Protein 8W5S (pdb70)

InterPro domains:
  IPR001464 Annexin [PR00196] (199-221)
  IPR001464 Annexin [PR00196] (239-255)
  IPR001464 Annexin [PR00196] (266-287)
  IPR001464 Annexin [PR00196] (349-375)
  IPR001464 Annexin [PR00196] (429-449)
  IPR001464 Annexin [PR00196] (473-486)
  IPR018252 Annexin repeat, conserved site [PS00223] (202-254)
  IPR018252 Annexin repeat, conserved site [PS00223] (274-326)
  IPR018252 Annexin repeat, conserved site [PS00223] (433-485)
  IPR018502 Annexin repeat [PF00191] (189-254)
  IPR018502 Annexin repeat [PF00191] (261-325)
  IPR018502 Annexin repeat [PF00191] (345-409)
  IPR018502 Annexin repeat [PF00191] (420-485)
  IPR018502 Annexin repeat [PS51897] (185-256)
  IPR018502 Annexin repeat [PS51897] (257-328)
  IPR018502 Annexin repeat [PS51897] (340-412)
  IPR018502 Annexin repeat [PS51897] (416-487)
  IPR018502 Annexin repeat [SM00335] (202-254)
  IPR018502 Annexin repeat [SM00335] (274-326)
  IPR018502 Annexin repeat [SM00335] (358-410)

Radius of gyration: 33.97 Å; Cα contacts (8 Å, |Δi|>4): 1114; chains: 3; bounding box: 90×87×77 Å

GO terms:
  GO:0005515 protein binding (F, IPI)
  GO:0042584 chromaffin granule membrane (C, IDA)
  GO:0005634 nucleus (C, IDA)
  GO:0005789 endoplasmic reticulum membrane (C, IDA)
  GO:0031012 extracellular matrix (C, HDA)
  GO:0030855 epithelial cell differentiation (P, IEP)
  GO:0070062 extracellular exosome (C, HDA)
  GO:0016020 membrane (C, HDA)
  GO:0003723 RNA binding (F, HDA)
  GO:0010629 negative regulation of gene expression (P, IMP)
  GO:0006914 autophagy (P, IMP)
  GO:0005178 integrin binding (F, IPI)
  GO:0048306 calcium-dependent protein binding (F, IPI)

Nearest PDB structures (foldseek):
  8w5s-assembly3_C  TM=9.958E-01  e=2.489E-38  Homo sapiens
  2zoc-assembly2_B  TM=9.878E-01  e=2.351E-26  Homo sapiens
  1i4a-assembly1_A  TM=9.762E-01  e=3.313E-26  Bos taurus
  1mcx-assembly1_A  TM=9.734E-01  e=1.010E-25  Sus scrofa
  1aii-assembly1_A  TM=9.731E-01  e=7.583E-25  Homo sapiens

Solvent-accessible surface area: 42604 Å² total; per-residue (Å²): 124,121,18,0,81,45,0,77,106,8,13,126,42,220,37,30,71,54,82,18,0,5,37,10,0,19,103,70,42,13,100,80,15,43,134,9,48,59,16,0,111,118,50,55,67,85,45,2,31,120,30,0,86,86,53,12,83,58,58,16,36,67,0,0,32,3,2,1,31,48,78,43,64,11,9,0,96,9,0,33,130,10,4,111,59,107,57,33,93,31,73,17,0,4,1,0,1,4,1,17,28,15,84,40,4,93,90,1,45,164,19,0,97,87,103,57,61,113,71,2,59,123,6,0,115,90,37,17,80,44,66,14,37,132,1,0,32,33,15,9,99,3,117,38,52,92,79,65,52,85,50,124,126,40,3,82,127,9,0,97,108,0,69,119,5,0,44,45,118,178,42,22,56,50,71,2,0,28,79,0,0,15,55,26,1,35,14,2,0,93,16,0,14,126,5,0,46,190,49,15,135,102,76,0,40,36,0,0,48,129,43,16,84,54,93,21,29,45,0,4,58,7,0,0,57,4,2,96,48,38,22,15,13,1,0,48,16,0,47,133,7,2,131,56,119,52,34,62,30,63,3,0,2,18,0,0,16,19,0,34,106,40,11,8,77,62,0,56,118,40,0,36,127,76,47,167,89,59,1,8,47,19,0,20,71,46,10,74,45,33,16,84,96,0,0,46,42,26,23,31,160,132,160,33,0,68,56,0,55,152,6,8,138,52,185,48,35,66,50,74,26,0,7,72,7,0,26,102,71,44,18,86,84,12,43,123,7,51,59,11,0,111,114,50,67,68,79,59,4,38,149,11,0,100,91,43,17,82,40,45,18,42,76,0,0,34,7,0,0,30,46,90,44,57,12,9,0,95,5,0,48,97,1,3,105,40,32,22,31,75,22,168,15,0,7,11,0,2,5,1,20,51,12,110,49,4,99,86,1,54,149,18,0,88,92,111,56,58,80,53,1,57,109,7,0,112,58,41,12,86,44,71,14,28,126,0,0,17,35,18,6,89,3,114,44,61,115,97,148,95,63,69,131,117,52,4,108,87,2,1,113,97,0,74,117,4,0,44,36,112,172,56,22,49,59,72,10,0,25,66,0,0,11,49,38,5,32,36,3,0,93,16,0,14,118,25,0,43,212,80,17,128,104,70,1,33,33,0,0,46,138,40,19,86,56,70,26,32,46,0,2,46,8,0,0,39,4,1,93,54,56,23,17,10,0,0,54,85,0,36,130,9,1,119,30,53,43,32,72,29,66,23,0,5,19,0,0,10,21,8,28,104,94,9,8,91,77,0,50,94,42,0,42,121,62,43,154,84,77,2,18,76,12,0,32,72,45,9,83,50,55,16,87,145,0,0,62,44,30,7,32,219,150,160,18,0,81,57,1,41,151,8,2,145,55,96,38,16,66,36,119,28,0,6,88,10,2,30,101,46,51,14,91,77,17,41,132,10,46,58,14,0,108,121,58,74,70,79,40,0,38,143,23,0,106,93,52,19,84,57,60,20,36,53,0,0,19,1,0,3,29,51,80,45,63,12,11,0,69,6,0,56,98,4,7,106,54,126,46,44,94,29,171,14,0,8,7,0,1,8,3,16,43,16,104,44,4,103,98,2,41,138,20,1,60,88,103,41,60,112,42,3,54,143,18,0,107,101,41,20,84,52,57,12,41,140,2,0,24,33,16,7,91,2,112,40,74,102,80,118,77,64,66,127,131,60,3,105,112,4,0,115,93,0,85,104,5,0,48,41,106,178,50,22,50,52,58,13,0,29,75,0,0,10,50,48,2,43,18,7,0,106,17,0,15,117,9,0,48,206,78,13,153,98,73,2,42,38,0,0,45,131,38,16,86,58,95,21,30,48,0,3,64,10,1,0,36,2,4,84,59,66,29,12,6,0,0,52,71,0,43,129,8,2,116,52,116,40,36,72,24,57,21,0,1,19,0,0,13,19,5,33,98,99,15,8,78,72,0,58,112,33,0,39,134,73,42,162,86,77,0,12,80,23,0,36,32,29,11,38,31,30,20,52,82,0,0,32,48,37,5,23,152

Sequence (903 aa):
IRDAEILRKAMKGFGTDEQAIVDVVANRSNDQRQKIKAAFKTSYGKDLIKDLKSELSGNMEELILALFMPPTYYDAWSLRKAMQGAGTQERVLIEILCTRTNQEIREIVRCYQSEFGRDLEKDIRSDTSGHFERLLVSMCQGNRDENQSINHQMAQEDAQRLYQAGEGRLGTDESCFNMILATRSFPQLRATMEAYSRMANRDLLSSVSREFSGYVESGLKTILQCALNRPAFFAERLYYAMKGAGTDDSTLVRIVVTRSEIDLVQIKQMFAQMYQKTLGTMIAGDTSGDYRRLLLAIVGQIRDAEILRKAMKGFGTDEQAIVDVVANRSNDQRQKIKAAFKTSYGKDLIKDLKSELSGNMEELILALFMPPTYYDAWSLRKAMQGAGTQERVLIEILCTRTNQEIREIVRCYQSEFGRDLEKDIRSDTSGHFERLLVSMCQGNRDENQSINHQMAQEDAQRLYQAGEGRLGTDESCFNMILATRSFPQLRATMEAYSRMANRDLLSSVSREFSGYVESGLKTILQCALNRPAFFAERLYYAMKGAGTDDSTLVRIVVTRSEIDLVQIKQMFAQMYQKTLGTMIAGDTSGDYRRLLLAIVGQIRDAEILRKAMKGFGTDEQAIVDVVANRSNDQRQKIKAAFKTSYGKDLIKDLKSELSGNMEELILALFMPPTYYDAWSLRKAMQGAGTQERVLIEILCTRTNQEIREIVRCYQSEFGRDLEKDIRSDTSGHFERLLVSMCQGNRDENQSINHQMAQEDAQRLYQAGEGRLGTDESCFNMILATRSFPQLRATMEAYSRMANRDLLSSVSREFSGYVESGLKTILQCALNRPAFFAERLYYAMKGAGTDDSTLVRIVVTRSEIDLVQIKQMFAQMYQKTLGTMIAGDTSGDYRRLLLAIVGQ

Organism: Homo sapiens (NCBI:txid9606)

Secondary structure (DSSP, 8-state):
-HHHHHHHHHHSSSS--HHHHHHHHTTS-HHHHHHHHHHHHHHHSS-HHHHHHHH--HHHHHHHHHHHS-HHHHHHHHHHHHHSSS---HHHHHHHHTTS-HHHHHHHHHHHHHHHS--HHHHHHHH--HHHHHHHHHHHH-------S--HHHHHHHHHHHHHHTTTSSS--HHHHHHHHHHS-HHHHHHHHHHHHHHHTS-HHHHHHHH--HHHHHHHHHHHHHHHHHHHHHHHHHHHHHSSSS--HHHHHHHHHHTTTTTHHHHHHHHHHHHTS-HHHHHHHH--HHHHHHHHHHH--/-HHHHHHHHHHSSSS--HHHHHHHHHTS-HHHHHHHHHHHHHHHSS-HHHHHHHS--HHHHHHHHHHHS-HHHHHHHHHHHHHSSSS--HHHHHHHHTT--HHHHHHHHHHHHHHH-S-HHHHHHHH--HHHHHHHHHHTT-------S--HHHHHHHHHHHHHTTTTSSS--HHHHHHHHHHS-HHHHHHHHHHHHHHHSS-HHHHHHHH--HHHHHHHHHHHHHHHHHHHHHHHHHHHTTSSSS--HHHHHHHHHHHTTTTHHHHHHHHHHHHSS-HHHHHHHH--HHHHHHHHHHH--/-HHHHHHHHHHSSSS--HHHHHHHHTTS-HHHHHHHHHHHHHHHSS-HHHHHHHT--HHHHHHHHHHTS-HHHHHHHHHHHHHSSSS--HHHHHHHHTTS-HHHHHHHHHHHHHHHSS-HHHHHHHH--HHHHHHHHHHHT-------S--HHHHHHHHHHHHHHTTTSSS--HHHHHHHHHHS-HHHHHHHHHHHHHHHSS-HHHHHHHH--HHHHHHHHHHHHHHH-HHHHHHHHHHHHHSSSS--HHHHHHHHHHTTTTTHHHHHHHHHHHHSS-HHHHHHTT--HHHHHHHHHHS--

Structure (mmCIF, N/CA/C/O backbone):
data_8W5S
#
_entry.id   8W5S
#
_cell.length_a   89.813
_cell.length_b   89.813
_cell.length_c   196.916
_cell.angle_alpha   90.00
_cell.angle_beta   90.00
_cell.angle_gamma   120.00
#
_symmetry.space_group_name_H-M   'P 65'
#
loop_
_entity.id
_entity.type
_entity.pdbx_description
1 polymer 'Annexin A7'
2 non-polymer 'CALCIUM ION'
3 water water
#
loop_
_atom_site.group_PDB
_atom_site.id
_atom_site.type_symbol
_atom_site.label_atom_id
_atom_site.label_alt_id
_atom_site.label_comp_id
_atom_site.label_asym_id
_atom_site.label_entity_id
_atom_site.label_seq_id
_atom_site.pdbx_PDB_ins_code
_atom_site.Cartn_x
_atom_site.Cartn_y
_atom_site.Cartn_z
_atom_site.occupancy
_atom_site.B_iso_or_equiv
_atom_site.auth_seq_id
_atom_site.auth_comp_id
_atom_site.auth_asym_id
_atom_site.auth_atom_id
_atom_site.pdbx_PDB_model_num
ATOM 1 N N . ILE A 1 1 ? 45.278 4.357 -24.681 1.00 39.14 188 ILE A N 1
ATOM 2 C CA . ILE A 1 1 ? 45.975 5.581 -25.057 1.00 38.96 188 ILE A CA 1
ATOM 3 C C . ILE A 1 1 ? 47.480 5.385 -24.888 1.00 39.07 188 ILE A C 1
ATOM 4 O O . ILE A 1 1 ? 48.254 5.660 -25.805 1.00 38.83 188 ILE A O 1
ATOM 9 N N . ARG A 1 2 ? 47.887 4.904 -23.710 1.00 39.35 189 ARG A N 1
ATOM 10 C CA . ARG A 1 2 ? 49.286 4.543 -23.506 1.00 39.15 189 ARG A CA 1
ATOM 11 C C . ARG A 1 2 ? 49.696 3.393 -24.417 1.00 39.21 189 ARG A C 1
ATOM 12 O O . ARG A 1 2 ? 50.780 3.418 -25.012 1.00 38.78 189 ARG A O 1
ATOM 20 N N . ASP A 1 3 ? 48.839 2.374 -24.540 1.00 39.24 190 ASP A N 1
ATOM 21 C CA . ASP A 1 3 ? 49.153 1.230 -25.392 1.00 38.72 190 ASP A CA 1
ATOM 22 C C . ASP A 1 3 ? 49.229 1.636 -26.858 1.00 38.28 190 ASP A C 1
ATOM 23 O O . ASP A 1 3 ? 50.074 1.129 -27.605 1.00 38.24 190 ASP A O 1
ATOM 28 N N . ALA A 1 4 ? 48.348 2.543 -27.291 1.00 38.27 191 ALA A N 1
ATOM 29 C CA . ALA A 1 4 ? 48.402 3.028 -28.665 1.00 37.84 191 ALA A CA 1
ATOM 30 C C . ALA A 1 4 ? 49.705 3.763 -28.946 1.00 38.27 191 ALA A C 1
ATOM 31 O O . ALA A 1 4 ? 50.186 3.761 -30.085 1.00 38.00 191 ALA A O 1
ATOM 33 N N . GLU A 1 5 ? 50.288 4.393 -27.923 1.00 38.36 192 GLU A N 1
ATOM 34 C CA . GLU A 1 5 ? 51.549 5.105 -28.106 1.00 38.31 192 GLU A CA 1
ATOM 35 C C . GLU A 1 5 ? 52.684 4.147 -28.442 1.00 38.36 192 GLU A C 1
ATOM 36 O O . GLU A 1 5 ? 53.508 4.436 -29.318 1.00 38.37 192 GLU A O 1
ATOM 42 N N . ILE A 1 6 ? 52.740 3.002 -27.757 1.00 38.37 193 ILE A N 1
ATOM 43 C CA . ILE A 1 6 ? 53.867 2.084 -27.918 1.00 38.37 193 ILE A CA 1
ATOM 44 C C . ILE A 1 6 ? 53.906 1.524 -29.333 1.00 38.26 193 ILE A C 1
ATOM 45 O O . ILE A 1 6 ? 54.956 1.521 -29.988 1.00 38.43 193 ILE A O 1
ATOM 50 N N . LEU A 1 7 ? 52.766 1.027 -29.817 1.00 38.26 194 LEU A N 1
ATOM 51 C CA . LEU A 1 7 ? 52.705 0.504 -31.177 1.00 38.17 194 LEU A CA 1
ATOM 52 C C . LEU A 1 7 ? 53.115 1.565 -32.189 1.00 38.21 194 LEU A C 1
ATOM 53 O O . LEU A 1 7 ? 53.891 1.290 -33.112 1.00 38.41 194 LEU A O 1
ATOM 58 N N . ARG A 1 8 ? 52.609 2.788 -32.022 1.00 38.24 195 ARG A N 1
ATOM 59 C CA . ARG A 1 8 ? 53.050 3.898 -32.859 1.00 38.33 195 ARG A CA 1
ATOM 60 C C . ARG A 1 8 ? 54.548 4.135 -32.705 1.00 38.76 195 ARG A C 1
ATOM 61 O O . ARG A 1 8 ? 55.263 4.339 -33.693 1.00 38.99 195 ARG A O 1
ATOM 69 N N . LYS A 1 9 ? 55.041 4.102 -31.464 1.00 38.64 196 LYS A N 1
ATOM 70 C CA . LYS A 1 9 ? 56.472 4.251 -31.226 1.00 39.02 196 LYS A CA 1
ATOM 71 C C . LYS A 1 9 ? 57.254 3.097 -31.842 1.00 39.09 196 LYS A C 1
ATOM 72 O O . LYS A 1 9 ? 58.304 3.307 -32.458 1.00 39.09 196 LYS A O 1
ATOM 78 N N . ALA A 1 10 ? 56.755 1.868 -31.687 1.00 38.91 197 ALA A N 1
ATOM 79 C CA . ALA A 1 10 ? 57.469 0.700 -32.185 1.00 39.15 197 ALA A CA 1
ATOM 80 C C . ALA A 1 10 ? 57.424 0.592 -33.704 1.00 39.33 197 ALA A C 1
ATOM 81 O O . ALA A 1 10 ? 58.246 -0.125 -34.284 1.00 39.64 197 ALA A O 1
ATOM 83 N N . MET A 1 11 ? 56.483 1.274 -34.361 1.00 38.99 198 MET A N 1
ATOM 84 C CA . MET A 1 11 ? 56.457 1.317 -35.816 1.00 39.18 198 MET A CA 1
ATOM 85 C C . MET A 1 11 ? 57.134 2.550 -36.391 1.00 39.68 198 MET A C 1
ATOM 86 O O . MET A 1 11 ? 57.483 2.550 -37.577 1.00 39.86 198 MET A O 1
ATOM 91 N N . LYS A 1 12 ? 57.327 3.593 -35.590 1.00 39.60 199 LYS A N 1
ATOM 92 C CA . LYS A 1 12 ? 57.905 4.827 -36.102 1.00 40.04 199 LYS A CA 1
ATOM 93 C C . LYS A 1 12 ? 59.367 4.628 -36.482 1.00 40.01 199 LYS A C 1
ATOM 94 O O . LYS A 1 12 ? 60.072 3.779 -35.929 1.00 39.94 199 LYS A O 1
ATOM 100 N N . GLY A 1 13 ? 59.817 5.429 -37.441 1.00 40.24 200 GLY A N 1
ATOM 101 C CA . GLY A 1 13 ? 61.183 5.355 -37.911 1.00 40.56 200 GLY A CA 1
ATOM 102 C C . GLY A 1 13 ? 61.430 4.145 -38.789 1.00 40.66 200 GLY A C 1
ATOM 103 O O . GLY A 1 13 ? 60.561 3.302 -39.026 1.00 40.68 200 GLY A O 1
ATOM 104 N N . PHE A 1 14 ? 62.661 4.078 -39.293 1.00 40.79 201 PHE A N 1
ATOM 105 C CA . PHE A 1 14 ? 63.104 2.936 -40.082 1.00 40.65 201 PHE A CA 1
ATOM 106 C C . PHE A 1 14 ? 62.924 1.644 -39.295 1.00 40.81 201 PHE A C 1
ATOM 107 O O . PHE A 1 14 ? 63.237 1.574 -38.102 1.00 40.89 201 PHE A O 1
ATOM 115 N N . GLY A 1 15 ? 62.404 0.623 -39.968 1.00 40.74 202 GLY A N 1
ATOM 116 C CA . GLY A 1 15 ? 62.229 -0.672 -39.348 1.00 40.66 202 GLY A CA 1
ATOM 117 C C . GLY A 1 15 ? 61.017 -0.739 -38.435 1.00 40.54 202 GLY A C 1
ATOM 118 O O . GLY A 1 15 ? 60.134 0.126 -38.428 1.00 40.71 202 GLY A O 1
ATOM 119 N N . THR A 1 16 ? 60.990 -1.812 -37.648 1.00 40.93 203 THR A N 1
ATOM 120 C CA . THR A 1 16 ? 59.932 -2.087 -36.688 1.00 40.96 203 THR A CA 1
ATOM 121 C C . THR A 1 16 ? 60.546 -2.707 -35.445 1.00 41.41 203 THR A C 1
ATOM 122 O O . THR A 1 16 ? 61.452 -3.536 -35.546 1.00 42.39 203 THR A O 1
ATOM 126 N N . ASP A 1 17 ? 60.054 -2.309 -34.275 1.00 40.84 204 ASP A N 1
ATOM 127 C CA . ASP A 1 17 ? 60.360 -3.035 -33.044 1.00 40.49 204 ASP A CA 1
ATOM 128 C C . ASP A 1 17 ? 59.276 -4.088 -32.873 1.00 40.65 204 ASP A C 1
ATOM 129 O O . ASP A 1 17 ? 58.205 -3.819 -32.327 1.00 39.36 204 ASP A O 1
ATOM 134 N N . GLU A 1 18 ? 59.553 -5.300 -33.355 1.00 40.77 205 GLU A N 1
ATOM 135 C CA . GLU A 1 18 ? 58.551 -6.355 -33.294 1.00 40.16 205 GLU A CA 1
ATOM 136 C C . GLU A 1 18 ? 58.365 -6.877 -31.876 1.00 39.29 205 GLU A C 1
ATOM 137 O O . GLU A 1 18 ? 57.290 -7.390 -31.545 1.00 38.71 205 GLU A O 1
ATOM 143 N N . GLN A 1 19 ? 59.390 -6.759 -31.027 1.00 39.16 206 GLN A N 1
ATOM 144 C CA . GLN A 1 19 ? 59.262 -7.240 -29.655 1.00 38.75 206 GLN A CA 1
ATOM 145 C C . GLN A 1 19 ? 58.260 -6.407 -28.868 1.00 38.58 206 GLN A C 1
ATOM 146 O O . GLN A 1 19 ? 57.435 -6.956 -28.130 1.00 38.33 206 GLN A O 1
ATOM 152 N N . ALA A 1 20 ? 58.317 -5.080 -29.011 1.00 38.83 207 ALA A N 1
ATOM 153 C CA . ALA A 1 20 ? 57.374 -4.221 -28.304 1.00 38.43 207 ALA A CA 1
ATOM 154 C C . ALA A 1 20 ? 55.942 -4.499 -28.740 1.00 38.07 207 ALA A C 1
ATOM 155 O O . ALA A 1 20 ? 55.023 -4.500 -27.912 1.00 37.91 207 ALA A O 1
ATOM 157 N N . ILE A 1 21 ? 55.736 -4.743 -30.036 1.00 37.99 208 ILE A N 1
ATOM 158 C CA . ILE A 1 21 ? 54.399 -5.042 -30.541 1.00 37.87 208 ILE A CA 1
ATOM 159 C C . ILE A 1 21 ? 53.850 -6.302 -29.881 1.00 37.48 208 ILE A C 1
ATOM 160 O O . ILE A 1 21 ? 52.668 -6.368 -29.519 1.00 37.48 208 ILE A O 1
ATOM 165 N N . VAL A 1 22 ? 54.701 -7.313 -29.699 1.00 37.75 209 VAL A N 1
ATOM 166 C CA . VAL A 1 22 ? 54.253 -8.564 -29.095 1.00 37.62 209 VAL A CA 1
ATOM 167 C C . VAL A 1 22 ? 53.935 -8.365 -27.617 1.00 37.47 209 VAL A C 1
ATOM 168 O O . VAL A 1 22 ? 52.920 -8.864 -27.115 1.00 37.01 209 VAL A O 1
ATOM 172 N N . ASP A 1 23 ? 54.787 -7.625 -26.899 1.00 37.72 210 ASP A N 1
ATOM 173 C CA . ASP A 1 23 ? 54.583 -7.425 -25.467 1.00 37.79 210 ASP A CA 1
ATOM 174 C C . ASP A 1 23 ? 53.256 -6.746 -25.152 1.00 37.40 210 ASP A C 1
ATOM 175 O O . ASP A 1 23 ? 52.758 -6.882 -24.029 1.00 37.08 210 ASP A O 1
ATOM 180 N N . VAL A 1 24 ? 52.675 -6.024 -26.108 1.00 37.10 211 VAL A N 1
ATOM 181 C CA . VAL A 1 24 ? 51.391 -5.364 -25.897 1.00 37.28 211 VAL A CA 1
ATOM 182 C C . VAL A 1 24 ? 50.264 -6.301 -26.307 1.00 36.90 211 VAL A C 1
ATOM 183 O O . VAL A 1 24 ? 49.376 -6.612 -25.503 1.00 36.80 211 VAL A O 1
ATOM 187 N N . VAL A 1 25 ? 50.297 -6.760 -27.565 1.00 36.99 212 VAL A N 1
ATOM 188 C CA . VAL A 1 25 ? 49.183 -7.523 -28.117 1.00 36.41 212 VAL A CA 1
ATOM 189 C C . VAL A 1 25 ? 48.968 -8.815 -27.336 1.00 36.14 212 VAL A C 1
ATOM 190 O O . VAL A 1 25 ? 47.828 -9.219 -27.080 1.00 36.08 212 VAL A O 1
ATOM 194 N N . ALA A 1 26 ? 50.053 -9.475 -26.930 1.00 36.51 213 ALA A N 1
ATOM 195 C CA . ALA A 1 26 ? 49.941 -10.775 -26.278 1.00 36.15 213 ALA A CA 1
ATOM 196 C C . ALA A 1 26 ? 49.523 -10.682 -24.817 1.00 36.32 213 ALA A C 1
ATOM 197 O O . ALA A 1 26 ? 49.079 -11.688 -24.253 1.00 36.09 213 ALA A O 1
ATOM 199 N N . ASN A 1 27 ? 49.662 -9.515 -24.190 1.00 36.34 214 ASN A N 1
ATOM 200 C CA . ASN A 1 27 ? 49.316 -9.336 -22.785 1.00 36.39 214 ASN A CA 1
ATOM 201 C C . ASN A 1 27 ? 48.025 -8.544 -22.609 1.00 36.33 214 ASN A C 1
ATOM 202 O O . ASN A 1 27 ? 47.749 -8.046 -21.513 1.00 36.39 214 ASN A O 1
ATOM 207 N N . ARG A 1 28 ? 47.230 -8.422 -23.670 1.00 36.36 215 ARG A N 1
ATOM 208 C CA . ARG A 1 28 ? 45.975 -7.689 -23.646 1.00 36.23 215 ARG A CA 1
ATOM 209 C C . ARG A 1 28 ? 44.867 -8.574 -24.198 1.00 35.77 215 ARG A C 1
ATOM 210 O O . ARG A 1 28 ? 45.072 -9.297 -25.179 1.00 35.73 215 ARG A O 1
ATOM 218 N N . SER A 1 29 ? 43.693 -8.513 -23.570 1.00 35.55 216 SER A N 1
ATOM 219 C CA . SER A 1 29 ? 42.545 -9.287 -24.024 1.00 35.55 216 SER A CA 1
ATOM 220 C C . SER A 1 29 ? 42.087 -8.791 -25.395 1.00 37.46 216 SER A C 1
ATOM 221 O O . SER A 1 29 ? 42.598 -7.808 -25.936 1.00 34.16 216 SER A O 1
ATOM 224 N N . ASN A 1 30 ? 41.104 -9.487 -25.968 1.00 35.42 217 ASN A N 1
ATOM 225 C CA . ASN A 1 30 ? 40.549 -9.030 -27.238 1.00 35.26 217 ASN A CA 1
ATOM 226 C C . ASN A 1 30 ? 39.723 -7.766 -27.049 1.00 35.61 217 ASN A C 1
ATOM 227 O O . ASN A 1 30 ? 39.791 -6.848 -27.874 1.00 34.89 217 ASN A O 1
ATOM 232 N N . ASP A 1 31 ? 38.933 -7.706 -25.973 1.00 35.65 218 ASP A N 1
ATOM 233 C CA . ASP A 1 31 ? 38.222 -6.475 -25.641 1.00 35.49 218 ASP A CA 1
ATOM 234 C C . ASP A 1 31 ? 39.192 -5.310 -25.499 1.00 34.40 218 ASP A C 1
ATOM 235 O O . ASP A 1 31 ? 38.931 -4.209 -25.997 1.00 34.92 218 ASP A O 1
ATOM 240 N N . GLN A 1 32 ? 40.325 -5.542 -24.833 1.00 34.86 219 GLN A N 1
ATOM 241 C CA . GLN A 1 32 ? 41.327 -4.494 -24.674 1.00 34.95 219 GLN A CA 1
ATOM 242 C C . GLN A 1 32 ? 41.986 -4.147 -26.002 1.00 34.27 219 GLN A C 1
ATOM 243 O O . GLN A 1 32 ? 42.272 -2.974 -26.271 1.00 35.24 219 GLN A O 1
ATOM 249 N N . ARG A 1 33 ? 42.236 -5.151 -26.846 1.00 34.97 220 ARG A N 1
ATOM 250 C CA . ARG A 1 33 ? 42.831 -4.889 -28.150 1.00 34.90 220 ARG A CA 1
ATOM 251 C C . ARG A 1 33 ? 41.909 -4.085 -29.058 1.00 34.52 220 ARG A C 1
ATOM 252 O O . ARG A 1 33 ? 42.395 -3.415 -29.976 1.00 35.03 220 ARG A O 1
ATOM 260 N N . GLN A 1 34 ? 40.594 -4.139 -28.828 1.00 34.41 221 GLN A N 1
ATOM 261 C CA . GLN A 1 34 ? 39.679 -3.278 -29.570 1.00 35.08 221 GLN A CA 1
ATOM 262 C C . GLN A 1 34 ? 39.739 -1.844 -29.060 1.00 33.98 221 GLN A C 1
ATOM 263 O O . GLN A 1 34 ? 39.655 -0.896 -29.850 1.00 34.80 221 GLN A O 1
ATOM 269 N N . LYS A 1 35 ? 39.875 -1.670 -27.743 1.00 34.93 222 LYS A N 1
ATOM 270 C CA . LYS A 1 35 ? 39.992 -0.335 -27.169 1.00 34.58 222 LYS A CA 1
ATOM 271 C C . LYS A 1 35 ? 41.343 0.305 -27.468 1.00 35.01 222 LYS A C 1
ATOM 272 O O . LYS A 1 35 ? 41.450 1.535 -27.443 1.00 35.06 222 LYS A O 1
ATOM 278 N N . ILE A 1 36 ? 42.372 -0.497 -27.748 1.00 35.00 223 ILE A N 1
ATOM 279 C CA . ILE A 1 36 ? 43.638 0.055 -28.219 1.00 34.84 223 ILE A CA 1
ATOM 280 C C . ILE A 1 36 ? 43.517 0.487 -29.674 1.00 34.85 223 ILE A C 1
ATOM 281 O O . ILE A 1 36 ? 44.054 1.527 -30.071 1.00 35.66 223 ILE A O 1
ATOM 286 N N . LYS A 1 37 ? 42.809 -0.304 -30.487 1.00 34.74 224 LYS A N 1
ATOM 287 C CA . LYS A 1 37 ? 42.491 0.108 -31.851 1.00 35.41 224 LYS A CA 1
ATOM 288 C C . LYS A 1 37 ? 41.775 1.453 -31.861 1.00 35.31 224 LYS A C 1
ATOM 289 O O . LYS A 1 37 ? 42.085 2.327 -32.680 1.00 35.39 224 LYS A O 1
ATOM 295 N N . ALA A 1 38 ? 40.812 1.636 -30.952 1.00 35.19 225 ALA A N 1
ATOM 296 C CA . ALA A 1 38 ? 40.049 2.879 -30.909 1.00 35.04 225 ALA A CA 1
ATOM 297 C C . ALA A 1 38 ? 40.891 4.030 -30.375 1.00 35.17 225 ALA A C 1
ATOM 298 O O . ALA A 1 38 ? 40.859 5.134 -30.928 1.00 35.42 225 ALA A O 1
ATOM 300 N N . ALA A 1 39 ? 41.645 3.797 -29.296 1.00 35.32 226 ALA A N 1
ATOM 301 C CA . ALA A 1 39 ? 42.520 4.843 -28.772 1.00 35.68 226 ALA A CA 1
ATOM 302 C C . ALA A 1 39 ? 43.556 5.269 -29.800 1.00 35.37 226 ALA A C 1
ATOM 303 O O . ALA A 1 39 ? 43.972 6.433 -29.819 1.00 35.78 226 ALA A O 1
ATOM 305 N N . PHE A 1 40 ? 43.974 4.346 -30.666 1.00 35.53 227 PHE A N 1
ATOM 306 C CA . PHE A 1 40 ? 44.963 4.665 -31.690 1.00 35.78 227 PHE A CA 1
ATOM 307 C C . PHE A 1 40 ? 44.385 5.609 -32.737 1.00 34.82 227 PHE A C 1
ATOM 308 O O . PHE A 1 40 ? 45.030 6.590 -33.127 1.00 35.65 227 PHE A O 1
ATOM 316 N N . LYS A 1 41 ? 43.168 5.324 -33.206 1.00 35.68 228 LYS A N 1
ATOM 317 C CA . LYS A 1 41 ? 42.551 6.147 -34.242 1.00 35.65 228 LYS A CA 1
ATOM 318 C C . LYS A 1 41 ? 42.299 7.564 -33.745 1.00 35.43 228 LYS A C 1
ATOM 319 O O . LYS A 1 41 ? 42.471 8.534 -34.492 1.00 34.99 228 LYS A O 1
ATOM 325 N N . THR A 1 42 ? 41.882 7.702 -32.486 1.00 35.52 229 THR A N 1
ATOM 326 C CA . THR A 1 42 ? 41.611 9.027 -31.941 1.00 35.18 229 THR A CA 1
ATOM 327 C C . THR A 1 42 ? 42.897 9.820 -31.753 1.00 35.59 229 THR A C 1
ATOM 328 O O . THR A 1 42 ? 42.935 11.026 -32.022 1.00 35.67 229 THR A O 1
ATOM 332 N N . SER A 1 43 ? 43.965 9.157 -31.306 1.00 35.56 230 SER A N 1
ATOM 333 C CA . SER A 1 43 ? 45.206 9.868 -31.019 1.00 35.50 230 SER A CA 1
ATOM 334 C C . SER A 1 43 ? 45.859 10.393 -32.292 1.00 35.79 230 SER A C 1
ATOM 335 O O . SER A 1 43 ? 46.397 11.504 -32.306 1.00 35.76 230 SER A O 1
ATOM 338 N N . TYR A 1 44 ? 45.821 9.620 -33.374 1.00 35.43 231 TYR A N 1
ATOM 339 C CA . TYR A 1 44 ? 46.631 9.942 -34.537 1.00 35.52 231 TYR A CA 1
ATOM 340 C C . TYR A 1 44 ? 45.855 10.055 -35.836 1.00 35.38 231 TYR A C 1
ATOM 341 O O . TYR A 1 44 ? 46.439 10.467 -36.845 1.00 35.38 231 TYR A O 1
ATOM 350 N N . GLY A 1 45 ? 44.568 9.721 -35.851 1.00 35.20 232 GLY A N 1
ATOM 351 C CA . GLY A 1 45 ? 43.813 9.824 -37.082 1.00 35.14 232 GLY A CA 1
ATOM 352 C C . GLY A 1 45 ? 44.220 8.844 -38.151 1.00 35.49 232 GLY A C 1
ATOM 353 O O . GLY A 1 45 ? 43.972 9.093 -39.334 1.00 35.79 232 GLY A O 1
ATOM 354 N N . LYS A 1 46 ? 44.858 7.741 -37.771 1.00 35.43 233 LYS A N 1
ATOM 355 C CA . LYS A 1 46 ? 45.185 6.669 -38.695 1.00 35.45 233 LYS A CA 1
ATOM 356 C C . LYS A 1 46 ? 44.641 5.360 -38.148 1.00 35.25 233 LYS A C 1
ATOM 357 O O . LYS A 1 46 ? 44.481 5.192 -36.935 1.00 35.50 233 LYS A O 1
ATOM 363 N N . ASP A 1 47 ? 44.358 4.435 -39.056 1.00 35.65 234 ASP A N 1
ATOM 364 C CA . ASP A 1 47 ? 43.978 3.088 -38.664 1.00 35.80 234 ASP A CA 1
ATOM 365 C C . ASP A 1 47 ? 45.215 2.313 -38.231 1.00 35.77 234 ASP A C 1
ATOM 366 O O . ASP A 1 47 ? 46.263 2.376 -38.879 1.00 35.38 234 ASP A O 1
ATOM 371 N N . LEU A 1 48 ? 45.094 1.591 -37.116 1.00 35.76 235 LEU A N 1
ATOM 372 C CA . LEU A 1 48 ? 46.225 0.819 -36.613 1.00 35.66 235 LEU A CA 1
ATOM 373 C C . LEU A 1 48 ? 46.444 -0.451 -37.429 1.00 35.83 235 LEU A C 1
ATOM 374 O O . LEU A 1 48 ? 47.590 -0.847 -37.666 1.00 35.43 235 LEU A O 1
ATOM 379 N N . ILE A 1 49 ? 45.359 -1.092 -37.869 1.00 35.78 236 ILE A N 1
ATOM 380 C CA . ILE A 1 49 ? 45.478 -2.331 -38.637 1.00 35.52 236 ILE A CA 1
ATOM 381 C C . ILE A 1 49 ? 46.228 -2.084 -39.939 1.00 35.72 236 ILE A C 1
ATOM 382 O O . ILE A 1 49 ? 47.073 -2.890 -40.348 1.00 35.75 236 ILE A O 1
ATOM 387 N N . LYS A 1 50 ? 45.937 -0.967 -40.607 1.00 35.69 237 LYS A N 1
ATOM 388 C CA . LYS A 1 50 ? 46.621 -0.664 -41.860 1.00 35.96 237 LYS A CA 1
ATOM 389 C C . LYS A 1 50 ? 48.087 -0.321 -41.623 1.00 36.05 237 LYS A C 1
ATOM 390 O O . LYS A 1 50 ? 48.961 -0.753 -42.384 1.00 36.02 237 LYS A O 1
ATOM 396 N N . ASP A 1 51 ? 48.378 0.458 -40.576 1.00 35.98 238 ASP A N 1
ATOM 397 C CA . ASP A 1 51 ? 49.766 0.737 -40.226 1.00 36.19 238 ASP A CA 1
ATOM 398 C C . ASP A 1 51 ? 50.506 -0.535 -39.839 1.00 36.23 238 ASP A C 1
ATOM 399 O O . ASP A 1 51 ? 51.712 -0.653 -40.087 1.00 36.37 238 ASP A O 1
ATOM 404 N N . LEU A 1 52 ? 49.804 -1.495 -39.229 1.00 36.25 239 LEU A N 1
ATOM 405 C CA . LEU A 1 52 ? 50.423 -2.776 -38.906 1.00 36.11 239 LEU 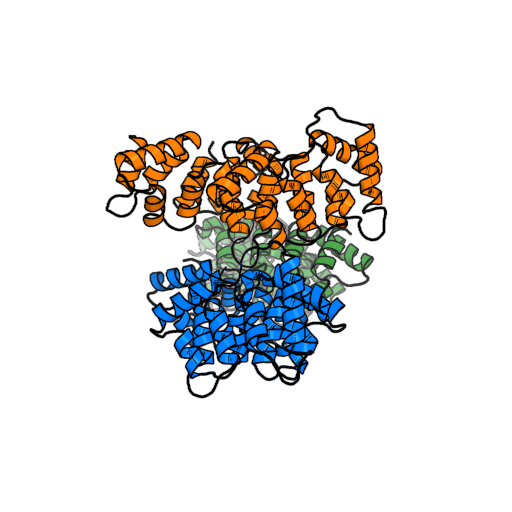A CA 1
ATOM 406 C C . LEU A 1 52 ? 50.655 -3.617 -40.153 1.00 36.24 239 LEU A C 1
ATOM 407 O O . LEU A 1 52 ? 51.643 -4.356 -40.226 1.00 36.33 239 LEU A O 1
ATOM 412 N N . LYS A 1 53 ? 49.760 -3.523 -41.140 1.00 36.04 240 LYS A N 1
ATOM 413 C CA . LYS A 1 53 ? 49.955 -4.263 -42.382 1.00 36.23 240 LYS A CA 1
ATOM 414 C C . LYS A 1 53 ? 51.135 -3.721 -43.175 1.00 36.54 240 LYS A C 1
ATOM 415 O O . LYS A 1 53 ? 51.752 -4.460 -43.951 1.00 36.83 240 LYS A O 1
ATOM 421 N N . SER A 1 54 ? 51.467 -2.443 -42.991 1.00 36.50 241 SER A N 1
ATOM 422 C CA . SER A 1 54 ? 52.566 -1.846 -43.740 1.00 36.47 241 SER A CA 1
ATOM 423 C C . SER A 1 54 ? 53.925 -2.181 -43.138 1.00 36.97 241 SER A C 1
ATOM 424 O O . SER A 1 54 ? 54.922 -2.229 -43.866 1.00 37.46 241 SER A O 1
ATOM 427 N N . GLU A 1 55 ? 53.990 -2.417 -41.827 1.00 36.88 242 GLU A N 1
ATOM 428 C CA . GLU A 1 55 ? 55.258 -2.624 -41.145 1.00 37.32 242 GLU A CA 1
ATOM 429 C C . GLU A 1 55 ? 55.446 -4.047 -40.630 1.00 37.50 242 GLU A C 1
ATOM 430 O O . GLU A 1 55 ? 56.500 -4.347 -40.057 1.00 37.94 242 GLU A O 1
ATOM 436 N N . LEU A 1 56 ? 54.463 -4.926 -40.809 1.00 37.36 243 LEU A N 1
ATOM 437 C CA . LEU A 1 56 ? 54.609 -6.353 -40.551 1.00 36.79 243 LEU A CA 1
ATOM 438 C C . LEU A 1 56 ? 54.470 -7.107 -41.871 1.00 36.51 243 LEU A C 1
ATOM 439 O O . LEU A 1 56 ? 54.188 -6.519 -42.918 1.00 36.57 243 LEU A O 1
ATOM 444 N N . SER A 1 57 ? 54.671 -8.422 -41.821 1.00 36.74 244 SER A N 1
ATOM 445 C CA . SER A 1 57 ? 54.622 -9.230 -43.034 1.00 36.42 244 SER A CA 1
ATOM 446 C C . SER A 1 57 ? 54.547 -10.704 -42.662 1.00 36.11 244 SER A C 1
ATOM 447 O O . SER A 1 57 ? 54.942 -11.109 -41.564 1.00 36.14 244 SER A O 1
ATOM 450 N N . GLY A 1 58 ? 54.021 -11.498 -43.593 1.00 35.91 245 GLY A N 1
ATOM 451 C CA . GLY A 1 58 ? 54.090 -12.947 -43.461 1.00 36.24 245 GLY A CA 1
ATOM 452 C C . GLY A 1 58 ? 53.209 -13.476 -42.343 1.00 35.94 245 GLY A C 1
ATOM 453 O O . GLY A 1 58 ? 52.129 -12.945 -42.058 1.00 35.55 245 GLY A O 1
ATOM 454 N N . ASN A 1 59 ? 53.680 -14.550 -41.703 1.00 35.79 246 ASN A N 1
ATOM 455 C CA . ASN A 1 59 ? 52.916 -15.169 -40.625 1.00 35.96 246 ASN A CA 1
ATOM 456 C C . ASN A 1 59 ? 52.804 -14.257 -39.413 1.00 35.68 246 ASN A C 1
ATOM 457 O O . ASN A 1 59 ? 51.825 -14.347 -38.662 1.00 35.59 246 ASN A O 1
ATOM 462 N N . MET A 1 60 ? 53.795 -13.392 -39.198 1.00 36.27 247 MET A N 1
ATOM 463 C CA . MET A 1 60 ? 53.687 -12.391 -38.143 1.00 36.56 247 MET A CA 1
ATOM 464 C C . MET A 1 60 ? 52.495 -11.477 -38.387 1.00 35.01 247 MET A C 1
ATOM 465 O O . MET A 1 60 ? 51.709 -11.202 -37.473 1.00 35.66 247 MET A O 1
ATOM 470 N N . GLU A 1 61 ? 52.337 -11.011 -39.628 1.00 35.95 248 GLU A N 1
ATOM 471 C CA . GLU A 1 61 ? 51.255 -10.090 -39.956 1.00 35.53 248 GLU A CA 1
ATOM 472 C C . GLU A 1 61 ? 49.893 -10.744 -39.763 1.00 35.45 248 GLU A C 1
ATOM 473 O O . GLU A 1 61 ? 49.009 -10.180 -39.110 1.00 34.54 248 GLU A O 1
ATOM 479 N N . GLU A 1 62 ? 49.705 -11.941 -40.324 1.00 35.10 249 GLU A N 1
ATOM 480 C CA . GLU A 1 62 ? 48.398 -12.584 -40.254 1.00 35.12 249 GLU A CA 1
ATOM 481 C C . GLU A 1 62 ? 48.045 -13.003 -38.831 1.00 34.55 249 GLU A C 1
ATOM 482 O O . GLU A 1 62 ? 46.865 -12.995 -38.463 1.00 34.43 249 GLU A O 1
ATOM 488 N N . LEU A 1 63 ? 49.041 -13.351 -38.014 1.00 34.82 250 LEU A N 1
ATOM 489 C CA . LEU A 1 63 ? 48.757 -13.686 -36.622 1.00 34.57 250 LEU A CA 1
ATOM 490 C C . LEU A 1 63 ? 48.342 -12.449 -35.839 1.00 34.42 250 LEU A C 1
ATOM 491 O O . LEU A 1 63 ? 47.428 -12.509 -35.008 1.00 34.38 250 LEU A O 1
ATOM 496 N N . ILE A 1 64 ? 48.996 -11.315 -36.095 1.00 34.42 251 ILE A N 1
ATOM 497 C CA . ILE A 1 64 ? 48.593 -10.073 -35.445 1.00 34.51 251 ILE A CA 1
ATOM 498 C C . ILE A 1 64 ? 47.233 -9.620 -35.963 1.00 33.78 251 ILE A C 1
ATOM 499 O O . ILE A 1 64 ? 46.381 -9.164 -35.191 1.00 34.23 251 ILE A O 1
ATOM 504 N N . LEU A 1 65 ? 47.008 -9.734 -37.276 1.00 34.35 252 LEU A N 1
ATOM 505 C CA . LEU A 1 65 ? 45.716 -9.361 -37.845 1.00 34.33 252 LEU A CA 1
ATOM 506 C C . LEU A 1 65 ? 44.592 -10.165 -37.209 1.00 34.19 252 LEU A C 1
ATOM 507 O O . LEU A 1 65 ? 43.539 -9.617 -36.866 1.00 34.20 252 LEU A O 1
ATOM 512 N N . ALA A 1 66 ? 44.807 -11.472 -37.038 1.00 33.97 253 ALA A N 1
ATOM 513 C CA . ALA A 1 66 ? 43.800 -12.314 -36.404 1.00 33.92 253 ALA A CA 1
ATOM 514 C C . ALA A 1 66 ? 43.538 -11.872 -34.970 1.00 34.08 253 ALA A C 1
ATOM 515 O O . ALA A 1 66 ? 42.400 -11.936 -34.491 1.00 34.20 253 ALA A O 1
ATOM 517 N N . LEU A 1 67 ? 44.577 -11.407 -34.271 1.00 33.96 254 LEU A N 1
ATOM 518 C CA . LEU A 1 67 ? 44.450 -11.096 -32.852 1.00 34.19 254 LEU A CA 1
ATOM 519 C C . LEU A 1 67 ? 43.662 -9.821 -32.588 1.00 33.64 254 LEU A C 1
ATOM 520 O O . LEU A 1 67 ? 43.183 -9.631 -31.466 1.00 34.28 254 LEU A O 1
ATOM 525 N N . PHE A 1 68 ? 43.528 -8.941 -33.580 1.00 34.09 255 PHE A N 1
ATOM 526 C CA . PHE A 1 68 ? 42.810 -7.688 -33.399 1.00 33.82 255 PHE A CA 1
ATOM 527 C C . PHE A 1 68 ? 41.361 -7.756 -33.857 1.00 34.49 255 PHE A C 1
ATOM 528 O O . PHE A 1 68 ? 40.594 -6.830 -33.573 1.00 33.93 255 PHE A O 1
ATOM 536 N N . MET A 1 69 ? 40.971 -8.818 -34.542 1.00 34.20 256 MET A N 1
ATOM 537 C CA . MET A 1 69 ? 39.590 -8.955 -34.969 1.00 34.13 256 MET A CA 1
ATOM 538 C C . MET A 1 69 ? 38.725 -9.408 -33.795 1.00 33.33 256 MET A C 1
ATOM 539 O O . MET A 1 69 ? 39.142 -10.266 -33.011 1.00 34.39 256 MET A O 1
ATOM 544 N N . PRO A 1 70 ? 37.536 -8.832 -33.633 1.00 34.23 257 PRO A N 1
ATOM 545 C CA . PRO A 1 70 ? 36.597 -9.340 -32.630 1.00 33.94 257 PRO A CA 1
ATOM 546 C C . PRO A 1 70 ? 36.314 -10.810 -32.878 1.00 35.94 257 PRO A C 1
ATOM 547 O O . PRO A 1 70 ? 36.251 -11.249 -34.039 1.00 33.42 257 PRO A O 1
ATOM 551 N N . PRO A 1 71 ? 36.152 -11.607 -31.816 1.00 34.61 258 PRO A N 1
ATOM 552 C CA . PRO A 1 71 ? 36.017 -13.062 -32.011 1.00 34.83 258 PRO A CA 1
ATOM 553 C C . PRO A 1 71 ? 34.878 -13.443 -32.937 1.00 34.71 258 PRO A C 1
ATOM 554 O O . PRO A 1 71 ? 35.043 -14.332 -33.783 1.00 33.79 258 PRO A O 1
ATOM 558 N N . THR A 1 72 ? 33.726 -12.783 -32.806 1.00 35.17 259 THR A N 1
ATOM 559 C CA . THR A 1 72 ? 32.602 -13.064 -33.693 1.00 35.04 259 THR A CA 1
ATOM 560 C C . THR A 1 72 ? 32.934 -12.693 -35.133 1.00 35.65 259 THR A C 1
ATOM 561 O O . THR A 1 72 ? 32.750 -13.501 -36.052 1.00 34.28 259 THR A O 1
ATOM 565 N N . TYR A 1 73 ? 33.433 -11.473 -35.345 1.00 34.64 260 TYR A N 1
ATOM 566 C CA . TYR A 1 73 ? 33.742 -11.028 -36.700 1.00 34.46 260 TYR A CA 1
ATOM 567 C C . TYR A 1 73 ? 34.827 -11.890 -37.333 1.00 33.88 260 TYR A C 1
ATOM 568 O O . TYR A 1 73 ? 34.796 -12.151 -38.542 1.00 34.58 260 TYR A O 1
ATOM 577 N N . TYR A 1 74 ? 35.796 -12.334 -36.533 1.00 34.05 261 TYR A N 1
ATOM 578 C CA . TYR A 1 74 ? 36.854 -13.199 -37.045 1.00 33.68 261 TYR A CA 1
ATOM 579 C C . TYR A 1 74 ? 36.274 -14.490 -37.618 1.00 35.67 261 TYR A C 1
ATOM 580 O O . TYR A 1 74 ? 36.585 -14.874 -38.752 1.00 34.37 261 TYR A O 1
ATOM 589 N N . ASP A 1 75 ? 35.414 -15.166 -36.851 1.00 34.34 262 ASP A N 1
ATOM 590 C CA . ASP A 1 75 ? 34.762 -16.374 -37.351 1.00 34.70 262 ASP A CA 1
ATOM 591 C C . ASP A 1 75 ? 33.998 -16.091 -38.638 1.00 35.11 262 ASP A C 1
ATOM 592 O O . ASP A 1 75 ? 34.144 -16.809 -39.634 1.00 35.30 262 ASP A O 1
ATOM 597 N N . ALA A 1 76 ? 33.176 -15.037 -38.633 1.00 34.42 263 ALA A N 1
ATOM 598 C CA . ALA A 1 76 ? 32.413 -14.677 -39.823 1.00 35.03 263 ALA A CA 1
ATOM 599 C C . ALA A 1 76 ? 33.336 -14.381 -40.997 1.00 34.91 263 ALA A C 1
ATOM 600 O O . ALA A 1 76 ? 33.092 -14.832 -42.122 1.00 35.35 263 ALA A O 1
ATOM 602 N N . TRP A 1 77 ? 34.400 -13.609 -40.755 1.00 35.17 264 TRP A N 1
ATOM 603 C CA . TRP A 1 77 ? 35.418 -13.395 -41.778 1.00 34.79 264 TRP A CA 1
ATOM 604 C C . TRP A 1 77 ? 36.015 -14.721 -42.231 1.00 35.32 264 TRP A C 1
ATOM 605 O O . TRP A 1 77 ? 36.163 -14.970 -43.433 1.00 35.26 264 TRP A O 1
ATOM 616 N N . SER A 1 78 ? 36.356 -15.591 -41.274 1.00 34.80 265 SER A N 1
ATOM 617 C CA . SER A 1 78 ? 36.921 -16.892 -41.612 1.00 35.23 265 SER A CA 1
ATOM 618 C C . SER A 1 78 ? 35.961 -17.713 -42.464 1.00 35.82 265 SER A C 1
ATOM 619 O O . SER A 1 78 ? 36.399 -18.477 -43.331 1.00 35.82 265 SER A O 1
ATOM 622 N N . LEU A 1 79 ? 34.651 -17.568 -42.239 1.00 35.24 266 LEU A N 1
ATOM 623 C CA . LEU A 1 79 ? 33.686 -18.295 -43.057 1.00 35.97 266 LEU A CA 1
ATOM 624 C C . LEU A 1 79 ? 33.597 -17.703 -44.457 1.00 36.30 266 LEU A C 1
ATOM 625 O O . LEU A 1 79 ? 33.532 -18.445 -45.444 1.00 36.30 266 LEU A O 1
ATOM 630 N N . ARG A 1 80 ? 33.601 -16.369 -44.567 1.00 36.38 267 ARG A N 1
ATOM 631 C CA . ARG A 1 80 ? 33.548 -15.732 -45.882 1.00 36.80 267 ARG A CA 1
ATOM 632 C C . ARG A 1 80 ? 34.762 -16.101 -46.724 1.00 36.81 267 ARG A C 1
ATOM 633 O O . ARG A 1 80 ? 34.631 -16.441 -47.906 1.00 37.18 267 ARG A O 1
ATOM 641 N N . LYS A 1 81 ? 35.957 -16.031 -46.133 1.00 36.52 268 LYS A N 1
ATOM 642 C CA . LYS A 1 81 ? 37.169 -16.358 -46.874 1.00 36.80 268 LYS A CA 1
ATOM 643 C C . LYS A 1 81 ? 37.249 -17.837 -47.230 1.00 36.69 268 LYS A C 1
ATOM 644 O O . LYS A 1 81 ? 37.972 -18.198 -48.164 1.00 36.82 268 LYS A O 1
ATOM 650 N N . ALA A 1 82 ? 36.524 -18.698 -46.514 1.00 36.49 269 ALA A N 1
ATOM 651 C CA . ALA A 1 82 ? 36.510 -20.118 -46.842 1.00 36.42 269 ALA A CA 1
ATOM 652 C C . ALA A 1 82 ? 35.579 -20.441 -48.003 1.00 36.67 269 ALA A C 1
ATOM 653 O O . ALA A 1 82 ? 35.690 -21.525 -48.586 1.00 36.40 269 ALA A O 1
ATOM 655 N N . MET A 1 83 ? 34.671 -19.530 -48.350 1.00 36.81 270 MET A N 1
ATOM 656 C CA . MET A 1 83 ? 33.752 -19.715 -49.463 1.00 37.21 270 MET A CA 1
ATOM 657 C C . MET A 1 83 ? 34.050 -18.794 -50.638 1.00 37.66 270 MET A C 1
ATOM 658 O O . MET A 1 83 ? 33.405 -18.920 -51.685 1.00 38.45 270 MET A O 1
ATOM 663 N N . GLN A 1 84 ? 35.013 -17.885 -50.500 1.00 37.80 271 GLN A N 1
ATOM 664 C CA . GLN A 1 84 ? 35.158 -16.772 -51.431 1.00 38.01 271 GLN A CA 1
ATOM 665 C C . GLN A 1 84 ? 35.816 -17.229 -52.727 1.00 38.18 271 GLN A C 1
ATOM 666 O O . GLN A 1 84 ? 36.969 -17.673 -52.727 1.00 38.33 271 GLN A O 1
ATOM 672 N N . GLY A 1 85 ? 35.086 -17.097 -53.828 1.00 38.24 272 GLY A N 1
ATOM 673 C CA . GLY A 1 85 ? 35.568 -17.476 -55.136 1.00 38.39 272 GLY A CA 1
ATOM 674 C C . GLY A 1 85 ? 35.182 -18.892 -55.502 1.00 38.66 272 GLY A C 1
ATOM 675 O O . GLY A 1 85 ? 34.269 -19.493 -54.935 1.00 38.75 272 GLY A O 1
ATOM 676 N N . ALA A 1 86 ? 35.893 -19.428 -56.488 1.00 38.59 273 ALA A N 1
ATOM 677 C CA . ALA A 1 86 ? 35.798 -20.852 -56.744 1.00 38.23 273 ALA A CA 1
ATOM 678 C C . ALA A 1 86 ? 36.432 -21.619 -55.587 1.00 38.13 273 ALA A C 1
ATOM 679 O O . ALA A 1 86 ? 37.165 -21.065 -54.763 1.00 38.44 273 ALA A O 1
ATOM 681 N N . GLY A 1 87 ? 36.130 -22.909 -55.518 1.00 37.39 274 GLY A N 1
ATOM 682 C CA . GLY A 1 87 ? 36.691 -23.732 -54.469 1.00 37.00 274 GLY A CA 1
ATOM 683 C C . GLY A 1 87 ? 36.106 -23.459 -53.098 1.00 36.99 274 GLY A C 1
ATOM 684 O O . GLY A 1 87 ? 35.453 -22.434 -52.869 1.00 37.00 274 GLY A O 1
ATOM 685 N N . THR A 1 88 ? 36.340 -24.391 -52.178 1.00 36.66 275 THR A N 1
ATOM 686 C CA . THR A 1 88 ? 35.849 -24.307 -50.812 1.00 36.43 275 THR A CA 1
ATOM 687 C C . THR A 1 88 ? 36.823 -25.057 -49.923 1.00 36.31 275 THR A C 1
ATOM 688 O O . THR A 1 88 ? 37.316 -26.118 -50.309 1.00 36.86 275 THR A O 1
ATOM 692 N N . GLN A 1 89 ? 37.108 -24.512 -48.746 1.00 36.28 276 GLN A N 1
ATOM 693 C CA . GLN A 1 89 ? 37.854 -25.260 -47.740 1.00 36.43 276 GLN A CA 1
ATOM 694 C C . GLN A 1 89 ? 36.863 -25.675 -46.663 1.00 36.21 276 GLN A C 1
ATOM 695 O O . GLN A 1 89 ? 36.689 -25.011 -45.641 1.00 36.95 276 GLN A O 1
ATOM 701 N N . GLU A 1 90 ? 36.210 -26.809 -46.918 1.00 36.72 277 GLU A N 1
ATOM 702 C CA . GLU A 1 90 ? 35.168 -27.318 -46.039 1.00 36.28 277 GLU A CA 1
ATOM 703 C C . GLU A 1 90 ? 35.711 -27.643 -44.654 1.00 37.38 277 GLU A C 1
ATOM 704 O O . GLU A 1 90 ? 34.949 -27.666 -43.679 1.00 37.93 277 GLU A O 1
ATOM 710 N N . ARG A 1 91 ? 37.017 -27.905 -44.552 1.00 36.93 278 ARG A N 1
ATOM 711 C CA . ARG A 1 91 ? 37.645 -28.096 -43.249 1.00 37.42 278 ARG A CA 1
ATOM 712 C C . ARG A 1 91 ? 37.427 -26.886 -42.356 1.00 38.54 278 ARG A C 1
ATOM 713 O O . ARG A 1 91 ? 37.203 -27.027 -41.148 1.00 38.73 278 ARG A O 1
ATOM 721 N N . VAL A 1 92 ? 37.483 -25.690 -42.938 1.00 38.36 279 VAL A N 1
ATOM 722 C CA . VAL A 1 92 ? 37.266 -24.479 -42.164 1.00 38.95 279 VAL A CA 1
ATOM 723 C C . VAL A 1 92 ? 35.806 -24.336 -41.782 1.00 40.27 279 VAL A C 1
ATOM 724 O O . VAL A 1 92 ? 35.500 -23.865 -40.686 1.00 39.13 279 VAL A O 1
ATOM 728 N N . LEU A 1 93 ? 34.889 -24.739 -42.661 1.00 39.12 280 LEU A N 1
ATOM 729 C CA . LEU A 1 93 ? 33.475 -24.654 -42.325 1.00 39.52 280 LEU A CA 1
ATOM 730 C C . LEU A 1 93 ? 33.097 -25.660 -41.243 1.00 39.42 280 LEU A C 1
ATOM 731 O O . LEU A 1 93 ? 32.213 -25.390 -40.420 1.00 39.72 280 LEU A O 1
ATOM 736 N N . ILE A 1 94 ? 33.806 -26.796 -41.184 1.00 39.55 281 ILE A N 1
ATOM 737 C CA . ILE A 1 94 ? 33.567 -27.766 -40.117 1.00 39.66 281 ILE A CA 1
ATOM 738 C C . ILE A 1 94 ? 34.119 -27.251 -38.787 1.00 39.66 281 ILE A C 1
ATOM 739 O O . ILE A 1 94 ? 33.447 -27.311 -37.751 1.00 39.19 281 ILE A O 1
ATOM 744 N N . GLU A 1 95 ? 35.331 -26.684 -38.811 1.00 39.87 282 GLU A N 1
ATOM 745 C CA . GLU A 1 95 ? 36.035 -26.320 -37.577 1.00 39.97 282 GLU A CA 1
ATOM 746 C C . GLU A 1 95 ? 35.289 -25.275 -36.750 1.00 40.14 282 GLU A C 1
ATOM 747 O O . GLU A 1 95 ? 35.374 -25.288 -35.518 1.00 38.90 282 GLU A O 1
ATOM 753 N N . ILE A 1 96 ? 34.594 -24.348 -37.416 1.00 38.27 283 ILE A N 1
ATOM 754 C CA . ILE A 1 96 ? 33.804 -23.257 -36.841 1.00 39.85 283 ILE A CA 1
ATOM 755 C C . ILE A 1 96 ? 32.360 -23.728 -36.670 1.00 38.07 283 ILE A C 1
ATOM 756 O O . ILE A 1 96 ? 31.848 -23.812 -35.548 1.00 38.44 283 ILE A O 1
ATOM 761 N N . LEU A 1 97 ? 31.692 -24.060 -37.783 1.00 39.02 284 LEU A N 1
ATOM 762 C CA . LEU A 1 97 ? 30.251 -24.298 -37.728 1.00 38.61 284 LEU A CA 1
ATOM 763 C C . LEU A 1 97 ? 29.875 -25.522 -36.902 1.00 38.17 284 LEU A C 1
ATOM 764 O O . LEU A 1 97 ? 28.738 -25.595 -36.431 1.00 37.40 284 LEU A O 1
ATOM 769 N N . CYS A 1 98 ? 30.785 -26.476 -36.703 1.00 37.96 285 CYS A N 1
ATOM 770 C CA . CYS A 1 98 ? 30.475 -27.663 -35.916 1.00 37.06 285 CYS A CA 1
ATOM 771 C C . CYS A 1 98 ? 30.954 -27.579 -34.472 1.00 36.87 285 CYS A C 1
ATOM 772 O O . CYS A 1 98 ? 30.564 -28.428 -33.662 1.00 36.41 285 CYS A O 1
ATOM 775 N N . THR A 1 99 ? 31.780 -26.587 -34.126 1.00 37.18 286 THR A N 1
ATOM 776 C CA . THR A 1 99 ? 32.327 -26.486 -32.781 1.00 36.57 286 THR A CA 1
ATOM 777 C C . THR A 1 99 ? 31.845 -25.272 -32.003 1.00 36.04 286 THR A C 1
ATOM 778 O O . THR A 1 99 ? 31.946 -25.274 -30.773 1.00 36.19 286 THR A O 1
ATOM 782 N N . ARG A 1 100 ? 31.335 -24.240 -32.672 1.00 36.58 287 ARG A N 1
ATOM 783 C CA . ARG A 1 100 ? 30.811 -23.084 -31.958 1.00 36.53 287 ARG A CA 1
ATOM 784 C C . ARG A 1 100 ? 29.481 -23.426 -31.297 1.00 36.50 287 ARG A C 1
ATOM 785 O O . ARG A 1 100 ? 28.750 -24.311 -31.747 1.00 37.17 287 ARG A O 1
ATOM 793 N N . THR A 1 101 ? 29.171 -22.710 -30.220 1.00 36.08 288 THR A N 1
ATOM 794 C CA . THR A 1 101 ? 27.939 -22.946 -29.484 1.00 36.65 288 THR A CA 1
ATOM 795 C C . THR A 1 101 ? 26.766 -22.240 -30.161 1.00 36.33 288 THR A C 1
ATOM 796 O O . THR A 1 101 ? 26.906 -21.604 -31.208 1.00 35.52 288 THR A O 1
ATOM 800 N N . ASN A 1 102 ? 25.585 -22.351 -29.546 1.00 36.04 289 ASN A N 1
ATOM 801 C CA . ASN A 1 102 ? 24.408 -21.668 -30.071 1.00 35.95 289 ASN A CA 1
ATOM 802 C C . ASN A 1 102 ? 24.570 -20.156 -29.994 1.00 35.70 289 ASN A C 1
ATOM 803 O O . ASN A 1 102 ? 24.252 -19.441 -30.951 1.00 35.37 289 ASN A O 1
ATOM 808 N N . GLN A 1 103 ? 25.063 -19.655 -28.860 1.00 35.57 290 GLN A N 1
ATOM 809 C CA . GLN A 1 103 ? 25.284 -18.222 -28.709 1.00 35.71 290 GLN A CA 1
ATOM 810 C C . GLN A 1 103 ? 26.263 -17.711 -29.759 1.00 35.72 290 GLN A C 1
ATOM 811 O O . GLN A 1 103 ? 25.997 -16.716 -30.442 1.00 35.92 290 GLN A O 1
ATOM 817 N N . GLU A 1 104 ? 27.396 -18.401 -29.913 1.00 35.55 291 GLU A N 1
ATOM 818 C CA . GLU A 1 104 ? 28.406 -17.975 -30.876 1.00 35.63 291 GLU A CA 1
ATOM 819 C C . GLU A 1 104 ? 27.865 -18.011 -32.300 1.00 35.08 291 GLU A C 1
ATOM 820 O O . GLU A 1 104 ? 28.152 -17.117 -33.103 1.00 35.36 291 GLU A O 1
ATOM 826 N N . ILE A 1 105 ? 27.077 -19.036 -32.628 1.00 35.45 292 ILE A N 1
ATOM 827 C CA . ILE A 1 105 ? 26.587 -19.190 -33.994 1.00 35.22 292 ILE A CA 1
ATOM 828 C C . ILE A 1 105 ? 25.639 -18.052 -34.360 1.00 35.07 292 ILE A C 1
ATOM 829 O O . ILE A 1 105 ? 25.678 -17.531 -35.482 1.00 35.40 292 ILE A O 1
ATOM 834 N N . ARG A 1 106 ? 24.787 -17.636 -33.420 1.00 35.50 293 ARG A N 1
ATOM 835 C CA . ARG A 1 106 ? 23.808 -16.595 -33.720 1.00 35.70 293 ARG A CA 1
ATOM 836 C C . ARG A 1 106 ? 24.463 -15.230 -33.915 1.00 36.21 293 ARG A C 1
ATOM 837 O O . ARG A 1 106 ? 23.977 -14.421 -34.715 1.00 36.43 293 ARG A O 1
ATOM 845 N N . GLU A 1 107 ? 25.560 -14.955 -33.203 1.00 36.06 294 GLU A N 1
ATOM 846 C CA . GLU A 1 107 ? 26.286 -13.708 -33.430 1.00 36.39 294 GLU A CA 1
ATOM 847 C C . GLU A 1 107 ? 26.927 -13.691 -34.811 1.00 36.30 294 GLU A C 1
ATOM 848 O O . GLU A 1 107 ? 26.976 -12.643 -35.467 1.00 37.24 294 GLU A O 1
ATOM 854 N N . ILE A 1 108 ? 27.430 -14.842 -35.264 1.00 36.47 295 ILE A N 1
ATOM 855 C CA . ILE A 1 108 ? 28.048 -14.916 -36.585 1.00 36.33 295 ILE A CA 1
ATOM 856 C C . ILE A 1 108 ? 27.020 -14.629 -37.670 1.00 37.11 295 ILE A C 1
ATOM 857 O O . ILE A 1 108 ? 27.280 -13.864 -38.605 1.00 37.54 295 ILE A O 1
ATOM 862 N N . VAL A 1 109 ? 25.834 -15.234 -37.562 1.00 37.34 296 VAL A N 1
ATOM 863 C CA . VAL A 1 109 ? 24.782 -15.004 -38.551 1.00 37.76 296 VAL A CA 1
ATOM 864 C C . VAL A 1 109 ? 24.381 -13.533 -38.565 1.00 38.30 296 VAL A C 1
ATOM 865 O O . VAL A 1 109 ? 24.088 -12.962 -39.623 1.00 38.91 296 VAL A O 1
ATOM 869 N N . ARG A 1 110 ? 24.368 -12.894 -37.392 1.00 37.95 297 ARG A N 1
ATOM 870 C CA . ARG A 1 110 ? 24.100 -11.461 -37.333 1.00 38.39 297 ARG A CA 1
ATOM 871 C C . ARG A 1 110 ? 25.246 -10.662 -37.941 1.00 38.35 297 ARG A C 1
ATOM 872 O O . ARG A 1 110 ? 25.027 -9.803 -38.802 1.00 38.64 297 ARG A O 1
ATOM 880 N N . CYS A 1 111 ? 26.478 -10.938 -37.506 1.00 37.82 298 CYS A N 1
ATOM 881 C CA . CYS A 1 111 ? 27.626 -10.180 -37.994 1.00 37.88 298 CYS A CA 1
ATOM 882 C C . CYS A 1 111 ? 27.855 -10.408 -39.483 1.00 38.40 298 CYS A C 1
ATOM 883 O O . CYS A 1 111 ? 28.219 -9.477 -40.211 1.00 38.36 298 CYS A O 1
ATOM 886 N N . TYR A 1 112 ? 27.647 -11.640 -39.953 1.00 38.09 299 TYR A N 1
ATOM 887 C CA . TYR A 1 112 ? 27.839 -11.940 -41.369 1.00 38.46 299 TYR A CA 1
ATOM 888 C C . TYR A 1 112 ? 26.902 -11.114 -42.242 1.00 38.89 299 TYR A C 1
ATOM 889 O O . TYR A 1 112 ? 27.263 -10.725 -43.359 1.00 38.86 299 TYR A O 1
ATOM 898 N N . GLN A 1 113 ? 25.692 -10.838 -41.750 1.00 39.27 300 GLN A N 1
ATOM 899 C CA . GLN A 1 113 ? 24.766 -9.994 -42.496 1.00 39.42 300 GLN A CA 1
ATOM 900 C C . GLN A 1 113 ? 25.175 -8.528 -42.420 1.00 39.19 300 GLN A C 1
ATOM 901 O O . GLN A 1 113 ? 25.321 -7.858 -43.448 1.00 39.22 300 GLN A O 1
ATOM 907 N N . SER A 1 114 ? 25.376 -8.016 -41.206 1.00 38.65 301 SER A N 1
ATOM 908 C CA . SER A 1 114 ? 25.615 -6.592 -41.004 1.00 38.75 301 SER A CA 1
ATOM 909 C C . SER A 1 114 ? 26.989 -6.133 -41.470 1.00 38.64 301 SER A C 1
ATOM 910 O O . SER A 1 114 ? 27.284 -4.939 -41.359 1.00 38.87 301 SER A O 1
ATOM 913 N N . GLU A 1 115 ? 27.833 -7.023 -41.988 1.00 38.63 302 GLU A N 1
ATOM 914 C CA . GLU A 1 115 ? 29.185 -6.650 -42.380 1.00 38.24 302 GLU A CA 1
ATOM 915 C C . GLU A 1 115 ? 29.510 -6.927 -43.837 1.00 38.20 302 GLU A C 1
ATOM 916 O O . GLU A 1 115 ? 30.286 -6.176 -44.430 1.00 38.53 302 GLU A O 1
ATOM 922 N N . PHE A 1 116 ? 28.953 -7.981 -44.426 1.00 38.04 303 PHE A N 1
ATOM 923 C CA . PHE A 1 116 ? 29.138 -8.262 -45.842 1.00 38.27 303 PHE A CA 1
ATOM 924 C C . PHE A 1 116 ? 27.855 -8.122 -46.644 1.00 38.46 303 PHE A C 1
ATOM 925 O O . PHE A 1 116 ? 27.902 -8.208 -47.876 1.00 38.43 303 PHE A O 1
ATOM 933 N N . GLY A 1 117 ? 26.720 -7.903 -45.985 1.00 38.80 304 GLY A N 1
ATOM 934 C CA . GLY A 1 117 ? 25.455 -7.810 -46.688 1.00 39.25 304 GLY A CA 1
ATOM 935 C C . GLY A 1 117 ? 25.036 -9.097 -47.355 1.00 39.34 304 GLY A C 1
ATOM 936 O O . GLY A 1 117 ? 24.272 -9.066 -48.326 1.00 39.60 304 GLY A O 1
ATOM 937 N N . ARG A 1 118 ? 25.520 -10.235 -46.863 1.00 39.29 305 ARG A N 1
ATOM 938 C CA . ARG A 1 118 ? 25.210 -11.531 -47.441 1.00 39.38 305 ARG A CA 1
ATOM 939 C C . ARG A 1 118 ? 24.550 -12.427 -46.402 1.00 39.76 305 ARG A C 1
ATOM 940 O O . ARG A 1 118 ? 24.709 -12.243 -45.191 1.00 39.89 305 ARG A O 1
ATOM 948 N N . ASP A 1 119 ? 23.797 -13.402 -46.899 1.00 39.85 306 ASP A N 1
ATOM 949 C CA . ASP A 1 119 ? 23.134 -14.391 -46.063 1.00 39.92 306 ASP A CA 1
ATOM 950 C C . ASP A 1 119 ? 24.083 -15.568 -45.862 1.00 39.48 306 ASP A C 1
ATOM 951 O O . ASP A 1 119 ? 24.489 -16.214 -46.836 1.00 39.42 306 ASP A O 1
ATOM 956 N N . LEU A 1 120 ? 24.445 -15.836 -44.604 1.00 39.30 307 LEU A N 1
ATOM 957 C CA . LEU A 1 120 ? 25.404 -16.900 -44.323 1.00 39.15 307 LEU A CA 1
ATOM 958 C C . LEU A 1 120 ? 24.918 -18.238 -44.860 1.00 39.08 307 LEU A C 1
ATOM 959 O O . LEU A 1 120 ? 25.636 -18.922 -45.597 1.00 38.83 307 LEU A O 1
ATOM 964 N N . GLU A 1 121 ? 23.695 -18.626 -44.497 1.00 39.16 308 GLU A N 1
ATOM 965 C CA . GLU A 1 121 ? 23.149 -19.900 -44.950 1.00 38.91 308 GLU A CA 1
ATOM 966 C C . GLU A 1 121 ? 23.102 -19.976 -46.471 1.00 38.75 308 GLU A C 1
ATOM 967 O O . GLU A 1 121 ? 23.513 -20.979 -47.067 1.00 38.64 308 GLU A O 1
ATOM 973 N N . LYS A 1 122 ? 22.587 -18.925 -47.114 1.00 39.18 309 LYS A N 1
ATOM 974 C CA . LYS A 1 122 ? 22.549 -18.876 -48.573 1.00 39.43 309 LYS A CA 1
ATOM 975 C C . LYS A 1 122 ? 23.928 -19.129 -49.169 1.00 38.94 309 LYS A C 1
ATOM 976 O O . LYS A 1 122 ? 24.070 -19.873 -50.147 1.00 38.75 309 LYS A O 1
ATOM 982 N N . ASP A 1 123 ? 24.960 -18.516 -48.582 1.00 39.13 310 ASP A N 1
ATOM 983 C CA . ASP A 1 123 ? 26.327 -18.752 -49.033 1.00 38.64 310 ASP A CA 1
ATOM 984 C C . ASP A 1 123 ? 26.736 -20.206 -48.842 1.00 38.20 310 ASP A C 1
ATOM 985 O O . ASP A 1 123 ? 27.497 -20.748 -49.651 1.00 37.84 310 ASP A O 1
ATOM 990 N N . ILE A 1 124 ? 26.241 -20.854 -47.786 1.00 38.01 311 ILE A N 1
ATOM 991 C CA . ILE A 1 124 ? 26.612 -22.240 -47.526 1.00 37.86 311 ILE A CA 1
ATOM 992 C C . ILE A 1 124 ? 25.985 -23.165 -48.562 1.00 37.70 311 ILE A C 1
ATOM 993 O O . ILE A 1 124 ? 26.625 -24.109 -49.038 1.00 37.25 311 ILE A O 1
ATOM 998 N N . ARG A 1 125 ? 24.727 -22.907 -48.935 1.00 37.55 312 ARG A N 1
ATOM 999 C CA . ARG A 1 125 ? 24.050 -23.779 -49.889 1.00 37.81 312 ARG A CA 1
ATOM 1000 C C . ARG A 1 125 ? 24.663 -23.671 -51.279 1.00 37.43 312 ARG A C 1
ATOM 1001 O O . ARG A 1 125 ? 24.579 -24.621 -52.066 1.00 37.87 312 ARG A O 1
ATOM 1009 N N . SER A 1 126 ? 25.286 -22.535 -51.602 1.00 37.55 313 SER A N 1
ATOM 1010 C CA . SER A 1 126 ? 25.832 -22.347 -52.940 1.00 37.34 313 SER A CA 1
ATOM 1011 C C . SER A 1 126 ? 27.214 -22.976 -53.075 1.00 37.63 313 SER A C 1
ATOM 1012 O O . SER A 1 126 ? 27.543 -23.536 -54.127 1.00 37.80 313 SER A O 1
ATOM 1015 N N . ASP A 1 127 ? 28.033 -22.896 -52.028 1.00 37.36 314 ASP A N 1
ATOM 1016 C CA . ASP A 1 127 ? 29.381 -23.441 -52.062 1.00 37.18 314 ASP A CA 1
ATOM 1017 C C . ASP A 1 127 ? 29.434 -24.921 -51.719 1.00 37.42 314 ASP A C 1
ATOM 1018 O O . ASP A 1 127 ? 30.476 -25.552 -51.935 1.00 37.75 314 ASP A O 1
ATOM 1023 N N . THR A 1 128 ? 28.355 -25.486 -51.186 1.00 37.28 315 THR A N 1
ATOM 1024 C CA . THR A 1 128 ? 28.301 -26.893 -50.834 1.00 37.19 315 THR A CA 1
ATOM 1025 C C . THR A 1 128 ? 27.060 -27.518 -51.460 1.00 37.24 315 THR A C 1
ATOM 1026 O O . THR A 1 128 ? 26.303 -26.870 -52.193 1.00 37.43 315 THR A O 1
ATOM 1030 N N . SER A 1 129 ? 26.864 -28.794 -51.169 1.00 37.02 316 SER A N 1
ATOM 1031 C CA . SER A 1 129 ? 25.737 -29.583 -51.658 1.00 36.86 316 SER A CA 1
ATOM 1032 C C . SER A 1 129 ? 25.733 -30.887 -50.869 1.00 36.96 316 SER A C 1
ATOM 1033 O O . SER A 1 129 ? 26.508 -31.054 -49.919 1.00 36.70 316 SER A O 1
ATOM 1036 N N . GLY A 1 130 ? 24.856 -31.808 -51.256 1.00 36.88 317 GLY A N 1
ATOM 1037 C CA . GLY A 1 130 ? 24.807 -33.091 -50.592 1.00 36.88 317 GLY A CA 1
ATOM 1038 C C . GLY A 1 130 ? 24.421 -32.973 -49.124 1.00 36.36 317 GLY A C 1
ATOM 1039 O O . GLY A 1 130 ? 23.900 -31.957 -48.656 1.00 36.57 317 GLY A O 1
ATOM 1040 N N . HIS A 1 131 ? 24.697 -34.051 -48.389 1.00 36.30 318 HIS A N 1
ATOM 1041 C CA . HIS A 1 131 ? 24.392 -34.085 -46.965 1.00 36.40 318 HIS A CA 1
ATOM 1042 C C . HIS A 1 131 ? 25.289 -33.168 -46.150 1.00 35.94 318 HIS A C 1
ATOM 1043 O O . HIS A 1 131 ? 24.985 -32.915 -44.979 1.00 35.93 318 HIS A O 1
ATOM 1050 N N . PHE A 1 132 ? 26.381 -32.674 -46.734 1.00 36.15 319 PHE A N 1
ATOM 1051 C CA . PHE A 1 132 ? 27.231 -31.719 -46.033 1.00 35.89 319 PHE A CA 1
ATOM 1052 C C . PHE A 1 132 ? 26.555 -30.356 -45.950 1.00 36.13 319 PHE A C 1
ATOM 1053 O O . PHE A 1 132 ? 26.535 -29.724 -44.886 1.00 35.40 319 PHE A O 1
ATOM 1061 N N . GLU A 1 133 ? 26.006 -29.888 -47.075 1.00 35.88 320 GLU A N 1
ATOM 1062 C CA . GLU A 1 133 ? 25.175 -28.688 -47.069 1.00 36.14 320 GLU A CA 1
ATOM 1063 C C . GLU A 1 133 ? 24.117 -28.765 -45.978 1.00 36.05 320 GLU A C 1
ATOM 1064 O O . GLU A 1 133 ? 23.965 -27.839 -45.174 1.00 35.90 320 GLU A O 1
ATOM 1070 N N . ARG A 1 134 ? 23.387 -29.883 -45.928 1.00 36.04 321 ARG A N 1
ATOM 1071 C CA . ARG A 1 134 ? 22.368 -30.069 -44.900 1.00 36.03 321 ARG A CA 1
ATOM 1072 C C . ARG A 1 134 ? 22.964 -29.975 -43.500 1.00 36.35 321 ARG A C 1
ATOM 1073 O O . ARG A 1 134 ? 22.395 -29.322 -42.619 1.00 35.70 321 ARG A O 1
ATOM 1081 N N . LEU A 1 135 ? 24.115 -30.614 -43.276 1.00 35.55 322 LEU A N 1
ATOM 1082 C CA . LEU A 1 135 ? 24.729 -30.574 -41.952 1.00 35.58 322 LEU A CA 1
ATOM 1083 C C . LEU A 1 135 ? 25.137 -29.154 -41.579 1.00 35.62 322 LEU A C 1
ATOM 1084 O O . LEU A 1 135 ? 24.855 -28.686 -40.470 1.00 35.09 322 LEU A O 1
ATOM 1089 N N . LEU A 1 136 ? 25.806 -28.450 -42.497 1.00 35.36 323 LEU A N 1
ATOM 1090 C CA . LEU A 1 136 ? 26.221 -27.080 -42.212 1.00 35.18 323 LEU A CA 1
ATOM 1091 C C . LEU A 1 136 ? 25.016 -26.169 -42.012 1.00 35.52 323 LEU A C 1
ATOM 1092 O O . LEU A 1 136 ? 25.067 -25.231 -41.210 1.00 35.01 323 LEU A O 1
ATOM 1097 N N . VAL A 1 137 ? 23.924 -26.428 -42.733 1.00 35.30 324 VAL A N 1
ATOM 1098 C CA . VAL A 1 137 ? 22.720 -25.615 -42.579 1.00 35.51 324 VAL A CA 1
ATOM 1099 C C . VAL A 1 137 ? 22.139 -25.782 -41.181 1.00 35.37 324 VAL A C 1
ATOM 1100 O O . VAL A 1 137 ? 21.805 -24.800 -40.509 1.00 35.11 324 VAL A O 1
ATOM 1104 N N . SER A 1 138 ? 22.006 -27.032 -40.728 1.00 35.38 325 SER A N 1
ATOM 1105 C CA . SER A 1 138 ? 21.577 -27.286 -39.356 1.00 35.77 325 SER A CA 1
ATOM 1106 C C . SER A 1 138 ? 22.472 -26.563 -38.361 1.00 35.17 325 SER A C 1
ATOM 1107 O O . SER A 1 138 ? 21.988 -25.925 -37.418 1.00 35.44 325 SER A O 1
ATOM 1110 N N . MET A 1 139 ? 23.787 -26.657 -38.564 1.00 35.37 326 MET A N 1
ATOM 1111 C CA . MET A 1 139 ? 24.743 -25.936 -37.731 1.00 35.49 326 MET A CA 1
ATOM 1112 C C . MET A 1 139 ? 24.445 -24.442 -37.703 1.00 35.14 326 MET A C 1
ATOM 1113 O O . MET A 1 139 ? 24.507 -23.806 -36.642 1.00 35.42 326 MET A O 1
ATOM 1118 N N . CYS A 1 140 ? 24.109 -23.868 -38.862 1.00 34.86 327 CYS A N 1
ATOM 1119 C CA . CYS A 1 140 ? 23.853 -22.434 -38.954 1.00 35.35 327 CYS A CA 1
ATOM 1120 C C . CYS A 1 140 ? 22.632 -21.995 -38.160 1.00 35.22 327 CYS A C 1
ATOM 1121 O O . CYS A 1 140 ? 22.531 -20.815 -37.807 1.00 35.65 327 CYS A O 1
ATOM 1124 N N . GLN A 1 141 ? 21.705 -22.909 -37.867 1.00 35.51 328 GLN A N 1
ATOM 1125 C CA . GLN A 1 141 ? 20.530 -22.534 -37.088 1.00 35.40 328 GLN A CA 1
ATOM 1126 C C . GLN A 1 141 ? 20.900 -22.116 -35.673 1.00 35.26 328 GLN A C 1
ATOM 1127 O O . GLN A 1 141 ? 20.185 -21.318 -35.061 1.00 35.31 328 GLN A O 1
ATOM 1133 N N . GLY A 1 142 ? 22.011 -22.625 -35.150 1.00 35.17 329 GLY A N 1
ATOM 1134 C CA . GLY A 1 142 ? 22.375 -22.354 -33.769 1.00 35.28 329 GLY A CA 1
ATOM 1135 C C . GLY A 1 142 ? 21.280 -22.741 -32.801 1.00 35.17 329 GLY A C 1
ATOM 1136 O O . GLY A 1 142 ? 20.975 -21.987 -31.867 1.00 35.23 329 GLY A O 1
ATOM 1137 N N . ASN A 1 143 ? 20.671 -23.911 -33.009 1.00 35.95 330 ASN A N 1
ATOM 1138 C CA . ASN A 1 143 ? 19.447 -24.292 -32.317 1.00 35.54 330 ASN A CA 1
ATOM 1139 C C . ASN A 1 143 ? 19.595 -25.614 -31.573 1.00 35.56 330 ASN A C 1
ATOM 1140 O O . ASN A 1 143 ? 18.600 -26.304 -31.337 1.00 35.58 330 ASN A O 1
ATOM 1145 N N . ARG A 1 144 ? 20.816 -25.978 -31.192 1.00 35.54 331 ARG A N 1
ATOM 1146 C CA . ARG A 1 144 ? 21.031 -27.224 -30.470 1.00 35.79 331 ARG A CA 1
ATOM 1147 C C . ARG A 1 144 ? 20.346 -27.179 -29.112 1.00 35.80 331 ARG A C 1
ATOM 1148 O O . ARG A 1 144 ? 20.310 -26.137 -28.453 1.00 36.10 331 ARG A O 1
ATOM 1156 N N . ASP A 1 145 ? 19.789 -28.320 -28.706 1.00 36.14 332 ASP A N 1
ATOM 1157 C CA . ASP A 1 145 ? 19.199 -28.447 -27.381 1.00 36.34 332 ASP A CA 1
ATOM 1158 C C . ASP A 1 145 ? 20.190 -27.992 -26.318 1.00 36.58 332 ASP A C 1
ATOM 1159 O O . ASP A 1 145 ? 21.392 -28.257 -26.411 1.00 36.56 332 ASP A O 1
ATOM 1164 N N . GLU A 1 146 ? 19.680 -27.287 -25.310 1.00 36.95 333 GLU A N 1
ATOM 1165 C CA . GLU A 1 146 ? 20.524 -26.691 -24.287 1.00 36.83 333 GLU A CA 1
ATOM 1166 C C . GLU A 1 146 ? 20.334 -27.287 -22.901 1.00 37.08 333 GLU A C 1
ATOM 1167 O O . GLU A 1 146 ? 21.156 -27.016 -22.018 1.00 37.30 333 GLU A O 1
ATOM 1173 N N . ASN A 1 147 ? 19.284 -28.071 -22.679 1.00 37.11 334 ASN A N 1
ATOM 1174 C CA . ASN A 1 147 ? 19.176 -28.837 -21.446 1.00 37.28 334 ASN A CA 1
ATOM 1175 C C . ASN A 1 147 ? 20.388 -29.747 -21.306 1.00 37.38 334 ASN A C 1
ATOM 1176 O O . ASN A 1 147 ? 20.642 -30.595 -22.166 1.00 37.41 334 ASN A O 1
ATOM 1181 N N . GLN A 1 148 ? 21.151 -29.557 -20.233 1.00 37.24 335 GLN A N 1
ATOM 1182 C CA . GLN A 1 148 ? 22.359 -30.339 -20.007 1.00 37.58 335 GLN A CA 1
ATOM 1183 C C . GLN A 1 148 ? 22.093 -31.617 -19.225 1.00 37.78 335 GLN A C 1
ATOM 1184 O O . GLN A 1 148 ? 23.019 -32.410 -19.025 1.00 37.71 335 GLN A O 1
ATOM 1190 N N . SER A 1 149 ? 20.860 -31.833 -18.777 1.00 38.20 336 SER A N 1
ATOM 1191 C CA . SER A 1 149 ? 20.520 -33.077 -18.109 1.00 38.28 336 SER A CA 1
ATOM 1192 C C . SER A 1 149 ? 20.391 -34.203 -19.127 1.00 38.31 336 SER A C 1
ATOM 1193 O O . SER A 1 149 ? 20.070 -33.981 -20.297 1.00 38.38 336 SER A O 1
ATOM 1196 N N . ILE A 1 150 ? 20.649 -35.420 -18.669 1.00 38.58 337 ILE A N 1
ATOM 1197 C CA . ILE A 1 150 ? 20.572 -36.601 -19.518 1.00 38.43 337 ILE A CA 1
ATOM 1198 C C . ILE A 1 150 ? 19.147 -37.132 -19.500 1.00 38.73 337 ILE A C 1
ATOM 1199 O O . ILE A 1 150 ? 18.562 -37.332 -18.429 1.00 38.78 337 ILE A O 1
ATOM 1204 N N . ASN A 1 151 ? 18.586 -37.354 -20.685 1.00 38.52 338 ASN A N 1
ATOM 1205 C CA . ASN A 1 151 ? 17.341 -38.095 -20.838 1.00 38.80 338 ASN A CA 1
ATOM 1206 C C . ASN A 1 151 ? 17.717 -39.507 -21.270 1.00 38.85 338 ASN A C 1
ATOM 1207 O O . ASN A 1 151 ? 18.205 -39.713 -22.387 1.00 38.58 338 ASN A O 1
ATOM 1212 N N . HIS A 1 152 ? 17.496 -40.479 -20.383 1.00 39.17 339 HIS A N 1
ATOM 1213 C CA . HIS A 1 152 ? 17.983 -41.833 -20.624 1.00 39.11 339 HIS A CA 1
ATOM 1214 C C . HIS A 1 152 ? 17.151 -42.556 -21.677 1.00 39.28 339 HIS A C 1
ATOM 1215 O O . HIS A 1 152 ? 17.706 -43.188 -22.584 1.00 39.37 339 HIS A O 1
ATOM 1222 N N . GLN A 1 153 ? 15.821 -42.479 -21.576 1.00 39.39 340 GLN A N 1
ATOM 1223 C CA . GLN A 1 153 ? 14.976 -43.130 -22.573 1.00 39.28 340 GLN A CA 1
ATOM 1224 C C . GLN A 1 153 ? 15.228 -42.554 -23.963 1.00 38.81 340 GLN A C 1
ATOM 1225 O O . GLN A 1 153 ? 15.152 -43.275 -24.964 1.00 38.78 340 GLN A O 1
ATOM 1231 N N . MET A 1 154 ? 15.544 -41.258 -24.046 1.00 38.90 341 MET A N 1
ATOM 1232 C CA . MET A 1 154 ? 15.880 -40.667 -25.336 1.00 38.68 341 MET A CA 1
ATOM 1233 C C . MET A 1 154 ? 17.207 -41.200 -25.855 1.00 38.44 341 MET A C 1
ATOM 1234 O O . MET A 1 154 ? 17.329 -41.521 -27.043 1.00 38.17 341 MET A O 1
ATOM 1239 N N . ALA A 1 155 ? 18.214 -41.293 -24.983 1.00 38.51 342 ALA A N 1
ATOM 1240 C CA . ALA A 1 155 ? 19.511 -41.824 -25.392 1.00 38.45 342 ALA A CA 1
ATOM 1241 C C . ALA A 1 155 ? 19.373 -43.237 -25.943 1.00 38.49 342 ALA A C 1
ATOM 1242 O O . ALA A 1 155 ? 19.915 -43.555 -27.008 1.00 38.24 342 ALA A O 1
ATOM 1244 N N . GLN A 1 156 ? 18.644 -44.097 -25.227 1.00 38.48 343 GLN A N 1
ATOM 1245 C CA . GLN A 1 156 ? 18.359 -45.445 -25.709 1.00 38.26 343 GLN A CA 1
ATOM 1246 C C . GLN A 1 156 ? 17.728 -45.414 -27.096 1.00 37.89 343 GLN A C 1
ATOM 1247 O O . GLN A 1 156 ? 18.299 -45.925 -28.066 1.00 37.79 343 GLN A O 1
ATOM 1253 N N . GLU A 1 157 ? 16.541 -44.809 -27.199 1.00 37.85 344 GLU A N 1
ATOM 1254 C CA . GLU A 1 157 ? 15.807 -44.776 -28.462 1.00 38.00 344 GLU A CA 1
ATOM 1255 C C . GLU A 1 157 ? 16.645 -44.183 -29.587 1.00 37.83 344 GLU A C 1
ATOM 1256 O O . GLU A 1 157 ? 16.688 -44.726 -30.697 1.00 37.63 344 GLU A O 1
ATOM 1262 N N . ASP A 1 158 ? 17.315 -43.061 -29.316 1.00 37.91 345 ASP A N 1
ATOM 1263 C CA . ASP A 1 158 ? 18.129 -42.411 -30.339 1.00 37.91 345 ASP A CA 1
ATOM 1264 C C . ASP A 1 158 ? 19.204 -43.351 -30.867 1.00 37.62 345 ASP A C 1
ATOM 1265 O O . ASP A 1 158 ? 19.389 -43.481 -32.083 1.00 37.63 345 ASP A O 1
ATOM 1270 N N . ALA A 1 159 ? 19.926 -44.016 -29.962 1.00 37.62 346 ALA A N 1
ATOM 1271 C CA . ALA A 1 159 ? 20.990 -44.925 -30.378 1.00 37.73 346 ALA A CA 1
ATOM 1272 C C . ALA A 1 159 ? 20.441 -46.060 -31.232 1.00 37.77 346 ALA A C 1
ATOM 1273 O O . ALA A 1 159 ? 21.010 -46.395 -32.278 1.00 37.64 346 ALA A O 1
ATOM 1275 N N . GLN A 1 160 ? 19.333 -46.668 -30.797 1.00 37.87 347 GLN A N 1
ATOM 1276 C CA . GLN A 1 160 ? 18.674 -47.690 -31.604 1.00 37.61 347 GLN A CA 1
ATOM 1277 C C . GLN A 1 160 ? 18.362 -47.171 -33.000 1.00 37.55 347 GLN A C 1
ATOM 1278 O O . GLN A 1 160 ? 18.566 -47.876 -33.996 1.00 37.64 347 GLN A O 1
ATOM 1284 N N . ARG A 1 161 ? 17.869 -45.934 -33.092 1.00 37.44 348 ARG A N 1
ATOM 1285 C CA . ARG A 1 161 ? 17.579 -45.348 -34.396 1.00 37.50 348 ARG A CA 1
ATOM 1286 C C . ARG A 1 161 ? 18.856 -45.142 -35.201 1.00 37.44 348 ARG A C 1
ATOM 1287 O O . ARG A 1 161 ? 18.904 -45.451 -36.397 1.00 37.46 348 ARG A O 1
ATOM 1295 N N . LEU A 1 162 ? 19.903 -44.614 -34.561 1.00 37.54 349 LEU A N 1
ATOM 1296 C CA . LEU A 1 162 ? 21.191 -44.484 -35.235 1.00 37.44 349 LEU A CA 1
ATOM 1297 C C . LEU A 1 162 ? 21.730 -45.848 -35.643 1.00 37.53 349 LEU A C 1
ATOM 1298 O O . LEU A 1 162 ? 22.356 -45.987 -36.701 1.00 37.88 349 LEU A O 1
ATOM 1303 N N . TYR A 1 163 ? 21.492 -46.868 -34.816 1.00 37.65 350 TYR A N 1
ATOM 1304 C CA . TYR A 1 163 ? 21.868 -48.230 -35.176 1.00 37.84 350 TYR A CA 1
ATOM 1305 C C . TYR A 1 163 ? 21.129 -48.685 -36.430 1.00 38.20 350 TYR A C 1
ATOM 1306 O O . TYR A 1 163 ? 21.735 -49.223 -37.363 1.00 37.85 350 TYR A O 1
ATOM 1315 N N . GLN A 1 164 ? 19.812 -48.462 -36.472 1.00 37.66 351 GLN A N 1
ATOM 1316 C CA . GLN A 1 164 ? 19.010 -48.937 -37.594 1.00 37.95 351 GLN A CA 1
ATOM 1317 C C . GLN A 1 164 ? 19.258 -48.120 -38.856 1.00 37.88 351 GLN A C 1
ATOM 1318 O O . GLN A 1 164 ? 19.099 -48.637 -39.968 1.00 38.00 351 GLN A O 1
ATOM 1324 N N . ALA A 1 165 ? 19.653 -46.854 -38.709 1.00 37.77 352 ALA A N 1
ATOM 1325 C CA . ALA A 1 165 ? 19.802 -45.976 -39.863 1.00 37.82 352 ALA A CA 1
ATOM 1326 C C . ALA A 1 165 ? 21.128 -46.161 -40.589 1.00 38.08 352 ALA A C 1
ATOM 1327 O O . ALA A 1 165 ? 21.232 -45.788 -41.761 1.00 37.77 352 ALA A O 1
ATOM 1329 N N . GLY A 1 166 ? 22.137 -46.721 -39.930 1.00 37.80 353 GLY A N 1
ATOM 1330 C CA . GLY A 1 166 ? 23.415 -46.942 -40.574 1.00 38.34 353 GLY A CA 1
ATOM 1331 C C . GLY A 1 166 ? 23.788 -48.406 -40.667 1.00 38.84 353 GLY A C 1
ATOM 1332 O O . GLY A 1 166 ? 23.646 -49.024 -41.728 1.00 38.60 353 GLY A O 1
ATOM 1333 N N . GLU A 1 167 ? 24.269 -48.968 -39.556 1.00 38.75 354 GLU A N 1
ATOM 1334 C CA . GLU A 1 167 ? 24.697 -50.364 -39.548 1.00 38.84 354 GLU A CA 1
ATOM 1335 C C . GLU A 1 167 ? 23.554 -51.300 -39.918 1.00 38.81 354 GLU A C 1
ATOM 1336 O O . GLU A 1 167 ? 23.693 -52.148 -40.806 1.00 38.90 354 GLU A O 1
ATOM 1342 N N . GLY A 1 168 ? 22.409 -51.148 -39.261 1.00 38.63 355 GLY A N 1
ATOM 1343 C CA . GLY A 1 168 ? 21.305 -52.073 -39.429 1.00 38.70 355 GLY A CA 1
ATOM 1344 C C . GLY A 1 168 ? 20.674 -52.122 -40.808 1.00 38.94 355 GLY A C 1
ATOM 1345 O O . GLY A 1 168 ? 19.602 -52.715 -40.972 1.00 39.49 355 GLY A O 1
ATOM 1346 N N . ARG A 1 169 ? 21.320 -51.527 -41.809 1.00 38.68 356 ARG A N 1
ATOM 1347 C CA . ARG A 1 169 ? 20.754 -51.502 -43.149 1.00 38.84 356 ARG A CA 1
ATOM 1348 C C . ARG A 1 169 ? 21.860 -51.247 -44.162 1.00 39.10 356 ARG A C 1
ATOM 1349 O O . ARG A 1 169 ? 22.920 -50.706 -43.835 1.00 39.01 356 ARG A O 1
ATOM 1357 N N . LEU A 1 170 ? 21.592 -51.647 -45.403 1.00 39.11 357 LEU A N 1
ATOM 1358 C CA . LEU A 1 170 ? 22.473 -51.319 -46.513 1.00 39.32 357 LEU A CA 1
ATOM 1359 C C . LEU A 1 170 ? 22.234 -49.880 -46.944 1.00 39.14 357 LEU A C 1
ATOM 1360 O O . LEU A 1 170 ? 21.092 -49.414 -46.993 1.00 39.29 357 LEU A O 1
ATOM 1365 N N . GLY A 1 171 ? 23.314 -49.174 -47.252 1.00 39.12 358 GLY A N 1
ATOM 1366 C CA . GLY A 1 171 ? 23.143 -47.744 -47.381 1.00 39.28 358 GLY A CA 1
ATOM 1367 C C . GLY A 1 171 ? 23.008 -47.124 -45.999 1.00 38.82 358 GLY A C 1
ATOM 1368 O O . GLY A 1 171 ? 23.254 -47.758 -44.968 1.00 38.71 358 GLY A O 1
ATOM 1369 N N . THR A 1 172 ? 22.605 -45.856 -45.986 1.00 38.56 359 THR A N 1
ATOM 1370 C CA . THR A 1 172 ? 22.468 -45.118 -44.740 1.00 38.32 359 THR A CA 1
ATOM 1371 C C . THR A 1 172 ? 21.285 -44.166 -44.835 1.00 38.53 359 THR A C 1
ATOM 1372 O O . THR A 1 172 ? 20.959 -43.659 -45.912 1.00 38.39 359 THR A O 1
ATOM 1376 N N . ASP A 1 173 ? 20.635 -43.944 -43.693 1.00 38.40 360 ASP A N 1
ATOM 1377 C CA . ASP A 1 173 ? 19.571 -42.951 -43.555 1.00 38.63 360 ASP A CA 1
ATOM 1378 C C . ASP A 1 173 ? 20.222 -41.716 -42.942 1.00 38.42 360 ASP A C 1
ATOM 1379 O O . ASP A 1 173 ? 20.257 -41.545 -41.723 1.00 37.80 360 ASP A O 1
ATOM 1384 N N . GLU A 1 174 ? 20.738 -40.842 -43.811 1.00 38.38 361 GLU A N 1
ATOM 1385 C CA . GLU A 1 174 ? 21.636 -39.779 -43.369 1.00 37.63 361 GLU A CA 1
ATOM 1386 C C . GLU A 1 174 ? 20.932 -38.791 -42.445 1.00 37.77 361 GLU A C 1
ATOM 1387 O O . GLU A 1 174 ? 21.468 -38.423 -41.392 1.00 37.32 361 GLU A O 1
ATOM 1393 N N . SER A 1 175 ? 19.729 -38.348 -42.824 1.00 37.80 362 SER A N 1
ATOM 1394 C CA . SER A 1 175 ? 19.034 -37.319 -42.055 1.00 37.32 362 SER A CA 1
ATOM 1395 C C . SER A 1 175 ? 18.789 -37.737 -40.612 1.00 37.49 362 SER A C 1
ATOM 1396 O O . SER A 1 175 ? 18.603 -36.870 -39.751 1.00 37.02 362 SER A O 1
ATOM 1399 N N . CYS A 1 176 ? 18.785 -39.041 -40.328 1.00 37.48 363 CYS A N 1
ATOM 1400 C CA . CYS A 1 176 ? 18.710 -39.493 -38.944 1.00 37.61 363 CYS A CA 1
ATOM 1401 C C . CYS A 1 176 ? 19.971 -39.118 -38.177 1.00 37.13 363 CYS A C 1
ATOM 1402 O O . CYS A 1 176 ? 19.894 -38.667 -37.027 1.00 36.71 363 CYS A O 1
ATOM 1405 N N . PHE A 1 177 ? 21.141 -39.299 -38.794 1.00 36.96 364 PHE A N 1
ATOM 1406 C CA . PHE A 1 177 ? 22.378 -38.840 -38.173 1.00 36.83 364 PHE A CA 1
ATOM 1407 C C . PHE A 1 177 ? 22.423 -37.321 -38.125 1.00 36.66 364 PHE A C 1
ATOM 1408 O O . PHE A 1 177 ? 22.935 -36.738 -37.165 1.00 36.19 364 PHE A O 1
ATOM 1416 N N . ASN A 1 178 ? 21.891 -36.661 -39.155 1.00 36.42 365 ASN A N 1
ATOM 1417 C CA . ASN A 1 178 ? 21.773 -35.209 -39.120 1.00 36.18 365 ASN A CA 1
ATOM 1418 C C . ASN A 1 178 ? 20.908 -34.760 -37.952 1.00 36.52 365 ASN A C 1
ATOM 1419 O O . ASN A 1 178 ? 21.273 -33.837 -37.220 1.00 36.07 365 ASN A O 1
ATOM 1424 N N . MET A 1 179 ? 19.764 -35.414 -37.754 1.00 36.63 366 MET A N 1
ATOM 1425 C CA . MET A 1 179 ? 18.824 -35.012 -36.714 1.00 36.32 366 MET A CA 1
ATOM 1426 C C . MET A 1 179 ? 19.464 -35.071 -35.334 1.00 36.20 366 MET A C 1
ATOM 1427 O O . MET A 1 179 ? 19.637 -34.039 -34.678 1.00 36.50 366 MET A O 1
ATOM 1432 N N . ILE A 1 180 ? 19.831 -36.274 -34.890 1.00 36.22 367 ILE A N 1
ATOM 1433 C CA . ILE A 1 180 ? 20.292 -36.458 -33.516 1.00 36.19 367 ILE A CA 1
ATOM 1434 C C . ILE A 1 180 ? 21.583 -35.686 -33.272 1.00 36.31 367 ILE A C 1
ATOM 1435 O O . ILE A 1 180 ? 21.723 -34.985 -32.263 1.00 36.26 367 ILE A O 1
ATOM 1440 N N . LEU A 1 181 ? 22.536 -35.784 -34.201 1.00 35.91 368 LEU A N 1
ATOM 1441 C CA . LEU A 1 181 ? 23.823 -35.128 -34.000 1.00 36.14 368 LEU A CA 1
ATOM 1442 C C . LEU A 1 181 ? 23.727 -33.606 -34.064 1.00 36.20 368 LEU A C 1
ATOM 1443 O O . LEU A 1 181 ? 24.632 -32.926 -33.568 1.00 35.91 368 LEU A O 1
ATOM 1448 N N . ALA A 1 182 ? 22.668 -33.052 -34.658 1.00 36.04 369 ALA A N 1
ATOM 1449 C CA . ALA A 1 182 ? 22.519 -31.603 -34.723 1.00 36.21 369 ALA A CA 1
ATOM 1450 C C . ALA A 1 182 ? 21.536 -31.044 -33.704 1.00 35.96 369 ALA A C 1
ATOM 1451 O O . ALA A 1 182 ? 21.619 -29.854 -33.379 1.00 36.36 369 ALA A O 1
ATOM 1453 N N . THR A 1 183 ? 20.615 -31.859 -33.196 1.00 35.98 370 THR A N 1
ATOM 1454 C CA . THR A 1 183 ? 19.617 -31.395 -32.241 1.00 35.83 370 THR A CA 1
ATOM 1455 C C . THR A 1 183 ? 19.996 -31.686 -30.794 1.00 36.03 370 THR A C 1
ATOM 1456 O O . THR A 1 183 ? 19.743 -30.855 -29.916 1.00 35.81 370 THR A O 1
ATOM 1460 N N . ARG A 1 184 ? 20.618 -32.832 -30.525 1.00 36.03 371 ARG A N 1
ATOM 1461 C CA . ARG A 1 184 ? 20.847 -33.255 -29.149 1.00 36.41 371 ARG A CA 1
ATOM 1462 C C . ARG A 1 184 ? 21.946 -32.435 -28.484 1.00 36.35 371 ARG A C 1
ATOM 1463 O O . ARG A 1 184 ? 22.935 -32.052 -29.118 1.00 35.97 371 ARG A O 1
ATOM 1471 N N . SER A 1 185 ? 21.761 -32.172 -27.193 1.00 36.48 372 SER A N 1
ATOM 1472 C CA . SER A 1 185 ? 22.763 -31.484 -26.396 1.00 36.59 372 SER A CA 1
ATOM 1473 C C . SER A 1 185 ? 24.000 -32.362 -26.224 1.00 36.22 372 SER A C 1
ATOM 1474 O O . SER A 1 185 ? 23.966 -33.582 -26.412 1.00 36.78 372 SER A O 1
ATOM 1477 N N . PHE A 1 186 ? 25.107 -31.721 -25.858 1.00 36.32 373 PHE A N 1
ATOM 1478 C CA . PHE A 1 186 ? 26.376 -32.438 -25.781 1.00 36.20 373 PHE A CA 1
ATOM 1479 C C . PHE A 1 186 ? 26.395 -33.531 -24.717 1.00 35.88 373 PHE A C 1
ATOM 1480 O O . PHE A 1 186 ? 26.897 -34.629 -25.018 1.00 36.28 373 PHE A O 1
ATOM 1488 N N . PRO A 1 187 ? 25.897 -33.326 -23.492 1.00 36.37 374 PRO A N 1
ATOM 1489 C CA . PRO A 1 187 ? 25.787 -34.471 -22.571 1.00 36.37 374 PRO A CA 1
ATOM 1490 C C . PRO A 1 187 ? 24.815 -35.529 -23.059 1.00 36.67 374 PRO A C 1
ATOM 1491 O O . PRO A 1 187 ? 25.010 -36.719 -22.780 1.00 36.60 374 PRO A O 1
ATOM 1495 N N . GLN A 1 188 ? 23.769 -35.126 -23.781 1.00 36.73 375 GLN A N 1
ATOM 1496 C CA . GLN A 1 188 ? 22.835 -36.094 -24.346 1.00 36.82 375 GLN A CA 1
ATOM 1497 C C . GLN A 1 188 ? 23.508 -36.940 -25.418 1.00 37.30 375 GLN A C 1
ATOM 1498 O O . GLN A 1 188 ? 23.340 -38.165 -25.453 1.00 37.38 375 GLN A O 1
ATOM 1504 N N . LEU A 1 189 ? 24.276 -36.303 -26.304 1.00 36.22 376 LEU A N 1
ATOM 1505 C CA . LEU A 1 189 ? 25.020 -37.051 -27.310 1.00 36.91 376 LEU A CA 1
ATOM 1506 C C . LEU A 1 189 ? 25.996 -38.022 -26.659 1.00 37.04 376 LEU A C 1
ATOM 1507 O O . LEU A 1 189 ? 26.237 -39.115 -27.184 1.00 37.46 376 LEU A O 1
ATOM 1512 N N . ARG A 1 190 ? 26.559 -37.642 -25.510 1.00 36.71 377 ARG A N 1
ATOM 1513 C CA . ARG A 1 190 ? 27.477 -38.532 -24.806 1.00 36.93 377 ARG A CA 1
ATOM 1514 C C . ARG A 1 190 ? 26.750 -39.751 -24.254 1.00 37.47 377 ARG A C 1
ATOM 1515 O O . ARG A 1 190 ? 27.300 -40.859 -24.252 1.00 37.83 377 ARG A O 1
ATOM 1523 N N . ALA A 1 191 ? 25.515 -39.569 -23.780 1.00 37.49 378 ALA A N 1
ATOM 1524 C CA . ALA A 1 191 ? 24.712 -40.714 -23.363 1.00 37.60 378 ALA A CA 1
ATOM 1525 C C . ALA A 1 191 ? 24.310 -41.564 -24.561 1.00 37.88 378 ALA A C 1
ATOM 1526 O O . ALA A 1 191 ? 24.300 -42.798 -24.479 1.00 38.18 378 ALA A O 1
ATOM 1528 N N . THR A 1 192 ? 23.972 -40.916 -25.681 1.00 37.98 379 THR A N 1
ATOM 1529 C CA . THR A 1 192 ? 23.615 -41.644 -26.894 1.00 37.96 379 THR A CA 1
ATOM 1530 C C . THR A 1 192 ? 24.739 -42.577 -27.326 1.00 38.15 379 THR A C 1
ATOM 1531 O O . THR A 1 192 ? 24.502 -43.741 -27.669 1.00 38.63 379 THR A O 1
ATOM 1535 N N . MET A 1 193 ? 25.978 -42.082 -27.305 1.00 38.42 380 MET A N 1
ATOM 1536 C CA . MET A 1 193 ? 27.111 -42.900 -27.721 1.00 38.38 380 MET A CA 1
ATOM 1537 C C . MET A 1 193 ? 27.404 -44.015 -26.727 1.00 38.96 380 MET A C 1
ATOM 1538 O O . MET A 1 193 ? 27.917 -45.070 -27.117 1.00 39.25 380 MET A O 1
ATOM 1543 N N . GLU A 1 194 ? 27.079 -43.811 -25.451 1.00 38.65 381 GLU A N 1
ATOM 1544 C CA . GLU A 1 194 ? 27.274 -44.874 -24.471 1.00 39.11 381 GLU A CA 1
ATOM 1545 C C . GLU A 1 194 ? 26.221 -45.964 -24.628 1.00 39.32 381 GLU A C 1
ATOM 1546 O O . GLU A 1 194 ? 26.523 -47.155 -24.487 1.00 39.85 381 GLU A O 1
ATOM 1552 N N . ALA A 1 195 ? 24.978 -45.578 -24.927 1.00 39.06 382 ALA A N 1
ATOM 1553 C CA . ALA A 1 195 ? 23.962 -46.571 -25.251 1.00 38.85 382 ALA A CA 1
ATOM 1554 C C . ALA A 1 195 ? 24.268 -47.268 -26.569 1.00 38.94 382 ALA A C 1
ATOM 1555 O O . ALA A 1 195 ? 23.981 -48.461 -26.720 1.00 39.05 382 ALA A O 1
ATOM 1557 N N . TYR A 1 196 ? 24.868 -46.551 -27.523 1.00 39.08 383 TYR A N 1
ATOM 1558 C CA . TYR A 1 196 ? 25.158 -47.138 -28.826 1.00 39.20 383 TYR A CA 1
ATOM 1559 C C . TYR A 1 196 ? 26.294 -48.151 -28.756 1.00 39.22 383 TYR A C 1
ATOM 1560 O O . TYR A 1 196 ? 26.344 -49.078 -29.572 1.00 39.42 383 TYR A O 1
ATOM 1569 N N . SER A 1 197 ? 27.212 -47.998 -27.798 1.00 39.50 384 SER A N 1
ATOM 1570 C CA . SER A 1 197 ? 28.350 -48.909 -27.720 1.00 39.69 384 SER A CA 1
ATOM 1571 C C . SER A 1 197 ? 27.921 -50.304 -27.280 1.00 39.79 384 SER A C 1
ATOM 1572 O O . SER A 1 197 ? 28.414 -51.306 -27.809 1.00 39.51 384 SER A O 1
ATOM 1575 N N . ARG A 1 198 ? 27.000 -50.390 -26.317 1.00 39.84 385 ARG A N 1
ATOM 1576 C CA . ARG A 1 198 ? 26.577 -51.697 -25.824 1.00 39.87 385 ARG A CA 1
ATOM 1577 C C . ARG A 1 198 ? 25.675 -52.412 -26.824 1.00 39.51 385 ARG A C 1
ATOM 1578 O O . ARG A 1 198 ? 25.827 -53.619 -27.047 1.00 39.37 385 ARG A O 1
ATOM 1586 N N . MET A 1 199 ? 24.737 -51.691 -27.445 1.00 39.17 386 MET A N 1
ATOM 1587 C CA . MET A 1 199 ? 23.796 -52.354 -28.343 1.00 39.10 386 MET A CA 1
ATOM 1588 C C . MET A 1 199 ? 24.450 -52.715 -29.674 1.00 39.09 386 MET A C 1
ATOM 1589 O O . MET A 1 199 ? 24.211 -53.802 -30.211 1.00 39.37 386 MET A O 1
ATOM 1594 N N . ALA A 1 200 ? 25.292 -51.834 -30.219 1.00 39.02 387 ALA A N 1
ATOM 1595 C CA . ALA A 1 200 ? 25.917 -52.117 -31.505 1.00 39.04 387 ALA A CA 1
ATOM 1596 C C . ALA A 1 200 ? 27.176 -52.961 -31.374 1.00 39.04 387 ALA A C 1
ATOM 1597 O O . ALA A 1 200 ? 27.570 -53.610 -32.350 1.00 39.18 387 ALA A O 1
ATOM 1599 N N . ASN A 1 201 ? 27.802 -52.977 -30.193 1.00 39.18 388 ASN A N 1
ATOM 1600 C CA . ASN A 1 201 ? 29.093 -53.634 -29.981 1.00 39.49 388 ASN A CA 1
ATOM 1601 C C . ASN A 1 201 ? 30.155 -53.049 -30.911 1.00 39.70 388 ASN A C 1
ATOM 1602 O O . ASN A 1 201 ? 30.939 -53.767 -31.533 1.00 39.28 388 ASN A O 1
ATOM 1607 N N . ARG A 1 202 ? 30.169 -51.716 -30.984 1.00 39.33 389 ARG A N 1
ATOM 1608 C CA . ARG A 1 202 ? 31.010 -50.933 -31.882 1.00 39.28 389 ARG A CA 1
ATOM 1609 C C . ARG A 1 202 ? 30.641 -49.468 -31.690 1.00 39.59 389 ARG A C 1
ATOM 1610 O O . ARG A 1 202 ? 29.463 -49.113 -31.808 1.00 39.48 389 ARG A O 1
ATOM 1618 N N . ASP A 1 203 ? 31.611 -48.611 -31.383 1.00 39.54 390 ASP A N 1
ATOM 1619 C CA . ASP A 1 203 ? 31.241 -47.268 -30.959 1.00 39.48 390 ASP A CA 1
ATOM 1620 C C . ASP A 1 203 ? 30.732 -46.433 -32.134 1.00 38.92 390 ASP A C 1
ATOM 1621 O O . ASP A 1 203 ? 30.937 -46.760 -33.307 1.00 38.57 390 ASP A O 1
ATOM 1626 N N . LEU A 1 204 ? 30.050 -45.336 -31.793 1.00 38.57 391 LEU A N 1
ATOM 1627 C CA . LEU A 1 204 ? 29.346 -44.548 -32.800 1.00 38.15 391 LEU A CA 1
ATOM 1628 C C . LEU A 1 204 ? 30.302 -43.915 -33.801 1.00 37.90 391 LEU A C 1
ATOM 1629 O O . LEU A 1 204 ? 29.939 -43.728 -34.967 1.00 37.36 391 LEU A O 1
ATOM 1634 N N . LEU A 1 205 ? 31.523 -43.585 -33.373 1.00 37.59 392 LEU A N 1
ATOM 1635 C CA . LEU A 1 205 ? 32.460 -42.912 -34.267 1.00 37.31 392 LEU A CA 1
ATOM 1636 C C . LEU A 1 205 ? 32.908 -43.832 -35.398 1.00 37.51 392 LEU A C 1
ATOM 1637 O O . LEU A 1 205 ? 33.041 -43.392 -36.547 1.00 37.23 392 LEU A O 1
ATOM 1642 N N . SER A 1 206 ? 33.146 -45.111 -35.097 1.00 37.88 393 SER A N 1
ATOM 1643 C CA . SER A 1 206 ? 33.550 -46.048 -36.140 1.00 37.78 393 SER A CA 1
ATOM 1644 C C . SER A 1 206 ? 32.436 -46.253 -37.157 1.00 37.34 393 SER A C 1
ATOM 1645 O O . SER A 1 206 ? 32.693 -46.315 -38.364 1.00 37.54 393 SER A O 1
ATOM 1648 N N . SER A 1 207 ? 31.189 -46.352 -36.688 1.00 37.81 394 SER A N 1
ATOM 1649 C CA . SER A 1 207 ? 30.065 -46.539 -37.601 1.00 37.48 394 SER A CA 1
ATOM 1650 C C . SER A 1 207 ? 29.911 -45.349 -38.537 1.00 37.34 394 SER A C 1
ATOM 1651 O O . SER A 1 207 ? 29.556 -45.514 -39.710 1.00 37.21 394 SER A O 1
ATOM 1654 N N . VAL A 1 208 ? 30.167 -44.140 -38.034 1.00 37.10 395 VAL A N 1
ATOM 1655 C CA . VAL A 1 208 ? 30.156 -42.961 -38.894 1.00 36.85 395 VAL A CA 1
ATOM 1656 C C . VAL A 1 208 ? 31.199 -43.099 -39.995 1.00 36.45 395 VAL A C 1
ATOM 1657 O O . VAL A 1 208 ? 30.938 -42.785 -41.163 1.00 36.80 395 VAL A O 1
ATOM 1661 N N . SER A 1 209 ? 32.392 -43.583 -39.643 1.00 36.36 396 SER A N 1
ATOM 1662 C CA . SER A 1 209 ? 33.426 -43.802 -40.647 1.00 37.23 396 SER A CA 1
ATOM 1663 C C . SER A 1 209 ? 32.999 -44.835 -41.680 1.00 37.42 396 SER A C 1
ATOM 1664 O O . SER A 1 209 ? 33.419 -44.764 -42.841 1.00 37.66 396 SER A O 1
ATOM 1667 N N . ARG A 1 210 ? 32.163 -45.791 -41.281 1.00 37.37 397 ARG A N 1
ATOM 1668 C CA . ARG A 1 210 ? 31.773 -46.890 -42.155 1.00 37.16 397 ARG A CA 1
ATOM 1669 C C . ARG A 1 210 ? 30.608 -46.537 -43.071 1.00 37.22 397 ARG A C 1
ATOM 1670 O O . ARG A 1 210 ? 30.641 -46.866 -44.260 1.00 37.23 397 ARG A O 1
ATOM 1678 N N . GLU A 1 211 ? 29.577 -45.876 -42.545 1.00 37.49 398 GLU A N 1
ATOM 1679 C CA . GLU A 1 211 ? 28.408 -45.533 -43.343 1.00 37.44 398 GLU A CA 1
ATOM 1680 C C . GLU A 1 211 ? 28.495 -44.150 -43.978 1.00 37.45 398 GLU A C 1
ATOM 1681 O O . GLU A 1 211 ? 27.661 -43.827 -44.831 1.00 37.32 398 GLU A O 1
ATOM 1687 N N . PHE A 1 212 ? 29.475 -43.336 -43.596 1.00 36.77 399 PHE A N 1
ATOM 1688 C CA . PHE A 1 212 ? 29.680 -42.024 -44.191 1.00 36.75 399 PHE A CA 1
ATOM 1689 C C . PHE A 1 212 ? 31.105 -41.898 -44.712 1.00 36.24 399 PHE A C 1
ATOM 1690 O O . PHE A 1 212 ? 31.992 -42.696 -44.391 1.00 37.39 399 PHE A O 1
ATOM 1698 N N . SER A 1 213 ? 31.310 -40.864 -45.522 1.00 36.12 400 SER A N 1
ATOM 1699 C CA . SER A 1 213 ? 32.614 -40.534 -46.076 1.00 35.98 400 SER A CA 1
ATOM 1700 C C . SER A 1 213 ? 32.680 -39.022 -46.238 1.00 35.81 400 SER A C 1
ATOM 1701 O O . SER A 1 213 ? 31.794 -38.294 -45.782 1.00 35.63 400 SER A O 1
ATOM 1704 N N . GLY A 1 214 ? 33.736 -38.553 -46.895 1.00 35.37 401 GLY A N 1
ATOM 1705 C CA . GLY A 1 214 ? 33.901 -37.160 -47.268 1.00 35.46 401 GLY A CA 1
ATOM 1706 C C . GLY A 1 214 ? 33.745 -36.209 -46.100 1.00 35.19 401 GLY A C 1
ATOM 1707 O O . GLY A 1 214 ? 34.045 -36.527 -44.944 1.00 35.22 401 GLY A O 1
ATOM 1708 N N . TYR A 1 215 ? 33.253 -35.011 -46.411 1.00 35.14 402 TYR A N 1
ATOM 1709 C CA . TYR A 1 215 ? 33.155 -33.952 -45.414 1.00 35.25 402 TYR A CA 1
ATOM 1710 C C . TYR A 1 215 ? 31.979 -34.136 -44.467 1.00 34.94 402 TYR A C 1
ATOM 1711 O O . TYR A 1 215 ? 31.987 -33.559 -43.375 1.00 35.00 402 TYR A O 1
ATOM 1720 N N . VAL A 1 216 ? 30.979 -34.929 -44.851 1.00 35.28 403 VAL A N 1
ATOM 1721 C CA . VAL A 1 216 ? 29.919 -35.286 -43.912 1.00 35.06 403 VAL A CA 1
ATOM 1722 C C . VAL A 1 216 ? 30.496 -36.102 -42.764 1.00 34.99 403 VAL A C 1
ATOM 1723 O O . VAL A 1 216 ? 30.261 -35.806 -41.585 1.00 34.75 403 VAL A O 1
ATOM 1727 N N . GLU A 1 217 ? 31.259 -37.146 -43.096 1.00 35.12 404 GLU A N 1
ATOM 1728 C CA . GLU A 1 217 ? 31.907 -37.961 -42.074 1.00 35.40 404 GLU A CA 1
ATOM 1729 C C . GLU A 1 217 ? 32.787 -37.106 -41.175 1.00 35.11 404 GLU A C 1
ATOM 1730 O O . GLU A 1 217 ? 32.714 -37.197 -39.944 1.00 35.09 404 GLU A O 1
ATOM 1736 N N . SER A 1 218 ? 33.628 -36.264 -41.781 1.00 35.08 405 SER A N 1
ATOM 1737 C CA . SER A 1 218 ? 34.450 -35.342 -41.006 1.00 35.19 405 SER A CA 1
ATOM 1738 C C . SER A 1 218 ? 33.588 -34.457 -40.116 1.00 35.07 405 SER A C 1
ATOM 1739 O O . SER A 1 218 ? 33.868 -34.292 -38.924 1.00 35.02 405 SER A O 1
ATOM 1742 N N . GLY A 1 219 ? 32.524 -33.888 -40.681 1.00 35.01 406 GLY A N 1
ATOM 1743 C CA . GLY A 1 219 ? 31.664 -33.015 -39.902 1.00 34.96 406 GLY A CA 1
ATOM 1744 C C . GLY A 1 219 ? 30.954 -33.741 -38.776 1.00 35.12 406 GLY A C 1
ATOM 1745 O O . GLY A 1 219 ? 30.846 -33.224 -37.662 1.00 34.79 406 GLY A O 1
ATOM 1746 N N . LEU A 1 220 ? 30.462 -34.952 -39.047 1.00 34.79 407 LEU A N 1
ATOM 1747 C CA . LEU A 1 220 ? 29.741 -35.697 -38.020 1.00 34.92 407 LEU A CA 1
ATOM 1748 C C . LEU A 1 220 ? 30.671 -36.148 -36.903 1.00 34.65 407 LEU A C 1
ATOM 1749 O O . LEU A 1 220 ? 30.316 -36.061 -35.722 1.00 34.95 407 LEU A O 1
ATOM 1754 N N . LYS A 1 221 ? 31.862 -36.633 -37.254 1.00 35.14 408 LYS A N 1
ATOM 1755 C CA . LYS A 1 221 ? 32.827 -37.004 -36.226 1.00 35.07 408 LYS A CA 1
ATOM 1756 C C . LYS A 1 221 ? 33.247 -35.796 -35.400 1.00 35.61 408 LYS A C 1
ATOM 1757 O O . LYS A 1 221 ? 33.516 -35.927 -34.200 1.00 35.17 408 LYS A O 1
ATOM 1763 N N . THR A 1 222 ? 33.285 -34.614 -36.020 1.00 34.93 409 THR A N 1
ATOM 1764 C CA . THR A 1 222 ? 33.650 -33.398 -35.299 1.00 35.20 409 THR A CA 1
ATOM 1765 C C . THR A 1 222 ? 32.664 -33.109 -34.176 1.00 35.74 409 THR A C 1
ATOM 1766 O O . THR A 1 222 ? 33.064 -32.818 -33.043 1.00 34.93 409 THR A O 1
ATOM 1770 N N . ILE A 1 223 ? 31.367 -33.184 -34.473 1.00 34.20 410 ILE A N 1
ATOM 1771 C CA . ILE A 1 223 ? 30.350 -32.943 -33.451 1.00 34.90 410 ILE A CA 1
ATOM 1772 C C . ILE A 1 223 ? 30.487 -33.956 -32.323 1.00 35.10 410 ILE A C 1
ATOM 1773 O O . ILE A 1 223 ? 30.517 -33.596 -31.139 1.00 34.82 410 ILE A O 1
ATOM 1778 N N . LEU A 1 224 ? 30.582 -35.239 -32.678 1.00 35.15 411 LEU A N 1
ATOM 1779 C CA . LEU A 1 224 ? 30.731 -36.287 -31.674 1.00 35.21 411 LEU A CA 1
ATOM 1780 C C . LEU A 1 224 ? 32.005 -36.093 -30.861 1.00 34.89 411 LEU A C 1
ATOM 1781 O O . LEU A 1 224 ? 31.980 -36.140 -29.626 1.00 35.09 411 LEU A O 1
ATOM 1786 N N . GLN A 1 225 ? 33.133 -35.875 -31.544 1.00 35.16 412 GLN A N 1
ATOM 1787 C CA . GLN A 1 225 ? 34.395 -35.670 -30.841 1.00 35.20 412 GLN A CA 1
ATOM 1788 C C . GLN A 1 225 ? 34.327 -34.462 -29.917 1.00 34.84 412 GLN A C 1
ATOM 1789 O O . GLN A 1 225 ? 34.969 -34.452 -28.859 1.00 35.41 412 GLN A O 1
ATOM 1795 N N . CYS A 1 226 ? 33.547 -33.443 -30.291 1.00 35.58 413 CYS A N 1
ATOM 1796 C CA . CYS A 1 226 ? 33.384 -32.281 -29.424 1.00 35.09 413 CYS A CA 1
ATOM 1797 C C . CYS A 1 226 ? 32.484 -32.601 -28.235 1.00 35.81 413 CYS A C 1
ATOM 1798 O O . CYS A 1 226 ? 32.714 -32.104 -27.126 1.00 35.32 413 CYS A O 1
ATOM 1801 N N . ALA A 1 227 ? 31.453 -33.428 -28.445 1.00 35.01 414 ALA A N 1
ATOM 1802 C CA . ALA A 1 227 ? 30.588 -33.823 -27.336 1.00 35.61 414 ALA A CA 1
ATOM 1803 C C . ALA A 1 227 ? 31.380 -34.557 -26.261 1.00 35.49 414 ALA A C 1
ATOM 1804 O O . ALA A 1 227 ? 31.129 -34.377 -25.064 1.00 35.73 414 ALA A O 1
ATOM 1806 N N . LEU A 1 228 ? 32.347 -35.382 -26.669 1.00 35.46 415 LEU A N 1
ATOM 1807 C CA . LEU A 1 228 ? 33.207 -36.063 -25.706 1.00 35.35 415 LEU A CA 1
ATOM 1808 C C . LEU A 1 228 ? 34.184 -35.089 -25.057 1.00 35.58 415 LEU A C 1
ATOM 1809 O O . LEU A 1 228 ? 34.194 -34.920 -23.833 1.00 35.85 415 LEU A O 1
ATOM 1814 N N . ASN A 1 229 ? 35.018 -34.436 -25.869 1.00 35.59 416 ASN A N 1
ATOM 1815 C CA . ASN A 1 229 ? 36.085 -33.586 -25.337 1.00 36.00 416 ASN A CA 1
ATOM 1816 C C . ASN A 1 229 ? 36.442 -32.561 -26.421 1.00 36.20 416 ASN A C 1
ATOM 1817 O O . ASN A 1 229 ? 37.311 -32.809 -27.255 1.00 35.74 416 ASN A O 1
ATOM 1822 N N . ARG A 1 230 ? 35.760 -31.415 -26.385 1.00 35.65 417 ARG A N 1
ATOM 1823 C CA . ARG A 1 230 ? 36.017 -30.373 -27.375 1.00 35.72 417 ARG A CA 1
ATOM 1824 C C . ARG A 1 230 ? 37.454 -29.858 -27.357 1.00 36.33 417 ARG A C 1
ATOM 1825 O O . ARG A 1 230 ? 38.016 -29.660 -28.448 1.00 35.81 417 ARG A O 1
ATOM 1833 N N . PRO A 1 231 ? 38.096 -29.605 -26.207 1.00 35.97 418 PRO A N 1
ATOM 1834 C CA . PRO A 1 231 ? 39.520 -29.225 -26.248 1.00 35.61 418 PRO A CA 1
ATOM 1835 C C . PRO A 1 231 ? 40.409 -30.262 -26.912 1.00 36.41 418 PRO A C 1
ATOM 1836 O O . PRO A 1 231 ? 41.377 -29.890 -27.586 1.00 35.85 418 PRO A O 1
ATOM 1840 N N . ALA A 1 232 ? 40.112 -31.554 -26.744 1.00 35.82 419 ALA A N 1
ATOM 1841 C CA . ALA A 1 232 ? 40.943 -32.587 -27.352 1.00 36.24 419 ALA A CA 1
ATOM 1842 C C . ALA A 1 232 ? 40.815 -32.596 -28.870 1.00 35.77 419 ALA A C 1
ATOM 1843 O O . ALA A 1 232 ? 41.788 -32.911 -29.568 1.00 35.79 419 ALA A O 1
ATOM 1845 N N . PHE A 1 233 ? 39.633 -32.264 -29.399 1.00 35.77 420 PHE A N 1
ATOM 1846 C CA . PHE A 1 233 ? 39.479 -32.181 -30.848 1.00 35.69 420 PHE A CA 1
ATOM 1847 C C . PHE A 1 233 ? 40.389 -31.109 -31.435 1.00 35.06 420 PHE A C 1
ATOM 1848 O O . PHE A 1 233 ? 41.036 -31.328 -32.466 1.00 35.95 420 PHE A O 1
ATOM 1856 N N . PHE A 1 234 ? 40.448 -29.940 -30.791 1.00 36.23 421 PHE A N 1
ATOM 1857 C CA . PHE A 1 234 ? 41.324 -28.872 -31.266 1.00 35.42 421 PHE A CA 1
ATOM 1858 C C . PHE A 1 234 ? 42.787 -29.273 -31.142 1.00 36.26 421 PHE A C 1
ATOM 1859 O O . PHE A 1 234 ? 43.589 -29.016 -32.048 1.00 36.02 421 PHE A O 1
ATOM 1867 N N . ALA A 1 235 ? 43.154 -29.892 -30.016 1.00 35.94 422 ALA A N 1
ATOM 1868 C CA . ALA A 1 235 ? 44.507 -30.410 -29.836 1.00 36.49 422 ALA A CA 1
ATOM 1869 C C . ALA A 1 235 ? 44.935 -31.259 -31.026 1.00 36.33 422 ALA A C 1
ATOM 1870 O O . ALA A 1 235 ? 46.011 -31.053 -31.598 1.00 36.86 422 ALA A O 1
ATOM 1872 N N . GLU A 1 236 ? 44.086 -32.210 -31.419 1.00 36.89 423 GLU A N 1
ATOM 1873 C CA . GLU A 1 236 ? 44.374 -33.043 -32.581 1.00 37.10 423 GLU A CA 1
ATOM 1874 C C . GLU A 1 236 ? 44.535 -32.202 -33.841 1.00 37.02 423 GLU A C 1
ATOM 1875 O O . GLU A 1 236 ? 45.408 -32.478 -34.673 1.00 37.20 423 GLU A O 1
ATOM 1881 N N . ARG A 1 237 ? 43.695 -31.172 -33.995 1.00 36.86 424 ARG A N 1
ATOM 1882 C CA . ARG A 1 237 ? 43.779 -30.295 -35.159 1.00 36.53 424 ARG A CA 1
ATOM 1883 C C . ARG A 1 237 ? 45.083 -29.509 -35.159 1.00 36.87 424 ARG A C 1
ATOM 1884 O O . ARG A 1 237 ? 45.670 -29.268 -36.222 1.00 36.09 424 ARG A O 1
ATOM 1892 N N . LEU A 1 238 ? 45.538 -29.082 -33.979 1.00 36.11 425 LEU A N 1
ATOM 1893 C CA . LEU A 1 238 ? 46.803 -28.367 -33.884 1.00 36.27 425 LEU A CA 1
ATOM 1894 C C . LEU A 1 238 ? 47.976 -29.309 -34.113 1.00 36.67 425 LEU A C 1
ATOM 1895 O O . LEU A 1 238 ? 48.975 -28.927 -34.733 1.00 36.27 425 LEU A O 1
ATOM 1900 N N . TYR A 1 239 ? 47.873 -30.544 -33.614 1.00 36.70 426 TYR A N 1
ATOM 1901 C CA . TYR A 1 239 ? 48.914 -31.539 -33.848 1.00 36.94 426 TYR A CA 1
ATOM 1902 C C . TYR A 1 239 ? 49.081 -31.809 -35.338 1.00 36.92 426 TYR A C 1
ATOM 1903 O O . TYR A 1 239 ? 50.205 -31.843 -35.854 1.00 36.89 426 TYR A O 1
ATOM 1912 N N . TYR A 1 240 ? 47.962 -32.004 -36.045 1.00 37.29 427 TYR A N 1
ATOM 1913 C CA . TYR A 1 240 ? 48.012 -32.200 -37.490 1.00 37.17 427 TYR A CA 1
ATOM 1914 C C . TYR A 1 240 ? 48.644 -31.012 -38.199 1.00 36.45 427 TYR A C 1
ATOM 1915 O O . TYR A 1 240 ? 49.289 -31.182 -39.240 1.00 36.58 427 TYR A O 1
ATOM 1924 N N . ALA A 1 241 ? 48.463 -29.808 -37.657 1.00 36.40 428 ALA A N 1
ATOM 1925 C CA . ALA A 1 241 ? 48.885 -28.604 -38.363 1.00 36.32 428 ALA A CA 1
ATOM 1926 C C . ALA A 1 241 ? 50.402 -28.513 -38.459 1.00 36.32 428 ALA A C 1
ATOM 1927 O O . ALA A 1 241 ? 50.937 -28.057 -39.477 1.00 36.42 428 ALA A O 1
ATOM 1929 N N . MET A 1 242 ? 51.113 -28.949 -37.421 1.00 36.41 429 MET A N 1
ATOM 1930 C CA . MET A 1 242 ? 52.564 -28.841 -37.388 1.00 37.16 429 MET A CA 1
ATOM 1931 C C . MET A 1 242 ? 53.282 -30.158 -37.646 1.00 37.42 429 MET A C 1
ATOM 1932 O O . MET A 1 242 ? 54.517 -30.173 -37.669 1.00 37.96 429 MET A O 1
ATOM 1937 N N . LYS A 1 243 ? 52.559 -31.258 -37.840 1.00 37.34 430 LYS A N 1
ATOM 1938 C CA . LYS A 1 243 ? 53.212 -32.530 -38.111 1.00 37.52 430 LYS A CA 1
ATOM 1939 C C . LYS A 1 243 ? 53.498 -32.667 -39.598 1.00 37.51 430 LYS A C 1
ATOM 1940 O O . LYS A 1 243 ? 52.673 -32.307 -40.441 1.00 37.52 430 LYS A O 1
ATOM 1946 N N . GLY A 1 244 ? 54.673 -33.203 -39.910 1.00 37.57 431 GLY A N 1
ATOM 1947 C CA . GLY A 1 244 ? 55.212 -33.158 -41.254 1.00 37.44 431 GLY A CA 1
ATOM 1948 C C . GLY A 1 244 ? 56.187 -32.008 -41.408 1.00 37.56 431 GLY A C 1
ATOM 1949 O O . GLY A 1 244 ? 56.460 -31.245 -40.475 1.00 38.10 431 GLY A O 1
ATOM 1950 N N . ALA A 1 245 ? 56.725 -31.890 -42.618 1.00 37.81 432 ALA A N 1
ATOM 1951 C CA . ALA A 1 245 ? 57.642 -30.804 -42.935 1.00 37.76 432 ALA A CA 1
ATOM 1952 C C . ALA A 1 245 ? 56.845 -29.526 -43.169 1.00 37.60 432 ALA A C 1
ATOM 1953 O O . ALA A 1 245 ? 55.972 -29.483 -44.041 1.00 37.25 432 ALA A O 1
ATOM 1955 N N . GLY A 1 246 ? 57.142 -28.490 -42.398 1.00 37.71 433 GLY A N 1
ATOM 1956 C CA . GLY A 1 246 ? 56.422 -27.240 -42.517 1.00 37.44 433 GLY A CA 1
ATOM 1957 C C . GLY A 1 246 ? 55.277 -27.142 -41.533 1.00 37.58 433 GLY A C 1
ATOM 1958 O O . GLY A 1 246 ? 55.086 -27.987 -40.652 1.00 38.08 433 GLY A O 1
ATOM 1959 N N . THR A 1 247 ? 54.495 -26.076 -41.696 1.00 37.57 434 THR A N 1
ATOM 1960 C CA . THR A 1 247 ? 53.371 -25.805 -40.813 1.00 37.21 434 THR A CA 1
ATOM 1961 C C . THR A 1 247 ? 52.167 -25.364 -41.629 1.00 37.12 434 THR A C 1
ATOM 1962 O O . THR A 1 247 ? 52.305 -24.629 -42.610 1.00 36.59 434 THR A O 1
ATOM 1966 N N . ASP A 1 248 ? 50.989 -25.833 -41.225 1.00 36.58 435 ASP A N 1
ATOM 1967 C CA . ASP A 1 248 ? 49.725 -25.260 -41.679 1.00 36.50 435 ASP A CA 1
ATOM 1968 C C . ASP A 1 248 ? 49.486 -24.024 -40.820 1.00 35.80 435 ASP A C 1
ATOM 1969 O O . ASP A 1 248 ? 48.840 -24.079 -39.773 1.00 35.53 435 ASP A O 1
ATOM 1974 N N . ASP A 1 249 ? 50.033 -22.891 -41.267 1.00 36.05 436 ASP A N 1
ATOM 1975 C CA . ASP A 1 249 ? 50.041 -21.696 -40.429 1.00 36.03 436 ASP A CA 1
ATOM 1976 C C . ASP A 1 249 ? 48.659 -21.070 -40.312 1.00 35.37 436 ASP A C 1
ATOM 1977 O O . ASP A 1 249 ? 48.354 -20.442 -39.292 1.00 35.35 436 ASP A O 1
ATOM 1982 N N . SER A 1 250 ? 47.820 -21.219 -41.339 1.00 35.66 437 SER A N 1
ATOM 1983 C CA . SER A 1 250 ? 46.452 -20.716 -41.256 1.00 35.86 437 SER A CA 1
ATOM 1984 C C . SER A 1 250 ? 45.713 -21.339 -40.083 1.00 35.01 437 SER A C 1
ATOM 1985 O O . SER A 1 250 ? 45.103 -20.635 -39.270 1.00 34.70 437 SER A O 1
ATOM 1988 N N . THR A 1 251 ? 45.766 -22.666 -39.982 1.00 35.04 438 THR A N 1
ATOM 1989 C CA . THR A 1 251 ? 45.048 -23.370 -38.926 1.00 34.60 438 THR A CA 1
ATOM 1990 C C . THR A 1 251 ? 45.658 -23.093 -37.559 1.00 34.73 438 THR A C 1
ATOM 1991 O O . THR A 1 251 ? 44.949 -22.722 -36.616 1.00 34.05 438 THR A O 1
ATOM 1995 N N . LEU A 1 252 ? 46.977 -23.273 -37.437 1.00 34.81 439 LEU A N 1
ATOM 1996 C CA . LEU A 1 252 ? 47.653 -23.063 -36.160 1.00 34.51 439 LEU A CA 1
ATOM 1997 C C . LEU A 1 252 ? 47.367 -21.675 -35.599 1.00 35.01 439 LEU A C 1
ATOM 1998 O O . LEU A 1 252 ? 47.130 -21.519 -34.397 1.00 33.79 439 LEU A O 1
ATOM 2003 N N . VAL A 1 253 ? 47.371 -20.656 -36.458 1.00 34.25 440 VAL A N 1
ATOM 2004 C CA . VAL A 1 253 ? 47.016 -19.310 -36.015 1.00 34.33 440 VAL A CA 1
ATOM 2005 C C . VAL A 1 253 ? 45.544 -19.249 -35.626 1.00 34.16 440 VAL A C 1
ATOM 2006 O O . VAL A 1 253 ? 45.190 -18.734 -34.559 1.00 33.70 440 VAL A O 1
ATOM 2010 N N . ARG A 1 254 ? 44.670 -19.796 -36.473 1.00 33.71 441 ARG A N 1
ATOM 2011 C CA . ARG A 1 254 ? 43.235 -19.663 -36.245 1.00 33.31 441 ARG A CA 1
ATOM 2012 C C . ARG A 1 254 ? 42.806 -20.343 -34.949 1.00 35.33 441 ARG A C 1
ATOM 2013 O O . ARG A 1 254 ? 41.995 -19.798 -34.193 1.00 33.57 441 ARG A O 1
ATOM 2021 N N . ILE A 1 255 ? 43.346 -21.531 -34.667 1.00 34.25 442 ILE A N 1
ATOM 2022 C CA . ILE A 1 255 ? 42.934 -22.253 -33.467 1.00 34.09 442 ILE A CA 1
ATOM 2023 C C . ILE A 1 255 ? 43.489 -21.581 -32.218 1.00 34.60 442 ILE A C 1
ATOM 2024 O O . ILE A 1 255 ? 42.785 -21.439 -31.210 1.00 33.91 442 ILE A O 1
ATOM 2029 N N . VAL A 1 256 ? 44.756 -21.160 -32.258 1.00 34.07 443 VAL A N 1
ATOM 2030 C CA . VAL A 1 256 ? 45.347 -20.497 -31.098 1.00 34.26 443 VAL A CA 1
ATOM 2031 C C . VAL A 1 256 ? 44.603 -19.203 -30.786 1.00 34.14 443 VAL A C 1
ATOM 2032 O O . VAL A 1 256 ? 44.315 -18.905 -29.621 1.00 34.05 443 VAL A O 1
ATOM 2036 N N . VAL A 1 257 ? 44.253 -18.430 -31.819 1.00 34.08 444 VAL A N 1
ATOM 2037 C CA . VAL A 1 257 ? 43.603 -17.140 -31.597 1.00 33.72 444 VAL A CA 1
ATOM 2038 C C . VAL A 1 257 ? 42.165 -17.337 -31.127 1.00 33.56 444 VAL A C 1
ATOM 2039 O O . VAL A 1 257 ? 41.737 -16.756 -30.123 1.00 34.60 444 VAL A O 1
ATOM 2043 N N . THR A 1 258 ? 41.393 -18.162 -31.845 1.00 33.34 445 THR A N 1
ATOM 2044 C CA . THR A 1 258 ? 39.960 -18.259 -31.573 1.00 33.92 445 THR A CA 1
ATOM 2045 C C . THR A 1 258 ? 39.680 -18.865 -30.203 1.00 34.35 445 THR A C 1
ATOM 2046 O O . THR A 1 258 ? 38.729 -18.460 -29.526 1.00 34.83 445 THR A O 1
ATOM 2050 N N . ARG A 1 259 ? 40.485 -19.834 -29.776 1.00 34.07 446 ARG A N 1
ATOM 2051 C CA . ARG A 1 259 ? 40.283 -20.473 -28.481 1.00 35.00 446 ARG A CA 1
ATOM 2052 C C . ARG A 1 259 ? 41.154 -19.880 -27.380 1.00 34.99 446 ARG A C 1
ATOM 2053 O O . ARG A 1 259 ? 41.144 -20.401 -26.260 1.00 35.15 446 ARG A O 1
ATOM 2061 N N . SER A 1 260 ? 41.896 -18.805 -27.671 1.00 34.95 447 SER A N 1
ATOM 2062 C CA . SER A 1 260 ? 42.855 -18.264 -26.708 1.00 35.36 447 SER A CA 1
ATOM 2063 C C . SER A 1 260 ? 42.178 -17.849 -25.409 1.00 35.38 447 SER A C 1
ATOM 2064 O O . SER A 1 260 ? 42.717 -18.077 -24.319 1.00 35.51 447 SER A O 1
ATOM 2067 N N . GLU A 1 261 ? 41.004 -17.231 -25.501 1.00 36.52 448 GLU A N 1
ATOM 2068 C CA . GLU A 1 261 ? 40.273 -16.773 -24.330 1.00 36.93 448 GLU A CA 1
ATOM 2069 C C . GLU A 1 261 ? 39.122 -17.697 -23.957 1.00 36.92 448 GLU A C 1
ATOM 2070 O O . GLU A 1 261 ? 38.341 -17.366 -23.059 1.00 37.51 448 GLU A O 1
ATOM 2076 N N . ILE A 1 262 ? 38.999 -18.848 -24.619 1.00 36.97 449 ILE A N 1
ATOM 2077 C CA . ILE A 1 262 ? 37.910 -19.775 -24.336 1.00 36.32 449 ILE A CA 1
ATOM 2078 C C . ILE A 1 262 ? 38.431 -20.963 -23.539 1.00 36.05 449 ILE A C 1
ATOM 2079 O O . ILE A 1 262 ? 38.263 -21.021 -22.315 1.00 36.99 449 ILE A O 1
ATOM 2084 N N . ASP A 1 263 ? 39.067 -21.916 -24.225 1.00 35.81 450 ASP A N 1
ATOM 2085 C CA . ASP A 1 263 ? 39.459 -23.170 -23.592 1.00 35.47 450 ASP A CA 1
ATOM 2086 C C . ASP A 1 263 ? 40.883 -23.580 -23.959 1.00 35.75 450 ASP A C 1
ATOM 2087 O O . ASP A 1 263 ? 41.191 -24.777 -24.012 1.00 35.70 450 ASP A O 1
ATOM 2092 N N . LEU A 1 264 ? 41.762 -22.605 -24.206 1.00 35.74 451 LEU A N 1
ATOM 2093 C CA . LEU A 1 264 ? 43.122 -22.919 -24.641 1.00 35.38 451 LEU A CA 1
ATOM 2094 C C . LEU A 1 264 ? 43.864 -23.764 -23.614 1.00 35.99 451 LEU A C 1
ATOM 2095 O O . LEU A 1 264 ? 44.620 -24.675 -23.978 1.00 35.91 451 LEU A O 1
ATOM 2100 N N . VAL A 1 265 ? 43.674 -23.468 -22.325 1.00 35.99 452 VAL A N 1
ATOM 2101 C CA . VAL A 1 265 ? 44.368 -24.212 -21.275 1.00 35.78 452 VAL A CA 1
ATOM 2102 C C . VAL A 1 265 ? 44.032 -25.695 -21.365 1.00 36.05 452 VAL A C 1
ATOM 2103 O O . VAL A 1 265 ? 44.921 -26.554 -21.396 1.00 36.86 452 VAL A O 1
ATOM 2107 N N . GLN A 1 266 ? 42.737 -26.013 -21.422 1.00 36.60 453 GLN A N 1
ATOM 2108 C CA . GLN A 1 266 ? 42.314 -27.402 -21.544 1.00 36.44 453 GLN A CA 1
ATOM 2109 C C . GLN A 1 266 ? 42.840 -28.029 -22.830 1.00 36.64 453 GLN A C 1
ATOM 2110 O O . GLN A 1 266 ? 43.114 -29.235 -22.867 1.00 36.98 453 GLN A O 1
ATOM 2116 N N . ILE A 1 267 ? 42.997 -27.229 -23.888 1.00 36.98 454 ILE A N 1
ATOM 2117 C CA . ILE A 1 267 ? 43.598 -27.732 -25.121 1.00 36.68 454 ILE A CA 1
ATOM 2118 C C . ILE A 1 267 ? 45.046 -28.137 -24.877 1.00 36.69 454 ILE A C 1
ATOM 2119 O O . ILE A 1 267 ? 45.509 -29.171 -25.375 1.00 37.49 454 ILE A O 1
ATOM 2124 N N . LYS A 1 268 ? 45.783 -27.336 -24.101 1.00 36.94 455 LYS A N 1
ATOM 2125 C CA . LYS A 1 268 ? 47.177 -27.656 -23.809 1.00 37.49 455 LYS A CA 1
ATOM 2126 C C . LYS A 1 268 ? 47.288 -28.931 -22.984 1.00 37.74 455 LYS A C 1
ATOM 2127 O O . LYS A 1 268 ? 48.097 -29.814 -23.291 1.00 38.11 455 LYS A O 1
ATOM 2133 N N . GLN A 1 269 ? 46.488 -29.036 -21.922 1.00 37.47 456 GLN A N 1
ATOM 2134 C CA . GLN A 1 269 ? 46.535 -30.220 -21.072 1.00 37.63 456 GLN A CA 1
ATOM 2135 C C . GLN A 1 269 ? 46.135 -31.467 -21.850 1.00 38.09 456 GLN A C 1
ATOM 2136 O O . GLN A 1 269 ? 46.760 -32.524 -21.711 1.00 38.50 456 GLN A O 1
ATOM 2142 N N . MET A 1 270 ? 45.096 -31.361 -22.680 1.00 37.81 457 MET A N 1
ATOM 2143 C CA . MET A 1 270 ? 44.763 -32.458 -23.581 1.00 37.95 457 MET A CA 1
ATOM 2144 C C . MET A 1 270 ? 45.942 -32.785 -24.486 1.00 38.08 457 MET A C 1
ATOM 2145 O O . MET A 1 270 ? 46.452 -33.909 -24.479 1.00 38.60 457 MET A O 1
ATOM 2150 N N . PHE A 1 271 ? 46.411 -31.790 -25.247 1.00 37.88 458 PHE A N 1
ATOM 2151 C CA . PHE A 1 271 ? 47.517 -32.003 -26.178 1.00 38.05 458 PHE A CA 1
ATOM 2152 C C . PHE A 1 271 ? 48.701 -32.678 -25.501 1.00 38.61 458 PHE A C 1
ATOM 2153 O O . PHE A 1 271 ? 49.324 -33.578 -26.077 1.00 38.51 458 PHE A O 1
ATOM 2161 N N . ALA A 1 272 ? 49.028 -32.256 -24.278 1.00 38.65 459 ALA A N 1
ATOM 2162 C CA . ALA A 1 272 ? 50.133 -32.874 -23.552 1.00 38.93 459 ALA A CA 1
ATOM 2163 C C . ALA A 1 272 ? 49.898 -34.368 -23.365 1.00 38.90 459 ALA A C 1
ATOM 2164 O O . ALA A 1 272 ? 50.803 -35.183 -23.577 1.00 39.41 459 ALA A O 1
ATOM 2166 N N . GLN A 1 273 ? 48.677 -34.747 -22.982 1.00 38.96 460 GLN A N 1
ATOM 2167 C CA . GLN A 1 273 ? 48.382 -36.152 -22.717 1.00 38.95 460 GLN A CA 1
ATOM 2168 C C . GLN A 1 273 ? 48.369 -36.973 -24.002 1.00 39.04 460 GLN A C 1
ATOM 2169 O O . GLN A 1 273 ? 48.989 -38.040 -24.073 1.00 38.99 460 GLN A O 1
ATOM 2175 N N . MET A 1 274 ? 47.663 -36.494 -25.029 1.00 38.79 461 MET A N 1
ATOM 2176 C CA . MET A 1 274 ? 47.543 -37.253 -26.270 1.00 38.52 461 MET A CA 1
ATOM 2177 C C . MET A 1 274 ? 48.873 -37.419 -26.993 1.00 38.58 461 MET A C 1
ATOM 2178 O O . MET A 1 274 ? 48.989 -38.301 -27.850 1.00 38.38 461 MET A O 1
ATOM 2183 N N . TYR A 1 275 ? 49.879 -36.603 -26.674 1.00 38.76 462 TYR A N 1
ATOM 2184 C CA . TYR A 1 275 ? 51.103 -36.595 -27.460 1.00 38.85 462 TYR A CA 1
ATOM 2185 C C . TYR A 1 275 ? 52.387 -36.603 -26.642 1.00 39.63 462 TYR A C 1
ATOM 2186 O O . TYR A 1 275 ? 53.466 -36.539 -27.239 1.00 40.12 462 TYR A O 1
ATOM 2195 N N . GLN A 1 276 ? 52.312 -36.684 -25.310 1.00 40.04 463 GLN A N 1
ATOM 2196 C CA . GLN A 1 276 ? 53.497 -36.764 -24.448 1.00 40.36 463 GLN A CA 1
ATOM 2197 C C . GLN A 1 276 ? 54.475 -35.632 -24.741 1.00 40.73 463 GLN A C 1
ATOM 2198 O O . GLN A 1 276 ? 55.693 -35.795 -24.649 1.00 41.07 463 GLN A O 1
ATOM 2204 N N . LYS A 1 277 ? 53.935 -34.469 -25.091 1.00 40.54 464 LYS A N 1
ATOM 2205 C CA . LYS A 1 277 ? 54.729 -33.348 -25.573 1.00 40.61 464 LYS A CA 1
ATOM 2206 C C . LYS A 1 277 ? 53.856 -32.106 -25.516 1.00 40.12 464 LYS A C 1
ATOM 2207 O O . LYS A 1 277 ? 52.732 -32.118 -26.030 1.00 40.02 464 LYS A O 1
ATOM 2213 N N . THR A 1 278 ? 54.355 -31.052 -24.878 1.00 40.26 465 THR A N 1
ATOM 2214 C CA . THR A 1 278 ? 53.552 -29.853 -24.704 1.00 39.55 465 THR A CA 1
ATOM 2215 C C . THR A 1 278 ? 53.260 -29.199 -26.049 1.00 39.30 465 THR A C 1
ATOM 2216 O O . THR A 1 278 ? 54.032 -29.314 -27.006 1.00 38.48 465 THR A O 1
ATOM 2220 N N . LEU A 1 279 ? 52.113 -28.517 -26.114 1.00 38.90 466 LEU A N 1
ATOM 2221 C CA . LEU A 1 279 ? 51.788 -27.729 -27.298 1.00 38.21 466 LEU A CA 1
ATOM 2222 C C . LEU A 1 279 ? 52.834 -26.651 -27.550 1.00 38.12 466 LEU A C 1
ATOM 2223 O O . LEU A 1 279 ? 53.072 -26.270 -28.702 1.00 37.46 466 LEU A O 1
ATOM 2228 N N . GLY A 1 280 ? 53.475 -26.158 -26.490 1.00 38.33 467 GLY A N 1
ATOM 2229 C CA . GLY A 1 280 ? 54.542 -25.190 -26.671 1.00 38.45 467 GLY A CA 1
ATOM 2230 C C . GLY A 1 280 ? 55.763 -25.784 -27.348 1.00 38.38 467 GLY A C 1
ATOM 2231 O O . GLY A 1 280 ? 56.376 -25.147 -28.208 1.00 37.84 467 GLY A O 1
ATOM 2232 N N . THR A 1 281 ? 56.132 -27.012 -26.971 1.00 38.76 468 THR A N 1
ATOM 2233 C CA . THR A 1 281 ? 57.288 -27.662 -27.582 1.00 38.60 468 THR A CA 1
ATOM 2234 C C . THR A 1 281 ? 57.072 -27.872 -29.075 1.00 37.94 468 THR A C 1
ATOM 2235 O O . THR A 1 281 ? 57.961 -27.595 -29.889 1.00 37.63 468 THR A O 1
ATOM 2239 N N . MET A 1 282 ? 55.891 -28.370 -29.453 1.00 37.95 469 MET A N 1
ATOM 2240 C CA . MET A 1 282 ? 55.573 -28.566 -30.864 1.00 37.55 469 MET A CA 1
ATOM 2241 C C . MET A 1 282 ? 55.698 -27.262 -31.643 1.00 37.31 469 MET A C 1
ATOM 2242 O O . MET A 1 282 ? 56.267 -27.232 -32.741 1.00 37.15 469 MET A O 1
ATOM 2247 N N . ILE A 1 283 ? 55.171 -26.171 -31.083 1.00 37.18 470 ILE A N 1
ATOM 2248 C CA . ILE A 1 283 ? 55.217 -24.883 -31.769 1.00 37.09 470 ILE A CA 1
ATOM 2249 C C . ILE A 1 283 ? 56.653 -24.388 -31.880 1.00 36.92 470 ILE A C 1
ATOM 2250 O O . ILE A 1 283 ? 57.108 -23.991 -32.960 1.00 36.84 470 ILE A O 1
ATOM 2255 N N . ALA A 1 284 ? 57.391 -24.412 -30.765 1.00 36.96 471 ALA A N 1
ATOM 2256 C CA . ALA A 1 284 ? 58.752 -23.883 -30.752 1.00 37.08 471 ALA A CA 1
ATOM 2257 C C . ALA A 1 284 ? 59.645 -24.590 -31.768 1.00 37.06 471 ALA A C 1
ATOM 2258 O O . ALA A 1 284 ? 60.597 -23.986 -32.283 1.00 37.09 471 ALA A O 1
ATOM 2260 N N . GLY A 1 285 ? 59.355 -25.858 -32.078 1.00 37.10 472 GLY A N 1
ATOM 2261 C CA . GLY A 1 285 ? 60.099 -26.539 -33.121 1.00 37.10 472 GLY A CA 1
ATOM 2262 C C . GLY A 1 285 ? 59.640 -26.196 -34.523 1.00 37.20 472 GLY A C 1
ATOM 2263 O O . GLY A 1 285 ? 60.429 -26.272 -35.467 1.00 37.51 472 GLY A O 1
ATOM 2264 N N . ASP A 1 286 ? 58.380 -25.791 -34.676 1.00 37.27 473 ASP A N 1
ATOM 2265 C CA . ASP A 1 286 ? 57.786 -25.601 -35.992 1.00 37.19 473 ASP A CA 1
ATOM 2266 C C . ASP A 1 286 ? 57.758 -24.148 -36.450 1.00 37.05 473 ASP A C 1
ATOM 2267 O O . ASP A 1 286 ? 57.504 -23.899 -37.634 1.00 37.06 473 ASP A O 1
ATOM 2272 N N . THR A 1 287 ? 57.998 -23.191 -35.556 1.00 37.06 474 THR A N 1
ATOM 2273 C CA . THR A 1 287 ? 57.922 -21.773 -35.882 1.00 37.05 474 THR A CA 1
ATOM 2274 C C . THR A 1 287 ? 59.216 -21.081 -35.472 1.00 36.94 474 THR A C 1
ATOM 2275 O O . THR A 1 287 ? 60.039 -21.633 -34.738 1.00 36.93 474 THR A O 1
ATOM 2279 N N . SER A 1 288 ? 59.391 -19.854 -35.960 1.00 37.07 475 SER A N 1
ATOM 2280 C CA . SER A 1 288 ? 60.580 -19.064 -35.663 1.00 37.17 475 SER A CA 1
ATOM 2281 C C . SER A 1 288 ? 60.224 -17.583 -35.746 1.00 37.23 475 SER A C 1
ATOM 2282 O O . SER A 1 288 ? 59.078 -17.212 -36.014 1.00 37.21 475 SER A O 1
ATOM 2285 N N . GLY A 1 289 ? 61.228 -16.736 -35.507 1.00 37.26 476 GLY A N 1
ATOM 2286 C CA . GLY A 1 289 ? 61.067 -15.294 -35.589 1.00 37.59 476 GLY A CA 1
ATOM 2287 C C . GLY A 1 289 ? 60.253 -14.721 -34.436 1.00 37.77 476 GLY A C 1
ATOM 2288 O O . GLY A 1 289 ? 60.139 -15.306 -33.355 1.00 37.47 476 GLY A O 1
ATOM 2289 N N . ASP A 1 290 ? 59.693 -13.531 -34.681 1.00 37.74 477 ASP A N 1
ATOM 2290 C CA . ASP A 1 290 ? 58.742 -12.962 -33.732 1.00 37.62 477 ASP A CA 1
ATOM 2291 C C . ASP A 1 290 ? 57.416 -13.709 -33.774 1.00 37.07 477 ASP A C 1
ATOM 2292 O O . ASP A 1 290 ? 56.710 -13.782 -32.762 1.00 37.09 477 ASP A O 1
ATOM 2297 N N . TYR A 1 291 ? 57.064 -14.254 -34.943 1.00 37.39 478 TYR A N 1
ATOM 2298 C CA . TYR A 1 291 ? 55.862 -15.070 -35.088 1.00 36.75 478 TYR A CA 1
ATOM 2299 C C . TYR A 1 291 ? 55.815 -16.177 -34.040 1.00 36.92 478 TYR A C 1
ATOM 2300 O O . TYR A 1 291 ? 54.758 -16.453 -33.462 1.00 36.59 478 TYR A O 1
ATOM 2309 N N . ARG A 1 292 ? 56.962 -16.806 -33.766 1.00 36.81 479 ARG A N 1
ATOM 2310 C CA . ARG A 1 292 ? 57.028 -17.788 -32.688 1.00 36.67 479 ARG A CA 1
ATOM 2311 C C . ARG A 1 292 ? 56.870 -17.125 -31.326 1.00 37.01 479 ARG A C 1
ATOM 2312 O O . ARG A 1 292 ? 56.153 -17.638 -30.459 1.00 36.75 479 ARG A O 1
ATOM 2320 N N . ARG A 1 293 ? 57.536 -15.983 -31.119 1.00 36.93 480 ARG A N 1
ATOM 2321 C CA . ARG A 1 293 ? 57.459 -15.298 -29.832 1.00 37.07 480 ARG A CA 1
ATOM 2322 C C . ARG A 1 293 ? 56.033 -14.882 -29.499 1.00 37.17 480 ARG A C 1
ATOM 2323 O O . ARG A 1 293 ? 55.648 -14.881 -28.324 1.00 37.45 480 ARG A O 1
ATOM 2331 N N . LEU A 1 294 ? 55.237 -14.529 -30.511 1.00 37.11 481 LEU A N 1
ATOM 2332 C CA . LEU A 1 294 ? 53.842 -14.181 -30.264 1.00 36.92 481 LEU A CA 1
ATOM 2333 C C . LEU A 1 294 ? 53.012 -15.418 -29.944 1.00 36.98 481 LEU A C 1
ATOM 2334 O O . LEU A 1 294 ? 52.155 -15.384 -29.053 1.00 36.80 481 LEU A O 1
ATOM 2339 N N . LEU A 1 295 ? 53.252 -16.519 -30.662 1.00 36.88 482 LEU A N 1
ATOM 2340 C CA . LEU A 1 295 ? 52.479 -17.738 -30.436 1.00 36.66 482 LEU A CA 1
ATOM 2341 C C . LEU A 1 295 ? 52.759 -18.326 -29.059 1.00 37.06 482 LEU A C 1
ATOM 2342 O O . LEU A 1 295 ? 51.845 -18.821 -28.391 1.00 37.23 482 LEU A O 1
ATOM 2347 N N . LEU A 1 296 ? 54.018 -18.290 -28.622 1.00 37.27 483 LEU A N 1
ATOM 2348 C CA . LEU A 1 296 ? 54.346 -18.799 -27.295 1.00 37.50 483 LEU A CA 1
ATOM 2349 C C . LEU A 1 296 ? 53.798 -17.888 -26.207 1.00 38.04 483 LEU A C 1
ATOM 2350 O O . LEU A 1 296 ? 53.342 -18.365 -25.161 1.00 38.55 483 LEU A O 1
ATOM 2355 N N . ALA A 1 297 ? 53.828 -16.574 -26.439 1.00 37.70 484 ALA A N 1
ATOM 2356 C CA . ALA A 1 297 ? 53.285 -15.637 -25.461 1.00 37.92 484 ALA A CA 1
ATOM 2357 C C . ALA A 1 297 ? 51.788 -15.842 -25.270 1.00 37.99 484 ALA A C 1
ATOM 2358 O O . ALA A 1 297 ? 51.285 -15.787 -24.143 1.00 38.61 484 ALA A O 1
ATOM 2360 N N . ILE A 1 298 ? 51.062 -16.091 -26.360 1.00 37.91 485 ILE A N 1
ATOM 2361 C CA . ILE A 1 298 ? 49.615 -16.268 -26.269 1.00 38.00 485 ILE A CA 1
ATOM 2362 C C . ILE A 1 298 ? 49.274 -17.526 -25.482 1.00 38.49 485 ILE A C 1
ATOM 2363 O O . ILE A 1 298 ? 48.466 -17.488 -24.545 1.00 38.98 485 ILE A O 1
ATOM 2368 N N . VAL A 1 299 ? 49.915 -18.648 -25.827 1.00 38.30 486 VAL A N 1
ATOM 2369 C CA . VAL A 1 299 ? 49.792 -19.866 -24.975 1.00 38.85 486 VAL A CA 1
ATOM 2370 C C . VAL A 1 299 ? 50.383 -19.393 -23.655 1.00 39.72 486 VAL A C 1
ATOM 2371 O O . VAL A 1 299 ? 49.624 -19.367 -22.679 1.00 39.83 486 VAL A O 1
ATOM 2375 N N . GLY A 1 300 ? 51.690 -19.080 -23.621 1.00 40.13 487 GLY A N 1
ATOM 2376 C CA . GLY A 1 300 ? 52.277 -18.318 -22.501 1.00 41.31 487 GLY A CA 1
ATOM 2377 C C . GLY A 1 300 ? 52.431 -18.850 -21.097 1.00 43.34 487 GLY A C 1
ATOM 2378 O O . GLY A 1 300 ? 52.868 -20.005 -20.938 1.00 43.12 487 GLY A O 1
ATOM 2379 N N . GLN A 1 301 ? 52.081 -18.017 -20.115 1.00 44.77 488 GLN A N 1
ATOM 2380 C CA . GLN A 1 301 ? 52.355 -18.258 -18.707 1.00 45.77 488 GLN A CA 1
ATOM 2381 C C . GLN A 1 301 ? 51.131 -18.561 -17.851 1.00 45.87 488 GLN A C 1
ATOM 2382 O O . GLN A 1 301 ? 51.209 -18.496 -16.620 1.00 46.29 488 GLN A O 1
ATOM 2388 N N . ILE B 1 1 ? 14.705 10.638 -4.125 1.00 39.31 188 ILE B N 1
ATOM 2389 C CA . ILE B 1 1 ? 13.900 11.588 -4.879 1.00 39.55 188 ILE B CA 1
ATOM 2390 C C . ILE B 1 1 ? 14.801 12.718 -5.369 1.00 39.94 188 ILE B C 1
ATOM 2391 O O . ILE B 1 1 ? 15.025 12.853 -6.572 1.00 39.99 188 ILE B O 1
ATOM 2396 N N . ARG B 1 2 ? 15.336 13.523 -4.447 1.00 39.89 189 ARG B N 1
ATOM 2397 C CA . ARG B 1 2 ? 16.321 14.516 -4.855 1.00 39.98 189 ARG B CA 1
ATOM 2398 C C . ARG B 1 2 ? 17.635 13.850 -5.225 1.00 40.47 189 ARG B C 1
ATOM 2399 O O . ARG B 1 2 ? 18.326 14.313 -6.138 1.00 40.58 189 ARG B O 1
ATOM 2407 N N . ASP B 1 3 ? 17.986 12.760 -4.536 1.00 40.48 190 ASP B N 1
ATOM 2408 C CA . ASP B 1 3 ? 19.070 11.901 -4.997 1.00 40.68 190 ASP B CA 1
ATOM 2409 C C . ASP B 1 3 ? 18.862 11.515 -6.455 1.00 40.80 190 ASP B C 1
ATOM 2410 O O . ASP B 1 3 ? 19.761 11.673 -7.287 1.00 40.94 190 ASP B O 1
ATOM 2415 N N . ALA B 1 4 ? 17.663 11.025 -6.784 1.00 40.40 191 ALA B N 1
ATOM 2416 C CA . ALA B 1 4 ? 17.359 10.660 -8.163 1.00 40.39 191 ALA B CA 1
ATOM 2417 C C . ALA B 1 4 ? 17.404 11.869 -9.089 1.00 40.84 191 ALA B C 1
ATOM 2418 O O . ALA B 1 4 ? 17.798 11.741 -10.254 1.00 41.06 191 ALA B O 1
ATOM 2420 N N . GLU B 1 5 ? 17.006 13.046 -8.596 1.00 40.82 192 GLU B N 1
ATOM 2421 C CA . GLU B 1 5 ? 17.082 14.246 -9.422 1.00 41.01 192 GLU B CA 1
ATOM 2422 C C . GLU B 1 5 ? 18.526 14.638 -9.711 1.00 41.21 192 GLU B C 1
ATOM 2423 O O . GLU B 1 5 ? 18.804 15.227 -10.761 1.00 41.45 192 GLU B O 1
ATOM 2429 N N . ILE B 1 6 ? 19.454 14.323 -8.800 1.00 41.39 193 ILE B N 1
ATOM 2430 C CA . ILE B 1 6 ? 20.866 14.611 -9.045 1.00 41.34 193 ILE B CA 1
ATOM 2431 C C . ILE B 1 6 ? 21.359 13.843 -10.265 1.00 41.65 193 ILE B C 1
ATOM 2432 O O . ILE B 1 6 ? 21.947 14.420 -11.188 1.00 42.05 193 ILE B O 1
ATOM 2437 N N . LEU B 1 7 ? 21.130 12.525 -10.286 1.00 41.51 194 LEU B N 1
ATOM 2438 C CA . LEU B 1 7 ? 21.560 11.705 -11.417 1.00 41.43 194 LEU B CA 1
ATOM 2439 C C . LEU B 1 7 ? 21.000 12.236 -12.731 1.00 41.73 194 LEU B C 1
ATOM 2440 O O . LEU B 1 7 ? 21.721 12.343 -13.729 1.00 42.18 194 LEU B O 1
ATOM 2445 N N . ARG B 1 8 ? 19.708 12.579 -12.743 1.00 41.54 195 ARG B N 1
ATOM 2446 C CA . ARG B 1 8 ? 19.064 13.040 -13.970 1.00 41.62 195 ARG B CA 1
ATOM 2447 C C . ARG B 1 8 ? 19.789 14.246 -14.555 1.00 42.28 195 ARG B C 1
ATOM 2448 O O . ARG B 1 8 ? 20.051 14.300 -15.762 1.00 42.86 195 ARG B O 1
ATOM 2456 N N . LYS B 1 9 ? 20.124 15.223 -13.710 1.00 42.14 196 LYS B N 1
ATOM 2457 C CA . LYS B 1 9 ? 20.823 16.415 -14.183 1.00 42.27 196 LYS B CA 1
ATOM 2458 C C . LYS B 1 9 ? 22.178 16.058 -14.783 1.00 42.70 196 LYS B C 1
ATOM 2459 O O . LYS B 1 9 ? 22.540 16.540 -15.864 1.00 43.10 196 LYS B O 1
ATOM 2465 N N . ALA B 1 10 ? 22.939 15.204 -14.095 1.00 42.69 197 ALA B N 1
ATOM 2466 C CA . ALA B 1 10 ? 24.278 14.843 -14.544 1.00 42.85 197 ALA B CA 1
ATOM 2467 C C . ALA B 1 10 ? 24.278 13.990 -15.806 1.00 43.12 197 ALA B C 1
ATOM 2468 O O . ALA B 1 10 ? 25.356 13.723 -16.349 1.00 43.12 197 ALA B O 1
ATOM 2470 N N . MET B 1 11 ? 23.113 13.560 -16.282 1.00 43.06 198 MET B N 1
ATOM 2471 C CA . MET B 1 11 ? 23.017 12.742 -17.485 1.00 43.23 198 MET B CA 1
ATOM 2472 C C . MET B 1 11 ? 22.257 13.413 -18.614 1.00 43.81 198 MET B C 1
ATOM 2473 O O . MET B 1 11 ? 22.688 13.340 -19.766 1.00 44.04 198 MET B O 1
ATOM 2478 N N . LYS B 1 12 ? 21.139 14.068 -18.315 1.00 43.76 199 LYS B N 1
ATOM 2479 C CA . LYS B 1 12 ? 20.299 14.658 -19.351 1.00 44.17 199 LYS B CA 1
ATOM 2480 C C . LYS B 1 12 ? 21.025 15.833 -19.992 1.00 44.54 199 LYS B C 1
ATOM 2481 O O . LYS B 1 12 ? 21.217 16.875 -19.356 1.00 44.57 199 LYS B O 1
ATOM 2487 N N . GLY B 1 13 ? 21.444 15.666 -21.243 1.00 45.09 200 GLY B N 1
ATOM 2488 C CA . GLY B 1 13 ? 22.060 16.753 -21.970 1.00 45.98 200 GLY B CA 1
ATOM 2489 C C . GLY B 1 13 ? 23.564 16.659 -22.150 1.00 46.85 200 GLY B C 1
ATOM 2490 O O . GLY B 1 13 ? 24.110 15.575 -22.386 1.00 46.69 200 GLY B O 1
ATOM 2491 N N . PHE B 1 14 ? 24.199 17.820 -22.118 1.00 47.98 201 PHE B N 1
ATOM 2492 C CA . PHE B 1 14 ? 25.655 17.958 -22.363 1.00 48.32 201 PHE B CA 1
ATOM 2493 C C . PHE B 1 14 ? 26.476 16.872 -21.688 1.00 47.93 201 PHE B C 1
ATOM 2494 O O . PHE B 1 14 ? 26.953 17.059 -20.557 1.00 48.21 201 PHE B O 1
ATOM 2502 N N . GLY B 1 15 ? 26.641 15.780 -22.344 1.00 46.76 202 GLY B N 1
ATOM 2503 C CA . GLY B 1 15 ? 27.568 14.771 -21.863 1.00 45.53 202 GLY B CA 1
ATOM 2504 C C . GLY B 1 15 ? 27.182 14.288 -20.481 1.00 45.05 202 GLY B C 1
ATOM 2505 O O . GLY B 1 15 ? 26.006 14.047 -20.187 1.00 44.82 202 GLY B O 1
ATOM 2506 N N . THR B 1 16 ? 28.180 14.164 -19.608 1.00 44.26 203 THR B N 1
ATOM 2507 C CA . THR B 1 16 ? 27.976 13.597 -18.285 1.00 43.60 203 THR B CA 1
ATOM 2508 C C . THR B 1 16 ? 28.758 14.389 -17.248 1.00 43.25 203 THR B C 1
ATOM 2509 O O . THR B 1 16 ? 29.898 14.793 -17.490 1.00 43.48 203 THR B O 1
ATOM 2513 N N . ASP B 1 17 ? 28.119 14.621 -16.100 1.00 43.01 204 ASP B N 1
ATOM 2514 C CA . ASP B 1 17 ? 28.772 15.176 -14.914 1.00 42.77 204 ASP B CA 1
ATOM 2515 C C . ASP B 1 17 ? 29.052 13.997 -13.984 1.00 42.65 204 ASP B C 1
ATOM 2516 O O . ASP B 1 17 ? 28.335 13.745 -13.013 1.00 42.69 204 ASP B O 1
ATOM 2521 N N . GLU B 1 18 ? 30.128 13.267 -14.293 1.00 42.53 205 GLU B N 1
ATOM 2522 C CA . GLU B 1 18 ? 30.482 12.059 -13.553 1.00 42.29 205 GLU B CA 1
ATOM 2523 C C . GLU B 1 18 ? 30.817 12.359 -12.098 1.00 42.12 205 GLU B C 1
ATOM 2524 O O . GLU B 1 18 ? 31.056 11.437 -11.313 1.00 42.07 205 GLU B O 1
ATOM 2530 N N . GLN B 1 19 ? 30.850 13.639 -11.727 1.00 42.22 206 GLN B N 1
ATOM 2531 C CA . GLN B 1 19 ? 31.222 14.012 -10.370 1.00 42.31 206 GLN B CA 1
ATOM 2532 C C . GLN B 1 19 ? 30.025 14.062 -9.428 1.00 42.15 206 GLN B C 1
ATOM 2533 O O . GLN B 1 19 ? 30.110 13.569 -8.299 1.00 41.95 206 GLN B O 1
ATOM 2539 N N . ALA B 1 20 ? 28.908 14.653 -9.862 1.00 42.36 207 ALA B N 1
ATOM 2540 C CA . ALA B 1 20 ? 27.691 14.575 -9.060 1.00 42.25 207 ALA B CA 1
ATOM 2541 C C . ALA B 1 20 ? 27.264 13.129 -8.860 1.00 42.06 207 ALA B C 1
ATOM 2542 O O . ALA B 1 20 ? 26.688 12.787 -7.821 1.00 42.20 207 ALA B O 1
ATOM 2544 N N . ILE B 1 21 ? 27.555 12.269 -9.838 1.00 42.08 208 ILE B N 1
ATOM 2545 C CA . ILE B 1 21 ? 27.226 10.854 -9.719 1.00 41.84 208 ILE B CA 1
ATOM 2546 C C . ILE B 1 21 ? 28.060 10.201 -8.624 1.00 41.69 208 ILE B C 1
ATOM 2547 O O . ILE B 1 21 ? 27.544 9.424 -7.812 1.00 41.22 208 ILE B O 1
ATOM 2552 N N . VAL B 1 22 ? 29.358 10.509 -8.581 1.00 41.80 209 VAL B N 1
ATOM 2553 C CA . VAL B 1 22 ? 30.235 9.913 -7.575 1.00 41.53 209 VAL B CA 1
ATOM 2554 C C . VAL B 1 22 ? 29.825 10.356 -6.176 1.00 41.41 209 VAL B C 1
ATOM 2555 O O . VAL B 1 22 ? 29.819 9.555 -5.233 1.00 41.18 209 VAL B O 1
ATOM 2559 N N . ASP B 1 23 ? 29.464 11.632 -6.019 1.00 41.56 210 ASP B N 1
ATOM 2560 C CA . ASP B 1 23 ? 29.041 12.127 -4.712 1.00 41.65 210 ASP B CA 1
ATOM 2561 C C . ASP B 1 23 ? 27.825 11.367 -4.197 1.00 41.42 210 ASP B C 1
ATOM 2562 O O . ASP B 1 23 ? 27.714 11.102 -2.995 1.00 41.19 210 ASP B O 1
ATOM 2567 N N . VAL B 1 24 ? 26.905 11.006 -5.088 1.00 41.30 211 VAL B N 1
ATOM 2568 C CA . VAL B 1 24 ? 25.698 10.298 -4.674 1.00 41.00 211 VAL B CA 1
ATOM 2569 C C . VAL B 1 24 ? 25.998 8.826 -4.414 1.00 40.66 211 VAL B C 1
ATOM 2570 O O . VAL B 1 24 ? 25.766 8.317 -3.312 1.00 40.60 211 VAL B O 1
ATOM 2574 N N . VAL B 1 25 ? 26.526 8.129 -5.425 1.00 40.56 212 VAL B N 1
ATOM 2575 C CA . VAL B 1 25 ? 26.705 6.678 -5.342 1.00 40.14 212 VAL B CA 1
ATOM 2576 C C . VAL B 1 25 ? 27.545 6.296 -4.129 1.00 39.93 212 VAL B C 1
ATOM 2577 O O . VAL B 1 25 ? 27.249 5.312 -3.433 1.00 39.29 212 VAL B O 1
ATOM 2581 N N . ALA B 1 26 ? 28.593 7.074 -3.847 1.00 39.76 213 ALA B N 1
ATOM 2582 C CA . ALA B 1 26 ? 29.538 6.736 -2.793 1.00 39.75 213 ALA B CA 1
ATOM 2583 C C . ALA B 1 26 ? 29.101 7.185 -1.404 1.00 39.99 213 ALA B C 1
ATOM 2584 O O . ALA B 1 26 ? 29.667 6.707 -0.414 1.00 39.90 213 ALA B O 1
ATOM 2586 N N . ASN B 1 27 ? 28.131 8.092 -1.298 1.00 40.00 214 ASN B N 1
ATOM 2587 C CA . ASN B 1 27 ? 27.671 8.581 -0.004 1.00 40.10 214 ASN B CA 1
ATOM 2588 C C . ASN B 1 27 ? 26.320 8.004 0.399 1.00 40.19 214 ASN B C 1
ATOM 2589 O O . ASN B 1 27 ? 25.702 8.501 1.348 1.00 40.41 214 ASN B O 1
ATOM 2594 N N . ARG B 1 28 ? 25.849 6.972 -0.294 1.00 39.98 215 ARG B N 1
ATOM 2595 C CA . ARG B 1 28 ? 24.628 6.272 0.068 1.00 39.86 215 ARG B CA 1
ATOM 2596 C C . ARG B 1 28 ? 24.931 4.790 0.244 1.00 39.59 215 ARG B C 1
ATOM 2597 O O . ARG B 1 28 ? 25.855 4.254 -0.375 1.00 39.50 215 ARG B O 1
ATOM 2605 N N . SER B 1 29 ? 24.155 4.132 1.101 1.00 39.35 216 SER B N 1
ATOM 2606 C CA . SER B 1 29 ? 24.340 2.708 1.328 1.00 38.74 216 SER B CA 1
ATOM 2607 C C . SER B 1 29 ? 23.757 1.906 0.168 1.00 38.26 216 SER B C 1
ATOM 2608 O O . SER B 1 29 ? 23.111 2.445 -0.735 1.00 38.02 216 SER B O 1
ATOM 2611 N N . ASN B 1 30 ? 23.997 0.592 0.199 1.00 38.21 217 ASN B N 1
ATOM 2612 C CA . ASN B 1 30 ? 23.489 -0.266 -0.867 1.00 37.60 217 ASN B CA 1
ATOM 2613 C C . ASN B 1 30 ? 21.971 -0.372 -0.811 1.00 37.53 217 ASN B C 1
ATOM 2614 O O . ASN B 1 30 ? 21.305 -0.351 -1.852 1.00 37.19 217 ASN B O 1
ATOM 2619 N N . ASP B 1 31 ? 21.408 -0.498 0.394 1.00 37.86 218 ASP B N 1
ATOM 2620 C CA . ASP B 1 31 ? 19.957 -0.447 0.542 1.00 38.10 218 ASP B CA 1
ATOM 2621 C C . ASP B 1 31 ? 19.401 0.864 0.005 1.00 38.28 218 ASP B C 1
ATOM 2622 O O . ASP B 1 31 ? 18.319 0.892 -0.594 1.00 37.88 218 ASP B O 1
ATOM 2627 N N . GLN B 1 32 ? 20.137 1.959 0.195 1.00 38.13 219 GLN B N 1
ATOM 2628 C CA . GLN B 1 32 ? 19.691 3.263 -0.271 1.00 38.16 219 GLN B CA 1
ATOM 2629 C C . GLN B 1 32 ? 19.904 3.458 -1.766 1.00 37.64 219 GLN B C 1
ATOM 2630 O O . GLN B 1 32 ? 19.213 4.284 -2.372 1.00 37.37 219 GLN B O 1
ATOM 2636 N N . ARG B 1 33 ? 20.839 2.726 -2.378 1.00 37.76 220 ARG B N 1
ATOM 2637 C CA . ARG B 1 33 ? 20.971 2.788 -3.830 1.00 37.59 220 ARG B CA 1
ATOM 2638 C C . ARG B 1 33 ? 19.768 2.164 -4.523 1.00 37.47 220 ARG B C 1
ATOM 2639 O O . ARG B 1 33 ? 19.397 2.594 -5.621 1.00 36.97 220 ARG B O 1
ATOM 2647 N N . GLN B 1 34 ? 19.145 1.157 -3.900 1.00 37.36 221 GLN B N 1
ATOM 2648 C CA . GLN B 1 34 ? 17.941 0.570 -4.479 1.00 37.11 221 GLN B CA 1
ATOM 2649 C C . GLN B 1 34 ? 16.780 1.556 -4.445 1.00 37.44 221 GLN B C 1
ATOM 2650 O O . GLN B 1 34 ? 16.018 1.660 -5.413 1.00 37.21 221 GLN B O 1
ATOM 2656 N N . LYS B 1 35 ? 16.632 2.294 -3.341 1.00 37.08 222 LYS B N 1
ATOM 2657 C CA . LYS B 1 35 ? 15.588 3.309 -3.263 1.00 37.41 222 LYS B CA 1
ATOM 2658 C C . LYS B 1 35 ? 15.846 4.475 -4.209 1.00 37.46 222 LYS B C 1
ATOM 2659 O O . LYS B 1 35 ? 14.918 5.241 -4.492 1.00 37.60 222 LYS B O 1
ATOM 2665 N N . ILE B 1 36 ? 17.079 4.629 -4.701 1.00 37.43 223 ILE B N 1
ATOM 2666 C CA . ILE B 1 36 ? 17.349 5.634 -5.722 1.00 37.32 223 ILE B CA 1
ATOM 2667 C C . ILE B 1 36 ? 16.990 5.096 -7.101 1.00 37.31 223 ILE B C 1
ATOM 2668 O O . ILE B 1 36 ? 16.475 5.831 -7.952 1.00 37.77 223 ILE B O 1
ATOM 2673 N N . LYS B 1 37 ? 17.246 3.808 -7.340 1.00 37.46 224 LYS B N 1
ATOM 2674 C CA . LYS B 1 37 ? 16.731 3.164 -8.543 1.00 37.45 224 LYS B CA 1
ATOM 2675 C C . LYS B 1 37 ? 15.212 3.246 -8.596 1.00 37.38 224 LYS B C 1
ATOM 2676 O O . LYS B 1 37 ? 14.631 3.496 -9.659 1.00 37.23 224 LYS B O 1
ATOM 2682 N N . ALA B 1 38 ? 14.552 3.036 -7.454 1.00 37.50 225 ALA B N 1
ATOM 2683 C CA . ALA B 1 38 ? 13.099 3.150 -7.396 1.00 37.74 225 ALA B CA 1
ATOM 2684 C C . ALA B 1 38 ? 12.649 4.560 -7.757 1.00 38.31 225 ALA B C 1
ATOM 2685 O O . ALA B 1 38 ? 11.781 4.747 -8.618 1.00 38.21 225 ALA B O 1
ATOM 2687 N N . ALA B 1 39 ? 13.239 5.571 -7.110 1.00 38.02 226 ALA B N 1
ATOM 2688 C CA . ALA B 1 39 ? 12.835 6.950 -7.360 1.00 38.20 226 ALA B CA 1
ATOM 2689 C C . ALA B 1 39 ? 13.115 7.359 -8.800 1.00 38.43 226 ALA B C 1
ATOM 2690 O O . ALA B 1 39 ? 12.291 8.034 -9.429 1.00 38.49 226 ALA B O 1
ATOM 2692 N N . PHE B 1 40 ? 14.270 6.960 -9.341 1.00 38.02 227 PHE B N 1
ATOM 2693 C CA . PHE B 1 40 ? 14.611 7.347 -10.706 1.00 38.42 227 PHE B CA 1
ATOM 2694 C C . PHE B 1 40 ? 13.616 6.776 -11.706 1.00 38.40 227 PHE B C 1
ATOM 2695 O O . PHE B 1 40 ? 13.250 7.443 -12.681 1.00 38.52 227 PHE B O 1
ATOM 2703 N N . LYS B 1 41 ? 13.170 5.541 -11.487 1.00 38.53 228 LYS B N 1
ATOM 2704 C CA . LYS B 1 41 ? 12.155 4.978 -12.366 1.00 39.01 228 LYS B CA 1
ATOM 2705 C C . LYS B 1 41 ? 10.806 5.649 -12.147 1.00 39.03 228 LYS B C 1
ATOM 2706 O O . LYS B 1 41 ? 10.076 5.917 -13.108 1.00 38.69 228 LYS B O 1
ATOM 2712 N N . THR B 1 42 ? 10.465 5.941 -10.890 1.00 38.72 229 THR B N 1
ATOM 2713 C CA . THR B 1 42 ? 9.211 6.626 -10.598 1.00 38.93 229 THR B CA 1
ATOM 2714 C C . THR B 1 42 ? 9.181 8.014 -11.223 1.00 38.89 229 THR B C 1
ATOM 2715 O O . THR B 1 42 ? 8.185 8.410 -11.841 1.00 38.65 229 THR B O 1
ATOM 2719 N N . SER B 1 43 ? 10.272 8.765 -11.076 1.00 38.81 230 SER B N 1
ATOM 2720 C CA . SER B 1 43 ? 10.284 10.159 -11.503 1.00 38.86 230 SER B CA 1
ATOM 2721 C C . SER B 1 43 ? 10.366 10.309 -13.016 1.00 38.74 230 SER B C 1
ATOM 2722 O O . SER B 1 43 ? 9.886 11.305 -13.558 1.00 38.66 230 SER B O 1
ATOM 2725 N N . TYR B 1 44 ? 10.962 9.352 -13.719 1.00 38.40 231 TYR B N 1
ATOM 2726 C CA . TYR B 1 44 ? 11.253 9.548 -15.131 1.00 38.51 231 TYR B CA 1
ATOM 2727 C C . TYR B 1 44 ? 10.807 8.410 -16.034 1.00 38.57 231 TYR B C 1
ATOM 2728 O O . TYR B 1 44 ? 10.887 8.557 -17.259 1.00 38.54 231 TYR B O 1
ATOM 2737 N N . GLY B 1 45 ? 10.339 7.293 -15.483 1.00 38.66 232 GLY B N 1
ATOM 2738 C CA . GLY B 1 45 ? 9.787 6.227 -16.293 1.00 38.78 232 GLY B CA 1
ATOM 2739 C C . GLY B 1 45 ? 10.815 5.493 -17.126 1.00 38.92 232 GLY B C 1
ATOM 2740 O O . GLY B 1 45 ? 10.466 4.616 -17.922 1.00 39.12 232 GLY B O 1
ATOM 2741 N N . LYS B 1 46 ? 12.086 5.835 -16.956 1.00 39.10 233 LYS B N 1
ATOM 2742 C CA . LYS B 1 46 ? 13.151 5.175 -17.688 1.00 39.21 233 LYS B CA 1
ATOM 2743 C C . LYS B 1 46 ? 14.055 4.446 -16.704 1.00 39.16 233 LYS B C 1
ATOM 2744 O O . LYS B 1 46 ? 14.121 4.782 -15.518 1.00 39.04 233 LYS B O 1
ATOM 2750 N N . ASP B 1 47 ? 14.737 3.423 -17.210 1.00 39.30 234 ASP B N 1
ATOM 2751 C CA . ASP B 1 47 ? 15.559 2.549 -16.382 1.00 38.89 234 ASP B CA 1
ATOM 2752 C C . ASP B 1 47 ? 16.865 3.250 -16.027 1.00 38.51 234 ASP B C 1
ATOM 2753 O O . ASP B 1 47 ? 17.618 3.653 -16.919 1.00 38.57 234 ASP B O 1
ATOM 2758 N N . LEU B 1 48 ? 17.134 3.387 -14.724 1.00 38.33 235 LEU B N 1
ATOM 2759 C CA . LEU B 1 48 ? 18.353 4.064 -14.289 1.00 38.38 235 LEU B CA 1
ATOM 2760 C C . LEU B 1 48 ? 19.598 3.349 -14.794 1.00 38.59 235 LEU B C 1
ATOM 2761 O O . LEU B 1 48 ? 20.560 3.993 -15.231 1.00 38.71 235 LEU B O 1
ATOM 2766 N N . ILE B 1 49 ? 19.601 2.017 -14.733 1.00 38.38 236 ILE B N 1
ATOM 2767 C CA . ILE B 1 49 ? 20.779 1.261 -15.137 1.00 38.27 236 ILE B CA 1
ATOM 2768 C C . ILE B 1 49 ? 21.060 1.467 -16.620 1.00 38.76 236 ILE B C 1
ATOM 2769 O O . ILE B 1 49 ? 22.217 1.617 -17.031 1.00 38.90 236 ILE B O 1
ATOM 2774 N N . LYS B 1 50 ? 20.009 1.507 -17.442 1.00 38.58 237 LYS B N 1
ATOM 2775 C CA . LYS B 1 50 ? 20.187 1.780 -18.866 1.00 38.90 237 LYS B CA 1
ATOM 2776 C C . LYS B 1 50 ? 20.784 3.164 -19.089 1.00 39.28 237 LYS B C 1
ATOM 2777 O O . LYS B 1 50 ? 21.716 3.333 -19.883 1.00 39.53 237 LYS B O 1
ATOM 2783 N N . ASP B 1 51 ? 20.255 4.168 -18.392 1.00 38.96 238 ASP B N 1
ATOM 2784 C CA . ASP B 1 51 ? 20.797 5.518 -18.499 1.00 39.41 238 ASP B CA 1
ATOM 2785 C C . ASP B 1 51 ? 22.276 5.550 -18.166 1.00 39.61 238 ASP B C 1
ATOM 2786 O O . ASP B 1 51 ? 23.089 6.088 -18.928 1.00 39.89 238 ASP B O 1
ATOM 2791 N N . LEU B 1 52 ? 22.641 4.988 -17.017 1.00 39.44 239 LEU B N 1
ATOM 2792 C CA . LEU B 1 52 ? 24.039 4.977 -16.622 1.00 39.53 239 LEU B CA 1
ATOM 2793 C C . LEU B 1 52 ? 24.889 4.215 -17.629 1.00 39.83 239 LEU B C 1
ATOM 2794 O O . LEU B 1 52 ? 26.037 4.590 -17.877 1.00 40.02 239 LEU B O 1
ATOM 2799 N N . LYS B 1 53 ? 24.336 3.172 -18.251 1.00 39.78 240 LYS B N 1
ATOM 2800 C CA . LYS B 1 53 ? 25.104 2.433 -19.249 1.00 39.95 240 LYS B CA 1
ATOM 2801 C C . LYS B 1 53 ? 25.303 3.238 -20.523 1.00 40.11 240 LYS B C 1
ATOM 2802 O O . LYS B 1 53 ? 26.348 3.114 -21.172 1.00 40.21 240 LYS B O 1
ATOM 2808 N N . SER B 1 54 ? 24.324 4.063 -20.898 1.00 40.25 241 SER B N 1
ATOM 2809 C CA . SER B 1 54 ? 24.462 4.867 -22.106 1.00 40.51 241 SER B CA 1
ATOM 2810 C C . SER B 1 54 ? 25.391 6.053 -21.882 1.00 40.84 241 SER B C 1
ATOM 2811 O O . SER B 1 54 ? 26.131 6.445 -22.792 1.00 40.99 241 SER B O 1
ATOM 2814 N N . GLU B 1 55 ? 25.372 6.632 -20.681 1.00 40.62 242 GLU B N 1
ATOM 2815 C CA . GLU B 1 55 ? 26.147 7.826 -20.376 1.00 41.10 242 GLU B CA 1
ATOM 2816 C C . GLU B 1 55 ? 27.452 7.513 -19.645 1.00 41.02 242 GLU B C 1
ATOM 2817 O O . GLU B 1 55 ? 28.079 8.429 -19.102 1.00 41.26 242 GLU B O 1
ATOM 2823 N N . LEU B 1 56 ? 27.879 6.247 -19.629 1.00 40.39 243 LEU B N 1
ATOM 2824 C CA . LEU B 1 56 ? 29.134 5.858 -18.997 1.00 39.96 243 LEU B CA 1
ATOM 2825 C C . LEU B 1 56 ? 29.881 4.878 -19.895 1.00 39.58 243 LEU B C 1
ATOM 2826 O O . LEU B 1 56 ? 29.366 4.397 -20.914 1.00 39.70 243 LEU B O 1
ATOM 2831 N N . SER B 1 57 ? 31.113 4.580 -19.486 1.00 39.23 244 SER B N 1
ATOM 2832 C CA . SER B 1 57 ? 31.976 3.639 -20.186 1.00 39.23 244 SER B CA 1
ATOM 2833 C C . SER B 1 57 ? 33.049 3.162 -19.216 1.00 39.37 244 SER B C 1
ATOM 2834 O O . SER B 1 57 ? 33.163 3.656 -18.091 1.00 39.59 244 SER B O 1
ATOM 2837 N N . GLY B 1 58 ? 33.828 2.179 -19.668 1.00 39.37 245 GLY B N 1
ATOM 2838 C CA . GLY B 1 58 ? 34.997 1.639 -18.998 1.00 39.73 245 GLY B CA 1
ATOM 2839 C C . GLY B 1 58 ? 34.739 1.115 -17.590 1.00 39.71 245 GLY B C 1
ATOM 2840 O O . GLY B 1 58 ? 33.611 0.813 -17.191 1.00 39.57 245 GLY B O 1
ATOM 2841 N N . ASN B 1 59 ? 35.836 1.008 -16.829 1.00 39.58 246 ASN B N 1
ATOM 2842 C CA . ASN B 1 59 ? 35.751 0.581 -15.434 1.00 39.62 246 ASN B CA 1
ATOM 2843 C C . ASN B 1 59 ? 34.889 1.516 -14.597 1.00 39.37 246 ASN B C 1
ATOM 2844 O O . ASN B 1 59 ? 34.455 1.134 -13.504 1.00 39.07 246 ASN B O 1
ATOM 2849 N N . MET B 1 60 ? 34.656 2.741 -15.071 1.00 39.75 247 MET B N 1
ATOM 2850 C CA . MET B 1 60 ? 33.688 3.614 -14.419 1.00 39.57 247 MET B CA 1
ATOM 2851 C C . MET B 1 60 ? 32.288 3.025 -14.513 1.00 38.81 247 MET B C 1
ATOM 2852 O O . MET B 1 60 ? 31.559 2.958 -13.518 1.00 38.68 247 MET B O 1
ATOM 2857 N N . GLU B 1 61 ? 31.902 2.584 -15.712 1.00 38.89 248 GLU B N 1
ATOM 2858 C CA . GLU B 1 61 ? 30.637 1.879 -15.884 1.00 38.79 248 GLU B CA 1
ATOM 2859 C C . GLU B 1 61 ? 30.616 0.591 -15.069 1.00 38.44 248 GLU B C 1
ATOM 2860 O O . GLU B 1 61 ? 29.648 0.315 -14.350 1.00 38.04 248 GLU B O 1
ATOM 2866 N N . GLU B 1 62 ? 31.684 -0.207 -15.173 1.00 38.41 249 GLU B N 1
ATOM 2867 C CA . GLU B 1 62 ? 31.801 -1.435 -14.391 1.00 38.41 249 GLU B CA 1
ATOM 2868 C C . GLU B 1 62 ? 31.543 -1.181 -12.912 1.00 38.07 249 GLU B C 1
ATOM 2869 O O . GLU B 1 62 ? 30.746 -1.881 -12.276 1.00 37.94 249 GLU B O 1
ATOM 2875 N N . LEU B 1 63 ? 32.208 -0.170 -12.352 1.00 38.14 250 LEU B N 1
ATOM 2876 C CA . LEU B 1 63 ? 32.147 0.050 -10.912 1.00 37.93 250 LEU B CA 1
ATOM 2877 C C . LEU B 1 63 ? 30.789 0.595 -10.484 1.00 37.81 250 LEU B C 1
ATOM 2878 O O . LEU B 1 63 ? 30.239 0.169 -9.461 1.00 37.60 250 LEU B O 1
ATOM 2883 N N . ILE B 1 64 ? 30.229 1.537 -11.247 1.00 37.81 251 ILE B N 1
ATOM 2884 C CA . ILE B 1 64 ? 28.952 2.123 -10.856 1.00 37.66 251 ILE B CA 1
ATOM 2885 C C . ILE B 1 64 ? 27.823 1.117 -11.039 1.00 37.21 251 ILE B C 1
ATOM 2886 O O . ILE B 1 64 ? 26.916 1.023 -10.202 1.00 37.38 251 ILE B O 1
ATOM 2891 N N . LEU B 1 65 ? 27.860 0.343 -12.126 1.00 37.48 252 LEU B N 1
ATOM 2892 C CA . LEU B 1 65 ? 26.906 -0.748 -12.288 1.00 37.42 252 LEU B CA 1
ATOM 2893 C C . LEU B 1 65 ? 27.006 -1.721 -11.121 1.00 37.33 252 LEU B C 1
ATOM 2894 O O . LEU B 1 65 ? 26.004 -2.045 -10.473 1.00 37.60 252 LEU B O 1
ATOM 2899 N N . ALA B 1 66 ? 28.226 -2.181 -10.833 1.00 37.29 253 ALA B N 1
ATOM 2900 C CA . ALA B 1 66 ? 28.434 -3.142 -9.756 1.00 36.63 253 ALA B CA 1
ATOM 2901 C C . ALA B 1 66 ? 27.968 -2.598 -8.413 1.00 36.97 253 ALA B C 1
ATOM 2902 O O . ALA B 1 66 ? 27.514 -3.365 -7.558 1.00 37.10 253 ALA B O 1
ATOM 2904 N N . LEU B 1 67 ? 28.063 -1.285 -8.205 1.00 36.94 254 LEU B N 1
ATOM 2905 C CA . LEU B 1 67 ? 27.628 -0.699 -6.944 1.00 37.33 254 LEU B CA 1
ATOM 2906 C C . LEU B 1 67 ? 26.113 -0.630 -6.813 1.00 36.86 254 LEU B C 1
ATOM 2907 O O . LEU B 1 67 ? 25.612 -0.534 -5.689 1.00 37.28 254 LEU B O 1
ATOM 2912 N N . PHE B 1 68 ? 25.374 -0.688 -7.922 1.00 37.73 255 PHE B N 1
ATOM 2913 C CA . PHE B 1 68 ? 23.927 -0.519 -7.887 1.00 37.26 255 PHE B CA 1
ATOM 2914 C C . PHE B 1 68 ? 23.158 -1.831 -7.787 1.00 37.43 255 PHE B C 1
ATOM 2915 O O . PHE B 1 68 ? 21.946 -1.802 -7.545 1.00 37.55 255 PHE B O 1
ATOM 2923 N N . MET B 1 69 ? 23.812 -2.963 -7.970 1.00 37.36 256 MET B N 1
ATOM 2924 C CA . MET B 1 69 ? 23.114 -4.226 -7.843 1.00 37.25 256 MET B CA 1
ATOM 2925 C C . MET B 1 69 ? 23.049 -4.637 -6.375 1.00 36.79 256 MET B C 1
ATOM 2926 O O . MET B 1 69 ? 23.966 -4.348 -5.603 1.00 37.49 256 MET B O 1
ATOM 2931 N N . PRO B 1 70 ? 21.954 -5.265 -5.955 1.00 37.31 257 PRO B N 1
ATOM 2932 C CA . PRO B 1 70 ? 21.883 -5.758 -4.584 1.00 36.44 257 PRO B CA 1
ATOM 2933 C C . PRO B 1 70 ? 22.978 -6.769 -4.333 1.00 37.28 257 PRO B C 1
ATOM 2934 O O . PRO B 1 70 ? 23.466 -7.431 -5.269 1.00 36.67 257 PRO B O 1
ATOM 2938 N N . PRO B 1 71 ? 23.421 -6.913 -3.079 1.00 36.70 258 PRO B N 1
ATOM 2939 C CA . PRO B 1 71 ? 24.534 -7.838 -2.799 1.00 36.95 258 PRO B CA 1
ATOM 2940 C C . PRO B 1 71 ? 24.286 -9.250 -3.298 1.00 36.80 258 PRO B C 1
ATOM 2941 O O . PRO B 1 71 ? 25.168 -9.844 -3.932 1.00 36.77 258 PRO B O 1
ATOM 2945 N N . THR B 1 72 ? 23.098 -9.800 -3.044 1.00 37.19 259 THR B N 1
ATOM 2946 C CA . THR B 1 72 ? 22.822 -11.173 -3.455 1.00 36.95 259 THR B CA 1
ATOM 2947 C C . THR B 1 72 ? 22.763 -11.295 -4.973 1.00 36.66 259 THR B C 1
ATOM 2948 O O . THR B 1 72 ? 23.386 -12.191 -5.557 1.00 36.00 259 THR B O 1
ATOM 2952 N N . TYR B 1 73 ? 22.023 -10.398 -5.633 1.00 36.56 260 TYR B N 1
ATOM 2953 C CA . TYR B 1 73 ? 21.941 -10.456 -7.089 1.00 36.25 260 TYR B CA 1
ATOM 2954 C C . TYR B 1 73 ? 23.307 -10.269 -7.734 1.00 36.67 260 TYR B C 1
ATOM 2955 O O . TYR B 1 73 ? 23.552 -10.801 -8.823 1.00 35.81 260 TYR B O 1
ATOM 2964 N N . TYR B 1 74 ? 24.209 -9.530 -7.082 1.00 36.02 261 TYR B N 1
ATOM 2965 C CA . TYR B 1 74 ? 25.537 -9.325 -7.652 1.00 36.52 261 TYR B CA 1
ATOM 2966 C C . TYR B 1 74 ? 26.287 -10.644 -7.783 1.00 36.73 261 TYR B C 1
ATOM 2967 O O . TYR B 1 74 ? 26.805 -10.972 -8.857 1.00 37.00 261 TYR B O 1
ATOM 2976 N N . ASP B 1 75 ? 26.353 -11.417 -6.697 1.00 36.47 262 ASP B N 1
ATOM 2977 C CA . ASP B 1 75 ? 27.070 -12.688 -6.738 1.00 36.87 262 ASP B CA 1
ATOM 2978 C C . ASP B 1 75 ? 26.490 -13.613 -7.804 1.00 36.74 262 ASP B C 1
ATOM 2979 O O . ASP B 1 75 ? 27.231 -14.203 -8.597 1.00 36.33 262 ASP B O 1
ATOM 2984 N N . ALA B 1 76 ? 25.159 -13.732 -7.851 1.00 36.22 263 ALA B N 1
ATOM 2985 C CA . ALA B 1 76 ? 24.526 -14.619 -8.823 1.00 36.18 263 ALA B CA 1
ATOM 2986 C C . ALA B 1 76 ? 24.722 -14.115 -10.247 1.00 36.34 263 ALA B C 1
ATOM 2987 O O . ALA B 1 76 ? 24.887 -14.913 -11.177 1.00 36.53 263 ALA B O 1
ATOM 2989 N N . TRP B 1 77 ? 24.690 -12.794 -10.440 1.00 36.29 264 TRP B N 1
ATOM 2990 C CA . TRP B 1 77 ? 25.045 -12.212 -11.731 1.00 36.21 264 TRP B CA 1
ATOM 2991 C C . TRP B 1 77 ? 26.498 -12.509 -12.074 1.00 35.52 264 TRP B C 1
ATOM 2992 O O . TRP B 1 77 ? 26.805 -12.967 -13.182 1.00 36.78 264 TRP B O 1
ATOM 3003 N N . SER B 1 78 ? 27.405 -12.265 -11.124 1.00 36.90 265 SER B N 1
ATOM 3004 C CA . SER B 1 78 ? 28.814 -12.579 -11.333 1.00 36.59 265 SER B CA 1
ATOM 3005 C C . SER B 1 78 ? 29.024 -14.067 -11.581 1.00 36.25 265 SER B C 1
ATOM 3006 O O . SER B 1 78 ? 29.930 -14.449 -12.330 1.00 36.60 265 SER B O 1
ATOM 3009 N N . LEU B 1 79 ? 28.203 -14.920 -10.966 1.00 36.49 266 LEU B N 1
ATOM 3010 C CA . LEU B 1 79 ? 28.334 -16.355 -11.193 1.00 36.58 266 LEU B CA 1
ATOM 3011 C C . LEU B 1 79 ? 27.844 -16.744 -12.581 1.00 36.84 266 LEU B C 1
ATOM 3012 O O . LEU B 1 79 ? 28.456 -17.592 -13.240 1.00 37.16 266 LEU B O 1
ATOM 3017 N N . ARG B 1 80 ? 26.751 -16.134 -13.048 1.00 36.67 267 ARG B N 1
ATOM 3018 C CA . ARG B 1 80 ? 26.264 -16.452 -14.386 1.00 37.11 267 ARG B CA 1
ATOM 3019 C C . ARG B 1 80 ? 27.260 -16.005 -15.447 1.00 37.24 267 ARG B C 1
ATOM 3020 O O . ARG B 1 80 ? 27.502 -16.722 -16.424 1.00 37.36 267 ARG B O 1
ATOM 3028 N N . LYS B 1 81 ? 27.857 -14.824 -15.263 1.00 37.03 268 LYS B N 1
ATOM 3029 C CA . LYS B 1 81 ? 28.872 -14.345 -16.197 1.00 37.34 268 LYS B CA 1
ATOM 3030 C C . LYS B 1 81 ? 30.083 -15.270 -16.219 1.00 37.28 268 LYS B C 1
ATOM 3031 O O . LYS B 1 81 ? 30.675 -15.505 -17.280 1.00 37.60 268 LYS B O 1
ATOM 3037 N N . ALA B 1 82 ? 30.455 -15.816 -15.058 1.00 37.19 269 ALA B N 1
ATOM 3038 C CA . ALA B 1 82 ? 31.674 -16.612 -14.956 1.00 37.34 269 ALA B CA 1
ATOM 3039 C C . ALA B 1 82 ? 31.598 -17.892 -15.777 1.00 37.45 269 ALA B C 1
ATOM 3040 O O . ALA B 1 82 ? 32.629 -18.386 -16.244 1.00 37.78 269 ALA B O 1
ATOM 3042 N N . MET B 1 83 ? 30.399 -18.438 -15.972 1.00 37.43 270 MET B N 1
ATOM 3043 C CA . MET B 1 83 ? 30.211 -19.642 -16.772 1.00 37.68 270 MET B CA 1
ATOM 3044 C C . MET B 1 83 ? 29.616 -19.363 -18.142 1.00 37.77 270 MET B C 1
ATOM 3045 O O . MET B 1 83 ? 29.519 -20.286 -18.956 1.00 38.13 270 MET B O 1
ATOM 3050 N N . GLN B 1 84 ? 29.233 -18.118 -18.413 1.00 37.94 271 GLN B N 1
ATOM 3051 C CA . GLN B 1 84 ? 28.567 -17.763 -19.659 1.00 38.16 271 GLN B CA 1
ATOM 3052 C C . GLN B 1 84 ? 29.439 -18.097 -20.863 1.00 38.55 271 GLN B C 1
ATOM 3053 O O . GLN B 1 84 ? 30.650 -17.860 -20.860 1.00 38.95 271 GLN B O 1
ATOM 3059 N N . GLY B 1 85 ? 28.811 -18.654 -21.897 1.00 38.34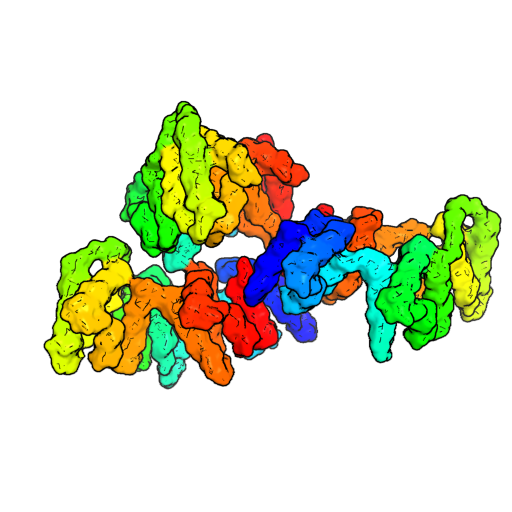 272 GLY B N 1
ATOM 3060 C CA . GLY B 1 85 ? 29.527 -19.059 -23.093 1.00 37.85 272 GLY B CA 1
ATOM 3061 C C . GLY B 1 85 ? 30.480 -20.207 -22.837 1.00 38.31 272 GLY B C 1
ATOM 3062 O O . GLY B 1 85 ? 30.662 -20.622 -21.688 1.00 38.98 272 GLY B O 1
ATOM 3063 N N . ALA B 1 86 ? 31.083 -20.738 -23.896 1.00 37.85 273 ALA B N 1
ATOM 3064 C CA . ALA B 1 86 ? 32.107 -21.754 -23.718 1.00 38.53 273 ALA B CA 1
ATOM 3065 C C . ALA B 1 86 ? 33.250 -21.192 -22.881 1.00 39.55 273 ALA B C 1
ATOM 3066 O O . ALA B 1 86 ? 33.493 -19.983 -22.854 1.00 39.48 273 ALA B O 1
ATOM 3068 N N . GLY B 1 87 ? 33.941 -22.077 -22.172 1.00 40.02 274 GLY B N 1
ATOM 3069 C CA . GLY B 1 87 ? 34.969 -21.648 -21.248 1.00 40.04 274 GLY B CA 1
ATOM 3070 C C . GLY B 1 87 ? 34.381 -21.128 -19.949 1.00 40.04 274 GLY B C 1
ATOM 3071 O O . GLY B 1 87 ? 33.167 -21.062 -19.751 1.00 39.82 274 GLY B O 1
ATOM 3072 N N . THR B 1 88 ? 35.276 -20.746 -19.038 1.00 39.97 275 THR B N 1
ATOM 3073 C CA . THR B 1 88 ? 34.861 -20.383 -17.690 1.00 39.42 275 THR B CA 1
ATOM 3074 C C . THR B 1 88 ? 35.838 -19.387 -17.083 1.00 38.81 275 THR B C 1
ATOM 3075 O O . THR B 1 88 ? 37.037 -19.407 -17.378 1.00 38.98 275 THR B O 1
ATOM 3079 N N . GLN B 1 89 ? 35.304 -18.509 -16.230 1.00 38.15 276 GLN B N 1
ATOM 3080 C CA . GLN B 1 89 ? 36.119 -17.692 -15.330 1.00 37.70 276 GLN B CA 1
ATOM 3081 C C . GLN B 1 89 ? 36.199 -18.432 -13.997 1.00 36.85 276 GLN B C 1
ATOM 3082 O O . GLN B 1 89 ? 35.460 -18.161 -13.046 1.00 36.81 276 GLN B O 1
ATOM 3088 N N . GLU B 1 90 ? 37.119 -19.398 -13.936 1.00 37.31 277 GLU B N 1
ATOM 3089 C CA . GLU B 1 90 ? 37.202 -20.272 -12.769 1.00 36.75 277 GLU B CA 1
ATOM 3090 C C . GLU B 1 90 ? 37.520 -19.497 -11.497 1.00 36.20 277 GLU B C 1
ATOM 3091 O O . GLU B 1 90 ? 37.052 -19.867 -10.415 1.00 36.08 277 GLU B O 1
ATOM 3097 N N . ARG B 1 91 ? 38.299 -18.416 -11.602 1.00 36.56 278 ARG B N 1
ATOM 3098 C CA . ARG B 1 91 ? 38.691 -17.671 -10.410 1.00 36.49 278 ARG B CA 1
ATOM 3099 C C . ARG B 1 91 ? 37.523 -16.889 -9.821 1.00 36.08 278 ARG B C 1
ATOM 3100 O O . ARG B 1 91 ? 37.497 -16.641 -8.610 1.00 35.73 278 ARG B O 1
ATOM 3108 N N . VAL B 1 92 ? 36.557 -16.491 -10.652 1.00 36.10 279 VAL B N 1
ATOM 3109 C CA . VAL B 1 92 ? 35.357 -15.845 -10.130 1.00 35.87 279 VAL B CA 1
ATOM 3110 C C . VAL B 1 92 ? 34.540 -16.829 -9.306 1.00 35.50 279 VAL B C 1
ATOM 3111 O O . VAL B 1 92 ? 34.030 -16.486 -8.232 1.00 35.29 279 VAL B O 1
ATOM 3115 N N . LEU B 1 93 ? 34.404 -18.066 -9.792 1.00 35.58 280 LEU B N 1
ATOM 3116 C CA . LEU B 1 93 ? 33.677 -19.085 -9.042 1.00 35.36 280 LEU B CA 1
ATOM 3117 C C . LEU B 1 93 ? 34.328 -19.344 -7.689 1.00 35.13 280 LEU B C 1
ATOM 3118 O O . LEU B 1 93 ? 33.634 -19.527 -6.684 1.00 34.46 280 LEU B O 1
ATOM 3123 N N . ILE B 1 94 ? 35.658 -19.366 -7.644 1.00 35.29 281 ILE B N 1
ATOM 3124 C CA . ILE B 1 94 ? 36.358 -19.639 -6.394 1.00 35.27 281 ILE B CA 1
ATOM 3125 C C . ILE B 1 94 ? 36.183 -18.482 -5.419 1.00 34.79 281 ILE B C 1
ATOM 3126 O O . ILE B 1 94 ? 35.929 -18.690 -4.227 1.00 34.58 281 ILE B O 1
ATOM 3131 N N . GLU B 1 95 ? 36.320 -17.246 -5.908 1.00 34.71 282 GLU B N 1
ATOM 3132 C CA . GLU B 1 95 ? 36.189 -16.082 -5.035 1.00 35.14 282 GLU B CA 1
ATOM 3133 C C . GLU B 1 95 ? 34.836 -16.062 -4.339 1.00 34.66 282 GLU B C 1
ATOM 3134 O O . GLU B 1 95 ? 34.755 -15.894 -3.119 1.00 34.45 282 GLU B O 1
ATOM 3140 N N . ILE B 1 96 ? 33.760 -16.237 -5.098 1.00 34.69 283 ILE B N 1
ATOM 3141 C CA . ILE B 1 96 ? 32.422 -16.207 -4.524 1.00 35.13 283 ILE B CA 1
ATOM 3142 C C . ILE B 1 96 ? 32.168 -17.483 -3.735 1.00 34.91 283 ILE B C 1
ATOM 3143 O O . ILE B 1 96 ? 32.041 -17.452 -2.505 1.00 34.24 283 ILE B O 1
ATOM 3148 N N . LEU B 1 97 ? 32.119 -18.619 -4.433 1.00 34.34 284 LEU B N 1
ATOM 3149 C CA . LEU B 1 97 ? 31.565 -19.835 -3.846 1.00 34.68 284 LEU B CA 1
ATOM 3150 C C . LEU B 1 97 ? 32.392 -20.381 -2.688 1.00 34.81 284 LEU B C 1
ATOM 3151 O O . LEU B 1 97 ? 31.858 -21.146 -1.876 1.00 34.64 284 LEU B O 1
ATOM 3156 N N . CYS B 1 98 ? 33.667 -20.012 -2.582 1.00 34.19 285 CYS B N 1
ATOM 3157 C CA . CYS B 1 98 ? 34.514 -20.522 -1.510 1.00 34.74 285 CYS B CA 1
ATOM 3158 C C . CYS B 1 98 ? 34.681 -19.543 -0.356 1.00 34.59 285 CYS B C 1
ATOM 3159 O O . CYS B 1 98 ? 35.346 -19.878 0.628 1.00 34.49 285 CYS B O 1
ATOM 3162 N N . THR B 1 99 ? 34.100 -18.348 -0.447 1.00 34.89 286 THR B N 1
ATOM 3163 C CA . THR B 1 99 ? 34.182 -17.369 0.630 1.00 34.87 286 THR B CA 1
ATOM 3164 C C . THR B 1 99 ? 32.847 -17.058 1.282 1.00 34.58 286 THR B C 1
ATOM 3165 O O . THR B 1 99 ? 32.829 -16.649 2.445 1.00 35.14 286 THR B O 1
ATOM 3169 N N . ARG B 1 100 ? 31.738 -17.234 0.569 1.00 35.09 287 ARG B N 1
ATOM 3170 C CA . ARG B 1 100 ? 30.430 -16.900 1.119 1.00 35.08 287 ARG B CA 1
ATOM 3171 C C . ARG B 1 100 ? 30.031 -17.882 2.214 1.00 34.95 287 ARG B C 1
ATOM 3172 O O . ARG B 1 100 ? 30.384 -19.064 2.179 1.00 35.53 287 ARG B O 1
ATOM 3180 N N . THR B 1 101 ? 29.278 -17.379 3.189 1.00 35.65 288 THR B N 1
ATOM 3181 C CA . THR B 1 101 ? 28.762 -18.204 4.271 1.00 36.20 288 THR B CA 1
ATOM 3182 C C . THR B 1 101 ? 27.556 -19.004 3.773 1.00 35.95 288 THR B C 1
ATOM 3183 O O . THR B 1 101 ? 27.210 -18.982 2.589 1.00 35.90 288 THR B O 1
ATOM 3187 N N . ASN B 1 102 ? 26.894 -19.721 4.686 1.00 36.67 289 ASN B N 1
ATOM 3188 C CA . ASN B 1 102 ? 25.746 -20.534 4.295 1.00 36.65 289 ASN B CA 1
ATOM 3189 C C . ASN B 1 102 ? 24.567 -19.662 3.879 1.00 37.03 289 ASN B C 1
ATOM 3190 O O . ASN B 1 102 ? 23.944 -19.904 2.839 1.00 36.54 289 ASN B O 1
ATOM 3195 N N . GLN B 1 103 ? 24.244 -18.644 4.684 1.00 37.26 290 GLN B N 1
ATOM 3196 C CA . GLN B 1 103 ? 23.137 -17.753 4.347 1.00 37.66 290 GLN B CA 1
ATOM 3197 C C . GLN B 1 103 ? 23.348 -17.106 2.985 1.00 37.61 290 GLN B C 1
ATOM 3198 O O . GLN B 1 103 ? 22.409 -16.995 2.189 1.00 37.75 290 GLN B O 1
ATOM 3204 N N . GLU B 1 104 ? 24.579 -16.674 2.701 1.00 36.74 291 GLU B N 1
ATOM 3205 C CA . GLU B 1 104 ? 24.865 -16.062 1.409 1.00 36.59 291 GLU B CA 1
ATOM 3206 C C . GLU B 1 104 ? 24.658 -17.052 0.272 1.00 36.65 291 GLU B C 1
ATOM 3207 O O . GLU B 1 104 ? 24.059 -16.710 -0.754 1.00 36.91 291 GLU B O 1
ATOM 3213 N N . ILE B 1 105 ? 25.130 -18.289 0.440 1.00 36.68 292 ILE B N 1
ATOM 3214 C CA . ILE B 1 105 ? 25.026 -19.276 -0.632 1.00 36.10 292 ILE B CA 1
ATOM 3215 C C . ILE B 1 105 ? 23.566 -19.632 -0.894 1.00 36.48 292 ILE B C 1
ATOM 3216 O O . ILE B 1 105 ? 23.129 -19.711 -2.048 1.00 36.23 292 ILE B O 1
ATOM 3221 N N . ARG B 1 106 ? 22.789 -19.852 0.170 1.00 36.87 293 ARG B N 1
ATOM 3222 C CA . ARG B 1 106 ? 21.384 -20.210 -0.007 1.00 37.60 293 ARG B CA 1
ATOM 3223 C C . ARG B 1 106 ? 20.628 -19.110 -0.747 1.00 37.41 293 ARG B C 1
ATOM 3224 O O . ARG B 1 106 ? 19.798 -19.394 -1.619 1.00 37.65 293 ARG B O 1
ATOM 3232 N N . GLU B 1 107 ? 20.907 -17.843 -0.417 1.00 37.76 294 GLU B N 1
ATOM 3233 C CA . GLU B 1 107 ? 20.253 -16.731 -1.104 1.00 37.95 294 GLU B CA 1
ATOM 3234 C C . GLU B 1 107 ? 20.688 -16.642 -2.560 1.00 37.02 294 GLU B C 1
ATOM 3235 O O . GLU B 1 107 ? 19.878 -16.316 -3.435 1.00 36.82 294 GLU B O 1
ATOM 3241 N N . ILE B 1 108 ? 21.963 -16.914 -2.835 1.00 36.86 295 ILE B N 1
ATOM 3242 C CA . ILE B 1 108 ? 22.453 -16.874 -4.211 1.00 36.62 295 ILE B CA 1
ATOM 3243 C C . ILE B 1 108 ? 21.752 -17.926 -5.059 1.00 35.90 295 ILE B C 1
ATOM 3244 O O . ILE B 1 108 ? 21.381 -17.671 -6.210 1.00 36.00 295 ILE B O 1
ATOM 3249 N N . VAL B 1 109 ? 21.553 -19.121 -4.504 1.00 36.21 296 VAL B N 1
ATOM 3250 C CA . VAL B 1 109 ? 20.859 -20.181 -5.232 1.00 36.19 296 VAL B CA 1
ATOM 3251 C C . VAL B 1 109 ? 19.440 -19.751 -5.574 1.00 36.23 296 VAL B C 1
ATOM 3252 O O . VAL B 1 109 ? 18.990 -19.890 -6.717 1.00 36.28 296 VAL B O 1
ATOM 3256 N N . ARG B 1 110 ? 18.720 -19.215 -4.588 1.00 36.35 297 ARG B N 1
ATOM 3257 C CA . ARG B 1 110 ? 17.346 -18.778 -4.819 1.00 36.64 297 ARG B CA 1
ATOM 3258 C C . ARG B 1 110 ? 17.291 -17.650 -5.842 1.00 36.66 297 ARG B C 1
ATOM 3259 O O . ARG B 1 110 ? 16.455 -17.662 -6.755 1.00 36.97 297 ARG B O 1
ATOM 3267 N N . CYS B 1 111 ? 18.180 -16.665 -5.705 1.00 36.35 298 CYS B N 1
ATOM 3268 C CA . CYS B 1 111 ? 18.209 -15.549 -6.645 1.00 36.21 298 CYS B CA 1
ATOM 3269 C C . CYS B 1 111 ? 18.554 -16.025 -8.050 1.00 36.49 298 CYS B C 1
ATOM 3270 O O . CYS B 1 111 ? 17.884 -15.662 -9.023 1.00 36.80 298 CYS B O 1
ATOM 3273 N N . TYR B 1 112 ? 19.610 -16.834 -8.171 1.00 36.31 299 TYR B N 1
ATOM 3274 C CA . TYR B 1 112 ? 19.958 -17.455 -9.446 1.00 36.86 299 TYR B CA 1
ATOM 3275 C C . TYR B 1 112 ? 18.751 -18.137 -10.080 1.00 37.39 299 TYR B C 1
ATOM 3276 O O . TYR B 1 112 ? 18.569 -18.094 -11.302 1.00 37.78 299 TYR B O 1
ATOM 3285 N N . GLN B 1 113 ? 17.907 -18.764 -9.259 1.00 37.46 300 GLN B N 1
ATOM 3286 C CA . GLN B 1 113 ? 16.740 -19.472 -9.773 1.00 38.40 300 GLN B CA 1
ATOM 3287 C C . GLN B 1 113 ? 15.639 -18.502 -10.185 1.00 38.56 300 GLN B C 1
ATOM 3288 O O . GLN B 1 113 ? 15.093 -18.600 -11.291 1.00 38.83 300 GLN B O 1
ATOM 3294 N N . SER B 1 114 ? 15.301 -17.555 -9.307 1.00 37.75 301 SER B N 1
ATOM 3295 C CA . SER B 1 114 ? 14.153 -16.688 -9.555 1.00 37.63 301 SER B CA 1
ATOM 3296 C C . SER B 1 114 ? 14.435 -15.653 -10.638 1.00 37.91 301 SER B C 1
ATOM 3297 O O . SER B 1 114 ? 13.522 -15.277 -11.382 1.00 38.29 301 SER B O 1
ATOM 3300 N N . GLU B 1 115 ? 15.677 -15.183 -10.749 1.00 37.89 302 GLU B N 1
ATOM 3301 C CA . GLU B 1 115 ? 15.979 -14.092 -11.669 1.00 37.89 302 GLU B CA 1
ATOM 3302 C C . GLU B 1 115 ? 16.452 -14.575 -13.034 1.00 38.29 302 GLU B C 1
ATOM 3303 O O . GLU B 1 115 ? 16.048 -14.016 -14.061 1.00 38.52 302 GLU B O 1
ATOM 3309 N N . PHE B 1 116 ? 17.308 -15.595 -13.074 1.00 38.18 303 PHE B N 1
ATOM 3310 C CA . PHE B 1 116 ? 17.850 -16.083 -14.333 1.00 38.28 303 PHE B CA 1
ATOM 3311 C C . PHE B 1 116 ? 17.124 -17.309 -14.869 1.00 39.19 303 PHE B C 1
ATOM 3312 O O . PHE B 1 116 ? 17.381 -17.708 -16.010 1.00 39.45 303 PHE B O 1
ATOM 3320 N N . GLY B 1 117 ? 16.231 -17.912 -14.087 1.00 39.46 304 GLY B N 1
ATOM 3321 C CA . GLY B 1 117 ? 15.562 -19.116 -14.530 1.00 40.37 304 GLY B CA 1
ATOM 3322 C C . GLY B 1 117 ? 16.452 -20.328 -14.673 1.00 41.50 304 GLY B C 1
ATOM 3323 O O . GLY B 1 117 ? 16.024 -21.321 -15.269 1.00 42.97 304 GLY B O 1
ATOM 3324 N N . ARG B 1 118 ? 17.669 -20.290 -14.138 1.00 40.82 305 ARG B N 1
ATOM 3325 C CA . ARG B 1 118 ? 18.606 -21.400 -14.239 1.00 40.47 305 ARG B CA 1
ATOM 3326 C C . ARG B 1 118 ? 18.851 -22.017 -12.868 1.00 40.01 305 ARG B C 1
ATOM 3327 O O . ARG B 1 118 ? 18.430 -21.495 -11.832 1.00 39.73 305 ARG B O 1
ATOM 3335 N N . ASP B 1 119 ? 19.553 -23.152 -12.884 1.00 39.58 306 ASP B N 1
ATOM 3336 C CA . ASP B 1 119 ? 19.930 -23.893 -11.684 1.00 38.71 306 ASP B CA 1
ATOM 3337 C C . ASP B 1 119 ? 21.438 -23.749 -11.509 1.00 37.93 306 ASP B C 1
ATOM 3338 O O . ASP B 1 119 ? 22.211 -24.248 -12.335 1.00 37.52 306 ASP B O 1
ATOM 3343 N N . LEU B 1 120 ? 21.853 -23.068 -10.436 1.00 37.61 307 LEU B N 1
ATOM 3344 C CA . LEU B 1 120 ? 23.267 -22.736 -10.262 1.00 37.06 307 LEU B CA 1
ATOM 3345 C C . LEU B 1 120 ? 24.132 -23.987 -10.208 1.00 36.65 307 LEU B C 1
ATOM 3346 O O . LEU B 1 120 ? 25.123 -24.103 -10.940 1.00 36.54 307 LEU B O 1
ATOM 3351 N N . GLU B 1 121 ? 23.775 -24.929 -9.335 1.00 36.64 308 GLU B N 1
ATOM 3352 C CA . GLU B 1 121 ? 24.553 -26.153 -9.185 1.00 36.52 308 GLU B CA 1
ATOM 3353 C C . GLU B 1 121 ? 24.680 -26.902 -10.506 1.00 36.64 308 GLU B C 1
ATOM 3354 O O . GLU B 1 121 ? 25.749 -27.434 -10.829 1.00 36.49 308 GLU B O 1
ATOM 3360 N N . LYS B 1 122 ? 23.600 -26.944 -11.289 1.00 36.69 309 LYS B N 1
ATOM 3361 C CA . LYS B 1 122 ? 23.642 -27.625 -12.579 1.00 37.14 309 LYS B CA 1
ATOM 3362 C C . LYS B 1 122 ? 24.605 -26.931 -13.536 1.00 36.84 309 LYS B C 1
ATOM 3363 O O . LYS B 1 122 ? 25.420 -27.586 -14.197 1.00 36.81 309 LYS B O 1
ATOM 3369 N N . ASP B 1 123 ? 24.526 -25.601 -13.620 1.00 36.96 310 ASP B N 1
ATOM 3370 C CA . ASP B 1 123 ? 25.385 -24.857 -14.536 1.00 36.93 310 ASP B CA 1
ATOM 3371 C C . ASP B 1 123 ? 26.860 -25.061 -14.220 1.00 36.68 310 ASP B C 1
ATOM 3372 O O . ASP B 1 123 ? 27.690 -25.091 -15.134 1.00 36.74 310 ASP B O 1
ATOM 3377 N N . ILE B 1 124 ? 27.204 -25.200 -12.940 1.00 36.62 311 ILE B N 1
ATOM 3378 C CA . ILE B 1 124 ? 28.594 -25.439 -12.564 1.00 36.69 311 ILE B CA 1
ATOM 3379 C C . ILE B 1 124 ? 29.050 -26.803 -13.062 1.00 36.25 311 ILE B C 1
ATOM 3380 O O . ILE B 1 124 ? 30.148 -26.945 -13.614 1.00 36.33 311 ILE B O 1
ATOM 3385 N N . ARG B 1 125 ? 28.205 -27.822 -12.882 1.00 36.22 312 ARG B N 1
ATOM 3386 C CA . ARG B 1 125 ? 28.553 -29.178 -13.293 1.00 36.64 312 ARG B CA 1
ATOM 3387 C C . ARG B 1 125 ? 28.914 -29.238 -14.770 1.00 36.82 312 ARG B C 1
ATOM 3388 O O . ARG B 1 125 ? 29.853 -29.940 -15.160 1.00 37.21 312 ARG B O 1
ATOM 3396 N N . SER B 1 126 ? 28.184 -28.506 -15.609 1.00 36.85 313 SER B N 1
ATOM 3397 C CA . SER B 1 126 ? 28.447 -28.517 -17.040 1.00 37.02 313 SER B CA 1
ATOM 3398 C C . SER B 1 126 ? 29.553 -27.556 -17.451 1.00 36.85 313 SER B C 1
ATOM 3399 O O . SER B 1 126 ? 30.035 -27.644 -18.585 1.00 37.01 313 SER B O 1
ATOM 3402 N N . ASP B 1 127 ? 29.971 -26.648 -16.567 1.00 36.71 314 ASP B N 1
ATOM 3403 C CA . ASP B 1 127 ? 31.053 -25.722 -16.877 1.00 37.09 314 ASP B CA 1
ATOM 3404 C C . ASP B 1 127 ? 32.387 -26.115 -16.258 1.00 36.68 314 ASP B C 1
ATOM 3405 O O . ASP B 1 127 ? 33.433 -25.703 -16.770 1.00 37.26 314 ASP B O 1
ATOM 3410 N N . THR B 1 128 ? 32.376 -26.891 -15.179 1.00 36.68 315 THR B N 1
ATOM 3411 C CA . THR B 1 128 ? 33.586 -27.372 -14.527 1.00 36.46 315 THR B CA 1
ATOM 3412 C C . THR B 1 128 ? 33.581 -28.896 -14.501 1.00 36.40 315 THR B C 1
ATOM 3413 O O . THR B 1 128 ? 32.594 -29.542 -14.856 1.00 36.90 315 THR B O 1
ATOM 3417 N N . SER B 1 129 ? 34.705 -29.471 -14.074 1.00 36.45 316 SER B N 1
ATOM 3418 C CA . SER B 1 129 ? 34.883 -30.916 -14.122 1.00 36.52 316 SER B CA 1
ATOM 3419 C C . SER B 1 129 ? 35.906 -31.355 -13.088 1.00 36.02 316 SER B C 1
ATOM 3420 O O . SER B 1 129 ? 36.691 -30.552 -12.576 1.00 35.97 316 SER B O 1
ATOM 3423 N N . GLY B 1 130 ? 35.882 -32.653 -12.785 1.00 36.22 317 GLY B N 1
ATOM 3424 C CA . GLY B 1 130 ? 36.927 -33.262 -11.980 1.00 36.29 317 GLY B CA 1
ATOM 3425 C C . GLY B 1 130 ? 36.693 -33.120 -10.485 1.00 36.50 317 GLY B C 1
ATOM 3426 O O . GLY B 1 130 ? 35.562 -33.122 -9.999 1.00 36.36 317 GLY B O 1
ATOM 3427 N N . HIS B 1 131 ? 37.798 -33.016 -9.746 1.00 36.65 318 HIS B N 1
ATOM 3428 C CA . HIS B 1 131 ? 37.729 -32.729 -8.321 1.00 36.95 318 HIS B CA 1
ATOM 3429 C C . HIS B 1 131 ? 37.452 -31.259 -8.042 1.00 36.65 318 HIS B C 1
ATOM 3430 O O . HIS B 1 131 ? 37.076 -30.913 -6.916 1.00 36.86 318 HIS B O 1
ATOM 3437 N N . PHE B 1 132 ? 37.645 -30.385 -9.034 1.00 35.84 319 PHE B N 1
ATOM 3438 C CA . PHE B 1 132 ? 37.217 -28.999 -8.892 1.00 36.09 319 PHE B CA 1
ATOM 3439 C C . PHE B 1 132 ? 35.700 -28.894 -8.926 1.00 35.50 319 PHE B C 1
ATOM 3440 O O . PHE B 1 132 ? 35.108 -28.133 -8.154 1.00 35.89 319 PHE B O 1
ATOM 3448 N N . GLU B 1 133 ? 35.057 -29.653 -9.818 1.00 35.83 320 GLU B N 1
ATOM 3449 C CA . GLU B 1 133 ? 33.600 -29.702 -9.835 1.00 36.03 320 GLU B CA 1
ATOM 3450 C C . GLU B 1 133 ? 33.058 -30.256 -8.524 1.00 35.60 320 GLU B C 1
ATOM 3451 O O . GLU B 1 133 ? 32.050 -29.762 -8.005 1.00 35.53 320 GLU B O 1
ATOM 3457 N N . ARG B 1 134 ? 33.720 -31.282 -7.976 1.00 35.95 321 ARG B N 1
ATOM 3458 C CA . ARG B 1 134 ? 33.360 -31.804 -6.660 1.00 35.77 321 ARG B CA 1
ATOM 3459 C C . ARG B 1 134 ? 33.261 -30.680 -5.638 1.00 35.35 321 ARG B C 1
ATOM 3460 O O . ARG B 1 134 ? 32.288 -30.590 -4.881 1.00 35.25 321 ARG B O 1
ATOM 3468 N N . LEU B 1 135 ? 34.267 -29.805 -5.615 1.00 36.13 322 LEU B N 1
ATOM 3469 C CA . LEU B 1 135 ? 34.366 -28.804 -4.560 1.00 35.56 322 LEU B CA 1
ATOM 3470 C C . LEU B 1 135 ? 33.303 -27.724 -4.713 1.00 35.50 322 LEU B C 1
ATOM 3471 O O . LEU B 1 135 ? 32.603 -27.389 -3.749 1.00 34.35 322 LEU B O 1
ATOM 3476 N N . LEU B 1 136 ? 33.174 -27.162 -5.917 1.00 34.68 323 LEU B N 1
ATOM 3477 C CA . LEU B 1 136 ? 32.182 -26.114 -6.140 1.00 35.17 323 LEU B CA 1
ATOM 3478 C C . LEU B 1 136 ? 30.770 -26.628 -5.893 1.00 35.09 323 LEU B C 1
ATOM 3479 O O . LEU B 1 136 ? 29.934 -25.914 -5.326 1.00 34.94 323 LEU B O 1
ATOM 3484 N N . VAL B 1 137 ? 30.487 -27.863 -6.316 1.00 34.90 324 VAL B N 1
ATOM 3485 C CA . VAL B 1 137 ? 29.201 -28.487 -6.012 1.00 34.93 324 VAL B CA 1
ATOM 3486 C C . VAL B 1 137 ? 28.992 -28.551 -4.504 1.00 35.01 324 VAL B C 1
ATOM 3487 O O . VAL B 1 137 ? 27.913 -28.227 -3.992 1.00 35.04 324 VAL B O 1
ATOM 3491 N N . SER B 1 138 ? 30.028 -28.966 -3.767 1.00 35.47 325 SER B N 1
ATOM 3492 C CA . SER B 1 138 ? 29.934 -29.023 -2.312 1.00 34.92 325 SER B CA 1
ATOM 3493 C C . SER B 1 138 ? 29.705 -27.640 -1.718 1.00 35.03 325 SER B C 1
ATOM 3494 O O . SER B 1 138 ? 28.914 -27.483 -0.781 1.00 34.56 325 SER B O 1
ATOM 3497 N N . MET B 1 139 ? 30.396 -26.626 -2.246 1.00 34.97 326 MET B N 1
ATOM 3498 C CA . MET B 1 139 ? 30.189 -25.259 -1.776 1.00 34.94 326 MET B CA 1
ATOM 3499 C C . MET B 1 139 ? 28.756 -24.804 -2.017 1.00 35.04 326 MET B C 1
ATOM 3500 O O . MET B 1 139 ? 28.172 -24.096 -1.188 1.00 35.21 326 MET B O 1
ATOM 3505 N N . CYS B 1 140 ? 28.175 -25.211 -3.145 1.00 35.11 327 CYS B N 1
ATOM 3506 C CA . CYS B 1 140 ? 26.870 -24.732 -3.582 1.00 35.44 327 CYS B CA 1
ATOM 3507 C C . CYS B 1 140 ? 25.736 -25.087 -2.631 1.00 35.29 327 CYS B C 1
ATOM 3508 O O . CYS B 1 140 ? 24.659 -24.493 -2.738 1.00 35.58 327 CYS B O 1
ATOM 3511 N N . GLN B 1 141 ? 25.939 -26.027 -1.713 1.00 35.37 328 GLN B N 1
ATOM 3512 C CA . GL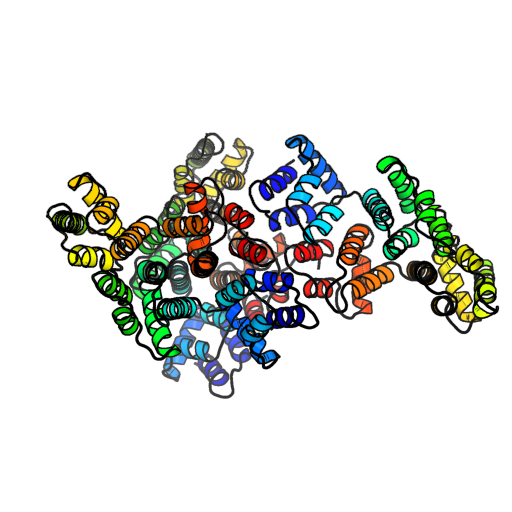N B 1 141 ? 24.846 -26.503 -0.879 1.00 35.34 328 GLN B CA 1
ATOM 3513 C C . GLN B 1 141 ? 24.557 -25.602 0.311 1.00 35.62 328 GLN B C 1
ATOM 3514 O O . GLN B 1 141 ? 23.504 -25.763 0.939 1.00 36.40 328 GLN B O 1
ATOM 3520 N N . GLY B 1 142 ? 25.445 -24.666 0.629 1.00 35.40 329 GLY B N 1
ATOM 3521 C CA . GLY B 1 142 ? 25.267 -23.862 1.833 1.00 35.80 329 GLY B CA 1
ATOM 3522 C C . GLY B 1 142 ? 25.051 -24.705 3.067 1.00 36.08 329 GLY B C 1
ATOM 3523 O O . GLY B 1 142 ? 24.239 -24.356 3.933 1.00 36.94 329 GLY B O 1
ATOM 3524 N N . ASN B 1 143 ? 25.759 -25.829 3.162 1.00 35.47 330 ASN B N 1
ATOM 3525 C CA . ASN B 1 143 ? 25.508 -26.829 4.191 1.00 35.74 330 ASN B CA 1
ATOM 3526 C C . ASN B 1 143 ? 26.733 -27.091 5.059 1.00 35.61 330 ASN B C 1
ATOM 3527 O O . ASN B 1 143 ? 26.811 -28.140 5.708 1.00 35.58 330 ASN B O 1
ATOM 3532 N N . ARG B 1 144 ? 27.698 -26.174 5.077 1.00 35.52 331 ARG B N 1
ATOM 3533 C CA . ARG B 1 144 ? 28.798 -26.293 6.021 1.00 35.56 331 ARG B CA 1
ATOM 3534 C C . ARG B 1 144 ? 28.245 -26.393 7.434 1.00 36.46 331 ARG B C 1
ATOM 3535 O O . ARG B 1 144 ? 27.366 -25.616 7.822 1.00 36.65 331 ARG B O 1
ATOM 3543 N N . ASP B 1 145 ? 28.731 -27.376 8.191 1.00 36.52 332 ASP B N 1
ATOM 3544 C CA . ASP B 1 145 ? 28.303 -27.515 9.575 1.00 36.99 332 ASP B CA 1
ATOM 3545 C C . ASP B 1 145 ? 28.539 -26.213 10.323 1.00 37.36 332 ASP B C 1
ATOM 3546 O O . ASP B 1 145 ? 29.525 -25.509 10.093 1.00 37.29 332 ASP B O 1
ATOM 3551 N N . GLU B 1 146 ? 27.614 -25.892 11.215 1.00 37.74 333 GLU B N 1
ATOM 3552 C CA . GLU B 1 146 ? 27.583 -24.592 11.856 1.00 38.22 333 GLU B CA 1
ATOM 3553 C C . GLU B 1 146 ? 27.852 -24.666 13.349 1.00 38.99 333 GLU B C 1
ATOM 3554 O O . GLU B 1 146 ? 27.781 -23.635 14.029 1.00 39.48 333 GLU B O 1
ATOM 3560 N N . ASN B 1 147 ? 28.154 -25.853 13.875 1.00 38.87 334 ASN B N 1
ATOM 3561 C CA . ASN B 1 147 ? 28.525 -25.982 15.276 1.00 38.95 334 ASN B CA 1
ATOM 3562 C C . ASN B 1 147 ? 29.700 -25.075 15.601 1.00 39.10 334 ASN B C 1
ATOM 3563 O O . ASN B 1 147 ? 30.710 -25.063 14.893 1.00 38.79 334 ASN B O 1
ATOM 3568 N N . GLN B 1 148 ? 29.551 -24.296 16.667 1.00 39.63 335 GLN B N 1
ATOM 3569 C CA . GLN B 1 148 ? 30.616 -23.405 17.101 1.00 39.93 335 GLN B CA 1
ATOM 3570 C C . GLN B 1 148 ? 31.514 -24.056 18.142 1.00 39.43 335 GLN B C 1
ATOM 3571 O O . GLN B 1 148 ? 32.697 -23.708 18.237 1.00 38.99 335 GLN B O 1
ATOM 3577 N N . SER B 1 149 ? 30.974 -24.997 18.913 1.00 39.23 336 SER B N 1
ATOM 3578 C CA . SER B 1 149 ? 31.785 -25.745 19.862 1.00 38.98 336 SER B CA 1
ATOM 3579 C C . SER B 1 149 ? 32.863 -26.530 19.131 1.00 38.45 336 SER B C 1
ATOM 3580 O O . SER B 1 149 ? 32.620 -27.108 18.069 1.00 38.35 336 SER B O 1
ATOM 3583 N N . ILE B 1 150 ? 34.061 -26.544 19.702 1.00 38.41 337 ILE B N 1
ATOM 3584 C CA . ILE B 1 150 ? 35.164 -27.301 19.127 1.00 38.15 337 ILE B CA 1
ATOM 3585 C C . ILE B 1 150 ? 35.072 -28.743 19.601 1.00 37.91 337 ILE B C 1
ATOM 3586 O O . ILE B 1 150 ? 34.984 -29.009 20.806 1.00 38.00 337 ILE B O 1
ATOM 3591 N N . ASN B 1 151 ? 35.075 -29.677 18.655 1.00 37.80 338 ASN B N 1
ATOM 3592 C CA . ASN B 1 151 ? 35.213 -31.095 18.974 1.00 37.65 338 ASN B CA 1
ATOM 3593 C C . ASN B 1 151 ? 36.700 -31.421 18.882 1.00 37.96 338 ASN B C 1
ATOM 3594 O O . ASN B 1 151 ? 37.261 -31.514 17.786 1.00 37.08 338 ASN B O 1
ATOM 3599 N N . HIS B 1 152 ? 37.345 -31.576 20.040 1.00 37.31 339 HIS B N 1
ATOM 3600 C CA . HIS B 1 152 ? 38.775 -31.874 20.058 1.00 37.63 339 HIS B CA 1
ATOM 3601 C C . HIS B 1 152 ? 39.062 -33.217 19.404 1.00 37.32 339 HIS B C 1
ATOM 3602 O O . HIS B 1 152 ? 39.941 -33.325 18.542 1.00 37.04 339 HIS B O 1
ATOM 3609 N N . GLN B 1 153 ? 38.330 -34.254 19.818 1.00 37.30 340 GLN B N 1
ATOM 3610 C CA . GLN B 1 153 ? 38.418 -35.571 19.195 1.00 37.26 340 GLN B CA 1
ATOM 3611 C C . GLN B 1 153 ? 38.376 -35.477 17.675 1.00 37.32 340 GLN B C 1
ATOM 3612 O O . GLN B 1 153 ? 39.158 -36.125 16.972 1.00 37.18 340 GLN B O 1
ATOM 3618 N N . MET B 1 154 ? 37.471 -34.650 17.155 1.00 37.28 341 MET B N 1
ATOM 3619 C CA . MET B 1 154 ? 37.266 -34.577 15.715 1.00 36.79 341 MET B CA 1
ATOM 3620 C C . MET B 1 154 ? 38.385 -33.811 15.020 1.00 36.53 341 MET B C 1
ATOM 3621 O O . MET B 1 154 ? 38.689 -34.090 13.856 1.00 36.61 341 MET B O 1
ATOM 3626 N N . ALA B 1 155 ? 39.019 -32.862 15.712 1.00 36.86 342 ALA B N 1
ATOM 3627 C CA . ALA B 1 155 ? 40.097 -32.099 15.092 1.00 36.82 342 ALA B CA 1
ATOM 3628 C C . ALA B 1 155 ? 41.373 -32.927 14.993 1.00 36.67 342 ALA B C 1
ATOM 3629 O O . ALA B 1 155 ? 42.029 -32.951 13.945 1.00 36.46 342 ALA B O 1
ATOM 3631 N N . GLN B 1 156 ? 41.736 -33.612 16.080 1.00 36.88 343 GLN B N 1
ATOM 3632 C CA . GLN B 1 156 ? 42.907 -34.482 16.063 1.00 36.74 343 GLN B CA 1
ATOM 3633 C C . GLN B 1 156 ? 42.751 -35.594 15.034 1.00 36.84 343 GLN B C 1
ATOM 3634 O O . GLN B 1 156 ? 43.712 -35.958 14.345 1.00 36.99 343 GLN B O 1
ATOM 3640 N N . GLU B 1 157 ? 41.538 -36.130 14.906 1.00 37.00 344 GLU B N 1
ATOM 3641 C CA . GLU B 1 157 ? 41.275 -37.206 13.958 1.00 36.69 344 GLU B CA 1
ATOM 3642 C C . GLU B 1 157 ? 41.246 -36.698 12.521 1.00 36.66 344 GLU B C 1
ATOM 3643 O O . GLU B 1 157 ? 41.782 -37.351 11.619 1.00 36.89 344 GLU B O 1
ATOM 3649 N N . ASP B 1 158 ? 40.631 -35.535 12.290 1.00 36.69 345 ASP B N 1
ATOM 3650 C CA . ASP B 1 158 ? 40.554 -34.991 10.937 1.00 36.50 345 ASP B CA 1
ATOM 3651 C C . ASP B 1 158 ? 41.935 -34.635 10.405 1.00 37.27 345 ASP B C 1
ATOM 3652 O O . ASP B 1 158 ? 42.243 -34.889 9.234 1.00 36.87 345 ASP B O 1
ATOM 3657 N N . ALA B 1 159 ? 42.775 -34.034 11.249 1.00 36.65 346 ALA B N 1
ATOM 3658 C CA . ALA B 1 159 ? 44.140 -33.718 10.842 1.00 37.03 346 ALA B CA 1
ATOM 3659 C C . ALA B 1 159 ? 44.905 -34.983 10.478 1.00 37.10 346 ALA B C 1
ATOM 3660 O O . ALA B 1 159 ? 45.612 -35.029 9.463 1.00 36.90 346 ALA B O 1
ATOM 3662 N N . GLN B 1 160 ? 44.768 -36.027 11.298 1.00 36.92 347 GLN B N 1
ATOM 3663 C CA . GLN B 1 160 ? 45.414 -37.302 11.001 1.00 37.26 347 GLN B CA 1
ATOM 3664 C C . GLN B 1 160 ? 44.913 -37.880 9.683 1.00 37.09 347 GLN B C 1
ATOM 3665 O O . GLN B 1 160 ? 45.705 -38.391 8.882 1.00 37.02 347 GLN B O 1
ATOM 3671 N N . ARG B 1 161 ? 43.601 -37.807 9.442 1.00 36.95 348 ARG B N 1
ATOM 3672 C CA . ARG B 1 161 ? 43.061 -38.190 8.140 1.00 37.01 348 ARG B CA 1
ATOM 3673 C C . ARG B 1 161 ? 43.708 -37.382 7.023 1.00 36.88 348 ARG B C 1
ATOM 3674 O O . ARG B 1 161 ? 44.156 -37.939 6.014 1.00 36.92 348 ARG B O 1
ATOM 3682 N N . LEU B 1 162 ? 43.777 -36.059 7.198 1.00 37.05 349 LEU B N 1
ATOM 3683 C CA . LEU B 1 162 ? 44.339 -35.198 6.163 1.00 37.23 349 LEU B CA 1
ATOM 3684 C C . LEU B 1 162 ? 45.808 -35.508 5.907 1.00 37.30 349 LEU B C 1
ATOM 3685 O O . LEU B 1 162 ? 46.286 -35.352 4.777 1.00 37.19 349 LEU B O 1
ATOM 3690 N N . TYR B 1 163 ? 46.540 -35.942 6.935 1.00 37.40 350 TYR B N 1
ATOM 3691 C CA . TYR B 1 163 ? 47.922 -36.360 6.726 1.00 37.53 350 TYR B CA 1
ATOM 3692 C C . TYR B 1 163 ? 47.986 -37.616 5.868 1.00 37.49 350 TYR B C 1
ATOM 3693 O O . TYR B 1 163 ? 48.664 -37.643 4.835 1.00 37.23 350 TYR B O 1
ATOM 3702 N N . GLN B 1 164 ? 47.283 -38.671 6.282 1.00 37.21 351 GLN B N 1
ATOM 3703 C CA . GLN B 1 164 ? 47.274 -39.913 5.517 1.00 37.57 351 GLN B CA 1
ATOM 3704 C C . GLN B 1 164 ? 46.627 -39.755 4.148 1.00 37.75 351 GLN B C 1
ATOM 3705 O O . GLN B 1 164 ? 46.735 -40.669 3.325 1.00 37.97 351 GLN B O 1
ATOM 3711 N N . ALA B 1 165 ? 45.957 -38.634 3.888 1.00 37.31 352 ALA B N 1
ATOM 3712 C CA . ALA B 1 165 ? 45.327 -38.384 2.599 1.00 37.66 352 ALA B CA 1
ATOM 3713 C C . ALA B 1 165 ? 46.241 -37.673 1.613 1.00 37.76 352 ALA B C 1
ATOM 3714 O O . ALA B 1 165 ? 45.872 -37.530 0.443 1.00 38.14 352 ALA B O 1
ATOM 3716 N N . GLY B 1 166 ? 47.414 -37.224 2.049 1.00 37.85 353 GLY B N 1
ATOM 3717 C CA . GLY B 1 166 ? 48.320 -36.530 1.160 1.00 38.32 353 GLY B CA 1
ATOM 3718 C C . GLY B 1 166 ? 49.781 -36.710 1.515 1.00 38.90 353 GLY B C 1
ATOM 3719 O O . GLY B 1 166 ? 50.500 -37.455 0.842 1.00 38.83 353 GLY B O 1
ATOM 3720 N N . GLU B 1 167 ? 50.230 -36.024 2.570 1.00 38.29 354 GLU B N 1
ATOM 3721 C CA . GLU B 1 167 ? 51.643 -36.057 2.933 1.00 38.16 354 GLU B CA 1
ATOM 3722 C C . GLU B 1 167 ? 52.095 -37.465 3.292 1.00 37.84 354 GLU B C 1
ATOM 3723 O O . GLU B 1 167 ? 53.213 -37.872 2.952 1.00 37.81 354 GLU B O 1
ATOM 3729 N N . GLY B 1 168 ? 51.245 -38.222 3.975 1.00 37.20 355 GLY B N 1
ATOM 3730 C CA . GLY B 1 168 ? 51.630 -39.537 4.441 1.00 37.16 355 GLY B CA 1
ATOM 3731 C C . GLY B 1 168 ? 51.270 -40.667 3.500 1.00 37.45 355 GLY B C 1
ATOM 3732 O O . GLY B 1 168 ? 51.186 -41.822 3.924 1.00 37.66 355 GLY B O 1
ATOM 3733 N N . ARG B 1 169 ? 51.071 -40.363 2.220 1.00 38.34 356 ARG B N 1
ATOM 3734 C CA . ARG B 1 169 ? 50.628 -41.382 1.280 1.00 38.74 356 ARG B CA 1
ATOM 3735 C C . ARG B 1 169 ? 51.118 -41.056 -0.122 1.00 39.79 356 ARG B C 1
ATOM 3736 O O . ARG B 1 169 ? 51.466 -39.915 -0.435 1.00 39.96 356 ARG B O 1
ATOM 3744 N N . LEU B 1 170 ? 51.139 -42.087 -0.963 1.00 40.28 357 LEU B N 1
ATOM 3745 C CA . LEU B 1 170 ? 51.392 -41.897 -2.383 1.00 41.04 357 LEU B CA 1
ATOM 3746 C C . LEU B 1 170 ? 50.190 -41.228 -3.036 1.00 41.13 357 LEU B C 1
ATOM 3747 O O . LEU B 1 170 ? 49.041 -41.455 -2.649 1.00 41.41 357 LEU B O 1
ATOM 3752 N N . GLY B 1 171 ? 50.463 -40.401 -4.041 1.00 41.33 358 GLY B N 1
ATOM 3753 C CA . GLY B 1 171 ? 49.386 -39.658 -4.672 1.00 41.04 358 GLY B CA 1
ATOM 3754 C C . GLY B 1 171 ? 48.706 -38.741 -3.677 1.00 40.03 358 GLY B C 1
ATOM 3755 O O . GLY B 1 171 ? 49.338 -38.180 -2.775 1.00 40.50 358 GLY B O 1
ATOM 3756 N N . THR B 1 172 ? 47.393 -38.589 -3.833 1.00 40.22 359 THR B N 1
ATOM 3757 C CA . THR B 1 172 ? 46.606 -37.751 -2.936 1.00 39.83 359 THR B CA 1
ATOM 3758 C C . THR B 1 172 ? 45.164 -38.232 -2.950 1.00 39.07 359 THR B C 1
ATOM 3759 O O . THR B 1 172 ? 44.592 -38.446 -4.023 1.00 39.29 359 THR B O 1
ATOM 3763 N N . ASP B 1 173 ? 44.585 -38.407 -1.762 1.00 38.95 360 ASP B N 1
ATOM 3764 C CA . ASP B 1 173 ? 43.161 -38.707 -1.639 1.00 38.73 360 ASP B CA 1
ATOM 3765 C C . ASP B 1 173 ? 42.415 -37.375 -1.660 1.00 38.02 360 ASP B C 1
ATOM 3766 O O . ASP B 1 173 ? 42.076 -36.791 -0.624 1.00 38.21 360 ASP B O 1
ATOM 3771 N N . GLU B 1 174 ? 42.166 -36.885 -2.879 1.00 38.50 361 GLU B N 1
ATOM 3772 C CA . GLU B 1 174 ? 41.510 -35.593 -3.057 1.00 38.30 361 GLU B CA 1
ATOM 3773 C C . GLU B 1 174 ? 40.162 -35.539 -2.352 1.00 37.92 361 GLU B C 1
ATOM 3774 O O . GLU B 1 174 ? 39.754 -34.474 -1.874 1.00 37.71 361 GLU B O 1
ATOM 3780 N N . SER B 1 175 ? 39.465 -36.674 -2.264 1.00 38.06 362 SER B N 1
ATOM 3781 C CA . SER B 1 175 ? 38.127 -36.697 -1.684 1.00 38.06 362 SER B CA 1
ATOM 3782 C C . SER B 1 175 ? 38.131 -36.464 -0.179 1.00 37.83 362 SER B C 1
ATOM 3783 O O . SER B 1 175 ? 37.097 -36.073 0.374 1.00 37.40 362 SER B O 1
ATOM 3786 N N . CYS B 1 176 ? 39.258 -36.698 0.498 1.00 37.91 363 CYS B N 1
ATOM 3787 C CA . CYS B 1 176 ? 39.304 -36.465 1.938 1.00 37.41 363 CYS B CA 1
ATOM 3788 C C . CYS B 1 176 ? 39.511 -34.991 2.267 1.00 37.31 363 CYS B C 1
ATOM 3789 O O . CYS B 1 176 ? 38.970 -34.503 3.264 1.00 37.22 363 CYS B O 1
ATOM 3792 N N . PHE B 1 177 ? 40.279 -34.271 1.445 1.00 37.14 364 PHE B N 1
ATOM 3793 C CA . PHE B 1 177 ? 40.384 -32.825 1.614 1.00 36.85 364 PHE B CA 1
ATOM 3794 C C . PHE B 1 177 ? 39.062 -32.143 1.295 1.00 36.46 364 PHE B C 1
ATOM 3795 O O . PHE B 1 177 ? 38.666 -31.192 1.978 1.00 36.40 364 PHE B O 1
ATOM 3803 N N . ASN B 1 178 ? 38.367 -32.617 0.258 1.00 36.54 365 ASN B N 1
ATOM 3804 C CA . ASN B 1 178 ? 37.078 -32.041 -0.103 1.00 36.74 365 ASN B CA 1
ATOM 3805 C C . ASN B 1 178 ? 36.092 -32.137 1.052 1.00 35.41 365 ASN B C 1
ATOM 3806 O O . ASN B 1 178 ? 35.425 -31.156 1.396 1.00 36.56 365 ASN B O 1
ATOM 3811 N N . MET B 1 179 ? 35.998 -33.315 1.672 1.00 36.82 366 MET B N 1
ATOM 3812 C CA . MET B 1 179 ? 35.013 -33.523 2.728 1.00 36.36 366 MET B CA 1
ATOM 3813 C C . MET B 1 179 ? 35.289 -32.631 3.929 1.00 35.53 366 MET B C 1
ATOM 3814 O O . MET B 1 179 ? 34.406 -31.903 4.393 1.00 36.22 366 MET B O 1
ATOM 3819 N N . ILE B 1 180 ? 36.517 -32.670 4.441 1.00 36.41 367 ILE B N 1
ATOM 3820 C CA . ILE B 1 180 ? 36.830 -31.959 5.677 1.00 36.11 367 ILE B CA 1
ATOM 3821 C C . ILE B 1 180 ? 36.692 -30.453 5.483 1.00 35.97 367 ILE B C 1
ATOM 3822 O O . ILE B 1 180 ? 36.031 -29.767 6.272 1.00 35.72 367 ILE B O 1
ATOM 3827 N N . LEU B 1 181 ? 37.301 -29.916 4.425 1.00 35.65 368 LEU B N 1
ATOM 3828 C CA . LEU B 1 181 ? 37.294 -28.473 4.236 1.00 35.71 368 LEU B CA 1
ATOM 3829 C C . LEU B 1 181 ? 35.909 -27.946 3.879 1.00 35.46 368 LEU B C 1
ATOM 3830 O O . LEU B 1 181 ? 35.681 -26.734 3.960 1.00 35.25 368 LEU B O 1
ATOM 3835 N N . ALA B 1 182 ? 34.976 -28.823 3.505 1.00 35.83 369 ALA B N 1
ATOM 3836 C CA . ALA B 1 182 ? 33.638 -28.390 3.123 1.00 35.59 369 ALA B CA 1
ATOM 3837 C C . ALA B 1 182 ? 32.632 -28.494 4.263 1.00 35.66 369 ALA B C 1
ATOM 3838 O O . ALA B 1 182 ? 31.840 -27.567 4.466 1.00 35.56 369 ALA B O 1
ATOM 3840 N N . THR B 1 183 ? 32.634 -29.599 5.012 1.00 35.43 370 THR B N 1
ATOM 3841 C CA . THR B 1 183 ? 31.605 -29.794 6.026 1.00 36.17 370 THR B CA 1
ATOM 3842 C C . THR B 1 183 ? 31.967 -29.226 7.390 1.00 36.10 370 THR B C 1
ATOM 3843 O O . THR B 1 183 ? 31.063 -28.885 8.152 1.00 36.64 370 THR B O 1
ATOM 3847 N N . ARG B 1 184 ? 33.246 -29.108 7.723 1.00 36.15 371 ARG B N 1
ATOM 3848 C CA . ARG B 1 184 ? 33.617 -28.669 9.061 1.00 36.65 371 ARG B CA 1
ATOM 3849 C C . ARG B 1 184 ? 33.437 -27.162 9.211 1.00 36.55 371 ARG B C 1
ATOM 3850 O O . ARG B 1 184 ? 33.648 -26.388 8.271 1.00 35.92 371 ARG B O 1
ATOM 3858 N N . SER B 1 185 ? 33.039 -26.751 10.413 1.00 36.84 372 SER B N 1
ATOM 3859 C CA . SER B 1 185 ? 32.830 -25.341 10.694 1.00 36.57 372 SER B CA 1
ATOM 3860 C C . SER B 1 185 ? 34.156 -24.587 10.652 1.00 36.27 372 SER B C 1
ATOM 3861 O O . SER B 1 185 ? 35.239 -25.167 10.777 1.00 36.70 372 SER B O 1
ATOM 3864 N N . PHE B 1 186 ? 34.060 -23.272 10.469 1.00 36.47 373 PHE B N 1
ATOM 3865 C CA . PHE B 1 186 ? 35.262 -22.445 10.469 1.00 36.70 373 PHE B CA 1
ATOM 3866 C C . PHE B 1 186 ? 35.979 -22.437 11.815 1.00 37.17 373 PHE B C 1
ATOM 3867 O O . PHE B 1 186 ? 37.221 -22.482 11.814 1.00 36.55 373 PHE B O 1
ATOM 3875 N N . PRO B 1 187 ? 35.301 -22.369 12.970 1.00 36.79 374 PRO B N 1
ATOM 3876 C CA . PRO B 1 187 ? 36.032 -22.604 14.227 1.00 36.92 374 PRO B CA 1
ATOM 3877 C C . PRO B 1 187 ? 36.689 -23.970 14.266 1.00 36.87 374 PRO B C 1
ATOM 3878 O O . PRO B 1 187 ? 37.832 -24.101 14.723 1.00 36.97 374 PRO B O 1
ATOM 3882 N N . GLN B 1 188 ? 35.990 -24.997 13.779 1.00 36.82 375 GLN B N 1
ATOM 3883 C CA . GLN B 1 188 ? 36.509 -26.356 13.854 1.00 36.67 375 GLN B CA 1
ATOM 3884 C C . GLN B 1 188 ? 37.718 -26.541 12.944 1.00 36.43 375 GLN B C 1
ATOM 3885 O O . GLN B 1 188 ? 38.648 -27.281 13.286 1.00 36.48 375 GLN B O 1
ATOM 3891 N N . LEU B 1 189 ? 37.722 -25.889 11.777 1.00 36.72 376 LEU B N 1
ATOM 3892 C CA . LEU B 1 189 ? 38.874 -25.989 10.886 1.00 36.35 376 LEU B CA 1
ATOM 3893 C C . LEU B 1 189 ? 40.112 -25.361 11.511 1.00 36.94 376 LEU B C 1
ATOM 3894 O O . LEU B 1 189 ? 41.229 -25.858 11.322 1.00 36.42 376 LEU B O 1
ATOM 3899 N N . ARG B 1 190 ? 39.938 -24.259 12.248 1.00 36.56 377 ARG B N 1
ATOM 3900 C CA . ARG B 1 190 ? 41.071 -23.662 12.948 1.00 36.79 377 ARG B CA 1
ATOM 3901 C C . ARG B 1 190 ? 41.611 -24.609 14.012 1.00 36.77 377 ARG B C 1
ATOM 3902 O O . ARG B 1 190 ? 42.822 -24.655 14.251 1.00 37.09 377 ARG B O 1
ATOM 3910 N N . ALA B 1 191 ? 40.728 -25.374 14.659 1.00 36.78 378 ALA B N 1
ATOM 3911 C CA . ALA B 1 191 ? 41.183 -26.398 15.592 1.00 36.64 378 ALA B CA 1
ATOM 3912 C C . ALA B 1 191 ? 41.911 -27.518 14.862 1.00 36.71 378 ALA B C 1
ATOM 3913 O O . ALA B 1 191 ? 42.936 -28.014 15.340 1.00 36.28 378 ALA B O 1
ATOM 3915 N N . THR B 1 192 ? 41.396 -27.924 13.700 1.00 36.56 379 THR B N 1
ATOM 3916 C CA . THR B 1 192 ? 42.066 -28.955 12.914 1.00 36.59 379 THR B CA 1
ATOM 3917 C C . THR B 1 192 ? 43.425 -28.477 12.420 1.00 36.63 379 THR B C 1
ATOM 3918 O O . THR B 1 192 ? 44.395 -29.243 12.417 1.00 36.94 379 THR B O 1
ATOM 3922 N N . MET B 1 193 ? 43.514 -27.214 12.002 1.00 36.88 380 MET B N 1
ATOM 3923 C CA . MET B 1 193 ? 44.785 -26.678 11.525 1.00 36.72 380 MET B CA 1
ATOM 3924 C C . MET B 1 193 ? 45.813 -26.602 12.647 1.00 37.02 380 MET B C 1
ATOM 3925 O O . MET B 1 193 ? 46.990 -26.918 12.438 1.00 37.19 380 MET B O 1
ATOM 3930 N N . GLU B 1 194 ? 45.388 -26.189 13.844 1.00 36.74 381 GLU B N 1
ATOM 3931 C CA . GLU B 1 194 ? 46.292 -26.174 14.990 1.00 36.85 381 GLU B CA 1
ATOM 3932 C C . GLU B 1 194 ? 46.829 -27.570 15.279 1.00 37.14 381 GLU B C 1
ATOM 3933 O O . GLU B 1 194 ? 48.042 -27.767 15.413 1.00 37.33 381 GLU B O 1
ATOM 3939 N N . ALA B 1 195 ? 45.934 -28.557 15.370 1.00 36.91 382 ALA B N 1
ATOM 3940 C CA . ALA B 1 195 ? 46.353 -29.928 15.634 1.00 37.18 382 ALA B CA 1
ATOM 3941 C C . ALA B 1 195 ? 47.124 -30.536 14.471 1.00 37.19 382 ALA B C 1
ATOM 3942 O O . ALA B 1 195 ? 47.853 -31.514 14.671 1.00 37.77 382 ALA B O 1
ATOM 3944 N N . TYR B 1 196 ? 46.987 -29.980 13.266 1.00 37.41 383 TYR B N 1
ATOM 3945 C CA . TYR B 1 196 ? 47.686 -30.531 12.109 1.00 37.47 383 TYR B CA 1
ATOM 3946 C C . TYR B 1 196 ? 49.143 -30.090 12.074 1.00 37.92 383 TYR B C 1
ATOM 3947 O O . TYR B 1 196 ? 50.018 -30.863 11.671 1.00 37.77 383 TYR B O 1
ATOM 3956 N N . SER B 1 197 ? 49.426 -28.852 12.488 1.00 37.75 384 SER B N 1
ATOM 3957 C CA . SER B 1 197 ? 50.809 -28.388 12.511 1.00 37.91 384 SER B CA 1
ATOM 3958 C C . SER B 1 197 ? 51.578 -28.981 13.682 1.00 37.90 384 SER B C 1
ATOM 3959 O O . SER B 1 197 ? 52.786 -29.223 13.570 1.00 38.28 384 SER B O 1
ATOM 3962 N N . ARG B 1 198 ? 50.898 -29.226 14.804 1.00 37.88 385 ARG B N 1
ATOM 3963 C CA . ARG B 1 198 ? 51.554 -29.816 15.965 1.00 37.80 385 ARG B CA 1
ATOM 3964 C C . ARG B 1 198 ? 52.099 -31.207 15.682 1.00 38.11 385 ARG B C 1
ATOM 3965 O O . ARG B 1 198 ? 52.990 -31.671 16.401 1.00 38.32 385 ARG B O 1
ATOM 3973 N N . MET B 1 199 ? 51.588 -31.877 14.654 1.00 38.17 386 MET B N 1
ATOM 3974 C CA . MET B 1 199 ? 51.986 -33.235 14.313 1.00 38.18 386 MET B CA 1
ATOM 3975 C C . MET B 1 199 ? 52.788 -33.303 13.022 1.00 38.43 386 MET B C 1
ATOM 3976 O O . MET B 1 199 ? 53.887 -33.867 13.010 1.00 38.95 386 MET B O 1
ATOM 3981 N N . ALA B 1 200 ? 52.276 -32.717 11.937 1.00 38.14 387 ALA B N 1
ATOM 3982 C CA . ALA B 1 200 ? 52.998 -32.697 10.673 1.00 38.30 387 ALA B CA 1
ATOM 3983 C C . ALA B 1 200 ? 54.248 -31.835 10.723 1.00 38.69 387 ALA B C 1
ATOM 3984 O O . ALA B 1 200 ? 55.092 -31.952 9.825 1.00 38.72 387 ALA B O 1
ATOM 3986 N N . ASN B 1 201 ? 54.386 -30.988 11.746 1.00 38.68 388 ASN B N 1
ATOM 3987 C CA . ASN B 1 201 ? 55.397 -29.933 11.761 1.00 38.51 388 ASN B CA 1
ATOM 3988 C C . ASN B 1 201 ? 55.317 -29.122 10.471 1.00 38.68 388 ASN B C 1
ATOM 3989 O O . ASN B 1 201 ? 56.325 -28.670 9.919 1.00 38.83 388 ASN B O 1
ATOM 3994 N N . ARG B 1 202 ? 54.083 -28.940 10.001 1.00 38.59 389 ARG B N 1
ATOM 3995 C CA . ARG B 1 202 ? 53.752 -28.306 8.736 1.00 38.60 389 ARG B CA 1
ATOM 3996 C C . ARG B 1 202 ? 52.346 -27.745 8.875 1.00 38.17 389 ARG B C 1
ATOM 3997 O O . ARG B 1 202 ? 51.471 -28.405 9.442 1.00 37.90 389 ARG B O 1
ATOM 4005 N N . ASP B 1 203 ? 52.124 -26.539 8.367 1.00 38.16 390 ASP B N 1
ATOM 4006 C CA . ASP B 1 203 ? 50.763 -26.027 8.354 1.00 37.80 390 ASP B CA 1
ATOM 4007 C C . ASP B 1 203 ? 50.023 -26.571 7.139 1.00 37.42 390 ASP B C 1
ATOM 4008 O O . ASP B 1 203 ? 50.625 -26.881 6.107 1.00 37.27 390 ASP B O 1
ATOM 4013 N N . LEU B 1 204 ? 48.702 -26.701 7.284 1.00 37.04 391 LEU B N 1
ATOM 4014 C CA . LEU B 1 204 ? 47.894 -27.375 6.272 1.00 36.73 391 LEU B CA 1
ATOM 4015 C C . LEU B 1 204 ? 48.007 -26.693 4.915 1.00 36.61 391 LEU B C 1
ATOM 4016 O O . LEU B 1 204 ? 47.955 -27.357 3.872 1.00 36.35 391 LEU B O 1
ATOM 4021 N N . LEU B 1 205 ? 48.164 -25.367 4.907 1.00 36.57 392 LEU B N 1
ATOM 4022 C CA . LEU B 1 205 ? 48.215 -24.635 3.646 1.00 36.45 392 LEU B CA 1
ATOM 4023 C C . LEU B 1 205 ? 49.404 -25.056 2.794 1.00 36.24 392 LEU B C 1
ATOM 4024 O O . LEU B 1 205 ? 49.316 -25.047 1.561 1.00 36.05 392 LEU B O 1
ATOM 4029 N N . SER B 1 206 ? 50.519 -25.425 3.425 1.00 36.56 393 SER B N 1
ATOM 4030 C CA . SER B 1 206 ? 51.654 -25.945 2.670 1.00 36.56 393 SER B CA 1
ATOM 4031 C C . SER B 1 206 ? 51.321 -27.292 2.044 1.00 36.26 393 SER B C 1
ATOM 4032 O O . SER B 1 206 ? 51.502 -27.488 0.836 1.00 36.05 393 SER B O 1
ATOM 4035 N N . SER B 1 207 ? 50.823 -28.228 2.856 1.00 36.34 394 SER B N 1
ATOM 4036 C CA . SER B 1 207 ? 50.492 -29.560 2.360 1.00 36.37 394 SER B CA 1
ATOM 4037 C C . SER B 1 207 ? 49.525 -29.495 1.186 1.00 36.40 394 SER B C 1
ATOM 4038 O O . SER B 1 207 ? 49.636 -30.277 0.235 1.00 36.29 394 SER B O 1
ATOM 4041 N N . VAL B 1 208 ? 48.574 -28.559 1.226 1.00 36.21 395 VAL B N 1
ATOM 4042 C CA . VAL B 1 208 ? 47.638 -28.409 0.116 1.00 36.26 395 VAL B CA 1
ATOM 4043 C C . VAL B 1 208 ? 48.370 -27.924 -1.129 1.00 35.21 395 VAL B C 1
ATOM 4044 O O . VAL B 1 208 ? 48.161 -28.441 -2.233 1.00 36.35 395 VAL B O 1
ATOM 4048 N N . SER B 1 209 ? 49.241 -26.927 -0.968 1.00 36.01 396 SER B N 1
ATOM 4049 C CA . SER B 1 209 ? 50.079 -26.497 -2.083 1.00 36.36 396 SER B CA 1
ATOM 4050 C C . SER B 1 209 ? 50.959 -27.637 -2.576 1.00 36.09 396 SER B C 1
ATOM 4051 O O . SER B 1 209 ? 51.177 -27.789 -3.784 1.00 36.12 396 SER B O 1
ATOM 4054 N N . ARG B 1 210 ? 51.455 -28.459 -1.653 1.00 35.95 397 ARG B N 1
ATOM 4055 C CA . ARG B 1 210 ? 52.347 -29.551 -2.019 1.00 36.22 397 ARG B CA 1
ATOM 4056 C C . ARG B 1 210 ? 51.605 -30.738 -2.622 1.00 36.56 397 ARG B C 1
ATOM 4057 O O . ARG B 1 210 ? 52.154 -31.425 -3.492 1.00 36.63 397 ARG B O 1
ATOM 4065 N N . GLU B 1 211 ? 50.367 -30.990 -2.192 1.00 36.40 398 GLU B N 1
ATOM 4066 C CA . GLU B 1 211 ? 49.625 -32.165 -2.630 1.00 36.66 398 GLU B CA 1
ATOM 4067 C C . GLU B 1 211 ? 48.632 -31.883 -3.750 1.00 36.64 398 GLU B C 1
ATOM 4068 O O . GLU B 1 211 ? 48.148 -32.833 -4.374 1.00 36.77 398 GLU B O 1
ATOM 4074 N N . PHE B 1 212 ? 48.311 -30.621 -4.021 1.00 36.10 399 PHE B N 1
ATOM 4075 C CA . PHE B 1 212 ? 47.369 -30.278 -5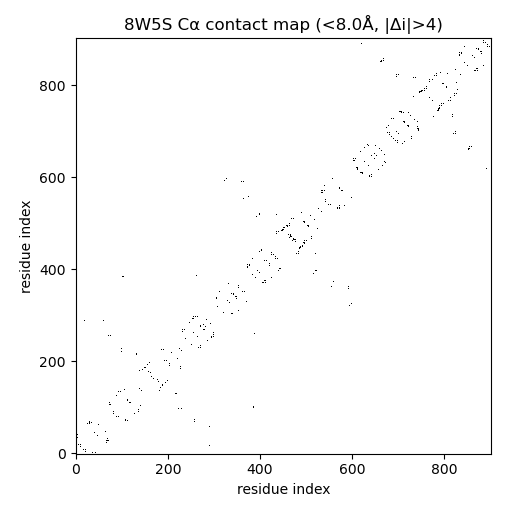.075 1.00 35.99 399 PHE B CA 1
ATOM 4076 C C . PHE B 1 212 ? 48.011 -29.311 -6.057 1.00 35.62 399 PHE B C 1
ATOM 4077 O O . PHE B 1 212 ? 49.019 -28.666 -5.762 1.00 36.47 399 PHE B O 1
ATOM 4085 N N . SER B 1 213 ? 47.407 -29.226 -7.241 1.00 35.78 400 SER B N 1
ATOM 4086 C CA . SER B 1 213 ? 47.723 -28.181 -8.205 1.00 35.82 400 SER B CA 1
ATOM 4087 C C . SER B 1 213 ? 46.426 -27.618 -8.775 1.00 35.67 400 SER B C 1
ATOM 4088 O O . SER B 1 213 ? 45.341 -27.911 -8.260 1.00 35.63 400 SER B O 1
ATOM 4091 N N . GLY B 1 214 ? 46.525 -26.800 -9.821 1.00 35.52 401 GLY B N 1
ATOM 4092 C CA . GLY B 1 214 ? 45.348 -26.345 -10.540 1.00 35.25 401 GLY B CA 1
ATOM 4093 C C . GLY B 1 214 ? 44.399 -25.517 -9.691 1.00 35.50 401 GLY B C 1
ATOM 4094 O O . GLY B 1 214 ? 44.780 -24.891 -8.694 1.00 35.58 401 GLY B O 1
ATOM 4095 N N . TYR B 1 215 ? 43.126 -25.517 -10.102 1.00 35.41 402 TYR B N 1
ATOM 4096 C CA . TYR B 1 215 ? 42.108 -24.715 -9.428 1.00 35.39 402 TYR B CA 1
ATOM 4097 C C . TYR B 1 215 ? 41.648 -25.342 -8.118 1.00 35.28 402 TYR B C 1
ATOM 4098 O O . TYR B 1 215 ? 41.208 -24.619 -7.217 1.00 35.23 402 TYR B O 1
ATOM 4107 N N . VAL B 1 216 ? 41.725 -26.671 -8.001 1.00 35.30 403 VAL B N 1
ATOM 4108 C CA . VAL B 1 216 ? 41.402 -27.329 -6.737 1.00 35.26 403 VAL B CA 1
ATOM 4109 C C . VAL B 1 216 ? 42.269 -26.775 -5.618 1.00 35.04 403 VAL B C 1
ATOM 4110 O O . VAL B 1 216 ? 41.800 -26.560 -4.493 1.00 34.78 403 VAL B O 1
ATOM 4114 N N . GLU B 1 217 ? 43.548 -26.531 -5.910 1.00 35.32 404 GLU B N 1
ATOM 4115 C CA . GLU B 1 217 ? 44.431 -25.899 -4.937 1.00 35.31 404 GLU B CA 1
ATOM 4116 C C . GLU B 1 217 ? 43.930 -24.507 -4.572 1.00 35.35 404 GLU B C 1
ATOM 4117 O O . GLU B 1 217 ? 43.831 -24.160 -3.390 1.00 34.91 404 GLU B O 1
ATOM 4123 N N . SER B 1 218 ? 43.593 -23.698 -5.580 1.00 34.85 405 SER B N 1
ATOM 4124 C CA . SER B 1 218 ? 43.114 -22.345 -5.314 1.00 35.12 405 SER B CA 1
ATOM 4125 C C . SER B 1 218 ? 41.830 -22.361 -4.495 1.00 34.93 405 SER B C 1
ATOM 4126 O O . SER B 1 218 ? 41.647 -21.534 -3.597 1.00 34.97 405 SER B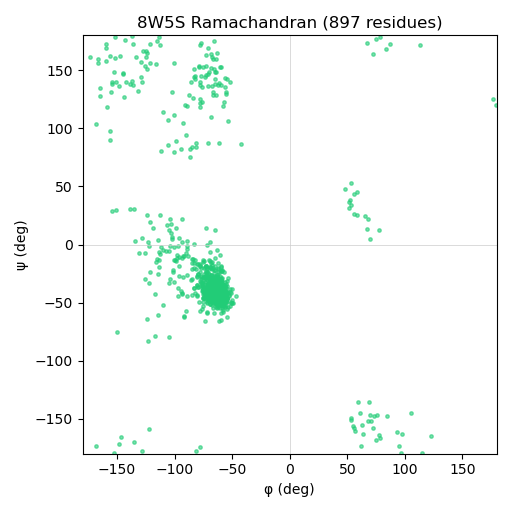 O 1
ATOM 4129 N N . GLY B 1 219 ? 40.932 -23.300 -4.788 1.00 34.88 406 GLY B N 1
ATOM 4130 C CA . GLY B 1 219 ? 39.685 -23.374 -4.043 1.00 34.71 406 GLY B CA 1
ATOM 4131 C C . GLY B 1 219 ? 39.891 -23.870 -2.624 1.00 34.43 406 GLY B C 1
ATOM 4132 O O . GLY B 1 219 ? 39.348 -23.306 -1.669 1.00 34.46 406 GLY B O 1
ATOM 4133 N N . LEU B 1 220 ? 40.682 -24.935 -2.468 1.00 34.84 407 LEU B N 1
ATOM 4134 C CA . LEU B 1 220 ? 40.948 -25.472 -1.137 1.00 34.77 407 LEU B CA 1
ATOM 4135 C C . LEU B 1 220 ? 41.687 -24.460 -0.272 1.00 35.21 407 LEU B C 1
ATOM 4136 O O . LEU B 1 220 ? 41.389 -24.316 0.919 1.00 35.03 407 LEU B O 1
ATOM 4141 N N . LYS B 1 221 ? 42.654 -23.745 -0.853 1.00 34.95 408 LYS B N 1
ATOM 4142 C CA . LYS B 1 221 ? 43.428 -22.791 -0.067 1.00 35.33 408 LYS B CA 1
ATOM 4143 C C . LYS B 1 221 ? 42.617 -21.539 0.251 1.00 35.50 408 LYS B C 1
ATOM 4144 O O . LYS B 1 221 ? 42.896 -20.864 1.247 1.00 35.49 408 LYS B O 1
ATOM 4150 N N . THR B 1 222 ? 41.612 -21.217 -0.570 1.00 35.05 409 THR B N 1
ATOM 4151 C CA . THR B 1 222 ? 40.755 -20.075 -0.265 1.00 35.36 409 THR B CA 1
ATOM 4152 C C . THR B 1 222 ? 39.936 -20.327 0.996 1.00 35.58 409 THR B C 1
ATOM 4153 O O . THR B 1 222 ? 39.821 -19.443 1.856 1.00 35.10 409 THR B O 1
ATOM 4157 N N . ILE B 1 223 ? 39.371 -21.531 1.129 1.00 34.89 410 ILE B N 1
ATOM 4158 C CA . ILE B 1 223 ? 38.573 -21.858 2.307 1.00 35.20 410 ILE B CA 1
ATOM 4159 C C . ILE B 1 223 ? 39.411 -21.739 3.572 1.00 35.34 410 ILE B C 1
ATOM 4160 O O . ILE B 1 223 ? 39.026 -21.061 4.531 1.00 35.51 410 ILE B O 1
ATOM 4165 N N . LEU B 1 224 ? 40.571 -22.399 3.591 1.00 35.44 411 LEU B N 1
ATOM 4166 C CA . LEU B 1 224 ? 41.426 -22.365 4.774 1.00 35.66 411 LEU B CA 1
ATOM 4167 C C . LEU B 1 224 ? 41.869 -20.941 5.093 1.00 35.67 411 LEU B C 1
ATOM 4168 O O . LEU B 1 224 ? 41.842 -20.517 6.255 1.00 35.90 411 LEU B O 1
ATOM 4173 N N . GLN B 1 225 ? 42.280 -20.180 4.068 1.00 35.69 412 GLN B N 1
ATOM 4174 C CA . GLN B 1 225 ? 42.649 -18.783 4.284 1.00 36.02 412 GLN B CA 1
ATOM 4175 C C . GLN B 1 225 ? 41.488 -17.995 4.874 1.00 36.32 412 GLN B C 1
ATOM 4176 O O . GLN B 1 225 ? 41.691 -17.112 5.714 1.00 36.55 412 GLN B O 1
ATOM 4182 N N . CYS B 1 226 ? 40.262 -18.294 4.438 1.00 36.01 413 CYS B N 1
ATOM 4183 C CA . CYS B 1 226 ? 39.097 -17.631 5.009 1.00 36.18 413 CYS B CA 1
ATOM 4184 C C . CYS B 1 226 ? 38.823 -18.107 6.429 1.00 36.18 413 CYS B C 1
ATOM 4185 O O . CYS B 1 226 ? 38.256 -17.357 7.233 1.00 36.08 413 CYS B O 1
ATOM 4188 N N . ALA B 1 227 ? 39.210 -19.342 6.756 1.00 36.33 414 ALA B N 1
ATOM 4189 C CA . ALA B 1 227 ? 39.052 -19.819 8.126 1.00 35.99 414 ALA B CA 1
ATOM 4190 C C . ALA B 1 227 ? 40.079 -19.179 9.051 1.00 36.40 414 ALA B C 1
ATOM 4191 O O . ALA B 1 227 ? 39.776 -18.880 10.212 1.00 36.74 414 ALA B O 1
ATOM 4193 N N . LEU B 1 228 ? 41.297 -18.959 8.554 1.00 36.26 415 LEU B N 1
ATOM 4194 C CA . LEU B 1 228 ? 42.332 -18.314 9.356 1.00 36.36 415 LEU B CA 1
ATOM 4195 C C . LEU B 1 228 ? 42.037 -16.833 9.541 1.00 36.53 415 LEU B C 1
ATOM 4196 O O . LEU B 1 228 ? 41.925 -16.340 10.670 1.00 36.53 415 LEU B O 1
ATOM 4201 N N . ASN B 1 229 ? 41.911 -16.104 8.433 1.00 36.54 416 ASN B N 1
ATOM 4202 C CA . ASN B 1 229 ? 41.636 -14.671 8.487 1.00 36.73 416 ASN B CA 1
ATOM 4203 C C . ASN B 1 229 ? 40.982 -14.300 7.158 1.00 36.98 416 ASN B C 1
ATOM 4204 O O . ASN B 1 229 ? 41.676 -14.099 6.158 1.00 36.96 416 ASN B O 1
ATOM 4209 N N . ARG B 1 230 ? 39.652 -14.225 7.161 1.00 36.40 417 ARG B N 1
ATOM 4210 C CA . ARG B 1 230 ? 38.929 -13.937 5.925 1.00 36.44 417 ARG B CA 1
ATOM 4211 C C . ARG B 1 230 ? 39.247 -12.554 5.367 1.00 36.83 417 ARG B C 1
ATOM 4212 O O . ARG B 1 230 ? 39.523 -12.454 4.160 1.00 37.07 417 ARG B O 1
ATOM 4220 N N . PRO B 1 231 ? 39.230 -11.464 6.148 1.00 36.96 418 PRO B N 1
ATOM 4221 C CA . PRO B 1 231 ? 39.612 -10.160 5.574 1.00 37.14 418 PRO B CA 1
ATOM 4222 C C . PRO B 1 231 ? 41.043 -10.105 5.072 1.00 37.56 418 PRO B C 1
ATOM 4223 O O . PRO B 1 231 ? 41.361 -9.231 4.257 1.00 37.86 418 PRO B O 1
ATOM 4227 N N . ALA B 1 232 ? 41.920 -10.999 5.532 1.00 37.42 419 ALA B N 1
ATOM 4228 C CA . ALA B 1 232 ? 43.278 -11.029 5.004 1.00 37.75 419 ALA B CA 1
ATOM 4229 C C . ALA B 1 232 ? 43.337 -11.686 3.632 1.00 37.80 419 ALA B C 1
ATOM 4230 O O . ALA B 1 232 ? 44.230 -11.370 2.838 1.00 38.39 419 ALA B O 1
ATOM 4232 N N . PHE B 1 233 ? 42.400 -12.591 3.333 1.00 37.55 420 PHE B N 1
ATOM 4233 C CA . PHE B 1 233 ? 42.381 -13.224 2.018 1.00 37.54 420 PHE B CA 1
ATOM 4234 C C . PHE B 1 233 ? 42.008 -12.220 0.934 1.00 37.65 420 PHE B C 1
ATOM 4235 O O . PHE B 1 233 ? 42.661 -12.151 -0.114 1.00 38.16 420 PHE B O 1
ATOM 4243 N N . PHE B 1 234 ? 40.942 -11.446 1.160 1.00 37.86 421 PHE B N 1
ATOM 4244 C CA . PHE B 1 234 ? 40.591 -10.389 0.219 1.00 38.04 421 PHE B CA 1
ATOM 4245 C C . PHE B 1 234 ? 41.682 -9.331 0.152 1.00 38.53 421 PHE B C 1
ATOM 4246 O O . PHE B 1 234 ? 41.912 -8.742 -0.911 1.00 38.66 421 PHE B O 1
ATOM 4254 N N . ALA B 1 235 ? 42.366 -9.079 1.272 1.00 38.38 422 ALA B N 1
ATOM 4255 C CA . ALA B 1 235 ? 43.486 -8.146 1.260 1.00 38.87 422 ALA B CA 1
ATOM 4256 C C . ALA B 1 235 ? 44.625 -8.664 0.390 1.00 39.56 422 ALA B C 1
ATOM 4257 O O . ALA B 1 235 ? 45.286 -7.886 -0.306 1.00 39.98 422 ALA B O 1
ATOM 4259 N N . GLU B 1 236 ? 44.869 -9.978 0.414 1.00 39.32 423 GLU B N 1
ATOM 4260 C CA . GLU B 1 236 ? 45.914 -10.541 -0.437 1.00 39.59 423 GLU B CA 1
ATOM 4261 C C . GLU B 1 236 ? 45.496 -10.541 -1.902 1.00 39.91 423 GLU B C 1
ATOM 4262 O O . GLU B 1 236 ? 46.302 -10.215 -2.782 1.00 40.08 423 GLU B O 1
ATOM 4268 N N . ARG B 1 237 ? 44.244 -10.909 -2.185 1.00 39.52 424 ARG B N 1
ATOM 4269 C CA . ARG B 1 237 ? 43.782 -10.933 -3.569 1.00 39.60 424 ARG B CA 1
ATOM 4270 C C . ARG B 1 237 ? 43.697 -9.530 -4.156 1.00 39.90 424 ARG B C 1
ATOM 4271 O O . ARG B 1 237 ? 43.914 -9.350 -5.360 1.00 40.15 424 ARG B O 1
ATOM 4279 N N . LEU B 1 238 ? 43.381 -8.530 -3.329 1.00 39.80 425 LEU B N 1
ATOM 4280 C CA . LEU B 1 238 ? 43.360 -7.149 -3.802 1.00 39.91 425 LEU B CA 1
ATOM 4281 C C . LEU B 1 238 ? 44.748 -6.704 -4.241 1.00 40.48 425 LEU B C 1
ATOM 4282 O O . LEU B 1 238 ? 44.916 -6.088 -5.301 1.00 40.69 425 LEU B O 1
ATOM 4287 N N . TYR B 1 239 ? 45.760 -7.011 -3.426 1.00 40.59 426 TYR B N 1
ATOM 4288 C CA . TYR B 1 239 ? 47.129 -6.612 -3.732 1.00 40.91 426 TYR B CA 1
ATOM 4289 C C . TYR B 1 239 ? 47.641 -7.321 -4.981 1.00 41.40 426 TYR B C 1
ATOM 4290 O O . TYR B 1 239 ? 48.267 -6.693 -5.843 1.00 41.63 426 TYR B O 1
ATOM 4299 N N . TYR B 1 240 ? 47.361 -8.622 -5.114 1.00 41.05 427 TYR B N 1
ATOM 4300 C CA . TYR B 1 240 ? 47.781 -9.354 -6.305 1.00 41.18 427 TYR B CA 1
ATOM 4301 C C . TYR B 1 240 ? 47.014 -8.925 -7.548 1.00 41.15 427 TYR B C 1
ATOM 4302 O O . TYR B 1 240 ? 47.477 -9.178 -8.666 1.00 41.29 427 TYR B O 1
ATOM 4311 N N . ALA B 1 241 ? 45.859 -8.284 -7.381 1.00 41.10 428 ALA B N 1
ATOM 4312 C CA . ALA B 1 241 ? 45.141 -7.694 -8.501 1.00 41.34 428 ALA B CA 1
ATOM 4313 C C . ALA B 1 241 ? 45.666 -6.312 -8.867 1.00 41.48 428 ALA B C 1
ATOM 4314 O O . ALA B 1 241 ? 45.133 -5.690 -9.792 1.00 41.46 428 ALA B O 1
ATOM 4316 N N . MET B 1 242 ? 46.688 -5.820 -8.170 1.00 41.82 429 MET B N 1
ATOM 4317 C CA . MET B 1 242 ? 47.291 -4.532 -8.477 1.00 42.12 429 MET B CA 1
ATOM 4318 C C . MET B 1 242 ? 48.795 -4.594 -8.701 1.00 42.86 429 MET B C 1
ATOM 4319 O O . MET B 1 242 ? 49.318 -3.780 -9.468 1.00 43.14 429 MET B O 1
ATOM 4324 N N . LYS B 1 243 ? 49.502 -5.531 -8.071 1.00 42.83 430 LYS B N 1
ATOM 4325 C CA . LYS B 1 243 ? 50.936 -5.661 -8.296 1.00 43.12 430 LYS B CA 1
ATOM 4326 C C . LYS B 1 243 ? 51.215 -6.102 -9.728 1.00 43.47 430 LYS B C 1
ATOM 4327 O O . LYS B 1 243 ? 50.607 -7.054 -10.229 1.00 43.23 430 LYS B O 1
ATOM 4333 N N . GLY B 1 244 ? 52.134 -5.405 -10.387 1.00 43.80 431 GLY B N 1
ATOM 4334 C CA . GLY B 1 244 ? 52.469 -5.672 -11.772 1.00 43.98 431 GLY B CA 1
ATOM 4335 C C . GLY B 1 244 ? 52.091 -4.512 -12.677 1.00 44.41 431 GLY B C 1
ATOM 4336 O O . GLY B 1 244 ? 51.567 -3.481 -12.247 1.00 44.31 431 GLY B O 1
ATOM 4337 N N . ALA B 1 245 ? 52.368 -4.717 -13.966 1.00 44.71 432 ALA B N 1
ATOM 4338 C CA . ALA B 1 245 ? 52.172 -3.697 -14.991 1.00 44.85 432 ALA B CA 1
ATOM 4339 C C . ALA B 1 245 ? 50.705 -3.680 -15.403 1.00 45.32 432 ALA B C 1
ATOM 4340 O O . ALA B 1 245 ? 50.289 -4.283 -16.399 1.00 45.73 432 ALA B O 1
ATOM 4342 N N . GLY B 1 246 ? 49.911 -2.954 -14.623 1.00 45.01 433 GLY B N 1
ATOM 4343 C CA . GLY B 1 246 ? 48.500 -2.769 -14.895 1.00 44.38 433 GLY B CA 1
ATOM 4344 C C . GLY B 1 246 ? 47.648 -3.237 -13.737 1.00 43.38 433 GLY B C 1
ATOM 4345 O O . GLY B 1 246 ? 48.123 -3.454 -12.618 1.00 43.53 433 GLY B O 1
ATOM 4346 N N . THR B 1 247 ? 46.363 -3.401 -14.023 1.00 42.53 434 THR B N 1
ATOM 4347 C CA . THR B 1 247 ? 45.396 -3.714 -12.985 1.00 41.77 434 THR B CA 1
ATOM 4348 C C . THR B 1 247 ? 44.330 -4.666 -13.501 1.00 40.90 434 THR B C 1
ATOM 4349 O O . THR B 1 247 ? 43.697 -4.402 -14.527 1.00 40.69 434 THR B O 1
ATOM 4353 N N . ASP B 1 248 ? 44.138 -5.766 -12.777 1.00 40.75 435 ASP B N 1
ATOM 4354 C CA . ASP B 1 248 ? 42.940 -6.583 -12.899 1.00 40.17 435 ASP B CA 1
ATOM 4355 C C . ASP B 1 248 ? 41.770 -5.811 -12.295 1.00 39.82 435 ASP B C 1
ATOM 4356 O O . ASP B 1 248 ? 41.466 -5.962 -11.107 1.00 39.72 435 ASP B O 1
ATOM 4361 N N . ASP B 1 249 ? 41.117 -4.968 -13.098 1.00 39.78 436 ASP B N 1
ATOM 4362 C CA . ASP B 1 249 ? 40.046 -4.124 -12.578 1.00 39.41 436 ASP B CA 1
ATOM 4363 C C . ASP B 1 249 ? 38.786 -4.912 -12.253 1.00 39.31 436 ASP B C 1
ATOM 4364 O O . ASP B 1 249 ? 37.953 -4.427 -11.481 1.00 38.95 436 ASP B O 1
ATOM 4369 N N . SER B 1 250 ? 38.626 -6.107 -12.821 1.00 39.24 437 SER B N 1
ATOM 4370 C CA . SER B 1 250 ? 37.460 -6.927 -12.507 1.00 39.19 437 SER B CA 1
ATOM 4371 C C . SER B 1 250 ? 37.499 -7.412 -11.062 1.00 38.68 437 SER B C 1
ATOM 4372 O O . SER B 1 250 ? 36.489 -7.357 -10.350 1.00 38.38 437 SER B O 1
ATOM 4375 N N . THR B 1 251 ? 38.659 -7.894 -10.612 1.00 38.87 438 THR B N 1
ATOM 4376 C CA . THR B 1 251 ? 38.777 -8.377 -9.239 1.00 38.58 438 THR B CA 1
ATOM 4377 C C . THR B 1 251 ? 38.730 -7.224 -8.244 1.00 38.65 438 THR B C 1
ATOM 4378 O O . THR B 1 251 ? 37.995 -7.280 -7.251 1.00 38.19 438 THR B O 1
ATOM 4382 N N . LEU B 1 252 ? 39.512 -6.170 -8.496 1.00 38.43 439 LEU B N 1
ATOM 4383 C CA . LEU B 1 252 ? 39.549 -5.023 -7.592 1.00 38.45 439 LEU B CA 1
ATOM 4384 C C . LEU B 1 252 ? 38.161 -4.433 -7.381 1.00 38.27 439 LEU B C 1
ATOM 4385 O O . LEU B 1 252 ? 37.780 -4.114 -6.250 1.00 37.63 439 LEU B O 1
ATOM 4390 N N . VAL B 1 253 ? 37.389 -4.286 -8.456 1.00 38.06 440 VAL B N 1
ATOM 4391 C CA . VAL B 1 253 ? 36.058 -3.697 -8.340 1.00 37.95 440 VAL B CA 1
ATOM 4392 C C . VAL B 1 253 ? 35.129 -4.627 -7.568 1.00 37.79 440 VAL B C 1
ATOM 4393 O O . VAL B 1 253 ? 34.458 -4.207 -6.618 1.00 37.52 440 VAL B O 1
ATOM 4397 N N . ARG B 1 254 ? 35.087 -5.908 -7.950 1.00 37.89 441 ARG B N 1
ATOM 4398 C CA . ARG B 1 254 ? 34.133 -6.821 -7.329 1.00 37.54 441 ARG B CA 1
ATOM 4399 C C . ARG B 1 254 ? 34.460 -7.049 -5.858 1.00 37.37 441 ARG B C 1
ATOM 4400 O O . ARG B 1 254 ? 33.559 -7.050 -5.014 1.00 37.12 441 ARG B O 1
ATOM 4408 N N . ILE B 1 255 ? 35.740 -7.233 -5.529 1.00 37.96 442 ILE B N 1
ATOM 4409 C CA . ILE B 1 255 ? 36.121 -7.439 -4.132 1.00 37.33 442 ILE B CA 1
ATOM 4410 C C . ILE B 1 255 ? 35.746 -6.221 -3.295 1.00 37.77 442 ILE B C 1
ATOM 4411 O O . ILE B 1 255 ? 35.169 -6.347 -2.208 1.00 37.10 442 ILE B O 1
ATOM 4416 N N . VAL B 1 256 ? 36.063 -5.025 -3.792 1.00 37.39 443 VAL B N 1
ATOM 4417 C CA . VAL B 1 256 ? 35.737 -3.803 -3.060 1.00 37.44 443 VAL B CA 1
ATOM 4418 C C . VAL B 1 256 ? 34.229 -3.673 -2.889 1.00 37.35 443 VAL B C 1
ATOM 4419 O O . VAL B 1 256 ? 33.732 -3.462 -1.779 1.00 36.96 443 VAL B O 1
ATOM 4423 N N . VAL B 1 257 ? 33.479 -3.819 -3.983 1.00 36.96 444 VAL B N 1
ATOM 4424 C CA . VAL B 1 257 ? 32.030 -3.630 -3.931 1.00 37.19 444 VAL B CA 1
ATOM 4425 C C . VAL B 1 257 ? 31.380 -4.677 -3.033 1.00 36.49 444 VAL B C 1
ATOM 4426 O O . VAL B 1 257 ? 30.593 -4.348 -2.138 1.00 36.66 444 VAL B O 1
ATOM 4430 N N . THR B 1 258 ? 31.700 -5.954 -3.262 1.00 37.43 445 THR B N 1
ATOM 4431 C CA . THR B 1 258 ? 31.037 -7.030 -2.529 1.00 36.26 445 THR B CA 1
ATOM 4432 C C . THR B 1 258 ? 31.317 -6.950 -1.033 1.00 36.43 445 THR B C 1
ATOM 4433 O O . THR B 1 258 ? 30.419 -7.188 -0.214 1.00 35.67 445 THR B O 1
ATOM 4437 N N . ARG B 1 259 ? 32.548 -6.619 -0.656 1.00 36.69 446 ARG B N 1
ATOM 4438 C CA . ARG B 1 259 ? 32.936 -6.558 0.747 1.00 36.55 446 ARG B CA 1
ATOM 4439 C C . ARG B 1 259 ? 32.809 -5.165 1.347 1.00 36.91 446 ARG B C 1
ATOM 4440 O O . ARG B 1 259 ? 33.142 -4.987 2.524 1.00 36.32 446 ARG B O 1
ATOM 4448 N N . SER B 1 260 ? 32.334 -4.186 0.573 1.00 36.35 447 SER B N 1
ATOM 4449 C CA . SER B 1 260 ? 32.340 -2.795 1.019 1.00 36.85 447 SER B CA 1
ATOM 4450 C C . SER B 1 260 ? 31.605 -2.621 2.342 1.00 36.45 447 SER B C 1
ATOM 4451 O O . SER B 1 260 ? 32.103 -1.959 3.260 1.00 36.59 447 SER B O 1
ATOM 4454 N N . GLU B 1 261 ? 30.418 -3.215 2.462 1.00 36.13 448 GLU B N 1
ATOM 4455 C CA . GLU B 1 261 ? 29.600 -3.084 3.659 1.00 36.51 448 GLU B CA 1
ATOM 4456 C C . GLU B 1 261 ? 29.630 -4.335 4.530 1.00 36.14 448 GLU B C 1
ATOM 4457 O O . GLU B 1 261 ? 28.716 -4.544 5.334 1.00 36.29 448 GLU B O 1
ATOM 4463 N N . ILE B 1 262 ? 30.663 -5.166 4.395 1.00 36.28 449 ILE B N 1
ATOM 4464 C CA . ILE B 1 262 ? 30.771 -6.380 5.197 1.00 36.49 449 ILE B CA 1
ATOM 4465 C C . ILE B 1 262 ? 31.975 -6.289 6.126 1.00 36.61 449 ILE B C 1
ATOM 4466 O O . ILE B 1 262 ? 31.830 -6.347 7.352 1.00 36.86 449 ILE B O 1
ATOM 4471 N N . ASP B 1 263 ? 33.178 -6.156 5.548 1.00 36.93 450 ASP B N 1
ATOM 4472 C CA . ASP B 1 263 ? 34.393 -6.124 6.358 1.00 37.54 450 ASP B CA 1
ATOM 4473 C C . ASP B 1 263 ? 35.530 -5.378 5.666 1.00 37.77 450 ASP B C 1
ATOM 4474 O O . ASP B 1 263 ? 36.703 -5.688 5.902 1.00 38.21 450 ASP B O 1
ATOM 4479 N N . LEU B 1 264 ? 35.207 -4.401 4.814 1.00 37.93 451 LEU B N 1
ATOM 4480 C CA . LEU B 1 264 ? 36.252 -3.672 4.101 1.00 38.14 451 LEU B CA 1
ATOM 4481 C C . LEU B 1 264 ? 37.159 -2.910 5.059 1.00 38.64 451 LEU B C 1
ATOM 4482 O O . LEU B 1 264 ? 38.326 -2.657 4.738 1.00 39.05 451 LEU B O 1
ATOM 4487 N N . VAL B 1 265 ? 36.648 -2.539 6.236 1.00 38.73 452 VAL B N 1
ATOM 4488 C CA . VAL B 1 265 ? 37.497 -1.906 7.241 1.00 38.90 452 VAL B CA 1
ATOM 4489 C C . VAL B 1 265 ? 38.593 -2.870 7.681 1.00 39.02 452 VAL B C 1
ATOM 4490 O O . VAL B 1 265 ? 39.778 -2.518 7.702 1.00 39.49 452 VAL B O 1
ATOM 4494 N N . GLN B 1 266 ? 38.216 -4.109 8.015 1.00 38.93 453 GLN B N 1
ATOM 4495 C CA . GLN B 1 266 ? 39.212 -5.110 8.384 1.00 38.79 453 GLN B CA 1
ATOM 4496 C C . GLN B 1 266 ? 40.138 -5.417 7.216 1.00 38.88 453 GLN B C 1
ATOM 4497 O O . GLN B 1 266 ? 41.340 -5.634 7.408 1.00 39.16 453 GLN B O 1
ATOM 4503 N N . ILE B 1 267 ? 39.591 -5.447 5.999 1.00 38.59 454 ILE B N 1
ATOM 4504 C CA . ILE B 1 267 ? 40.420 -5.624 4.811 1.00 38.72 454 ILE B CA 1
ATOM 4505 C C . ILE B 1 267 ? 41.460 -4.516 4.727 1.00 39.16 454 ILE B C 1
ATOM 4506 O O . ILE B 1 267 ? 42.624 -4.758 4.387 1.00 39.31 454 ILE B O 1
ATOM 4511 N N . LYS B 1 268 ? 41.064 -3.289 5.064 1.00 39.40 455 LYS B N 1
ATOM 4512 C CA . LYS B 1 268 ? 42.017 -2.187 5.060 1.00 39.63 455 LYS B CA 1
ATOM 4513 C C . LYS B 1 268 ? 43.067 -2.366 6.149 1.00 39.88 455 LYS B C 1
ATOM 4514 O O . LYS B 1 268 ? 44.260 -2.133 5.917 1.00 40.00 455 LYS B O 1
ATOM 4520 N N . GLN B 1 269 ? 42.644 -2.785 7.345 1.00 39.63 456 GLN B N 1
ATOM 4521 C CA . GLN B 1 269 ? 43.590 -3.040 8.427 1.00 39.59 456 GLN B CA 1
ATOM 4522 C C . GLN B 1 269 ? 44.614 -4.091 8.021 1.00 39.74 456 GLN B C 1
ATOM 4523 O O . GLN B 1 269 ? 45.827 -3.865 8.109 1.00 40.22 456 GLN B O 1
ATOM 4529 N N . MET B 1 270 ? 44.135 -5.256 7.580 1.00 39.58 457 MET B N 1
ATOM 4530 C CA . MET B 1 270 ? 45.036 -6.318 7.143 1.00 39.56 457 MET B CA 1
ATOM 4531 C C . MET B 1 270 ? 45.942 -5.837 6.017 1.00 39.89 457 MET B C 1
ATOM 4532 O O . MET B 1 270 ? 47.154 -6.081 6.032 1.00 40.20 457 MET B O 1
ATOM 4537 N N . PHE B 1 271 ? 45.367 -5.142 5.031 1.00 39.96 458 PHE B N 1
ATOM 4538 C CA . PHE B 1 271 ? 46.164 -4.618 3.926 1.00 40.21 458 PHE B CA 1
ATOM 4539 C C . PHE B 1 271 ? 47.263 -3.692 4.431 1.00 40.61 458 PHE B C 1
ATOM 4540 O O . PHE B 1 271 ? 48.400 -3.744 3.947 1.00 40.92 458 PHE B O 1
ATOM 4548 N N . ALA B 1 272 ? 46.942 -2.839 5.404 1.00 40.34 459 ALA B N 1
ATOM 4549 C CA . ALA B 1 272 ? 47.953 -1.970 5.994 1.00 40.55 459 ALA B CA 1
ATOM 4550 C C . ALA B 1 272 ? 49.040 -2.791 6.679 1.00 40.63 459 ALA B C 1
ATOM 4551 O O . ALA B 1 272 ? 50.231 -2.635 6.389 1.00 40.73 459 ALA B O 1
ATOM 4553 N N . GLN B 1 273 ? 48.638 -3.684 7.590 1.00 40.59 460 GLN B N 1
ATOM 4554 C CA . GLN B 1 273 ? 49.606 -4.493 8.325 1.00 40.37 460 GLN B CA 1
ATOM 4555 C C . GLN B 1 273 ? 50.453 -5.343 7.386 1.00 40.97 460 GLN B C 1
ATOM 4556 O O . GLN B 1 273 ? 51.659 -5.506 7.602 1.00 41.55 460 GLN B O 1
ATOM 4562 N N . MET B 1 274 ? 49.841 -5.893 6.335 1.00 40.82 461 MET B N 1
ATOM 4563 C CA . MET B 1 274 ? 50.545 -6.847 5.485 1.00 41.05 461 MET B CA 1
ATOM 4564 C C . MET B 1 274 ? 51.551 -6.181 4.556 1.00 41.12 461 MET B C 1
ATOM 4565 O O . MET B 1 274 ? 52.594 -6.774 4.260 1.00 41.35 461 MET B O 1
ATOM 4570 N N . TYR B 1 275 ? 51.274 -4.962 4.093 1.00 41.10 462 TYR B N 1
ATOM 4571 C CA . TYR B 1 275 ? 52.004 -4.405 2.963 1.00 41.27 462 TYR B CA 1
ATOM 4572 C C . TYR B 1 275 ? 52.699 -3.079 3.241 1.00 41.35 462 TYR B C 1
ATOM 4573 O O . TYR B 1 275 ? 53.319 -2.529 2.322 1.00 41.36 462 TYR B O 1
ATOM 4582 N N . GLN B 1 276 ? 52.636 -2.561 4.470 1.00 41.27 463 GLN B N 1
ATOM 4583 C CA . GLN B 1 276 ? 53.268 -1.289 4.832 1.00 41.10 463 GLN B CA 1
ATOM 4584 C C . GLN B 1 276 ? 52.936 -0.209 3.805 1.00 41.67 463 GLN B C 1
ATOM 4585 O O . GLN B 1 276 ? 53.805 0.522 3.320 1.00 42.08 463 GLN B O 1
ATOM 4591 N N . LYS B 1 277 ? 51.646 -0.122 3.477 1.00 41.55 464 LYS B N 1
ATOM 4592 C CA . LYS B 1 277 ? 51.138 0.700 2.387 1.00 41.53 464 LYS B CA 1
ATOM 4593 C C . LYS B 1 277 ? 49.628 0.527 2.319 1.00 41.41 464 LYS B C 1
ATOM 4594 O O . LYS B 1 277 ? 49.138 -0.591 2.128 1.00 41.33 464 LYS B O 1
ATOM 4600 N N . THR B 1 278 ? 48.884 1.618 2.486 1.00 41.38 465 THR B N 1
ATOM 4601 C CA . THR B 1 278 ? 47.435 1.525 2.586 1.00 41.11 465 THR B CA 1
ATOM 4602 C C . THR B 1 278 ? 46.828 1.002 1.287 1.00 40.98 465 THR B C 1
ATOM 4603 O O . THR B 1 278 ? 47.438 1.052 0.215 1.00 41.15 465 THR B O 1
ATOM 4607 N N . LEU B 1 279 ? 45.601 0.485 1.399 1.00 40.91 466 LEU B N 1
ATOM 4608 C CA . LEU B 1 279 ? 44.879 0.027 0.218 1.00 40.66 466 LEU B CA 1
ATOM 4609 C C . LEU B 1 279 ? 44.550 1.181 -0.718 1.00 41.11 466 LEU B C 1
ATOM 4610 O O . LEU B 1 279 ? 44.500 0.994 -1.939 1.00 41.23 466 LEU B O 1
ATOM 4615 N N . GLY B 1 280 ? 44.330 2.377 -0.172 1.00 41.22 467 GLY B N 1
ATOM 4616 C CA . GLY B 1 280 ? 44.091 3.529 -1.024 1.00 41.27 467 GLY B CA 1
ATOM 4617 C C . GLY B 1 280 ? 45.314 3.909 -1.834 1.00 41.56 467 GLY B C 1
ATOM 4618 O O . GLY B 1 280 ? 45.219 4.181 -3.035 1.00 42.00 467 GLY B O 1
ATOM 4619 N N . THR B 1 281 ? 46.484 3.927 -1.188 1.00 41.28 468 THR B N 1
ATOM 4620 C CA . THR B 1 281 ? 47.711 4.308 -1.882 1.00 41.22 468 THR B CA 1
ATOM 4621 C C . THR B 1 281 ? 48.004 3.369 -3.046 1.00 41.38 468 THR B C 1
ATOM 4622 O O . THR B 1 281 ? 48.354 3.819 -4.143 1.00 41.47 468 THR B O 1
ATOM 4626 N N . MET B 1 282 ? 47.862 2.059 -2.827 1.00 41.35 469 MET B N 1
ATOM 4627 C CA . MET B 1 282 ? 48.008 1.108 -3.926 1.00 41.44 469 MET B CA 1
ATOM 4628 C C . MET B 1 282 ? 46.989 1.378 -5.028 1.00 42.20 469 MET B C 1
ATOM 4629 O O . MET B 1 282 ? 47.311 1.286 -6.220 1.00 42.56 469 MET B O 1
ATOM 4634 N N . ILE B 1 283 ? 45.753 1.713 -4.649 1.00 42.03 470 ILE B N 1
ATOM 4635 C CA . ILE B 1 283 ? 44.732 2.035 -5.641 1.00 42.32 470 ILE B CA 1
ATOM 4636 C C . ILE B 1 283 ? 45.063 3.351 -6.331 1.00 42.97 470 ILE B C 1
ATOM 4637 O O . ILE B 1 283 ? 45.018 3.453 -7.563 1.00 43.24 470 ILE B O 1
ATOM 4642 N N . ALA B 1 284 ? 45.410 4.377 -5.540 1.00 42.73 471 ALA B N 1
ATOM 4643 C CA . ALA B 1 284 ? 45.763 5.682 -6.094 1.00 43.00 471 ALA B CA 1
ATOM 4644 C C . ALA B 1 284 ? 46.881 5.576 -7.124 1.00 43.56 471 ALA B C 1
ATOM 4645 O O . ALA B 1 284 ? 46.902 6.339 -8.100 1.00 43.94 471 ALA B O 1
ATOM 4647 N N . GLY B 1 285 ? 47.781 4.609 -6.957 1.00 43.38 472 GLY B N 1
ATOM 4648 C CA . GLY B 1 285 ? 48.870 4.438 -7.896 1.00 43.16 472 GLY B CA 1
ATOM 4649 C C . GLY B 1 285 ? 48.528 3.644 -9.140 1.00 44.25 472 GLY B C 1
ATOM 4650 O O . GLY B 1 285 ? 49.236 3.762 -10.143 1.00 44.47 472 GLY B O 1
ATOM 4651 N N . ASP B 1 286 ? 47.458 2.844 -9.107 1.00 44.38 473 ASP B N 1
ATOM 4652 C CA . ASP B 1 286 ? 47.162 1.919 -10.195 1.00 44.34 473 ASP B CA 1
ATOM 4653 C C . ASP B 1 286 ? 45.901 2.248 -10.983 1.00 44.30 473 ASP B C 1
ATOM 4654 O O . ASP B 1 286 ? 45.660 1.609 -12.012 1.00 43.97 473 ASP B O 1
ATOM 4659 N N . THR B 1 287 ? 45.094 3.208 -10.538 1.00 44.11 474 THR B N 1
ATOM 4660 C CA . THR B 1 287 ? 43.854 3.560 -11.211 1.00 43.80 474 THR B CA 1
ATOM 4661 C C . THR B 1 287 ? 43.886 5.045 -11.553 1.00 43.46 474 THR B C 1
ATOM 4662 O O . THR B 1 287 ? 44.718 5.801 -11.042 1.00 43.84 474 THR B O 1
ATOM 4666 N N . SER B 1 288 ? 42.984 5.468 -12.440 1.00 42.58 475 SER B N 1
ATOM 4667 C CA . SER B 1 288 ? 42.969 6.858 -12.874 1.00 42.09 475 SER B CA 1
ATOM 4668 C C . SER B 1 288 ? 41.543 7.306 -13.174 1.00 41.24 475 SER B C 1
ATOM 4669 O O . SER B 1 288 ? 40.626 6.494 -13.334 1.00 41.02 475 SER B O 1
ATOM 4672 N N . GLY B 1 289 ? 41.369 8.624 -13.223 1.00 40.48 476 GLY B N 1
ATOM 4673 C CA . GLY B 1 289 ? 40.107 9.223 -13.612 1.00 40.38 476 GLY B CA 1
ATOM 4674 C C . GLY B 1 289 ? 39.051 9.199 -12.521 1.00 40.27 476 GLY B C 1
ATOM 4675 O O . GLY B 1 289 ? 39.330 8.998 -11.336 1.00 40.49 476 GLY B O 1
ATOM 4676 N N . ASP B 1 290 ? 37.801 9.429 -12.944 1.00 40.07 477 ASP B N 1
ATOM 4677 C CA . ASP B 1 290 ? 36.676 9.321 -12.017 1.00 40.20 477 ASP B CA 1
ATOM 4678 C C . ASP B 1 290 ? 36.600 7.922 -11.422 1.00 40.29 477 ASP B C 1
ATOM 4679 O O . ASP B 1 290 ? 36.222 7.750 -10.257 1.00 40.33 477 ASP B O 1
ATOM 4684 N N . TYR B 1 291 ? 36.951 6.907 -12.216 1.00 40.31 478 TYR B N 1
ATOM 4685 C CA . TYR B 1 291 ? 36.989 5.533 -11.726 1.00 39.90 478 TYR B CA 1
ATOM 4686 C C . TYR B 1 291 ? 37.877 5.411 -10.486 1.00 39.96 478 TYR B C 1
ATOM 4687 O O . TYR B 1 291 ? 37.484 4.788 -9.493 1.00 39.73 478 TYR B O 1
ATOM 4696 N N . ARG B 1 292 ? 39.080 6.004 -10.522 1.00 40.65 479 ARG B N 1
ATOM 4697 C CA . ARG B 1 292 ? 39.882 6.120 -9.303 1.00 40.69 479 ARG B CA 1
ATOM 4698 C C . ARG B 1 292 ? 39.152 6.920 -8.232 1.00 40.68 479 ARG B C 1
ATOM 4699 O O . ARG B 1 292 ? 39.098 6.513 -7.065 1.00 40.55 479 ARG B O 1
ATOM 4707 N N . ARG B 1 293 ? 38.567 8.056 -8.617 1.00 40.40 480 ARG B N 1
ATOM 4708 C CA . ARG B 1 293 ? 37.924 8.921 -7.637 1.00 40.43 480 ARG B CA 1
ATOM 4709 C C . ARG B 1 293 ? 36.830 8.178 -6.887 1.00 40.45 480 ARG B C 1
ATOM 4710 O O . ARG B 1 293 ? 36.632 8.394 -5.686 1.00 40.61 480 ARG B O 1
ATOM 4718 N N . LEU B 1 294 ? 36.132 7.272 -7.568 1.00 40.18 481 LEU B N 1
ATOM 4719 C CA . LEU B 1 294 ? 35.075 6.519 -6.910 1.00 40.15 481 LEU B CA 1
ATOM 4720 C C . LEU B 1 294 ? 35.642 5.444 -5.991 1.00 39.94 481 LEU B C 1
ATOM 4721 O O . LEU B 1 294 ? 35.153 5.268 -4.872 1.00 39.97 481 LEU B O 1
ATOM 4726 N N . LEU B 1 295 ? 36.676 4.725 -6.440 1.00 39.98 482 LEU B N 1
ATOM 4727 C CA . LEU B 1 295 ? 37.259 3.672 -5.613 1.00 39.85 482 LEU B CA 1
ATOM 4728 C C . LEU B 1 295 ? 37.772 4.225 -4.291 1.00 40.00 482 LEU B C 1
ATOM 4729 O O . LEU B 1 295 ? 37.542 3.633 -3.231 1.00 40.15 482 LEU B O 1
ATOM 4734 N N . LEU B 1 296 ? 38.465 5.364 -4.333 1.00 40.25 483 LEU B N 1
ATOM 4735 C CA . LEU B 1 296 ? 38.923 5.989 -3.098 1.00 40.31 483 LEU B CA 1
ATOM 4736 C C . LEU B 1 296 ? 37.757 6.445 -2.234 1.00 40.38 483 LEU B C 1
ATOM 4737 O O . LEU B 1 296 ? 37.855 6.428 -1.002 1.00 40.79 483 LEU B O 1
ATOM 4742 N N . ALA B 1 297 ? 36.649 6.849 -2.858 1.00 40.21 484 ALA B N 1
ATOM 4743 C CA . ALA B 1 297 ? 35.486 7.277 -2.091 1.00 39.99 484 ALA B CA 1
ATOM 4744 C C . ALA B 1 297 ? 34.907 6.121 -1.283 1.00 40.19 484 ALA B C 1
ATOM 4745 O O . ALA B 1 297 ? 34.596 6.274 -0.096 1.00 40.18 484 ALA B O 1
ATOM 4747 N N . ILE B 1 298 ? 34.759 4.950 -1.909 1.00 40.11 485 ILE B N 1
ATOM 4748 C CA . ILE B 1 298 ? 34.270 3.778 -1.185 1.00 40.38 485 ILE B CA 1
ATOM 4749 C C . ILE B 1 298 ? 35.280 3.348 -0.128 1.00 40.47 485 ILE B C 1
ATOM 4750 O O . ILE B 1 298 ? 34.967 3.282 1.066 1.00 40.67 485 ILE B O 1
ATOM 4755 N N . VAL B 1 299 ? 36.510 3.037 -0.558 1.00 40.35 486 VAL B N 1
ATOM 4756 C CA . VAL B 1 299 ? 37.532 2.532 0.359 1.00 40.89 486 VAL B CA 1
ATOM 4757 C C . VAL B 1 299 ? 37.709 3.473 1.545 1.00 41.50 486 VAL B C 1
ATOM 4758 O O . VAL B 1 299 ? 38.067 3.038 2.644 1.00 42.15 486 VAL B O 1
ATOM 4762 N N . GLY B 1 300 ? 37.455 4.765 1.345 1.00 41.53 487 GLY B N 1
ATOM 4763 C CA . GLY B 1 300 ? 37.115 5.677 2.422 1.00 42.31 487 GLY B CA 1
ATOM 4764 C C . GLY B 1 300 ? 38.126 5.908 3.528 1.00 43.36 487 GLY B C 1
ATOM 4765 O O . GLY B 1 300 ? 39.228 5.348 3.522 1.00 43.68 487 GLY B O 1
ATOM 4766 N N . GLN B 1 301 ? 37.710 6.637 4.557 1.00 43.50 488 GLN B N 1
ATOM 4767 C CA . GLN B 1 301 ? 38.655 6.973 5.659 1.00 43.83 488 GLN B CA 1
ATOM 4768 C C . GLN B 1 301 ? 38.240 6.251 6.951 1.00 43.94 488 GLN B C 1
ATOM 4769 O O . GLN B 1 301 ? 37.803 5.119 6.871 1.00 43.96 488 GLN B O 1
ATOM 4776 N N . ILE C 1 1 ? 68.164 -23.596 -0.485 1.00 42.17 188 ILE C N 1
ATOM 4777 C CA . ILE C 1 1 ? 67.641 -24.937 -0.718 1.00 41.77 188 ILE C CA 1
ATOM 4778 C C . ILE C 1 1 ? 66.215 -24.837 -1.239 1.00 41.50 188 ILE C C 1
ATOM 4779 O O . ILE C 1 1 ? 65.884 -25.399 -2.282 1.00 41.23 188 ILE C O 1
ATOM 4784 N N . ARG C 1 2 ? 65.369 -24.113 -0.502 1.00 41.80 189 ARG C N 1
ATOM 4785 C CA . ARG C 1 2 ? 64.005 -23.890 -0.965 1.00 42.03 189 ARG C CA 1
ATOM 4786 C C . ARG C 1 2 ? 63.991 -23.045 -2.232 1.00 42.05 189 ARG C C 1
ATOM 4787 O O . ARG C 1 2 ? 63.247 -23.338 -3.175 1.00 42.16 189 ARG C O 1
ATOM 4795 N N . ASP C 1 3 ? 64.824 -22.000 -2.281 1.00 42.08 190 ASP C N 1
ATOM 4796 C CA . ASP C 1 3 ? 64.858 -21.127 -3.451 1.00 41.81 190 ASP C CA 1
ATOM 4797 C C . ASP C 1 3 ? 65.368 -21.865 -4.682 1.00 41.55 190 ASP C C 1
ATOM 4798 O O . ASP C 1 3 ? 64.846 -21.674 -5.786 1.00 41.61 190 ASP C O 1
ATOM 4803 N N . ALA C 1 4 ? 66.393 -22.704 -4.510 1.00 41.28 191 ALA C N 1
ATOM 4804 C CA . ALA C 1 4 ? 66.920 -23.480 -5.627 1.00 40.88 191 ALA C CA 1
ATOM 4805 C C . ALA C 1 4 ? 65.843 -24.333 -6.278 1.00 41.05 191 ALA C C 1
ATOM 4806 O O . ALA C 1 4 ? 65.856 -24.529 -7.499 1.00 40.84 191 ALA C O 1
ATOM 4808 N N . GLU C 1 5 ? 64.900 -24.839 -5.483 1.00 41.09 192 GLU C N 1
ATOM 4809 C CA . GLU C 1 5 ? 63.845 -25.695 -6.007 1.00 41.62 192 GLU C CA 1
ATOM 4810 C C . GLU C 1 5 ? 62.725 -24.890 -6.653 1.00 42.04 192 GLU C C 1
ATOM 4811 O O . GLU C 1 5 ? 62.131 -25.343 -7.639 1.00 42.29 192 GLU C O 1
ATOM 4817 N N . ILE C 1 6 ? 62.426 -23.705 -6.115 1.00 41.86 193 ILE C N 1
ATOM 4818 C CA . ILE C 1 6 ? 61.497 -22.798 -6.785 1.00 41.94 193 ILE C CA 1
ATOM 4819 C C . ILE C 1 6 ? 62.019 -22.447 -8.172 1.00 41.96 193 ILE C C 1
ATOM 4820 O O . ILE C 1 6 ? 61.283 -22.490 -9.165 1.00 41.94 193 ILE C O 1
ATOM 4825 N N . LEU C 1 7 ? 63.305 -22.102 -8.255 1.00 41.84 194 LEU C N 1
ATOM 4826 C CA . LEU C 1 7 ? 63.917 -21.788 -9.542 1.00 41.97 194 LEU C CA 1
ATOM 4827 C C . LEU C 1 7 ? 63.892 -22.995 -10.470 1.00 42.23 194 LEU C C 1
ATOM 4828 O O . LEU C 1 7 ? 63.570 -22.873 -11.659 1.00 42.71 194 LEU C O 1
ATOM 4833 N N . ARG C 1 8 ? 64.237 -24.172 -9.942 1.00 41.74 195 ARG C N 1
ATOM 4834 C CA . ARG C 1 8 ? 64.184 -25.400 -10.727 1.00 42.16 195 ARG C CA 1
ATOM 4835 C C . ARG C 1 8 ? 62.791 -25.617 -11.306 1.00 42.55 195 ARG C C 1
ATOM 4836 O O . ARG C 1 8 ? 62.625 -25.790 -12.519 1.00 42.59 195 ARG C O 1
ATOM 4844 N N . LYS C 1 9 ? 61.773 -25.595 -10.440 1.00 42.63 196 LYS C N 1
ATOM 4845 C CA . LYS C 1 9 ? 60.395 -25.760 -10.892 1.00 42.61 196 LYS C CA 1
ATOM 4846 C C . LYS C 1 9 ? 60.003 -24.687 -11.898 1.00 42.75 196 LYS C C 1
ATOM 4847 O O . LYS C 1 9 ? 59.181 -24.939 -12.786 1.00 42.61 196 LYS C O 1
ATOM 4853 N N . ALA C 1 10 ? 60.577 -23.489 -11.778 1.00 42.47 197 ALA C N 1
ATOM 4854 C CA . ALA C 1 10 ? 60.261 -22.426 -12.722 1.00 43.06 197 ALA C CA 1
ATOM 4855 C C . ALA C 1 10 ? 60.841 -22.712 -14.101 1.00 43.31 197 ALA C C 1
ATOM 4856 O O . ALA C 1 10 ? 60.311 -22.224 -15.106 1.00 43.69 197 ALA C O 1
ATOM 4858 N N . MET C 1 11 ? 61.915 -23.501 -14.172 1.00 43.12 198 MET C N 1
ATOM 4859 C CA . MET C 1 11 ? 62.586 -23.783 -15.434 1.00 43.21 198 MET C CA 1
ATOM 4860 C C . MET C 1 11 ? 62.287 -25.169 -15.985 1.00 43.14 198 MET C C 1
ATOM 4861 O O . MET C 1 11 ? 62.304 -25.352 -17.207 1.00 43.25 198 MET C O 1
ATOM 4866 N N . LYS C 1 12 ? 62.020 -26.147 -15.122 1.00 42.99 199 LYS C N 1
ATOM 4867 C CA . LYS C 1 12 ? 61.805 -27.512 -15.582 1.00 43.07 199 LYS C CA 1
ATOM 4868 C C . LYS C 1 12 ? 60.554 -27.591 -16.446 1.00 42.92 199 LYS C C 1
ATOM 4869 O O . LYS C 1 12 ? 59.522 -26.993 -16.131 1.00 43.03 199 LYS C O 1
ATOM 4875 N N . GLY C 1 13 ? 60.650 -28.346 -17.535 1.00 42.79 200 GLY C N 1
ATOM 4876 C CA . GLY C 1 13 ? 59.638 -28.322 -18.566 1.00 43.04 200 GLY C CA 1
ATOM 4877 C C . GLY C 1 13 ? 59.865 -27.174 -19.531 1.00 42.83 200 GLY C C 1
ATOM 4878 O O . GLY C 1 13 ? 60.674 -26.272 -19.305 1.00 43.47 200 GLY C O 1
ATOM 4879 N N . PHE C 1 14 ? 59.131 -27.211 -20.638 1.00 42.42 201 PHE C N 1
ATOM 4880 C CA . PHE C 1 14 ? 59.318 -26.206 -21.673 1.00 42.03 201 PHE C CA 1
ATOM 4881 C C . PHE C 1 14 ? 58.789 -24.855 -21.205 1.00 42.58 201 PHE C C 1
ATOM 4882 O O . PHE C 1 14 ? 57.708 -24.762 -20.613 1.00 42.66 201 PHE C O 1
ATOM 4890 N N . GLY C 1 15 ? 59.555 -23.803 -21.473 1.00 42.73 202 GLY C N 1
ATOM 4891 C CA . GLY C 1 15 ? 59.193 -22.470 -21.045 1.00 42.86 202 GLY C CA 1
ATOM 4892 C C . GLY C 1 15 ? 59.686 -22.164 -19.643 1.00 43.73 202 GLY C C 1
ATOM 4893 O O . GLY C 1 15 ? 60.190 -23.023 -18.916 1.00 43.69 202 GLY C O 1
ATOM 4894 N N . THR C 1 16 ? 59.517 -20.903 -19.252 1.00 44.03 203 THR C N 1
ATOM 4895 C CA . THR C 1 16 ? 60.075 -20.411 -18.002 1.00 44.35 203 THR C CA 1
ATOM 4896 C C . THR C 1 16 ? 59.049 -19.562 -17.264 1.00 45.08 203 THR C C 1
ATOM 4897 O O . THR C 1 16 ? 58.351 -18.741 -17.870 1.00 45.29 203 THR C O 1
ATOM 4901 N N . ASP C 1 17 ? 58.964 -19.770 -15.950 1.00 45.20 204 ASP C N 1
ATOM 4902 C CA . ASP C 1 17 ? 58.091 -18.984 -15.077 1.00 45.40 204 ASP C CA 1
ATOM 4903 C C . ASP C 1 17 ? 58.836 -17.728 -14.622 1.00 45.55 204 ASP C C 1
ATOM 4904 O O . ASP C 1 17 ? 59.303 -17.615 -13.489 1.00 45.52 204 ASP C O 1
ATOM 4909 N N . GLU C 1 18 ? 58.939 -16.773 -15.552 1.00 45.49 205 GLU C N 1
ATOM 4910 C CA . GLU C 1 18 ? 59.690 -15.546 -15.295 1.00 45.47 205 GLU C CA 1
ATOM 4911 C C . GLU C 1 18 ? 59.196 -14.837 -14.041 1.00 45.68 205 GLU C C 1
ATOM 4912 O O . GLU C 1 18 ? 59.997 -14.315 -13.256 1.00 45.44 205 GLU C O 1
ATOM 4918 N N . GLN C 1 19 ? 57.876 -14.804 -13.843 1.00 46.09 206 GLN C N 1
ATOM 4919 C CA . GLN C 1 19 ? 57.311 -14.207 -12.636 1.00 46.16 206 GLN C CA 1
ATOM 4920 C C . GLN C 1 19 ? 57.876 -14.856 -11.380 1.00 45.84 206 GLN C C 1
ATOM 4921 O O . GLN C 1 19 ? 58.091 -14.183 -10.364 1.00 45.57 206 GLN C O 1
ATOM 4927 N N . ALA C 1 20 ? 58.127 -16.165 -11.432 1.00 45.82 207 ALA C N 1
ATOM 4928 C CA . ALA C 1 20 ? 58.600 -16.874 -10.249 1.00 45.53 207 ALA C CA 1
ATOM 4929 C C . ALA C 1 20 ? 60.063 -16.561 -9.959 1.00 45.31 207 ALA C C 1
ATOM 4930 O O . ALA C 1 20 ? 60.439 -16.364 -8.799 1.00 45.12 207 ALA C O 1
ATOM 4932 N N . ILE C 1 21 ? 60.901 -16.511 -10.997 1.00 45.14 208 ILE C N 1
ATOM 4933 C CA . ILE C 1 21 ? 62.323 -16.252 -10.793 1.00 44.93 208 ILE C CA 1
ATOM 4934 C C . ILE C 1 21 ? 62.548 -14.812 -10.352 1.00 44.59 208 ILE C C 1
ATOM 4935 O O . ILE C 1 21 ? 63.421 -14.532 -9.521 1.00 44.28 208 ILE C O 1
ATOM 4940 N N . VAL C 1 22 ? 61.769 -13.877 -10.901 1.00 44.91 209 VAL C N 1
ATOM 4941 C CA . VAL C 1 22 ? 61.875 -12.480 -10.490 1.00 44.70 209 VAL C CA 1
ATOM 4942 C C . VAL C 1 22 ? 61.606 -12.340 -8.999 1.00 44.65 209 VAL C C 1
ATOM 4943 O O . VAL C 1 22 ? 62.294 -11.590 -8.293 1.00 44.47 209 VAL C O 1
ATOM 4947 N N . ASP C 1 23 ? 60.620 -13.077 -8.491 1.00 44.89 210 ASP C N 1
ATOM 4948 C CA . ASP C 1 23 ? 60.197 -12.931 -7.105 1.00 44.99 210 ASP C CA 1
ATOM 4949 C C . ASP C 1 23 ? 61.170 -13.541 -6.102 1.00 44.90 210 ASP C C 1
ATOM 4950 O O . ASP C 1 23 ? 61.052 -13.257 -4.905 1.00 44.95 210 ASP C O 1
ATOM 4955 N N . VAL C 1 24 ? 62.117 -14.361 -6.548 1.00 44.60 211 VAL C N 1
ATOM 4956 C CA . VAL C 1 24 ? 63.215 -14.769 -5.675 1.00 44.06 211 VAL C CA 1
ATOM 4957 C C . VAL C 1 24 ? 64.419 -13.855 -5.852 1.00 43.79 211 VAL C C 1
ATOM 4958 O O . VAL C 1 24 ? 65.046 -13.448 -4.872 1.00 43.34 211 VAL C O 1
ATOM 4962 N N . VAL C 1 25 ? 64.742 -13.517 -7.100 1.00 43.90 212 VAL C N 1
ATOM 4963 C CA . VAL C 1 25 ? 65.951 -12.749 -7.386 1.00 43.34 212 VAL C CA 1
ATOM 4964 C C . VAL C 1 25 ? 65.873 -11.362 -6.758 1.00 43.23 212 VAL C C 1
ATOM 4965 O O . VAL C 1 25 ? 66.869 -10.844 -6.233 1.00 42.83 212 VAL C O 1
ATOM 4969 N N . ALA C 1 26 ? 64.690 -10.747 -6.783 1.00 43.27 213 ALA C N 1
ATOM 4970 C CA . ALA C 1 26 ? 64.516 -9.387 -6.291 1.00 43.16 213 ALA C CA 1
ATOM 4971 C C . ALA C 1 26 ? 64.166 -9.317 -4.810 1.00 43.17 213 ALA C C 1
ATOM 4972 O O . ALA C 1 26 ? 63.930 -8.217 -4.298 1.00 43.45 213 ALA C O 1
ATOM 4974 N N . ASN C 1 27 ? 64.117 -10.451 -4.111 1.00 43.12 214 ASN C N 1
ATOM 4975 C CA . ASN C 1 27 ? 63.878 -10.463 -2.672 1.00 43.07 214 ASN C CA 1
ATOM 4976 C C . ASN C 1 27 ? 65.047 -11.079 -1.909 1.00 43.00 214 ASN C C 1
ATOM 4977 O O . ASN C 1 27 ? 64.912 -11.403 -0.724 1.00 43.39 214 ASN C O 1
ATOM 4982 N N . ARG C 1 28 ? 66.194 -11.249 -2.567 1.00 42.58 215 ARG C N 1
ATOM 4983 C CA . ARG C 1 28 ? 67.406 -11.758 -1.938 1.00 42.08 215 ARG C CA 1
ATOM 4984 C C . ARG C 1 28 ? 68.567 -10.854 -2.319 1.00 41.69 215 ARG C C 1
ATOM 4985 O O . ARG C 1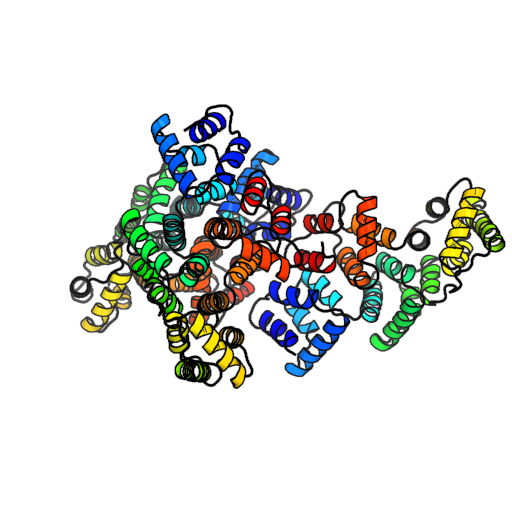 28 ? 68.740 -10.526 -3.497 1.00 42.11 215 ARG C O 1
ATOM 4993 N N . SER C 1 29 ? 69.361 -10.461 -1.326 1.00 41.19 216 SER C N 1
ATOM 4994 C CA . SER C 1 29 ? 70.558 -9.683 -1.598 1.00 40.89 216 SER C CA 1
ATOM 4995 C C . SER C 1 29 ? 71.535 -10.490 -2.449 1.00 40.68 216 SER C C 1
ATOM 4996 O O . SER C 1 29 ? 71.411 -11.708 -2.602 1.00 40.60 216 SER C O 1
ATOM 4999 N N . ASN C 1 30 ? 72.518 -9.785 -3.017 1.00 40.53 217 ASN C N 1
ATOM 5000 C CA . ASN C 1 30 ? 73.541 -10.448 -3.820 1.00 40.36 217 ASN C CA 1
ATOM 5001 C C . ASN C 1 30 ? 74.216 -11.567 -3.040 1.00 39.89 217 ASN C C 1
ATOM 5002 O O . ASN C 1 30 ? 74.557 -12.611 -3.606 1.00 39.62 217 ASN C O 1
ATOM 5007 N N . ASP C 1 31 ? 74.407 -11.368 -1.734 1.00 39.98 218 ASP C N 1
ATOM 5008 C CA . ASP C 1 31 ? 75.034 -12.390 -0.904 1.00 40.11 218 ASP C CA 1
ATOM 5009 C C . ASP C 1 31 ? 74.174 -13.646 -0.825 1.00 39.94 218 ASP C C 1
ATOM 5010 O O . ASP C 1 31 ? 74.688 -14.767 -0.912 1.00 39.71 218 ASP C O 1
ATOM 5015 N N . GLN C 1 32 ? 72.859 -13.479 -0.662 1.00 40.09 219 GLN C N 1
ATOM 5016 C CA . GLN C 1 32 ? 71.971 -14.635 -0.603 1.00 39.97 219 GLN C CA 1
ATOM 5017 C C . GLN C 1 32 ? 71.848 -15.304 -1.966 1.00 39.63 219 GLN C C 1
ATOM 5018 O O . GLN C 1 32 ? 71.717 -16.531 -2.052 1.00 39.41 219 GLN C O 1
ATOM 5024 N N . ARG C 1 33 ? 71.899 -14.512 -3.042 1.00 39.58 220 ARG C N 1
ATOM 5025 C CA . ARG C 1 33 ? 71.910 -15.073 -4.387 1.00 39.49 220 ARG C CA 1
ATOM 5026 C C . ARG C 1 33 ? 73.098 -15.998 -4.613 1.00 39.38 220 ARG C C 1
ATOM 5027 O O . ARG C 1 33 ? 73.065 -16.821 -5.533 1.00 39.01 220 ARG C O 1
ATOM 5035 N N . GLN C 1 34 ? 74.143 -15.881 -3.791 1.00 39.29 221 GLN C N 1
ATOM 5036 C CA . GLN C 1 34 ? 75.282 -16.786 -3.885 1.00 39.08 221 GLN C CA 1
ATOM 5037 C C . GLN C 1 34 ? 74.998 -18.112 -3.190 1.00 38.96 221 GLN C C 1
ATOM 5038 O O . GLN C 1 34 ? 75.316 -19.179 -3.728 1.00 38.53 221 GLN C O 1
ATOM 5044 N N . LYS C 1 35 ? 74.407 -18.066 -1.993 1.00 38.99 222 LYS C N 1
ATOM 5045 C CA . LYS C 1 35 ? 74.075 -19.300 -1.286 1.00 38.67 222 LYS C CA 1
ATOM 5046 C C . LYS C 1 35 ? 72.983 -20.073 -2.011 1.00 38.61 222 LYS C C 1
ATOM 5047 O O . LYS C 1 35 ? 73.014 -21.308 -2.058 1.00 38.35 222 LYS C O 1
ATOM 5053 N N . ILE C 1 36 ? 72.003 -19.362 -2.572 1.00 38.79 223 ILE C N 1
ATOM 5054 C CA . ILE C 1 36 ? 71.009 -20.012 -3.421 1.00 38.72 223 ILE C CA 1
ATOM 5055 C C . ILE C 1 36 ? 71.688 -20.691 -4.601 1.00 38.47 223 ILE C C 1
ATOM 5056 O O . ILE C 1 36 ? 71.337 -21.816 -4.979 1.00 38.61 223 ILE C O 1
ATOM 5061 N N . LYS C 1 37 ? 72.678 -20.022 -5.196 1.00 38.26 224 LYS C N 1
ATOM 5062 C CA . LYS C 1 37 ? 73.439 -20.633 -6.279 1.00 38.45 224 LYS C CA 1
ATOM 5063 C C . LYS C 1 37 ? 74.151 -21.895 -5.805 1.00 38.36 224 LYS C C 1
ATOM 5064 O O . LYS C 1 37 ? 74.217 -22.892 -6.534 1.00 38.12 224 LYS C O 1
ATOM 5070 N N . ALA C 1 38 ? 74.683 -21.874 -4.580 1.00 38.14 225 ALA C N 1
ATOM 5071 C CA . ALA C 1 38 ? 75.320 -23.068 -4.035 1.00 37.77 225 ALA C CA 1
ATOM 5072 C C . ALA C 1 38 ? 74.297 -24.165 -3.770 1.00 37.88 225 ALA C C 1
ATOM 5073 O O . ALA C 1 38 ? 74.538 -25.335 -4.089 1.00 37.45 225 ALA C O 1
ATOM 5075 N N . ALA C 1 39 ? 73.149 -23.803 -3.190 1.00 38.00 226 ALA C N 1
ATOM 5076 C CA . ALA C 1 39 ? 72.112 -24.789 -2.901 1.00 37.99 226 ALA C CA 1
ATOM 5077 C C . ALA C 1 39 ? 71.651 -25.499 -4.168 1.00 37.42 226 ALA C C 1
ATOM 5078 O O . ALA C 1 39 ? 71.428 -26.714 -4.161 1.00 37.34 226 ALA C O 1
ATOM 5080 N N . PHE C 1 40 ? 71.505 -24.754 -5.265 1.00 38.14 227 PHE C N 1
ATOM 5081 C CA . PHE C 1 40 ? 71.091 -25.341 -6.536 1.00 38.06 227 PHE C CA 1
ATOM 5082 C C . PHE C 1 40 ? 72.080 -26.403 -6.997 1.00 37.93 227 PHE C C 1
ATOM 5083 O O . PHE C 1 40 ? 71.720 -27.569 -7.194 1.00 37.28 227 PHE C O 1
ATOM 5091 N N . LYS C 1 41 ? 73.340 -26.004 -7.178 1.00 37.58 228 LYS C N 1
ATOM 5092 C CA . LYS C 1 41 ? 74.373 -26.926 -7.634 1.00 37.36 228 LYS C CA 1
ATOM 5093 C C . LYS C 1 41 ? 74.464 -28.151 -6.736 1.00 37.08 228 LYS C C 1
ATOM 5094 O O . LYS C 1 41 ? 74.619 -29.278 -7.220 1.00 36.67 228 LYS C O 1
ATOM 5100 N N . THR C 1 42 ? 74.371 -27.948 -5.422 1.00 36.76 229 THR C N 1
ATOM 5101 C CA . THR C 1 42 ? 74.410 -29.067 -4.487 1.00 36.71 229 THR C CA 1
ATOM 5102 C C . THR C 1 42 ? 73.203 -29.978 -4.676 1.00 36.52 229 THR C C 1
ATOM 5103 O O . THR C 1 42 ? 73.333 -31.207 -4.691 1.00 36.57 229 THR C O 1
ATOM 5107 N N . SER C 1 43 ? 72.016 -29.388 -4.841 1.00 36.99 230 SER C N 1
ATOM 5108 C CA . SER C 1 43 ? 70.795 -30.184 -4.905 1.00 36.84 230 SER C CA 1
ATOM 5109 C C . SER C 1 43 ? 70.690 -30.955 -6.214 1.00 37.04 230 SER C C 1
ATOM 5110 O O . SER C 1 43 ? 70.220 -32.097 -6.226 1.00 36.65 230 SER C O 1
ATOM 5113 N N . TYR C 1 44 ? 71.121 -30.359 -7.324 1.00 36.78 231 TYR C N 1
ATOM 5114 C CA . TYR C 1 44 ? 70.806 -30.892 -8.641 1.00 36.99 231 TYR C CA 1
ATOM 5115 C C . TYR C 1 44 ? 72.015 -31.217 -9.507 1.00 36.87 231 TYR C C 1
ATOM 5116 O O . TYR C 1 44 ? 71.830 -31.700 -10.631 1.00 36.63 231 TYR C O 1
ATOM 5125 N N . GLY C 1 45 ? 73.235 -30.982 -9.031 1.00 36.86 232 GLY C N 1
ATOM 5126 C CA . GLY C 1 45 ? 74.401 -31.213 -9.865 1.00 36.53 232 GLY C CA 1
ATOM 5127 C C . GLY C 1 45 ? 74.404 -30.427 -11.154 1.00 37.13 232 GLY C C 1
ATOM 5128 O O . GLY C 1 45 ? 75.037 -30.844 -12.129 1.00 36.88 232 GLY C O 1
ATOM 5129 N N . LYS C 1 46 ? 73.705 -29.295 -11.186 1.00 37.23 233 LYS C N 1
ATOM 5130 C CA . LYS C 1 46 ? 73.583 -28.455 -12.365 1.00 37.53 233 LYS C CA 1
ATOM 5131 C C . LYS C 1 46 ? 73.916 -27.023 -11.984 1.00 37.83 233 LYS C C 1
ATOM 5132 O O . LYS C 1 46 ? 73.601 -26.579 -10.875 1.00 37.78 233 LYS C O 1
ATOM 5138 N N . ASP C 1 47 ? 74.551 -26.301 -12.901 1.00 38.25 234 ASP C N 1
ATOM 5139 C CA . ASP C 1 47 ? 74.870 -24.901 -12.662 1.00 38.54 234 ASP C CA 1
ATOM 5140 C C . ASP C 1 47 ? 73.622 -24.051 -12.866 1.00 39.09 234 ASP C C 1
ATOM 5141 O O . ASP C 1 47 ? 72.978 -24.121 -13.918 1.00 39.29 234 ASP C O 1
ATOM 5146 N N . LEU C 1 48 ? 73.274 -23.256 -11.852 1.00 38.95 235 LEU C N 1
ATOM 5147 C CA . LEU C 1 48 ? 72.098 -22.400 -11.963 1.00 39.03 235 LEU C CA 1
ATOM 5148 C C . LEU C 1 48 ? 72.258 -21.381 -13.083 1.00 39.31 235 LEU C C 1
ATOM 5149 O O . LEU C 1 48 ? 71.323 -21.146 -13.856 1.00 39.92 235 LEU C O 1
ATOM 5154 N N . ILE C 1 49 ? 73.441 -20.773 -13.191 1.00 39.58 236 ILE C N 1
ATOM 5155 C CA . ILE C 1 49 ? 73.652 -19.726 -14.186 1.00 39.61 236 ILE C CA 1
ATOM 5156 C C . ILE C 1 49 ? 73.553 -20.291 -15.596 1.00 39.89 236 ILE C C 1
ATOM 5157 O O . ILE C 1 49 ? 72.941 -19.681 -16.482 1.00 40.12 236 ILE C O 1
ATOM 5162 N N . LYS C 1 50 ? 74.148 -21.462 -15.830 1.00 39.74 237 LYS C N 1
ATOM 5163 C CA . LYS C 1 50 ? 74.021 -22.097 -17.136 1.00 39.93 237 LYS C CA 1
ATOM 5164 C C . LYS C 1 50 ? 72.591 -22.553 -17.398 1.00 40.18 237 LYS C C 1
ATOM 5165 O O . LYS C 1 50 ? 72.143 -22.556 -18.551 1.00 40.29 237 LYS C O 1
ATOM 5171 N N . ASP C 1 51 ? 71.862 -22.940 -16.348 1.00 40.00 238 ASP C N 1
ATOM 5172 C CA . ASP C 1 51 ? 70.437 -23.210 -16.502 1.00 40.31 238 ASP C CA 1
ATOM 5173 C C . ASP C 1 51 ? 69.691 -21.955 -16.933 1.00 40.70 238 ASP C C 1
ATOM 5174 O O . ASP C 1 51 ? 68.838 -22.003 -17.826 1.00 41.10 238 ASP C O 1
ATOM 5179 N N . LEU C 1 52 ? 70.014 -20.818 -16.316 1.00 40.56 239 LEU C N 1
ATOM 5180 C CA . LEU C 1 52 ? 69.316 -19.576 -16.627 1.00 40.49 239 LEU C CA 1
ATOM 5181 C C . LEU C 1 52 ? 69.602 -19.127 -18.054 1.00 40.78 239 LEU C C 1
ATOM 5182 O O . LEU C 1 52 ? 68.682 -18.773 -18.801 1.00 41.52 239 LEU C O 1
ATOM 5187 N N . LYS C 1 53 ? 70.878 -19.143 -18.450 1.00 40.60 240 LYS C N 1
ATOM 5188 C CA . LYS C 1 53 ? 71.246 -18.781 -19.817 1.00 41.13 240 LYS C CA 1
ATOM 5189 C C . LYS C 1 53 ? 70.435 -19.570 -20.835 1.00 41.57 240 LYS C C 1
ATOM 5190 O O . LYS C 1 53 ? 70.030 -19.035 -21.873 1.00 42.25 240 LYS C O 1
ATOM 5196 N N . SER C 1 54 ? 70.178 -20.848 -20.547 1.00 41.74 241 SER C N 1
ATOM 5197 C CA . SER C 1 54 ? 69.436 -21.681 -21.482 1.00 42.06 241 SER C CA 1
ATOM 5198 C C . SER C 1 54 ? 67.943 -21.386 -21.437 1.00 42.48 241 SER C C 1
ATOM 5199 O O . SER C 1 54 ? 67.249 -21.555 -22.447 1.00 42.72 241 SER C O 1
ATOM 5202 N N . GLU C 1 55 ? 67.431 -20.953 -20.284 1.00 42.16 242 GLU C N 1
ATOM 5203 C CA . GLU C 1 55 ? 66.005 -20.733 -20.096 1.00 42.48 242 GLU C CA 1
ATOM 5204 C C . GLU C 1 55 ? 65.623 -19.256 -20.145 1.00 42.55 242 GLU C C 1
ATOM 5205 O O . GLU C 1 55 ? 64.540 -18.892 -19.679 1.00 43.35 242 GLU C O 1
ATOM 5211 N N . LEU C 1 56 ? 66.486 -18.401 -20.689 1.00 42.26 243 LEU C N 1
ATOM 5212 C CA . LEU C 1 56 ? 66.198 -16.977 -20.805 1.00 41.73 243 LEU C CA 1
ATOM 5213 C C . LEU C 1 56 ? 66.772 -16.448 -22.113 1.00 41.62 243 LEU C C 1
ATOM 5214 O O . LEU C 1 56 ? 67.445 -17.166 -22.859 1.00 41.97 243 LEU C O 1
ATOM 5219 N N . SER C 1 57 ? 66.504 -15.172 -22.386 1.00 41.47 244 SER C N 1
ATOM 5220 C CA . SER C 1 57 ? 67.004 -14.520 -23.591 1.00 41.27 244 SER C CA 1
ATOM 5221 C C . SER C 1 57 ? 66.815 -13.015 -23.463 1.00 41.24 244 SER C C 1
ATOM 5222 O O . SER C 1 57 ? 66.006 -12.538 -22.661 1.00 41.46 244 SER C O 1
ATOM 5225 N N . GLY C 1 58 ? 67.579 -12.273 -24.268 1.00 41.30 245 GLY C N 1
ATOM 5226 C CA . GLY C 1 58 ? 67.389 -10.839 -24.400 1.00 41.39 245 GLY C CA 1
ATOM 5227 C C . GLY C 1 58 ? 67.805 -10.050 -23.169 1.00 41.21 245 GLY C C 1
ATOM 5228 O O . GLY C 1 58 ? 68.689 -10.447 -22.403 1.00 41.36 245 GLY C O 1
ATOM 5229 N N . ASN C 1 59 ? 67.155 -8.895 -22.988 1.00 40.94 246 ASN C N 1
ATOM 5230 C CA . ASN C 1 59 ? 67.418 -8.065 -21.816 1.00 41.21 246 ASN C CA 1
ATOM 5231 C C . ASN C 1 59 ? 67.069 -8.795 -20.527 1.00 41.17 246 ASN C C 1
ATOM 5232 O O . ASN C 1 59 ? 67.626 -8.485 -19.467 1.00 40.92 246 ASN C O 1
ATOM 5237 N N . MET C 1 60 ? 66.148 -9.760 -20.595 1.00 41.50 247 MET C N 1
ATOM 5238 C CA . MET C 1 60 ? 65.803 -10.544 -19.415 1.00 41.50 247 MET C CA 1
ATOM 5239 C C . MET C 1 60 ? 66.980 -11.402 -18.965 1.00 41.28 247 MET C C 1
ATOM 5240 O O . MET C 1 60 ? 67.293 -11.466 -17.770 1.00 41.16 247 MET C O 1
ATOM 5245 N N . GLU C 1 61 ? 67.643 -12.071 -19.911 1.00 41.24 248 GLU C N 1
ATOM 5246 C CA . GLU C 1 61 ? 68.840 -12.833 -19.573 1.00 41.16 248 GLU C CA 1
ATOM 5247 C C . GLU C 1 61 ? 69.932 -11.923 -19.027 1.00 40.83 248 GLU C C 1
ATOM 5248 O O . GLU C 1 61 ? 70.634 -12.285 -18.077 1.00 40.56 248 GLU C O 1
ATOM 5254 N N . GLU C 1 62 ? 70.075 -10.727 -19.603 1.00 40.79 249 GLU C N 1
ATOM 5255 C CA . GLU C 1 62 ? 71.162 -9.840 -19.200 1.00 40.51 249 GLU C CA 1
ATOM 5256 C C . GLU C 1 62 ? 70.973 -9.329 -17.778 1.00 40.38 249 GLU C C 1
ATOM 5257 O O . GLU C 1 62 ? 71.947 -9.202 -17.028 1.00 40.24 249 GLU C O 1
ATOM 5263 N N . LEU C 1 63 ? 69.733 -9.030 -17.385 1.00 40.57 250 LEU C N 1
ATOM 5264 C CA . LEU C 1 63 ? 69.506 -8.523 -16.036 1.00 40.61 250 LEU C CA 1
ATOM 5265 C C . LEU C 1 63 ? 69.677 -9.631 -15.003 1.00 40.82 250 LEU C C 1
ATOM 5266 O O . LEU C 1 63 ? 70.306 -9.421 -13.960 1.00 40.73 250 LEU C O 1
ATOM 5271 N N . ILE C 1 64 ? 69.132 -10.820 -15.277 1.00 40.88 251 ILE C N 1
ATOM 5272 C CA . ILE C 1 64 ? 69.200 -11.908 -14.305 1.00 40.86 251 ILE C CA 1
ATOM 5273 C C . ILE C 1 64 ? 70.645 -12.349 -14.098 1.00 40.53 251 ILE C C 1
ATOM 5274 O O . ILE C 1 64 ? 71.105 -12.503 -12.960 1.00 40.58 251 ILE C O 1
ATOM 5279 N N . LEU C 1 65 ? 71.385 -12.544 -15.194 1.00 40.33 252 LEU C N 1
ATOM 5280 C CA . LEU C 1 65 ? 72.779 -12.966 -15.084 1.00 40.27 252 LEU C CA 1
ATOM 5281 C C . LEU C 1 65 ? 73.628 -11.938 -14.344 1.00 40.20 252 LEU C C 1
ATOM 5282 O O . LEU C 1 65 ? 74.618 -12.301 -13.696 1.00 40.18 252 LEU C O 1
ATOM 5287 N N . ALA C 1 66 ? 73.264 -10.655 -14.430 1.00 40.30 253 ALA C N 1
ATOM 5288 C CA . ALA C 1 66 ? 74.030 -9.608 -13.763 1.00 39.97 253 ALA C CA 1
ATOM 5289 C C . ALA C 1 66 ? 73.778 -9.570 -12.263 1.00 40.18 253 ALA C C 1
ATOM 5290 O O . ALA C 1 66 ? 74.700 -9.289 -11.491 1.00 39.97 253 ALA C O 1
ATOM 5292 N N . LEU C 1 67 ? 72.549 -9.847 -11.829 1.00 40.38 254 LEU C N 1
ATOM 5293 C CA . LEU C 1 67 ? 72.244 -9.809 -10.405 1.00 40.48 254 LEU C CA 1
ATOM 5294 C C . LEU C 1 67 ? 72.851 -10.982 -9.652 1.00 40.21 254 LEU C C 1
ATOM 5295 O O . LEU C 1 67 ? 72.986 -10.909 -8.427 1.00 40.19 254 LEU C O 1
ATOM 5300 N N . PHE C 1 68 ? 73.223 -12.052 -10.350 1.00 40.15 255 PHE C N 1
ATOM 5301 C CA . PHE C 1 68 ? 73.734 -13.254 -9.705 1.00 40.22 255 PHE C CA 1
ATOM 5302 C C . PHE C 1 68 ? 75.251 -13.269 -9.568 1.00 40.02 255 PHE C C 1
ATOM 5303 O O . PHE C 1 68 ? 75.786 -14.148 -8.885 1.00 39.61 255 PHE C O 1
ATOM 5311 N N . MET C 1 69 ? 75.952 -12.338 -10.197 1.00 39.74 256 MET C N 1
ATOM 5312 C CA . MET C 1 69 ? 77.383 -12.257 -9.979 1.00 39.59 256 MET C CA 1
ATOM 5313 C C . MET C 1 69 ? 77.675 -11.479 -8.700 1.00 39.56 256 MET C C 1
ATOM 5314 O O . MET C 1 69 ? 76.949 -10.543 -8.354 1.00 39.63 256 MET C O 1
ATOM 5319 N N . PRO C 1 70 ? 78.719 -11.860 -7.964 1.00 39.45 257 PRO C N 1
ATOM 5320 C CA . PRO C 1 70 ? 79.188 -11.003 -6.879 1.00 39.50 257 PRO C CA 1
ATOM 5321 C C . PRO C 1 70 ? 79.716 -9.695 -7.446 1.00 39.51 257 PRO C C 1
ATOM 5322 O O . PRO C 1 70 ? 80.246 -9.663 -8.569 1.00 39.59 257 PRO C O 1
ATOM 5326 N N . PRO C 1 71 ? 79.582 -8.591 -6.704 1.00 39.80 258 PRO C N 1
ATOM 5327 C CA . PRO C 1 71 ? 79.884 -7.272 -7.299 1.00 40.08 258 PRO C CA 1
ATOM 5328 C C . PRO C 1 71 ? 81.275 -7.171 -7.902 1.00 39.98 258 PRO C C 1
ATOM 5329 O O . PRO C 1 71 ? 81.423 -6.690 -9.033 1.00 39.81 258 PRO C O 1
ATOM 5333 N N . THR C 1 72 ? 82.303 -7.620 -7.177 1.00 39.79 259 THR C N 1
ATOM 5334 C CA . THR C 1 72 ? 83.663 -7.547 -7.701 1.00 39.97 259 THR C CA 1
ATOM 5335 C C . THR C 1 72 ? 83.806 -8.372 -8.975 1.00 40.25 259 THR C C 1
ATOM 5336 O O . THR C 1 72 ? 84.440 -7.929 -9.941 1.00 39.99 259 THR C O 1
ATOM 5340 N N . TYR C 1 73 ? 83.208 -9.566 -9.006 1.00 40.07 260 TYR C N 1
ATOM 5341 C CA . TYR C 1 73 ? 83.259 -10.380 -10.218 1.00 40.23 260 TYR C CA 1
ATOM 5342 C C . TYR C 1 73 ? 82.534 -9.697 -11.369 1.00 40.00 260 TYR C C 1
ATOM 5343 O O . TYR C 1 73 ? 83.053 -9.629 -12.489 1.00 40.18 260 TYR C O 1
ATOM 5352 N N . TYR C 1 74 ? 81.325 -9.190 -11.110 1.00 39.79 261 TYR C N 1
ATOM 5353 C CA . TYR C 1 74 ? 80.554 -8.528 -12.159 1.00 40.08 261 TYR C CA 1
ATOM 5354 C C . TYR C 1 74 ? 81.340 -7.372 -12.770 1.00 40.15 261 TYR C C 1
ATOM 5355 O O . TYR C 1 74 ? 81.446 -7.257 -13.997 1.00 40.26 261 TYR C O 1
ATOM 5364 N N . ASP C 1 75 ? 81.907 -6.505 -11.924 1.00 40.01 262 ASP C N 1
ATOM 5365 C CA . ASP C 1 75 ? 82.744 -5.418 -12.424 1.00 39.93 262 ASP C CA 1
ATOM 5366 C C . ASP C 1 75 ? 83.913 -5.961 -13.235 1.00 40.15 262 ASP C C 1
ATOM 5367 O O . ASP C 1 75 ? 84.201 -5.475 -14.335 1.00 39.97 262 ASP C O 1
ATOM 5372 N N . ALA C 1 76 ? 84.597 -6.978 -12.706 1.00 40.23 263 ALA C N 1
ATOM 5373 C CA . ALA C 1 76 ? 85.716 -7.579 -13.424 1.00 40.30 263 ALA C CA 1
ATOM 5374 C C . ALA C 1 76 ? 85.248 -8.221 -14.724 1.00 40.44 263 ALA C C 1
ATOM 5375 O O . ALA C 1 76 ? 85.870 -8.040 -15.778 1.00 40.72 263 ALA C O 1
ATOM 5377 N N . TRP C 1 77 ? 84.142 -8.969 -14.667 1.00 40.37 264 TRP C N 1
ATOM 5378 C CA . TRP C 1 77 ? 83.607 -9.620 -15.860 1.00 40.44 264 TRP C CA 1
ATOM 5379 C C . TRP C 1 77 ? 83.256 -8.601 -16.938 1.00 40.63 264 TRP C C 1
ATOM 5380 O O . TRP C 1 77 ? 83.453 -8.857 -18.133 1.00 40.76 264 TRP C O 1
ATOM 5391 N N . SER C 1 78 ? 82.748 -7.433 -16.535 1.00 40.51 265 SER C N 1
ATOM 5392 C CA . SER C 1 78 ? 82.360 -6.414 -17.506 1.00 40.55 265 SER C CA 1
ATOM 5393 C C . SER C 1 78 ? 83.575 -5.835 -18.223 1.00 40.69 265 SER C C 1
ATOM 5394 O O . SER C 1 78 ? 83.511 -5.540 -19.423 1.00 40.94 265 SER C O 1
ATOM 5397 N N . LEU C 1 79 ? 84.691 -5.662 -17.509 1.00 40.59 266 LEU C N 1
ATOM 5398 C CA . LEU C 1 79 ? 85.901 -5.140 -18.139 1.00 40.73 266 LEU C CA 1
ATOM 5399 C C . LEU C 1 79 ? 86.454 -6.124 -19.161 1.00 41.00 266 LEU C C 1
ATOM 5400 O O . LEU C 1 79 ? 86.848 -5.730 -20.265 1.00 41.22 266 LEU C O 1
ATOM 5405 N N . ARG C 1 80 ? 86.498 -7.409 -18.804 1.00 41.15 267 ARG C N 1
ATOM 5406 C CA . ARG C 1 80 ? 86.939 -8.444 -19.735 1.00 41.38 267 ARG C CA 1
ATOM 5407 C C . ARG C 1 80 ? 86.148 -8.388 -21.036 1.00 41.60 267 ARG C C 1
ATOM 5408 O O . ARG C 1 80 ? 86.724 -8.304 -22.127 1.00 41.86 267 ARG C O 1
ATOM 5416 N N . LYS C 1 81 ? 84.818 -8.420 -20.932 1.00 41.29 268 LYS C N 1
ATOM 5417 C CA . LYS C 1 81 ? 83.971 -8.422 -22.119 1.00 41.29 268 LYS C CA 1
ATOM 5418 C C . LYS C 1 81 ? 84.141 -7.145 -22.934 1.00 41.63 268 LYS C C 1
ATOM 5419 O O . LYS C 1 81 ? 84.168 -7.189 -24.170 1.00 41.89 268 LYS C O 1
ATOM 5425 N N . ALA C 1 82 ? 84.262 -5.996 -22.260 1.00 41.64 269 ALA C N 1
ATOM 5426 C CA . ALA C 1 82 ? 84.374 -4.725 -22.970 1.00 41.64 269 ALA C CA 1
ATOM 5427 C C . ALA C 1 82 ? 85.618 -4.670 -23.849 1.00 42.05 269 ALA C C 1
ATOM 5428 O O . ALA C 1 82 ? 85.612 -4.001 -24.889 1.00 42.22 269 ALA C O 1
ATOM 5430 N N . MET C 1 83 ? 86.688 -5.358 -23.456 1.00 42.03 270 MET C N 1
ATOM 5431 C CA . MET C 1 83 ? 87.902 -5.414 -24.260 1.00 42.34 270 MET C CA 1
ATOM 5432 C C . MET C 1 83 ? 87.984 -6.651 -25.141 1.00 42.51 270 MET C C 1
ATOM 5433 O O . MET C 1 83 ? 88.639 -6.604 -26.189 1.00 42.75 270 MET C O 1
ATOM 5438 N N . GLN C 1 84 ? 87.345 -7.750 -24.744 1.00 42.53 271 GLN C N 1
ATOM 5439 C CA . GLN C 1 84 ? 87.455 -8.995 -25.493 1.00 42.65 271 GLN C CA 1
ATOM 5440 C C . GLN C 1 84 ? 86.809 -8.856 -26.867 1.00 43.05 271 GLN C C 1
ATOM 5441 O O . GLN C 1 84 ? 85.655 -8.430 -26.991 1.00 43.44 271 GLN C O 1
ATOM 5447 N N . GLY C 1 85 ? 87.556 -9.220 -27.897 1.00 42.93 272 GLY C N 1
ATOM 5448 C CA . GLY C 1 85 ? 87.067 -9.201 -29.260 1.00 42.93 272 GLY C CA 1
ATOM 5449 C C . GLY C 1 85 ? 87.770 -8.155 -30.106 1.00 43.43 272 GLY C C 1
ATOM 5450 O O . GLY C 1 85 ? 88.523 -7.306 -29.623 1.00 43.77 272 GLY C O 1
ATOM 5451 N N . ALA C 1 86 ? 87.472 -8.218 -31.405 1.00 43.43 273 ALA C N 1
ATOM 5452 C CA . ALA C 1 86 ? 88.123 -7.389 -32.412 1.00 43.82 273 ALA C CA 1
ATOM 5453 C C . ALA C 1 86 ? 87.919 -5.899 -32.174 1.00 43.56 273 ALA C C 1
ATOM 5454 O O . ALA C 1 86 ? 88.547 -5.075 -32.844 1.00 43.36 273 ALA C O 1
ATOM 5456 N N . GLY C 1 87 ? 87.050 -5.539 -31.229 1.00 43.33 274 GLY C N 1
ATOM 5457 C CA . GLY C 1 87 ? 86.766 -4.144 -30.950 1.00 42.86 274 GLY C CA 1
ATOM 5458 C C . GLY C 1 87 ? 87.029 -3.738 -29.513 1.00 43.01 274 GLY C C 1
ATOM 5459 O O . GLY C 1 87 ? 87.797 -4.396 -28.804 1.00 43.16 274 GLY C O 1
ATOM 5460 N N . THR C 1 88 ? 86.398 -2.648 -29.078 1.00 42.70 275 THR C N 1
ATOM 5461 C CA . THR C 1 88 ? 86.572 -2.138 -27.725 1.00 42.41 275 THR C CA 1
ATOM 5462 C C . THR C 1 88 ? 85.332 -1.345 -27.329 1.00 41.90 275 THR C C 1
ATOM 5463 O O . THR C 1 88 ? 84.784 -0.593 -28.142 1.00 42.14 275 THR C O 1
ATOM 5467 N N . GLN C 1 89 ? 84.906 -1.510 -26.078 1.00 41.47 276 GLN C N 1
ATOM 5468 C CA . GLN C 1 89 ? 83.744 -0.815 -25.524 1.00 41.23 276 GLN C CA 1
ATOM 5469 C C . GLN C 1 89 ? 84.244 0.167 -24.467 1.00 40.63 276 GLN C C 1
ATOM 5470 O O . GLN C 1 89 ? 84.169 -0.086 -23.262 1.00 40.30 276 GLN C O 1
ATOM 5476 N N . GLU C 1 90 ? 84.733 1.318 -24.933 1.00 40.84 277 GLU C N 1
ATOM 5477 C CA . GLU C 1 90 ? 85.454 2.237 -24.056 1.00 40.48 277 GLU C CA 1
ATOM 5478 C C . GLU C 1 90 ? 84.552 2.863 -22.999 1.00 40.13 277 GLU C C 1
ATOM 5479 O O . GLU C 1 90 ? 85.033 3.227 -21.920 1.00 39.89 277 GLU C O 1
ATOM 5485 N N . ARG C 1 91 ? 83.255 2.994 -23.279 1.00 40.23 278 ARG C N 1
ATOM 5486 C CA . ARG C 1 91 ? 82.365 3.656 -22.331 1.00 40.19 278 ARG C CA 1
ATOM 5487 C C . ARG C 1 91 ? 82.159 2.831 -21.068 1.00 39.83 278 ARG C C 1
ATOM 5488 O O . ARG C 1 91 ? 81.912 3.395 -19.995 1.00 39.60 278 ARG C O 1
ATOM 5496 N N . VAL C 1 92 ? 82.245 1.504 -21.171 1.00 39.90 279 VAL C N 1
ATOM 5497 C CA . VAL C 1 92 ? 82.135 0.666 -19.981 1.00 39.70 279 VAL C CA 1
ATOM 5498 C C . VAL C 1 92 ? 83.382 0.804 -19.119 1.00 39.42 279 VAL C C 1
ATOM 5499 O O . VAL C 1 92 ? 83.298 0.864 -17.886 1.00 39.23 279 VAL C O 1
ATOM 5503 N N . LEU C 1 93 ? 84.554 0.859 -19.755 1.00 39.58 280 LEU C N 1
ATOM 5504 C CA . LEU C 1 93 ? 85.800 1.049 -19.019 1.00 39.43 280 LEU C CA 1
ATOM 5505 C C . LEU C 1 93 ? 85.755 2.325 -18.188 1.00 39.38 280 LEU C C 1
ATOM 5506 O O . LEU C 1 93 ? 86.097 2.320 -17.000 1.00 39.41 280 LEU C O 1
ATOM 5511 N N . ILE C 1 94 ? 85.326 3.431 -18.801 1.00 39.30 281 ILE C N 1
ATOM 5512 C CA . ILE C 1 94 ? 85.197 4.691 -18.072 1.00 39.16 281 ILE C CA 1
ATOM 5513 C C . ILE C 1 94 ? 84.207 4.542 -16.925 1.00 39.12 281 ILE C C 1
ATOM 5514 O O . ILE C 1 94 ? 84.484 4.939 -15.787 1.00 38.95 281 ILE C O 1
ATOM 5519 N N . GLU C 1 95 ? 83.037 3.963 -17.209 1.00 39.10 282 GLU C N 1
ATOM 5520 C CA . GLU C 1 95 ? 81.984 3.879 -16.201 1.00 39.19 282 GLU C CA 1
ATOM 5521 C C . GLU C 1 95 ? 82.438 3.119 -14.962 1.00 39.15 282 GLU C C 1
ATOM 5522 O O . GLU C 1 95 ? 82.019 3.447 -13.846 1.00 39.22 282 GLU C O 1
ATOM 5528 N N . ILE C 1 96 ? 83.293 2.114 -15.129 1.00 39.22 283 ILE C N 1
ATOM 5529 C CA . ILE C 1 96 ? 83.761 1.330 -13.993 1.00 39.22 283 ILE C CA 1
ATOM 5530 C C . ILE C 1 96 ? 85.047 1.941 -13.447 1.00 39.38 283 ILE C C 1
ATOM 5531 O O . ILE C 1 96 ? 85.085 2.407 -12.303 1.00 39.18 283 ILE C O 1
ATOM 5536 N N . LEU C 1 97 ? 86.097 1.982 -14.271 1.00 39.17 284 LEU C N 1
ATOM 5537 C CA . LEU C 1 97 ? 87.424 2.320 -13.761 1.00 39.17 284 LEU C CA 1
ATOM 5538 C C . LEU C 1 97 ? 87.498 3.746 -13.224 1.00 39.23 284 LEU C C 1
ATOM 5539 O O . LEU C 1 97 ? 88.282 4.019 -12.307 1.00 39.25 284 LEU C O 1
ATOM 5544 N N . CYS C 1 98 ? 86.699 4.664 -13.765 1.00 39.22 285 CYS C N 1
ATOM 5545 C CA . CYS C 1 98 ? 86.730 6.047 -13.305 1.00 38.90 285 CYS C CA 1
ATOM 5546 C C . CYS C 1 98 ? 85.796 6.314 -12.132 1.00 39.34 285 CYS C C 1
ATOM 5547 O O . CYS C 1 98 ? 85.872 7.395 -11.538 1.00 39.27 285 CYS C O 1
ATOM 5550 N N . THR C 1 99 ? 84.922 5.368 -11.779 1.00 39.34 286 THR C N 1
ATOM 5551 C CA . THR C 1 99 ? 83.972 5.573 -10.696 1.00 39.39 286 THR C CA 1
ATOM 5552 C C . THR C 1 99 ? 84.156 4.634 -9.512 1.00 39.73 286 THR C C 1
ATOM 5553 O O . THR C 1 99 ? 83.596 4.908 -8.444 1.00 40.07 286 THR C O 1
ATOM 5557 N N . ARG C 1 100 ? 84.910 3.547 -9.656 1.00 39.42 287 ARG C N 1
ATOM 5558 C CA . ARG C 1 100 ? 85.139 2.642 -8.539 1.00 39.47 287 ARG C CA 1
ATOM 5559 C C . ARG C 1 100 ? 86.265 3.166 -7.655 1.00 39.68 287 ARG C C 1
ATOM 5560 O O . ARG C 1 100 ? 87.255 3.721 -8.144 1.00 39.73 287 ARG C O 1
ATOM 5568 N N . THR C 1 101 ? 86.109 2.981 -6.347 1.00 39.54 288 THR C N 1
ATOM 5569 C CA . THR C 1 101 ? 87.052 3.492 -5.365 1.00 39.57 288 THR C CA 1
ATOM 5570 C C . THR C 1 101 ? 88.299 2.612 -5.294 1.00 39.87 288 THR C C 1
ATOM 5571 O O . THR C 1 101 ? 88.364 1.528 -5.878 1.00 40.00 288 THR C O 1
ATOM 5575 N N . ASN C 1 102 ? 89.298 3.099 -4.547 1.00 40.07 289 ASN C N 1
ATOM 5576 C CA . ASN C 1 102 ? 90.537 2.348 -4.357 1.00 40.25 289 ASN C CA 1
ATOM 5577 C C . ASN C 1 102 ? 90.261 0.937 -3.857 1.00 40.72 289 ASN C C 1
ATOM 5578 O O . ASN C 1 102 ? 90.859 -0.032 -4.338 1.00 40.71 289 ASN C O 1
ATOM 5583 N N . GLN C 1 103 ? 89.356 0.807 -2.887 1.00 40.59 290 GLN C N 1
ATOM 5584 C CA . GLN C 1 103 ? 89.012 -0.505 -2.351 1.00 40.61 290 GLN C CA 1
ATOM 5585 C C . GLN C 1 103 ? 88.424 -1.399 -3.435 1.00 40.63 290 GLN C C 1
ATOM 5586 O O . GLN C 1 103 ? 88.837 -2.553 -3.595 1.00 40.85 290 GLN C O 1
ATOM 5592 N N . GLU C 1 104 ? 87.455 -0.877 -4.190 1.00 40.29 291 GLU C N 1
ATOM 5593 C CA . GLU C 1 104 ? 86.861 -1.655 -5.272 1.00 40.37 291 GLU C CA 1
ATOM 5594 C C . GLU C 1 104 ? 87.891 -1.985 -6.343 1.00 40.85 291 GLU C C 1
ATOM 5595 O O . GLU C 1 104 ? 87.950 -3.121 -6.827 1.00 41.16 291 GLU C O 1
ATOM 5601 N N . ILE C 1 105 ? 88.723 -1.008 -6.714 1.00 40.68 292 ILE C N 1
ATOM 5602 C CA . ILE C 1 105 ? 89.669 -1.204 -7.811 1.00 40.86 292 ILE C CA 1
ATOM 5603 C C . ILE C 1 105 ? 90.645 -2.328 -7.484 1.00 41.09 292 ILE C C 1
ATOM 5604 O O . ILE C 1 105 ? 90.926 -3.191 -8.325 1.00 41.02 292 ILE C O 1
ATOM 5609 N N . ARG C 1 106 ? 91.177 -2.338 -6.258 1.00 41.11 293 ARG C N 1
ATOM 5610 C CA . ARG C 1 106 ? 92.169 -3.347 -5.898 1.00 41.18 293 ARG C CA 1
ATOM 5611 C C . ARG C 1 106 ? 91.560 -4.745 -5.890 1.00 41.38 293 ARG C C 1
ATOM 5612 O O . ARG C 1 106 ? 92.223 -5.718 -6.266 1.00 41.36 293 ARG C O 1
ATOM 5620 N N . GLU C 1 107 ? 90.299 -4.868 -5.469 1.00 41.42 294 GLU C N 1
ATOM 5621 C CA . GLU C 1 107 ? 89.644 -6.171 -5.505 1.00 41.28 294 GLU C CA 1
ATOM 5622 C C . GLU C 1 107 ? 89.322 -6.596 -6.933 1.00 41.52 294 GLU C C 1
ATOM 5623 O O . GLU C 1 107 ? 89.268 -7.798 -7.218 1.00 41.64 294 GLU C O 1
ATOM 5629 N N . ILE C 1 108 ? 89.111 -5.639 -7.841 1.00 41.19 295 ILE C N 1
ATOM 5630 C CA . ILE C 1 108 ? 88.804 -5.989 -9.225 1.00 41.22 295 ILE C CA 1
ATOM 5631 C C . ILE C 1 108 ? 90.036 -6.564 -9.913 1.00 41.47 295 ILE C C 1
ATOM 5632 O O . ILE C 1 108 ? 89.962 -7.598 -10.587 1.00 41.59 295 ILE C O 1
ATOM 5637 N N . VAL C 1 109 ? 91.188 -5.905 -9.756 1.00 41.43 296 VAL C N 1
ATOM 5638 C CA . VAL C 1 109 ? 92.398 -6.389 -10.416 1.00 41.37 296 VAL C CA 1
ATOM 5639 C C . VAL C 1 109 ? 92.828 -7.732 -9.842 1.00 41.84 296 VAL C C 1
ATOM 5640 O O . VAL C 1 109 ? 93.400 -8.562 -10.558 1.00 42.20 296 VAL C O 1
ATOM 5644 N N . ARG C 1 110 ? 92.560 -7.973 -8.558 1.00 41.79 297 ARG C N 1
ATOM 5645 C CA . ARG C 1 110 ? 92.857 -9.279 -7.981 1.00 42.53 297 ARG C CA 1
ATOM 5646 C C . ARG C 1 110 ? 91.900 -10.339 -8.510 1.00 42.92 297 ARG C C 1
ATOM 5647 O O . ARG C 1 110 ? 92.314 -11.463 -8.817 1.00 43.47 297 ARG C O 1
ATOM 5655 N N . CYS C 1 111 ? 90.618 -9.993 -8.630 1.00 42.64 298 CYS C N 1
ATOM 5656 C CA . CYS C 1 111 ? 89.647 -10.917 -9.206 1.00 42.81 298 CYS C CA 1
ATOM 5657 C C . CYS C 1 111 ? 89.914 -11.146 -10.688 1.00 43.12 298 CYS C C 1
ATOM 5658 O O . CYS C 1 111 ? 89.874 -12.288 -11.161 1.00 43.63 298 CYS C O 1
ATOM 5661 N N . TYR C 1 112 ? 90.186 -10.071 -11.433 1.00 42.88 299 TYR C N 1
ATOM 5662 C CA . TYR C 1 112 ? 90.497 -10.193 -12.855 1.00 42.84 299 TYR C CA 1
ATOM 5663 C C . TYR C 1 112 ? 91.666 -11.138 -13.099 1.00 43.52 299 TYR C C 1
ATOM 5664 O O . TYR C 1 112 ? 91.691 -11.849 -14.110 1.00 43.44 299 TYR C O 1
ATOM 5673 N N . GLN C 1 113 ? 92.637 -11.165 -12.185 1.00 43.49 300 GLN C N 1
ATOM 5674 C CA . GLN C 1 113 ? 93.824 -11.992 -12.375 1.00 44.17 300 GLN C CA 1
ATOM 5675 C C . GLN C 1 113 ? 93.551 -13.454 -12.041 1.00 44.12 300 GLN C C 1
ATOM 5676 O O . GLN C 1 113 ? 93.887 -14.349 -12.824 1.00 44.00 300 GLN C O 1
ATOM 5682 N N . SER C 1 114 ? 92.948 -13.718 -10.881 1.00 43.89 301 SER C N 1
ATOM 5683 C CA . SER C 1 114 ? 92.778 -15.100 -10.443 1.00 43.78 301 SER C CA 1
ATOM 5684 C C . SER C 1 114 ? 91.651 -15.793 -11.202 1.00 43.63 301 SER C C 1
ATOM 5685 O O . SER C 1 114 ? 91.733 -16.996 -11.480 1.00 43.47 301 SER C O 1
ATOM 5688 N N . GLU C 1 115 ? 90.590 -15.059 -11.549 1.00 43.70 302 GLU C N 1
ATOM 5689 C CA . GLU C 1 115 ? 89.429 -15.688 -12.172 1.00 43.71 302 GLU C CA 1
ATOM 5690 C C . GLU C 1 115 ? 89.629 -15.895 -13.669 1.00 43.51 302 GLU C C 1
ATOM 5691 O O . GLU C 1 115 ? 89.254 -16.943 -14.208 1.00 43.19 302 GLU C O 1
ATOM 5697 N N . PHE C 1 116 ? 90.200 -14.908 -14.361 1.00 43.26 303 PHE C N 1
ATOM 5698 C CA . PHE C 1 116 ? 90.388 -14.992 -15.803 1.00 43.33 303 PHE C CA 1
ATOM 5699 C C . PHE C 1 116 ? 91.805 -15.376 -16.205 1.00 43.75 303 PHE C C 1
ATOM 5700 O O . PHE C 1 116 ? 92.028 -15.713 -17.372 1.00 43.78 303 PHE C O 1
ATOM 5708 N N . GLY C 1 117 ? 92.761 -15.331 -15.279 1.00 43.78 304 GLY C N 1
ATOM 5709 C CA . GLY C 1 117 ? 94.136 -15.661 -15.589 1.00 43.64 304 GLY C CA 1
ATOM 5710 C C . GLY C 1 117 ? 94.908 -14.584 -16.314 1.00 43.90 304 GLY C C 1
ATOM 5711 O O . GLY C 1 117 ? 96.005 -14.860 -16.811 1.00 43.84 304 GLY C O 1
ATOM 5712 N N . ARG C 1 118 ? 94.381 -13.363 -16.385 1.00 44.16 305 ARG C N 1
ATOM 5713 C CA . ARG C 1 118 ? 94.980 -12.302 -17.180 1.00 44.28 305 ARG C CA 1
ATOM 5714 C C . ARG C 1 118 ? 95.140 -11.036 -16.350 1.00 44.55 305 ARG C C 1
ATOM 5715 O O . ARG C 1 118 ? 94.446 -10.824 -15.353 1.00 44.30 305 ARG C O 1
ATOM 5723 N N . ASP C 1 119 ? 96.070 -10.191 -16.789 1.00 44.79 306 ASP C N 1
ATOM 5724 C CA . ASP C 1 119 ? 96.382 -8.942 -16.108 1.00 44.65 306 ASP C CA 1
ATOM 5725 C C . ASP C 1 119 ? 95.511 -7.830 -16.681 1.00 43.53 306 ASP C C 1
ATOM 5726 O O . ASP C 1 119 ? 95.576 -7.544 -17.881 1.00 43.34 306 ASP C O 1
ATOM 5731 N N . LEU C 1 120 ? 94.705 -7.204 -15.820 1.00 43.25 307 LEU C N 1
ATOM 5732 C CA . LEU C 1 120 ? 93.811 -6.145 -16.277 1.00 42.92 307 LEU C CA 1
ATOM 5733 C C . LEU C 1 120 ? 94.592 -4.969 -16.846 1.00 42.54 307 LEU C C 1
ATOM 5734 O O . LEU C 1 120 ? 94.225 -4.418 -17.892 1.00 41.98 307 LEU C O 1
ATOM 5739 N N . GLU C 1 121 ? 95.669 -4.566 -16.169 1.00 42.67 308 GLU C N 1
ATOM 5740 C CA . GLU C 1 121 ? 96.515 -3.498 -16.693 1.00 42.45 308 GLU C CA 1
ATOM 5741 C C . GLU C 1 121 ? 97.067 -3.860 -18.064 1.00 42.30 308 GLU C C 1
ATOM 5742 O O . GLU C 1 121 ? 96.983 -3.067 -19.009 1.00 42.03 308 GLU C O 1
ATOM 5748 N N . LYS C 1 122 ? 97.644 -5.058 -18.186 1.00 42.71 309 LYS C N 1
ATOM 5749 C CA . LYS C 1 122 ? 98.142 -5.515 -19.479 1.00 42.42 309 LYS C CA 1
ATOM 5750 C C . LYS C 1 122 ? 97.038 -5.505 -20.529 1.00 42.14 309 LYS C C 1
ATOM 5751 O O . LYS C 1 122 ? 97.272 -5.131 -21.685 1.00 42.08 309 LYS C O 1
ATOM 5757 N N . ASP C 1 123 ? 95.825 -5.899 -20.139 1.00 42.33 310 ASP C N 1
ATOM 5758 C CA . ASP C 1 123 ? 94.721 -5.968 -21.090 1.00 42.18 310 ASP C CA 1
ATOM 5759 C C . ASP C 1 123 ? 94.313 -4.583 -21.579 1.00 41.97 310 ASP C C 1
ATOM 5760 O O . ASP C 1 123 ? 94.002 -4.402 -22.762 1.00 41.93 310 ASP C O 1
ATOM 5765 N N . ILE C 1 124 ? 94.304 -3.594 -20.684 1.00 41.68 311 ILE C N 1
ATOM 5766 C CA . ILE C 1 124 ? 93.856 -2.256 -21.063 1.00 41.62 311 ILE C CA 1
ATOM 5767 C C . ILE C 1 124 ? 94.811 -1.635 -22.074 1.00 41.65 311 ILE C C 1
ATOM 5768 O O . ILE C 1 124 ? 94.382 -0.981 -23.033 1.00 41.58 311 ILE C O 1
ATOM 5773 N N . ARG C 1 125 ? 96.117 -1.840 -21.886 1.00 41.55 312 ARG C N 1
ATOM 5774 C CA . ARG C 1 125 ? 97.101 -1.227 -22.773 1.00 41.39 312 ARG C CA 1
ATOM 5775 C C . ARG C 1 125 ? 96.940 -1.716 -24.206 1.00 41.44 312 ARG C C 1
ATOM 5776 O O . ARG C 1 125 ? 97.155 -0.956 -25.156 1.00 41.13 312 ARG C O 1
ATOM 5784 N N . SER C 1 126 ? 96.564 -2.983 -24.381 1.00 41.78 313 SER C N 1
ATOM 5785 C CA . SER C 1 126 ? 96.485 -3.558 -25.718 1.00 41.85 313 SER C CA 1
ATOM 5786 C C . SER C 1 126 ? 95.207 -3.161 -26.446 1.00 42.29 313 SER C C 1
ATOM 5787 O O . SER C 1 126 ? 95.188 -3.142 -27.681 1.00 43.02 313 SER C O 1
ATOM 5790 N N . ASP C 1 127 ? 94.141 -2.840 -25.716 1.00 42.02 314 ASP C N 1
ATOM 5791 C CA . ASP C 1 127 ? 92.871 -2.467 -26.324 1.00 41.92 314 ASP C CA 1
ATOM 5792 C C . ASP C 1 127 ? 92.676 -0.959 -26.427 1.00 41.99 314 ASP C C 1
ATOM 5793 O O . ASP C 1 127 ? 91.645 -0.518 -26.946 1.00 42.44 314 ASP C O 1
ATOM 5798 N N . THR C 1 128 ? 93.628 -0.157 -25.947 1.00 41.51 315 THR C N 1
ATOM 5799 C CA . THR C 1 128 ? 93.528 1.295 -26.007 1.00 41.15 315 THR C CA 1
ATOM 5800 C C . THR C 1 128 ? 94.875 1.872 -26.426 1.00 40.93 315 THR C C 1
ATOM 5801 O O . THR C 1 128 ? 95.849 1.144 -26.644 1.00 41.16 315 THR C O 1
ATOM 5805 N N . SER C 1 129 ? 94.927 3.197 -26.530 1.00 40.52 316 SER C N 1
ATOM 5806 C CA . SER C 1 129 ? 96.140 3.893 -26.938 1.00 40.62 316 SER C CA 1
ATOM 5807 C C . SER C 1 129 ? 96.055 5.342 -26.478 1.00 40.45 316 SER C C 1
ATOM 5808 O O . SER C 1 129 ? 95.002 5.817 -26.049 1.00 40.29 316 SER C O 1
ATOM 5811 N N . GLY C 1 130 ? 97.186 6.039 -26.579 1.00 40.30 317 GLY C N 1
ATOM 5812 C CA . GLY C 1 130 ? 97.212 7.463 -26.304 1.00 39.99 317 GLY C CA 1
ATOM 5813 C C . GLY C 1 130 ? 97.101 7.788 -24.823 1.00 39.77 317 GLY C C 1
ATOM 5814 O O . GLY C 1 130 ? 97.576 7.051 -23.956 1.00 39.43 317 GLY C O 1
ATOM 5815 N N . HIS C 1 131 ? 96.466 8.928 -24.536 1.00 39.60 318 HIS C N 1
ATOM 5816 C CA . HIS C 1 131 ? 96.259 9.344 -23.156 1.00 39.63 318 HIS C CA 1
ATOM 5817 C C . HIS C 1 131 ? 95.074 8.645 -22.505 1.00 39.27 318 HIS C C 1
ATOM 5818 O O . HIS C 1 131 ? 94.962 8.666 -21.275 1.00 39.12 318 HIS C O 1
ATOM 5825 N N . PHE C 1 132 ? 94.189 8.033 -23.296 1.00 39.56 319 PHE C N 1
ATOM 5826 C CA . PHE C 1 132 ? 93.124 7.223 -22.715 1.00 39.39 319 PHE C CA 1
ATOM 5827 C C . PHE C 1 132 ? 93.701 5.988 -22.041 1.00 39.38 319 PHE C C 1
ATOM 5828 O O . PHE C 1 132 ? 93.299 5.629 -20.928 1.00 39.19 319 PHE C O 1
ATOM 5836 N N . GLU C 1 133 ? 94.639 5.317 -22.712 1.00 39.86 320 GLU C N 1
ATOM 5837 C CA . GLU C 1 133 ? 95.438 4.292 -22.054 1.00 39.93 320 GLU C CA 1
ATOM 5838 C C . GLU C 1 133 ? 96.105 4.858 -20.807 1.00 39.76 320 GLU C C 1
ATOM 5839 O O . GLU C 1 133 ? 96.048 4.256 -19.729 1.00 39.72 320 GLU C O 1
ATOM 5845 N N . ARG C 1 134 ? 96.712 6.043 -20.930 1.00 39.48 321 ARG C N 1
ATOM 5846 C CA . ARG C 1 134 ? 97.392 6.657 -19.794 1.00 39.11 321 ARG C CA 1
ATOM 5847 C C . ARG C 1 134 ? 96.429 6.970 -18.655 1.00 39.14 321 ARG C C 1
ATOM 5848 O O . ARG C 1 134 ? 96.833 6.970 -17.488 1.00 39.07 321 ARG C O 1
ATOM 5856 N N . LEU C 1 135 ? 95.159 7.244 -18.964 1.00 39.08 322 LEU C N 1
ATOM 5857 C CA . LEU C 1 135 ? 94.203 7.533 -17.900 1.00 38.85 322 LEU C CA 1
ATOM 5858 C C . LEU C 1 135 ? 93.696 6.255 -17.243 1.00 38.79 322 LEU C C 1
ATOM 5859 O O . LEU C 1 135 ? 93.592 6.185 -16.014 1.00 38.71 322 LEU C O 1
ATOM 5864 N N . LEU C 1 136 ? 93.379 5.234 -18.044 1.00 38.86 323 LEU C N 1
ATOM 5865 C CA . LEU C 1 136 ? 92.880 3.982 -17.485 1.00 38.95 323 LEU C CA 1
ATOM 5866 C C . LEU C 1 136 ? 93.953 3.248 -16.689 1.00 39.15 323 LEU C C 1
ATOM 5867 O O . LEU C 1 136 ? 93.632 2.561 -15.713 1.00 39.10 323 LEU C O 1
ATOM 5872 N N . VAL C 1 137 ? 95.224 3.373 -17.085 1.00 39.07 324 VAL C N 1
ATOM 5873 C CA . VAL C 1 137 ? 96.301 2.758 -16.311 1.00 39.46 324 VAL C CA 1
ATOM 5874 C C . VAL C 1 137 ? 96.387 3.386 -14.927 1.00 39.30 324 VAL C C 1
ATOM 5875 O O . VAL C 1 137 ? 96.698 2.706 -13.942 1.00 39.57 324 VAL C O 1
ATOM 5879 N N . SER C 1 138 ? 96.095 4.685 -14.825 1.00 38.84 325 SER C N 1
ATOM 5880 C CA . SER C 1 138 ? 96.104 5.349 -13.525 1.00 39.07 325 SER C CA 1
ATOM 5881 C C . SER C 1 138 ? 94.967 4.851 -12.639 1.00 39.30 325 SER C C 1
ATOM 5882 O O . SER C 1 138 ? 95.161 4.631 -11.436 1.00 39.45 325 SER C O 1
ATOM 5885 N N . MET C 1 139 ? 93.775 4.665 -13.214 1.00 39.13 326 MET C N 1
ATOM 5886 C CA . MET C 1 139 ? 92.649 4.145 -12.444 1.00 39.11 326 MET C CA 1
ATOM 5887 C C . MET C 1 139 ? 92.934 2.753 -11.900 1.00 39.45 326 MET C C 1
ATOM 5888 O O . MET C 1 139 ? 92.478 2.412 -10.803 1.00 39.41 326 MET C O 1
ATOM 5893 N N . CYS C 1 140 ? 93.690 1.943 -12.645 1.00 39.58 327 CYS C N 1
ATOM 5894 C CA . CYS C 1 140 ? 93.920 0.558 -12.244 1.00 40.21 327 CYS C CA 1
ATOM 5895 C C . CYS C 1 140 ? 94.732 0.473 -10.958 1.00 40.34 327 CYS C C 1
ATOM 5896 O O . CYS C 1 140 ? 94.553 -0.459 -10.164 1.00 40.58 327 CYS C O 1
ATOM 5899 N N . GLN C 1 141 ? 95.640 1.428 -10.741 1.00 40.24 328 GLN C N 1
ATOM 5900 C CA . GLN C 1 141 ? 96.510 1.381 -9.572 1.00 40.23 328 GLN C CA 1
ATOM 5901 C C . GLN C 1 141 ? 95.725 1.382 -8.269 1.00 40.21 328 GLN C C 1
ATOM 5902 O O . GLN C 1 141 ? 96.238 0.903 -7.251 1.00 40.22 328 GLN C O 1
ATOM 5908 N N . GLY C 1 142 ? 94.488 1.880 -8.287 1.00 40.24 329 GLY C N 1
ATOM 5909 C CA . GLY C 1 142 ? 93.681 1.969 -7.088 1.00 40.37 329 GLY C CA 1
ATOM 5910 C C . GLY C 1 142 ? 94.437 2.698 -6.003 1.00 40.32 329 GLY C C 1
ATOM 5911 O O . GLY C 1 142 ? 94.599 2.187 -4.890 1.00 40.52 329 GLY C O 1
ATOM 5912 N N . ASN C 1 143 ? 94.925 3.893 -6.330 1.00 40.24 330 ASN C N 1
ATOM 5913 C CA . ASN C 1 143 ? 95.858 4.591 -5.459 1.00 40.11 330 ASN C CA 1
ATOM 5914 C C . ASN C 1 143 ? 95.544 6.082 -5.383 1.00 40.14 330 ASN C C 1
ATOM 5915 O O . ASN C 1 143 ? 96.449 6.904 -5.206 1.00 39.70 330 ASN C O 1
ATOM 5920 N N . ARG C 1 144 ? 94.272 6.450 -5.523 1.00 40.16 331 ARG C N 1
ATOM 5921 C CA . ARG C 1 144 ? 93.881 7.826 -5.258 1.00 40.34 331 ARG C CA 1
ATOM 5922 C C . ARG C 1 144 ? 94.115 8.142 -3.786 1.00 40.89 331 ARG C C 1
ATOM 5923 O O . ARG C 1 144 ? 94.023 7.267 -2.920 1.00 40.91 331 ARG C O 1
ATOM 5931 N N . ASP C 1 145 ? 94.437 9.402 -3.506 1.00 41.39 332 ASP C N 1
ATOM 5932 C CA . ASP C 1 145 ? 94.773 9.796 -2.145 1.00 41.92 332 ASP C CA 1
ATOM 5933 C C . ASP C 1 145 ? 93.572 9.622 -1.224 1.00 42.34 332 ASP C C 1
ATOM 5934 O O . ASP C 1 145 ? 92.471 10.091 -1.521 1.00 42.35 332 ASP C O 1
ATOM 5939 N N . GLU C 1 146 ? 93.794 8.935 -0.104 1.00 42.73 333 GLU C N 1
ATOM 5940 C CA . GLU C 1 146 ? 92.731 8.660 0.852 1.00 42.82 333 GLU C CA 1
ATOM 5941 C C . GLU C 1 146 ? 92.397 9.859 1.730 1.00 43.16 333 GLU C C 1
ATOM 5942 O O . GLU C 1 146 ? 91.318 9.886 2.330 1.00 43.23 333 GLU C O 1
ATOM 5948 N N . ASN C 1 147 ? 93.292 10.841 1.817 1.00 43.44 334 ASN C N 1
ATOM 5949 C CA . ASN C 1 147 ? 93.118 11.949 2.748 1.00 43.72 334 ASN C CA 1
ATOM 5950 C C . ASN C 1 147 ? 91.930 12.817 2.350 1.00 43.73 334 ASN C C 1
ATOM 5951 O O . ASN C 1 147 ? 91.748 13.151 1.177 1.00 43.77 334 ASN C O 1
ATOM 5956 N N . GLN C 1 148 ? 91.125 13.198 3.344 1.00 43.69 335 GLN C N 1
ATOM 5957 C CA . GLN C 1 148 ? 89.935 14.005 3.112 1.00 43.66 335 GLN C CA 1
ATOM 5958 C C . GLN C 1 148 ? 90.074 15.447 3.582 1.00 43.78 335 GLN C C 1
ATOM 5959 O O . GLN C 1 148 ? 89.161 16.245 3.344 1.00 43.88 335 GLN C O 1
ATOM 5965 N N . SER C 1 149 ? 91.177 15.803 4.235 1.00 43.76 336 SER C N 1
ATOM 5966 C CA . SER C 1 149 ? 91.402 17.181 4.643 1.00 43.82 336 SER C CA 1
ATOM 5967 C C . SER C 1 149 ? 91.886 18.015 3.460 1.00 43.66 336 SER C C 1
ATOM 5968 O O . SER C 1 149 ? 92.502 17.503 2.520 1.00 43.77 336 SER C O 1
ATOM 5971 N N . ILE C 1 150 ? 91.604 19.314 3.517 1.00 43.48 337 ILE C N 1
ATOM 5972 C CA . ILE C 1 150 ? 91.787 20.209 2.380 1.00 43.14 337 ILE C CA 1
ATOM 5973 C C . ILE C 1 150 ? 93.055 21.027 2.572 1.00 43.02 337 ILE C C 1
ATOM 5974 O O . ILE C 1 150 ? 93.274 21.615 3.640 1.00 42.97 337 ILE C O 1
ATOM 5979 N N . ASN C 1 151 ? 93.889 21.067 1.535 1.00 42.74 338 ASN C N 1
ATOM 5980 C CA . ASN C 1 151 ? 95.067 21.926 1.480 1.00 42.36 338 ASN C CA 1
ATOM 5981 C C . ASN C 1 151 ? 94.753 23.070 0.523 1.00 42.24 338 ASN C C 1
ATOM 5982 O O . ASN C 1 151 ? 94.708 22.871 -0.695 1.00 42.10 338 ASN C O 1
ATOM 5987 N N . HIS C 1 152 ? 94.539 24.264 1.077 1.00 42.10 339 HIS C N 1
ATOM 5988 C CA . HIS C 1 152 ? 94.099 25.392 0.263 1.00 41.88 339 HIS C CA 1
ATOM 5989 C C . HIS C 1 152 ? 95.222 25.969 -0.591 1.00 41.65 339 HIS C C 1
ATOM 5990 O O . HIS C 1 152 ? 94.953 26.528 -1.661 1.00 42.00 339 HIS C O 1
ATOM 5997 N N . GLN C 1 153 ? 96.474 25.853 -0.145 1.00 41.29 340 GLN C N 1
ATOM 5998 C CA . GLN C 1 153 ? 97.594 26.287 -0.972 1.00 40.80 340 GLN C CA 1
ATOM 5999 C C . GLN C 1 153 ? 97.899 25.285 -2.075 1.00 41.01 340 GLN C C 1
ATOM 6000 O O . GLN C 1 153 ? 98.325 25.678 -3.166 1.00 40.61 340 GLN C O 1
ATOM 6006 N N . MET C 1 154 ? 97.686 23.995 -1.809 1.00 41.24 341 MET C N 1
ATOM 6007 C CA . MET C 1 154 ? 97.836 22.983 -2.848 1.00 40.95 341 MET C CA 1
ATOM 6008 C C . MET C 1 154 ? 96.728 23.080 -3.890 1.00 40.73 341 MET C C 1
ATOM 6009 O O . MET C 1 154 ? 96.943 22.729 -5.056 1.00 40.49 341 MET C O 1
ATOM 6014 N N . ALA C 1 155 ? 95.544 23.557 -3.494 1.00 40.91 342 ALA C N 1
ATOM 6015 C CA . ALA C 1 155 ? 94.413 23.618 -4.414 1.00 40.96 342 ALA C CA 1
ATOM 6016 C C . ALA C 1 155 ? 94.549 24.764 -5.409 1.00 40.70 342 ALA C C 1
ATOM 6017 O O . ALA C 1 155 ? 94.218 24.605 -6.589 1.00 40.70 342 ALA C O 1
ATOM 6019 N N . GLN C 1 156 ? 95.021 25.929 -4.955 1.00 41.11 343 GLN C N 1
ATOM 6020 C CA . GLN C 1 156 ? 95.238 27.034 -5.881 1.00 41.30 343 GLN C CA 1
ATOM 6021 C C . GLN C 1 156 ? 96.444 26.773 -6.771 1.00 40.41 343 GLN C C 1
ATOM 6022 O O . GLN C 1 156 ? 96.433 27.123 -7.957 1.00 40.13 343 GLN C O 1
ATOM 6028 N N . GLU C 1 157 ? 97.500 26.172 -6.213 1.00 40.18 344 GLU C N 1
ATOM 6029 C CA . GLU C 1 157 ? 98.631 25.754 -7.034 1.00 40.12 344 GLU C CA 1
ATOM 6030 C C . GLU C 1 157 ? 98.171 24.833 -8.155 1.00 40.00 344 GLU C C 1
ATOM 6031 O O . GLU C 1 157 ? 98.447 25.084 -9.332 1.00 39.82 344 GLU C O 1
ATOM 6037 N N . ASP C 1 158 ? 97.443 23.768 -7.806 1.00 40.38 345 ASP C N 1
ATOM 6038 C CA . ASP C 1 158 ? 97.021 22.793 -8.807 1.00 40.18 345 ASP C CA 1
ATOM 6039 C C . ASP C 1 158 ? 96.007 23.387 -9.776 1.00 40.12 345 ASP C C 1
ATOM 6040 O O . ASP C 1 158 ? 96.033 23.078 -10.973 1.00 39.88 345 ASP C O 1
ATOM 6045 N N . ALA C 1 159 ? 95.099 24.231 -9.278 1.00 40.14 346 ALA C N 1
ATOM 6046 C CA . ALA C 1 159 ? 94.181 24.928 -10.172 1.00 40.27 346 ALA C CA 1
ATOM 6047 C C . ALA C 1 159 ? 94.947 25.748 -11.200 1.00 40.16 346 ALA C C 1
ATOM 6048 O O . ALA C 1 159 ? 94.544 25.836 -12.366 1.00 40.23 346 ALA C O 1
ATOM 6050 N N . GLN C 1 160 ? 96.069 26.341 -10.785 1.00 40.03 347 GLN C N 1
ATOM 6051 C CA . GLN C 1 160 ? 96.876 27.138 -11.701 1.00 40.02 347 GLN C CA 1
ATOM 6052 C C . GLN C 1 160 ? 97.628 26.254 -12.690 1.00 39.72 347 GLN C C 1
ATOM 6053 O O . GLN C 1 160 ? 97.772 26.615 -13.865 1.00 39.50 347 GLN C O 1
ATOM 6059 N N . ARG C 1 161 ? 98.121 25.096 -12.237 1.00 39.47 348 ARG C N 1
ATOM 6060 C CA . ARG C 1 161 ? 98.709 24.138 -13.169 1.00 39.55 348 ARG C CA 1
ATOM 6061 C C . ARG C 1 161 ? 97.688 23.690 -14.204 1.00 39.73 348 ARG C C 1
ATOM 6062 O O . ARG C 1 161 ? 98.006 23.577 -15.394 1.00 39.85 348 ARG C O 1
ATOM 6070 N N . LEU C 1 162 ? 96.453 23.432 -13.766 1.00 39.72 349 LEU C N 1
ATOM 6071 C CA . LEU C 1 162 ? 95.399 23.030 -14.691 1.00 39.88 349 LEU C CA 1
ATOM 6072 C C . LEU C 1 162 ? 95.158 24.094 -15.750 1.00 39.98 349 LEU C C 1
ATOM 6073 O O . LEU C 1 162 ? 94.915 23.773 -16.920 1.00 39.98 349 LEU C O 1
ATOM 6078 N N . TYR C 1 163 ? 95.223 25.366 -15.362 1.00 39.92 350 TYR C N 1
ATOM 6079 C CA . TYR C 1 163 ? 95.104 26.435 -16.346 1.00 40.13 350 TYR C CA 1
ATOM 6080 C C . TYR C 1 163 ? 96.309 26.458 -17.276 1.00 40.13 350 TYR C C 1
ATOM 6081 O O . TYR C 1 163 ? 96.160 26.516 -18.503 1.00 40.10 350 TYR C O 1
ATOM 6090 N N . GLN C 1 164 ? 97.514 26.407 -16.706 1.00 39.92 351 GLN C N 1
ATOM 6091 C CA . GLN C 1 164 ? 98.724 26.482 -17.517 1.00 39.92 351 GLN C CA 1
ATOM 6092 C C . GLN C 1 164 ? 98.862 25.277 -18.441 1.00 40.04 351 GLN C C 1
ATOM 6093 O O . GLN C 1 164 ? 99.461 25.386 -19.518 1.00 40.01 351 GLN C O 1
ATOM 6099 N N . ALA C 1 165 ? 98.302 24.132 -18.055 1.00 39.98 352 ALA C N 1
ATOM 6100 C CA . ALA C 1 165 ? 98.385 22.929 -18.871 1.00 40.15 352 ALA C CA 1
ATOM 6101 C C . ALA C 1 165 ? 97.330 22.871 -19.967 1.00 40.21 352 ALA C C 1
ATOM 6102 O O . ALA C 1 165 ? 97.469 22.067 -20.896 1.00 40.21 352 ALA C O 1
ATOM 6104 N N . GLY C 1 166 ? 96.287 23.693 -19.887 1.00 39.92 353 GLY C N 1
ATOM 6105 C CA . GLY C 1 166 ? 95.229 23.648 -20.876 1.00 40.02 353 GLY C CA 1
ATOM 6106 C C . GLY C 1 166 ? 94.976 24.963 -21.583 1.00 39.89 353 GLY C C 1
ATOM 6107 O O . GLY C 1 166 ? 95.465 25.184 -22.696 1.00 39.96 353 GLY C O 1
ATOM 6108 N N . GLU C 1 167 ? 94.195 25.838 -20.948 1.00 40.01 354 GLU C N 1
ATOM 6109 C CA . GLU C 1 167 ? 93.797 27.091 -21.582 1.00 39.80 354 GLU C CA 1
ATOM 6110 C C . GLU C 1 167 ? 95.007 27.971 -21.871 1.00 40.05 354 GLU C C 1
ATOM 6111 O O . GLU C 1 167 ? 95.229 28.391 -23.013 1.00 39.77 354 GLU C O 1
ATOM 6117 N N . GLY C 1 168 ? 95.806 28.252 -20.846 1.00 40.04 355 GLY C N 1
ATOM 6118 C CA . GLY C 1 168 ? 96.899 29.195 -20.966 1.00 39.84 355 GLY C CA 1
ATOM 6119 C C . GLY C 1 168 ? 98.091 28.719 -21.771 1.00 39.91 355 GLY C C 1
ATOM 6120 O O . GLY C 1 168 ? 99.160 29.333 -21.711 1.00 40.44 355 GLY C O 1
ATOM 6121 N N . ARG C 1 169 ? 97.935 27.636 -22.530 1.00 39.93 356 ARG C N 1
ATOM 6122 C CA . ARG C 1 169 ? 99.025 27.124 -23.344 1.00 39.96 356 ARG C CA 1
ATOM 6123 C C . ARG C 1 169 ? 98.481 26.550 -24.645 1.00 40.33 356 ARG C C 1
ATOM 6124 O O . ARG C 1 169 ? 97.372 26.009 -24.694 1.00 40.75 356 ARG C O 1
ATOM 6132 N N . LEU C 1 170 ? 99.276 26.694 -25.703 1.00 40.30 357 LEU C N 1
ATOM 6133 C CA . LEU C 1 170 ? 98.930 26.110 -26.990 1.00 40.43 357 LEU C CA 1
ATOM 6134 C C . LEU C 1 170 ? 98.871 24.593 -26.869 1.00 41.00 357 LEU C C 1
ATOM 6135 O O . LEU C 1 170 ? 99.725 23.972 -26.228 1.00 41.33 357 LEU C O 1
ATOM 6140 N N . GLY C 1 171 ? 97.854 23.996 -27.483 1.00 40.68 358 GLY C N 1
ATOM 6141 C CA . GLY C 1 171 ? 97.681 22.574 -27.279 1.00 40.75 358 GLY C CA 1
ATOM 6142 C C . GLY C 1 171 ? 97.273 22.282 -25.847 1.00 40.84 358 GLY C C 1
ATOM 6143 O O . GLY C 1 171 ? 96.654 23.105 -25.165 1.00 40.93 358 GLY C O 1
ATOM 6144 N N . THR C 1 172 ? 97.639 21.093 -25.375 1.00 41.06 359 THR C N 1
ATOM 6145 C CA . THR C 1 172 ? 97.281 20.681 -24.025 1.00 41.02 359 THR C CA 1
ATOM 6146 C C . THR C 1 172 ? 98.362 19.772 -23.462 1.00 40.35 359 THR C C 1
ATOM 6147 O O . THR C 1 172 ? 98.859 18.882 -24.157 1.00 40.57 359 THR C O 1
ATOM 6151 N N . ASP C 1 173 ? 98.728 20.014 -22.203 1.00 40.55 360 ASP C N 1
ATOM 6152 C CA . ASP C 1 173 ? 99.535 19.069 -21.436 1.00 40.28 360 ASP C CA 1
ATOM 6153 C C . ASP C 1 173 ? 98.572 18.079 -20.788 1.00 40.17 360 ASP C C 1
ATOM 6154 O O . ASP C 1 173 ? 98.190 18.199 -19.621 1.00 40.12 360 ASP C O 1
ATOM 6159 N N . GLU C 1 174 ? 98.166 17.084 -21.583 1.00 40.32 361 GLU C N 1
ATOM 6160 C CA . GLU C 1 174 ? 97.259 16.053 -21.092 1.00 40.48 361 GLU C CA 1
ATOM 6161 C C . GLU C 1 174 ? 97.808 15.326 -19.871 1.00 40.06 361 GLU C C 1
ATOM 6162 O O . GLU C 1 174 ? 97.024 14.781 -19.085 1.00 39.97 361 GLU C O 1
ATOM 6168 N N . SER C 1 175 ? 99.132 15.318 -19.685 1.00 39.83 362 SER C N 1
ATOM 6169 C CA . SER C 1 175 ? 99.722 14.597 -18.562 1.00 39.38 362 SER C CA 1
ATOM 6170 C C . SER C 1 175 ? 99.483 15.307 -17.236 1.00 39.12 362 SER C C 1
ATOM 6171 O O . SER C 1 175 ? 99.440 14.655 -16.188 1.00 38.74 362 SER C O 1
ATOM 6174 N N . CYS C 1 176 ? 99.337 16.634 -17.252 1.00 39.46 363 CYS C N 1
ATOM 6175 C CA . CYS C 1 176 ? 99.103 17.362 -16.009 1.00 39.25 363 CYS C CA 1
ATOM 6176 C C . CYS C 1 176 ? 97.656 17.249 -15.547 1.00 39.25 363 CYS C C 1
ATOM 6177 O O . CYS C 1 176 ? 97.393 17.278 -14.339 1.00 39.11 363 CYS C O 1
ATOM 6180 N N . PHE C 1 177 ? 96.711 17.129 -16.481 1.00 39.15 364 PHE C N 1
ATOM 6181 C CA . PHE C 1 177 ? 95.333 16.839 -16.101 1.00 39.48 364 PHE C CA 1
ATOM 6182 C C . PHE C 1 177 ? 95.231 15.457 -15.469 1.00 39.09 364 PHE C C 1
ATOM 6183 O O . PHE C 1 177 ? 94.579 15.282 -14.433 1.00 39.06 364 PHE C O 1
ATOM 6191 N N . ASN C 1 178 ? 95.873 14.464 -16.089 1.00 38.83 365 ASN C N 1
ATOM 6192 C CA . ASN C 1 178 ? 95.861 13.107 -15.554 1.00 38.84 365 ASN C CA 1
ATOM 6193 C C . ASN C 1 178 ? 96.391 13.073 -14.128 1.00 38.87 365 ASN C C 1
ATOM 6194 O O . ASN C 1 178 ? 95.759 12.501 -13.235 1.00 39.02 365 ASN C O 1
ATOM 6199 N N . MET C 1 179 ? 97.549 13.695 -13.895 1.00 39.06 366 MET C N 1
ATOM 6200 C CA . MET C 1 179 ? 98.177 13.668 -12.577 1.00 39.03 366 MET C CA 1
ATOM 6201 C C . MET C 1 179 ? 97.225 14.154 -11.493 1.00 39.33 366 MET C C 1
ATOM 6202 O O . MET C 1 179 ? 96.965 13.452 -10.510 1.00 39.21 366 MET C O 1
ATOM 6207 N N . ILE C 1 180 ? 96.688 15.358 -11.666 1.00 39.46 367 ILE C N 1
ATOM 6208 C CA . ILE C 1 180 ? 95.860 15.961 -10.628 1.00 39.45 367 ILE C CA 1
ATOM 6209 C C . ILE C 1 180 ? 94.528 15.230 -10.511 1.00 39.18 367 ILE C C 1
ATOM 6210 O O . ILE C 1 180 ? 94.102 14.858 -9.411 1.00 39.29 367 ILE C O 1
ATOM 6215 N N . LEU C 1 181 ? 93.856 14.998 -11.640 1.00 39.03 368 LEU C N 1
ATOM 6216 C CA . LEU C 1 181 ? 92.532 14.386 -11.596 1.00 39.25 368 LEU C CA 1
ATOM 6217 C C . LEU C 1 181 ? 92.568 12.933 -11.137 1.00 39.42 368 LEU C C 1
ATOM 6218 O O . LEU C 1 181 ? 91.522 12.392 -10.765 1.00 39.44 368 LEU C O 1
ATOM 6223 N N . ALA C 1 182 ? 93.736 12.290 -11.139 1.00 39.46 369 ALA C N 1
ATOM 6224 C CA . ALA C 1 182 ? 93.833 10.900 -10.706 1.00 39.60 369 ALA C CA 1
ATOM 6225 C C . ALA C 1 182 ? 94.347 10.733 -9.283 1.00 39.77 369 ALA C C 1
ATOM 6226 O O . ALA C 1 182 ? 93.932 9.792 -8.600 1.00 40.14 369 ALA C O 1
ATOM 6228 N N . THR C 1 183 ? 95.226 11.616 -8.812 1.00 39.50 370 THR C N 1
ATOM 6229 C CA . THR C 1 183 ? 95.870 11.431 -7.514 1.00 39.75 370 THR C CA 1
ATOM 6230 C C . THR C 1 183 ? 95.162 12.142 -6.368 1.00 39.90 370 THR C C 1
ATOM 6231 O O . THR C 1 183 ? 95.060 11.579 -5.275 1.00 40.19 370 THR C O 1
ATOM 6235 N N . ARG C 1 184 ? 94.675 13.360 -6.580 1.00 40.24 371 ARG C N 1
ATOM 6236 C CA . ARG C 1 184 ? 94.069 14.110 -5.489 1.00 40.79 371 ARG C CA 1
ATOM 6237 C C . ARG C 1 184 ? 92.707 13.529 -5.119 1.00 41.21 371 ARG C C 1
ATOM 6238 O O . ARG C 1 184 ? 91.962 13.034 -5.971 1.00 40.90 371 ARG C O 1
ATOM 6246 N N . SER C 1 185 ? 92.385 13.594 -3.829 1.00 41.66 372 SER C N 1
ATOM 6247 C CA . SER C 1 185 ? 91.143 13.032 -3.324 1.00 41.95 372 SER C CA 1
ATOM 6248 C C . SER C 1 185 ? 89.944 13.857 -3.786 1.00 41.86 372 SER C C 1
ATOM 6249 O O . SER C 1 185 ? 90.078 14.960 -4.322 1.00 42.19 372 SER C O 1
ATOM 6252 N N . PHE C 1 186 ? 88.749 13.299 -3.563 1.00 41.89 373 PHE C N 1
ATOM 6253 C CA . PHE C 1 186 ? 87.523 13.962 -4.006 1.00 41.82 373 PHE C CA 1
ATOM 6254 C C . PHE C 1 186 ? 87.340 15.338 -3.373 1.00 42.01 373 PHE C C 1
ATOM 6255 O O . PHE C 1 186 ? 87.169 16.319 -4.119 1.00 41.75 373 PHE C O 1
ATOM 6263 N N . PRO C 1 187 ? 87.366 15.497 -2.043 1.00 41.98 374 PRO C N 1
ATOM 6264 C CA . PRO C 1 187 ? 87.235 16.856 -1.490 1.00 42.30 374 PRO C CA 1
ATOM 6265 C C . PRO C 1 187 ? 88.360 17.784 -1.919 1.00 42.37 374 PRO C C 1
ATOM 6266 O O . PRO C 1 187 ? 88.107 18.952 -2.242 1.00 42.08 374 PRO C O 1
ATOM 6270 N N . GLN C 1 188 ? 89.601 17.290 -1.933 1.00 42.49 375 GLN C N 1
ATOM 6271 C CA . GLN C 1 188 ? 90.722 18.089 -2.421 1.00 42.63 375 GLN C CA 1
ATOM 6272 C C . GLN C 1 188 ? 90.537 18.478 -3.882 1.00 42.32 375 GLN C C 1
ATOM 6273 O O . GLN C 1 188 ? 90.972 19.558 -4.297 1.00 42.09 375 GLN C O 1
ATOM 6279 N N . LEU C 1 189 ? 89.887 17.619 -4.672 1.00 42.26 376 LEU C N 1
ATOM 6280 C CA . LEU C 1 189 ? 89.583 17.971 -6.055 1.00 42.00 376 LEU C CA 1
ATOM 6281 C C . LEU C 1 189 ? 88.500 19.040 -6.123 1.00 41.87 376 LEU C C 1
ATOM 6282 O O . LEU C 1 189 ? 88.532 19.909 -7.003 1.00 41.96 376 LEU C O 1
ATOM 6287 N N . ARG C 1 190 ? 87.531 18.987 -5.205 1.00 41.98 377 ARG C N 1
ATOM 6288 C CA . ARG C 1 190 ? 86.489 20.008 -5.162 1.00 41.88 377 ARG C CA 1
ATOM 6289 C C . ARG C 1 190 ? 87.077 21.384 -4.882 1.00 41.87 377 ARG C C 1
ATOM 6290 O O . ARG C 1 190 ? 86.635 22.386 -5.458 1.00 41.86 377 ARG C O 1
ATOM 6298 N N . ALA C 1 191 ? 88.068 21.453 -3.990 1.00 42.06 378 ALA C N 1
ATOM 6299 C CA . ALA C 1 191 ? 88.748 22.718 -3.736 1.00 42.19 378 ALA C CA 1
ATOM 6300 C C . ALA C 1 191 ? 89.459 23.220 -4.986 1.00 42.16 378 ALA C C 1
ATOM 6301 O O . ALA C 1 191 ? 89.439 24.420 -5.282 1.00 42.33 378 ALA C O 1
ATOM 6303 N N . THR C 1 192 ? 90.093 22.311 -5.732 1.00 42.00 379 THR C N 1
ATOM 6304 C CA . THR C 1 192 ? 90.762 22.697 -6.971 1.00 41.90 379 THR C CA 1
ATOM 6305 C C . THR C 1 192 ? 89.768 23.257 -7.981 1.00 41.85 379 THR C C 1
ATOM 6306 O O . THR C 1 192 ? 90.043 24.267 -8.640 1.00 41.91 379 THR C O 1
ATOM 6310 N N . MET C 1 193 ? 88.604 22.615 -8.115 1.00 42.11 380 MET C N 1
ATOM 6311 C CA . MET C 1 193 ? 87.594 23.098 -9.051 1.00 42.18 380 MET C CA 1
ATOM 6312 C C . MET C 1 193 ? 87.023 24.441 -8.619 1.00 42.43 380 MET C C 1
ATOM 6313 O O . MET C 1 193 ? 86.584 25.227 -9.467 1.00 42.60 380 MET C O 1
ATOM 6318 N N . GLU C 1 194 ? 87.008 24.716 -7.314 1.00 42.41 381 GLU C N 1
ATOM 6319 C CA . GLU C 1 194 ? 86.602 26.035 -6.848 1.00 42.58 381 GLU C CA 1
ATOM 6320 C C . GLU C 1 194 ? 87.702 27.061 -7.087 1.00 42.86 381 GLU C C 1
ATOM 6321 O O . GLU C 1 194 ? 87.419 28.200 -7.474 1.00 43.00 381 GLU C O 1
ATOM 6327 N N . ALA C 1 195 ? 88.962 26.671 -6.877 1.00 42.70 382 ALA C N 1
ATOM 6328 C CA . ALA C 1 195 ? 90.070 27.592 -7.099 1.00 42.73 382 ALA C CA 1
ATOM 6329 C C . ALA C 1 195 ? 90.320 27.825 -8.583 1.00 42.77 382 ALA C C 1
ATOM 6330 O O . ALA C 1 195 ? 90.817 28.891 -8.965 1.00 43.15 382 ALA C O 1
ATOM 6332 N N . TYR C 1 196 ? 90.000 26.845 -9.433 1.00 42.50 383 TYR C N 1
ATOM 6333 C CA . TYR C 1 196 ? 90.107 27.069 -10.870 1.00 42.42 383 TYR C CA 1
ATOM 6334 C C . TYR C 1 196 ? 89.017 28.015 -11.358 1.00 43.05 383 TYR C C 1
ATOM 6335 O O . TYR C 1 196 ? 89.252 28.827 -12.260 1.00 43.03 383 TYR C O 1
ATOM 6344 N N . SER C 1 197 ? 87.823 27.933 -10.766 1.00 43.02 384 SER C N 1
ATOM 6345 C CA . SER C 1 197 ? 86.715 28.772 -11.212 1.00 43.17 384 SER C CA 1
ATOM 6346 C C . SER C 1 197 ? 86.945 30.232 -10.846 1.00 43.44 384 SER C C 1
ATOM 6347 O O . SER C 1 197 ? 86.764 31.126 -11.681 1.00 43.59 384 SER C O 1
ATOM 6350 N N . ARG C 1 198 ? 87.342 30.494 -9.597 1.00 43.54 385 ARG C N 1
ATOM 6351 C CA . ARG C 1 198 ? 87.637 31.859 -9.177 1.00 43.77 385 ARG C CA 1
ATOM 6352 C C . ARG C 1 198 ? 88.743 32.490 -10.011 1.00 43.84 385 ARG C C 1
ATOM 6353 O O . ARG C 1 198 ? 88.821 33.721 -10.092 1.00 44.07 385 ARG C O 1
ATOM 6361 N N . MET C 1 199 ? 89.586 31.677 -10.642 1.00 43.65 386 MET C N 1
ATOM 6362 C CA . MET C 1 199 ? 90.791 32.148 -11.308 1.00 43.65 386 MET C CA 1
ATOM 6363 C C . MET C 1 199 ? 90.677 32.181 -12.826 1.00 43.80 386 MET C C 1
ATOM 6364 O O . MET C 1 199 ? 91.253 33.073 -13.458 1.00 43.96 386 MET C O 1
ATOM 6369 N N . ALA C 1 200 ? 89.935 31.254 -13.431 1.00 43.79 387 ALA C N 1
ATOM 6370 C CA . ALA C 1 200 ? 89.943 31.084 -14.878 1.00 43.55 387 ALA C CA 1
ATOM 6371 C C . ALA C 1 200 ? 88.712 31.661 -15.567 1.00 43.91 387 ALA C C 1
ATOM 6372 O O . ALA C 1 200 ? 88.521 31.413 -16.763 1.00 43.92 387 ALA C O 1
ATOM 6374 N N . ASN C 1 201 ? 87.876 32.421 -14.853 1.00 44.15 388 ASN C N 1
ATOM 6375 C CA . ASN C 1 201 ? 86.653 32.996 -15.421 1.00 44.25 388 ASN C CA 1
ATOM 6376 C C . ASN C 1 201 ? 85.756 31.917 -16.024 1.00 43.87 388 ASN C C 1
ATOM 6377 O O . ASN C 1 201 ? 84.962 32.186 -16.930 1.00 43.76 388 ASN C O 1
ATOM 6382 N N . ARG C 1 202 ? 85.878 30.696 -15.513 1.00 43.52 389 ARG C N 1
ATOM 6383 C CA . ARG C 1 202 ? 85.279 29.510 -16.107 1.00 42.70 389 ARG C CA 1
ATOM 6384 C C . ARG C 1 202 ? 85.503 28.353 -15.149 1.00 42.72 389 ARG C C 1
ATOM 6385 O O . ARG C 1 202 ? 86.376 28.413 -14.280 1.00 42.89 389 ARG C O 1
ATOM 6393 N N . ASP C 1 203 ? 84.718 27.295 -15.322 1.00 42.52 390 ASP C N 1
ATOM 6394 C CA . ASP C 1 203 ? 84.844 26.111 -14.485 1.00 42.34 390 ASP C CA 1
ATOM 6395 C C . ASP C 1 203 ? 85.624 25.017 -15.207 1.00 41.61 390 ASP C C 1
ATOM 6396 O O . ASP C 1 203 ? 85.690 24.974 -16.437 1.00 41.25 390 ASP C O 1
ATOM 6401 N N . LEU C 1 204 ? 86.215 24.122 -14.409 1.00 41.55 391 LEU C N 1
ATOM 6402 C CA . LEU C 1 204 ? 87.151 23.138 -14.950 1.00 41.25 391 LEU C CA 1
ATOM 6403 C C . LEU C 1 204 ? 86.475 22.201 -15.942 1.00 41.01 391 LEU C C 1
ATOM 6404 O O . LEU C 1 204 ? 87.047 21.887 -16.993 1.00 40.64 391 LEU C O 1
ATOM 6409 N N . LEU C 1 205 ? 85.263 21.734 -15.622 1.00 41.11 392 LEU C N 1
ATOM 6410 C CA . LEU C 1 205 ? 84.540 20.858 -16.539 1.00 40.89 392 LEU C CA 1
ATOM 6411 C C . LEU C 1 205 ? 84.375 21.509 -17.906 1.00 40.91 392 LEU C C 1
ATOM 6412 O O . LEU C 1 205 ? 84.457 20.834 -18.938 1.00 40.89 392 LEU C O 1
ATOM 6417 N N . SER C 1 206 ? 84.148 22.824 -17.932 1.00 40.99 393 SER C N 1
ATOM 6418 C CA . SER C 1 206 ? 84.058 23.534 -19.203 1.00 40.96 393 SER C CA 1
ATOM 6419 C C . SER C 1 206 ? 85.401 23.546 -19.923 1.00 40.72 393 SER C C 1
ATOM 6420 O O . SER C 1 206 ? 85.454 23.417 -21.151 1.00 40.55 393 SER C O 1
ATOM 6423 N N . SER C 1 207 ? 86.499 23.690 -19.175 1.00 40.66 394 SER C N 1
ATOM 6424 C CA . SER C 1 207 ? 87.820 23.729 -19.794 1.00 40.27 394 SER C CA 1
ATOM 6425 C C . SER C 1 207 ? 88.173 22.395 -20.441 1.00 40.06 394 SER C C 1
ATOM 6426 O O . SER C 1 207 ? 88.685 22.362 -21.567 1.00 39.81 394 SER C O 1
ATOM 6429 N N . VAL C 1 208 ? 87.907 21.286 -19.743 1.00 40.03 395 VAL C N 1
ATOM 6430 C CA . VAL C 1 208 ? 88.272 19.966 -20.254 1.00 39.79 395 VAL C CA 1
ATOM 6431 C C . VAL C 1 208 ? 87.569 19.688 -21.577 1.00 39.96 395 VAL C C 1
ATOM 6432 O O . VAL C 1 208 ? 88.175 19.162 -22.519 1.00 39.75 395 VAL C O 1
ATOM 6436 N N . SER C 1 209 ? 86.284 20.040 -21.671 1.00 40.08 396 SER C N 1
ATOM 6437 C CA . SER C 1 209 ? 85.545 19.830 -22.913 1.00 40.22 396 SER C CA 1
ATOM 6438 C C . SER C 1 209 ? 86.210 20.545 -24.081 1.00 40.26 396 SER C C 1
ATOM 6439 O O . SER C 1 209 ? 86.234 20.030 -25.205 1.00 40.58 396 SER C O 1
ATOM 6442 N N . ARG C 1 210 ? 86.763 21.728 -23.829 1.00 40.38 397 ARG C N 1
ATOM 6443 C CA . ARG C 1 210 ? 87.437 22.498 -24.867 1.00 40.27 397 ARG C CA 1
ATOM 6444 C C . ARG C 1 210 ? 88.889 22.092 -25.059 1.00 39.93 397 ARG C C 1
ATOM 6445 O O . ARG C 1 210 ? 89.414 22.209 -26.172 1.00 39.81 397 ARG C O 1
ATOM 6453 N N . GLU C 1 211 ? 89.547 21.617 -24.006 1.00 39.78 398 GLU C N 1
ATOM 6454 C CA . GLU C 1 211 ? 90.956 21.258 -24.089 1.00 39.68 398 GLU C CA 1
ATOM 6455 C C . GLU C 1 211 ? 91.182 19.839 -24.581 1.00 40.00 398 GLU C C 1
ATOM 6456 O O . GLU C 1 211 ? 92.207 19.569 -25.217 1.00 39.91 398 GLU C O 1
ATOM 6462 N N . PHE C 1 212 ? 90.258 18.929 -24.305 1.00 39.92 399 PHE C N 1
ATOM 6463 C CA . PHE C 1 212 ? 90.392 17.532 -24.683 1.00 39.82 399 PHE C CA 1
ATOM 6464 C C . PHE C 1 212 ? 89.341 17.160 -25.720 1.00 39.81 399 PHE C C 1
ATOM 6465 O O . PHE C 1 212 ? 88.494 17.968 -26.110 1.00 39.84 399 PHE C O 1
ATOM 6473 N N . SER C 1 213 ? 89.406 15.907 -26.160 1.00 39.42 400 SER C N 1
ATOM 6474 C CA . SER C 1 213 ? 88.404 15.328 -27.040 1.00 39.26 400 SER C CA 1
ATOM 6475 C C . SER C 1 213 ? 88.364 13.829 -26.776 1.00 39.21 400 SER C C 1
ATOM 6476 O O . SER C 1 213 ? 89.118 13.306 -25.951 1.00 39.09 400 SER C O 1
ATOM 6479 N N . GLY C 1 214 ? 87.470 13.140 -27.476 1.00 38.97 401 GLY C N 1
ATOM 6480 C CA . GLY C 1 214 ? 87.402 11.691 -27.427 1.00 38.72 401 GLY C CA 1
ATOM 6481 C C . GLY C 1 214 ? 87.248 11.092 -26.043 1.00 39.03 401 GLY C C 1
ATOM 6482 O O . GLY C 1 214 ? 86.780 11.757 -25.112 1.00 39.12 401 GLY C O 1
ATOM 6483 N N . TYR C 1 215 ? 87.666 9.830 -25.901 1.00 39.25 402 TYR C N 1
ATOM 6484 C CA . TYR C 1 215 ? 87.446 9.095 -24.659 1.00 39.17 402 TYR C CA 1
ATOM 6485 C C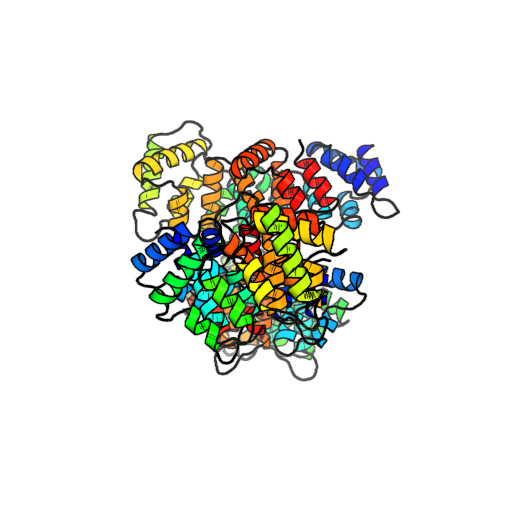 . TYR C 1 215 ? 88.179 9.724 -23.486 1.00 38.96 402 TYR C C 1
ATOM 6486 O O . TYR C 1 215 ? 87.746 9.576 -22.338 1.00 38.94 402 TYR C O 1
ATOM 6495 N N . VAL C 1 216 ? 89.291 10.413 -23.745 1.00 39.20 403 VAL C N 1
ATOM 6496 C CA . VAL C 1 216 ? 90.004 11.097 -22.671 1.00 39.11 403 VAL C CA 1
ATOM 6497 C C . VAL C 1 216 ? 89.109 12.144 -22.023 1.00 38.77 403 VAL C C 1
ATOM 6498 O O . VAL C 1 216 ? 89.057 12.266 -20.792 1.00 38.80 403 VAL C O 1
ATOM 6502 N N . GLU C 1 217 ? 88.388 12.915 -22.842 1.00 38.84 404 GLU C N 1
ATOM 6503 C CA . GLU C 1 217 ? 87.490 13.927 -22.295 1.00 38.86 404 GLU C CA 1
ATOM 6504 C C . GLU C 1 217 ? 86.419 13.298 -21.415 1.00 38.78 404 GLU C C 1
ATOM 6505 O O . GLU C 1 217 ? 86.060 13.853 -20.371 1.00 38.84 404 GLU C O 1
ATOM 6511 N N . SER C 1 218 ? 85.901 12.137 -21.818 1.00 38.63 405 SER C N 1
ATOM 6512 C CA . SER C 1 218 ? 84.881 11.469 -21.016 1.00 38.64 405 SER C CA 1
ATOM 6513 C C . SER C 1 218 ? 85.446 11.023 -19.673 1.00 38.87 405 SER C C 1
ATOM 6514 O O . SER C 1 218 ? 84.836 11.261 -18.623 1.00 38.95 405 SER C O 1
ATOM 6517 N N . GLY C 1 219 ? 86.618 10.381 -19.687 1.00 38.44 406 GLY C N 1
ATOM 6518 C CA . GLY C 1 219 ? 87.187 9.882 -18.445 1.00 38.42 406 GLY C CA 1
ATOM 6519 C C . GLY C 1 219 ? 87.446 10.980 -17.434 1.00 38.68 406 GLY C C 1
ATOM 6520 O O . GLY C 1 219 ? 87.125 10.840 -16.253 1.00 38.47 406 GLY C O 1
ATOM 6521 N N . LEU C 1 220 ? 88.021 12.093 -17.890 1.00 38.67 407 LEU C N 1
ATOM 6522 C CA . LEU C 1 220 ? 88.321 13.195 -16.982 1.00 38.61 407 LEU C CA 1
ATOM 6523 C C . LEU C 1 220 ? 87.048 13.895 -16.521 1.00 38.97 407 LEU C C 1
ATOM 6524 O O . LEU C 1 220 ? 86.890 14.195 -15.332 1.00 38.92 407 LEU C O 1
ATOM 6529 N N . LYS C 1 221 ? 86.128 14.165 -17.452 1.00 38.89 408 LYS C N 1
ATOM 6530 C CA . LYS C 1 221 ? 84.849 14.760 -17.077 1.00 39.28 408 LYS C CA 1
ATOM 6531 C C . LYS C 1 221 ? 84.084 13.855 -16.120 1.00 39.51 408 LYS C C 1
ATOM 6532 O O . LYS C 1 221 ? 83.411 14.338 -15.201 1.00 39.81 408 LYS C O 1
ATOM 6538 N N . THR C 1 222 ? 84.176 12.538 -16.323 1.00 39.06 409 THR C N 1
ATOM 6539 C CA . THR C 1 222 ? 83.561 11.593 -15.396 1.00 39.41 409 THR C CA 1
ATOM 6540 C C . THR C 1 222 ? 84.162 11.711 -14.002 1.00 39.57 409 THR C C 1
ATOM 6541 O O . THR C 1 222 ? 83.450 11.579 -13.001 1.00 39.75 409 THR C O 1
ATOM 6545 N N . ILE C 1 223 ? 85.464 11.983 -13.919 1.00 39.44 410 ILE C N 1
ATOM 6546 C CA . ILE C 1 223 ? 86.135 12.036 -12.623 1.00 39.60 410 ILE C CA 1
ATOM 6547 C C . ILE C 1 223 ? 85.740 13.295 -11.859 1.00 39.94 410 ILE C C 1
ATOM 6548 O O . ILE C 1 223 ? 85.518 13.255 -10.642 1.00 40.26 410 ILE C O 1
ATOM 6553 N N . LEU C 1 224 ? 85.642 14.431 -12.554 1.00 39.78 411 LEU C N 1
ATOM 6554 C CA . LEU C 1 224 ? 85.216 15.658 -11.888 1.00 39.98 411 LEU C CA 1
ATOM 6555 C C . LEU C 1 224 ? 83.748 15.584 -11.486 1.00 40.36 411 LEU C C 1
ATOM 6556 O O . LEU C 1 224 ? 83.369 16.063 -10.411 1.00 40.50 411 LEU C O 1
ATOM 6561 N N . GLN C 1 225 ? 82.906 14.986 -12.336 1.00 40.21 412 GLN C N 1
ATOM 6562 C CA . GLN C 1 225 ? 81.499 14.815 -11.985 1.00 40.33 412 GLN C CA 1
ATOM 6563 C C . GLN C 1 225 ? 81.345 13.932 -10.754 1.00 40.65 412 GLN C C 1
ATOM 6564 O O . GLN C 1 225 ? 80.477 14.179 -9.908 1.00 40.79 412 GLN C O 1
ATOM 6570 N N . CYS C 1 226 ? 82.174 12.890 -10.642 1.00 40.45 413 CYS C N 1
ATOM 6571 C CA . CYS C 1 226 ? 82.129 12.026 -9.466 1.00 40.65 413 CYS C CA 1
ATOM 6572 C C . CYS C 1 226 ? 82.508 12.800 -8.209 1.00 40.86 413 CYS C C 1
ATOM 6573 O O . CYS C 1 226 ? 81.847 12.681 -7.171 1.00 40.99 413 CYS C O 1
ATOM 6576 N N . ALA C 1 227 ? 83.575 13.603 -8.285 1.00 40.90 414 ALA C N 1
ATOM 6577 C CA . ALA C 1 227 ? 83.998 14.385 -7.128 1.00 40.96 414 ALA C CA 1
ATOM 6578 C C . ALA C 1 227 ? 82.921 15.377 -6.707 1.00 40.80 414 ALA C C 1
ATOM 6579 O O . ALA C 1 227 ? 82.712 15.607 -5.511 1.00 41.08 414 ALA C O 1
ATOM 6581 N N . LEU C 1 228 ? 82.222 15.972 -7.678 1.00 40.67 415 LEU C N 1
ATOM 6582 C CA . LEU C 1 228 ? 81.208 16.968 -7.351 1.00 40.80 415 LEU C CA 1
ATOM 6583 C C . LEU C 1 228 ? 79.952 16.314 -6.791 1.00 41.14 415 LEU C C 1
ATOM 6584 O O . LEU C 1 228 ? 79.407 16.770 -5.778 1.00 41.30 415 LEU C O 1
ATOM 6589 N N . ASN C 1 229 ? 79.481 15.246 -7.437 1.00 41.00 416 ASN C N 1
ATOM 6590 C CA . ASN C 1 229 ? 78.277 14.548 -7.008 1.00 41.30 416 ASN C CA 1
ATOM 6591 C C . ASN C 1 229 ? 78.166 13.230 -7.761 1.00 41.23 416 ASN C C 1
ATOM 6592 O O . ASN C 1 229 ? 77.784 13.221 -8.934 1.00 41.31 416 ASN C O 1
ATOM 6597 N N . ARG C 1 230 ? 78.476 12.118 -7.102 1.00 41.32 417 ARG C N 1
ATOM 6598 C CA . ARG C 1 230 ? 78.592 10.840 -7.795 1.00 41.37 417 ARG C CA 1
ATOM 6599 C C . ARG C 1 230 ? 77.228 10.254 -8.162 1.00 41.62 417 ARG C C 1
ATOM 6600 O O . ARG C 1 230 ? 77.060 9.794 -9.299 1.00 41.37 417 ARG C O 1
ATOM 6608 N N . PRO C 1 231 ? 76.233 10.228 -7.259 1.00 41.71 418 PRO C N 1
ATOM 6609 C CA . PRO C 1 231 ? 74.894 9.790 -7.697 1.00 41.77 418 PRO C CA 1
ATOM 6610 C C . PRO C 1 231 ? 74.323 10.580 -8.868 1.00 41.91 418 PRO C C 1
ATOM 6611 O O . PRO C 1 231 ? 73.633 9.991 -9.709 1.00 41.98 418 PRO C O 1
ATOM 6615 N N . ALA C 1 232 ? 74.578 11.888 -8.957 1.00 41.55 419 ALA C N 1
ATOM 6616 C CA . ALA C 1 232 ? 74.106 12.635 -10.119 1.00 41.46 419 ALA C CA 1
ATOM 6617 C C . ALA C 1 232 ? 74.754 12.139 -11.405 1.00 41.19 419 ALA C C 1
ATOM 6618 O O . ALA C 1 232 ? 74.154 12.231 -12.482 1.00 41.11 419 ALA C O 1
ATOM 6620 N N . PHE C 1 233 ? 75.975 11.611 -11.317 1.00 41.37 420 PHE C N 1
ATOM 6621 C CA . PHE C 1 233 ? 76.618 11.074 -12.508 1.00 41.13 420 PHE C CA 1
ATOM 6622 C C . PHE C 1 233 ? 75.842 9.881 -13.045 1.00 41.12 420 PHE C C 1
ATOM 6623 O O . PHE C 1 233 ? 75.444 9.862 -14.215 1.00 40.92 420 PHE C O 1
ATOM 6631 N N . PHE C 1 234 ? 75.597 8.884 -12.191 1.00 41.12 421 PHE C N 1
ATOM 6632 C CA . PHE C 1 234 ? 74.822 7.721 -12.613 1.00 41.23 421 PHE C CA 1
ATOM 6633 C C . PHE C 1 234 ? 73.413 8.117 -13.029 1.00 41.35 421 PHE C C 1
ATOM 6634 O O . PHE C 1 234 ? 72.876 7.588 -14.010 1.00 41.28 421 PHE C O 1
ATOM 6642 N N . ALA C 1 235 ? 72.796 9.040 -12.287 1.00 41.31 422 ALA C N 1
ATOM 6643 C CA . ALA C 1 235 ? 71.501 9.579 -12.688 1.00 41.77 422 ALA C CA 1
ATOM 6644 C C . ALA C 1 235 ? 71.560 10.125 -14.108 1.00 41.82 422 ALA C C 1
ATOM 6645 O O . ALA C 1 235 ? 70.724 9.790 -14.955 1.00 42.01 422 ALA C O 1
ATOM 6647 N N . GLU C 1 236 ? 72.566 10.957 -14.388 1.00 41.55 423 GLU C N 1
ATOM 6648 C CA . GLU C 1 236 ? 72.741 11.506 -15.727 1.00 41.37 423 GLU C CA 1
ATOM 6649 C C . GLU C 1 236 ? 73.047 10.415 -16.748 1.00 41.60 423 GLU C C 1
ATOM 6650 O O . GLU C 1 236 ? 72.718 10.563 -17.931 1.00 41.79 423 GLU C O 1
ATOM 6656 N N . ARG C 1 237 ? 73.669 9.315 -16.313 1.00 41.46 424 ARG C N 1
ATOM 6657 C CA . ARG C 1 237 ? 73.975 8.225 -17.234 1.00 41.39 424 ARG C CA 1
ATOM 6658 C C . ARG C 1 237 ? 72.757 7.348 -17.494 1.00 41.53 424 ARG C C 1
ATOM 6659 O O . ARG C 1 237 ? 72.575 6.853 -18.612 1.00 41.61 424 ARG C O 1
ATOM 6667 N N . LEU C 1 238 ? 71.921 7.134 -16.475 1.00 41.37 425 LEU C N 1
ATOM 6668 C CA . LEU C 1 238 ? 70.679 6.399 -16.687 1.00 41.63 425 LEU C CA 1
ATOM 6669 C C . LEU C 1 238 ? 69.726 7.182 -17.577 1.00 41.97 425 LEU C C 1
ATOM 6670 O O . LEU C 1 238 ? 69.090 6.610 -18.471 1.00 42.01 425 LEU C O 1
ATOM 6675 N N . TYR C 1 239 ? 69.617 8.491 -17.341 1.00 42.32 426 TYR C N 1
ATOM 6676 C CA . TYR C 1 239 ? 68.714 9.334 -18.118 1.00 42.42 426 TYR C CA 1
ATOM 6677 C C . TYR C 1 239 ? 68.996 9.218 -19.611 1.00 42.35 426 TYR C C 1
ATOM 6678 O O . TYR C 1 239 ? 68.082 8.994 -20.413 1.00 42.48 426 TYR C O 1
ATOM 6687 N N . TYR C 1 240 ? 70.263 9.356 -20.001 1.00 42.36 427 TYR C N 1
ATOM 6688 C CA . TYR C 1 240 ? 70.614 9.247 -21.411 1.00 42.30 427 TYR C CA 1
ATOM 6689 C C . TYR C 1 240 ? 70.602 7.812 -21.915 1.00 42.22 427 TYR C C 1
ATOM 6690 O O . TYR C 1 240 ? 70.629 7.604 -23.133 1.00 42.31 427 TYR C O 1
ATOM 6699 N N . ALA C 1 241 ? 70.557 6.825 -21.018 1.00 42.00 428 ALA C N 1
ATOM 6700 C CA . ALA C 1 241 ? 70.435 5.438 -21.450 1.00 41.94 428 ALA C CA 1
ATOM 6701 C C . ALA C 1 241 ? 69.039 5.118 -21.966 1.00 41.80 428 ALA C C 1
ATOM 6702 O O . ALA C 1 241 ? 68.867 4.123 -22.676 1.00 41.87 428 ALA C O 1
ATOM 6704 N N . MET C 1 242 ? 68.043 5.936 -21.626 1.00 41.95 429 MET C N 1
ATOM 6705 C CA . MET C 1 242 ? 66.668 5.718 -22.051 1.00 42.30 429 MET C CA 1
ATOM 6706 C C . MET C 1 242 ? 66.067 6.866 -22.845 1.00 42.59 429 MET C C 1
ATOM 6707 O O . MET C 1 242 ? 65.114 6.630 -23.596 1.00 42.79 429 MET C O 1
ATOM 6712 N N . LYS C 1 243 ? 66.580 8.086 -22.699 1.00 42.82 430 LYS C N 1
ATOM 6713 C CA . LYS C 1 243 ? 66.078 9.222 -23.461 1.00 42.88 430 LYS C CA 1
ATOM 6714 C C . LYS C 1 243 ? 66.163 8.948 -24.953 1.00 42.78 430 LYS C C 1
ATOM 6715 O O . LYS C 1 243 ? 67.241 8.662 -25.483 1.00 42.72 430 LYS C O 1
ATOM 6721 N N . GLY C 1 244 ? 65.023 9.023 -25.624 1.00 42.84 431 GLY C N 1
ATOM 6722 C CA . GLY C 1 244 ? 64.974 8.863 -27.063 1.00 42.19 431 GLY C CA 1
ATOM 6723 C C . GLY C 1 244 ? 64.595 7.459 -27.488 1.00 41.68 431 GLY C C 1
ATOM 6724 O O . GLY C 1 244 ? 64.062 6.650 -26.721 1.00 42.06 431 GLY C O 1
ATOM 6725 N N . ALA C 1 245 ? 64.891 7.181 -28.757 1.00 41.30 432 ALA C N 1
ATOM 6726 C CA . ALA C 1 245 ? 64.544 5.922 -29.398 1.00 40.93 432 ALA C CA 1
ATOM 6727 C C . ALA C 1 245 ? 65.043 4.717 -28.615 1.00 41.70 432 ALA C C 1
ATOM 6728 O O . ALA C 1 245 ? 66.244 4.432 -28.598 1.00 42.08 432 ALA C O 1
ATOM 6730 N N . GLY C 1 246 ? 64.129 4.011 -27.958 1.00 42.11 433 GLY C N 1
ATOM 6731 C CA . GLY C 1 246 ? 64.482 2.728 -27.375 1.00 41.95 433 GLY C CA 1
ATOM 6732 C C . GLY C 1 246 ? 65.293 2.881 -26.105 1.00 41.94 433 GLY C C 1
ATOM 6733 O O . GLY C 1 246 ? 65.148 3.850 -25.351 1.00 42.09 433 GLY C O 1
ATOM 6734 N N . THR C 1 247 ? 66.188 1.918 -25.920 1.00 41.90 434 THR C N 1
ATOM 6735 C CA . THR C 1 247 ? 66.944 1.941 -24.660 1.00 41.75 434 THR C CA 1
ATOM 6736 C C . THR C 1 247 ? 68.247 1.166 -24.724 1.00 41.39 434 THR C C 1
ATOM 6737 O O . THR C 1 247 ? 68.206 -0.007 -25.098 1.00 41.59 434 THR C O 1
ATOM 6741 N N . ASP C 1 248 ? 69.363 1.858 -24.521 1.00 41.32 435 ASP C N 1
ATOM 6742 C CA . ASP C 1 248 ? 70.623 1.181 -24.249 1.00 40.76 435 ASP C CA 1
ATOM 6743 C C . ASP C 1 248 ? 70.440 0.388 -22.960 1.00 40.51 435 ASP C C 1
ATOM 6744 O O . ASP C 1 248 ? 70.715 0.897 -21.867 1.00 40.25 435 ASP C O 1
ATOM 6749 N N . ASP C 1 249 ? 69.954 -0.849 -23.073 1.00 40.51 436 ASP C N 1
ATOM 6750 C CA . ASP C 1 249 ? 69.642 -1.637 -21.887 1.00 40.26 436 ASP C CA 1
ATOM 6751 C C . ASP C 1 249 ? 70.886 -2.137 -21.170 1.00 40.02 436 ASP C C 1
ATOM 6752 O O . ASP C 1 249 ? 70.819 -2.425 -19.971 1.00 39.84 436 ASP C O 1
ATOM 6757 N N . SER C 1 250 ? 72.014 -2.244 -21.871 1.00 39.84 437 SER C N 1
ATOM 6758 C CA . SER C 1 250 ? 73.237 -2.725 -21.239 1.00 39.58 437 SER C CA 1
ATOM 6759 C C . SER C 1 250 ? 73.792 -1.717 -20.240 1.00 39.50 437 SER C C 1
ATOM 6760 O O . SER C 1 250 ? 74.414 -2.109 -19.245 1.00 39.55 437 SER C O 1
ATOM 6763 N N . THR C 1 251 ? 73.586 -0.424 -20.486 1.00 39.61 438 THR C N 1
ATOM 6764 C CA . THR C 1 251 ? 73.934 0.577 -19.485 1.00 39.68 438 THR C CA 1
ATOM 6765 C C . 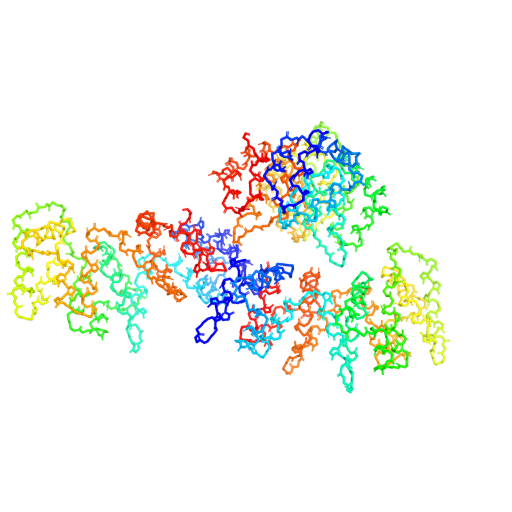THR C 1 251 ? 72.908 0.606 -18.360 1.00 39.73 438 THR C C 1
ATOM 6766 O O . THR C 1 251 ? 73.272 0.738 -17.185 1.00 39.84 438 THR C O 1
ATOM 6770 N N . LEU C 1 252 ? 71.627 0.477 -18.708 1.00 39.97 439 LEU C N 1
ATOM 6771 C CA . LEU C 1 252 ? 70.567 0.509 -17.707 1.00 40.32 439 LEU C CA 1
ATOM 6772 C C . LEU C 1 252 ? 70.725 -0.626 -16.702 1.00 40.45 439 LEU C C 1
ATOM 6773 O O . LEU C 1 252 ? 70.715 -0.398 -15.487 1.00 40.68 439 LEU C O 1
ATOM 6778 N N . VAL C 1 253 ? 70.876 -1.860 -17.194 1.00 40.27 440 VAL C N 1
ATOM 6779 C CA . VAL C 1 253 ? 71.074 -3.000 -16.302 1.00 40.35 440 VAL C CA 1
ATOM 6780 C C . VAL C 1 253 ? 72.302 -2.780 -15.427 1.00 40.34 440 VAL C C 1
ATOM 6781 O O . VAL C 1 253 ? 72.232 -2.867 -14.196 1.00 40.56 440 VAL C O 1
ATOM 6785 N N . ARG C 1 254 ? 73.439 -2.462 -16.052 1.00 39.93 441 ARG C N 1
ATOM 6786 C CA . ARG C 1 254 ? 74.705 -2.416 -15.326 1.00 39.93 441 ARG C CA 1
ATOM 6787 C C . ARG C 1 254 ? 74.669 -1.391 -14.200 1.00 40.18 441 ARG C C 1
ATOM 6788 O O . ARG C 1 254 ? 75.074 -1.683 -13.070 1.00 40.21 441 ARG C O 1
ATOM 6796 N N . ILE C 1 255 ? 74.183 -0.181 -14.487 1.00 40.29 442 ILE C N 1
ATOM 6797 C CA . ILE C 1 255 ? 74.172 0.863 -13.465 1.00 40.38 442 ILE C CA 1
ATOM 6798 C C . ILE C 1 255 ? 73.252 0.477 -12.314 1.00 40.62 442 ILE C C 1
ATOM 6799 O O . ILE C 1 255 ? 73.605 0.636 -11.139 1.00 40.70 442 ILE C O 1
ATOM 6804 N N . VAL C 1 256 ? 72.063 -0.044 -12.628 1.00 40.72 443 VAL C N 1
ATOM 6805 C CA . VAL C 1 256 ? 71.120 -0.402 -11.574 1.00 41.20 443 VAL C CA 1
ATOM 6806 C C . VAL C 1 256 ? 71.634 -1.593 -10.770 1.00 41.33 443 VAL C C 1
ATOM 6807 O O . VAL C 1 256 ? 71.432 -1.662 -9.550 1.00 41.72 443 VAL C O 1
ATOM 6811 N N . VAL C 1 257 ? 72.322 -2.536 -11.420 1.00 40.78 444 VAL C N 1
ATOM 6812 C CA . VAL C 1 257 ? 72.821 -3.704 -10.700 1.00 41.05 444 VAL C CA 1
ATOM 6813 C C . VAL C 1 257 ? 74.018 -3.334 -9.833 1.00 41.59 444 VAL C C 1
ATOM 6814 O O . VAL C 1 257 ? 74.101 -3.732 -8.665 1.00 41.73 444 VAL C O 1
ATOM 6818 N N . THR C 1 258 ? 74.954 -2.556 -10.383 1.00 41.21 445 THR C N 1
ATOM 6819 C CA . THR C 1 258 ? 76.209 -2.292 -9.684 1.00 41.36 445 THR C CA 1
ATOM 6820 C C . THR C 1 258 ? 76.019 -1.401 -8.463 1.00 41.78 445 THR C C 1
ATOM 6821 O O . THR C 1 258 ? 76.760 -1.530 -7.483 1.00 41.87 445 THR C O 1
ATOM 6825 N N . ARG C 1 259 ? 75.051 -0.492 -8.502 1.00 41.63 446 ARG C N 1
ATOM 6826 C CA . ARG C 1 259 ? 74.836 0.457 -7.419 1.00 42.07 446 ARG C CA 1
ATOM 6827 C C . ARG C 1 259 ? 73.662 0.083 -6.526 1.00 42.45 446 ARG C C 1
ATOM 6828 O O . ARG C 1 259 ? 73.318 0.857 -5.626 1.00 42.76 446 ARG C O 1
ATOM 6836 N N . SER C 1 260 ? 73.048 -1.080 -6.752 1.00 42.51 447 SER C N 1
ATOM 6837 C CA . SER C 1 260 ? 71.873 -1.481 -5.984 1.00 42.86 447 SER C CA 1
ATOM 6838 C C . SER C 1 260 ? 72.143 -1.474 -4.485 1.00 43.22 447 SER C C 1
ATOM 6839 O O . SER C 1 260 ? 71.285 -1.066 -3.692 1.00 43.42 447 SER C O 1
ATOM 6842 N N . GLU C 1 261 ? 73.332 -1.921 -4.076 1.00 42.93 448 GLU C N 1
ATOM 6843 C CA . GLU C 1 261 ? 73.679 -2.039 -2.667 1.00 42.99 448 GLU C CA 1
ATOM 6844 C C . GLU C 1 261 ? 74.776 -1.059 -2.261 1.00 43.26 448 GLU C C 1
ATOM 6845 O O . GLU C 1 261 ? 75.512 -1.305 -1.299 1.00 43.78 448 GLU C O 1
ATOM 6851 N N . ILE C 1 262 ? 74.902 0.056 -2.983 1.00 43.02 449 ILE C N 1
ATOM 6852 C CA . ILE C 1 262 ? 75.845 1.104 -2.610 1.00 42.77 449 ILE C CA 1
ATOM 6853 C C . ILE C 1 262 ? 75.093 2.416 -2.456 1.00 42.71 449 ILE C C 1
ATOM 6854 O O . ILE C 1 262 ? 75.018 2.973 -1.356 1.00 42.64 449 ILE C O 1
ATOM 6859 N N . ASP C 1 263 ? 74.516 2.916 -3.556 1.00 42.65 450 ASP C N 1
ATOM 6860 C CA . ASP C 1 263 ? 73.865 4.222 -3.516 1.00 42.52 450 ASP C CA 1
ATOM 6861 C C . ASP C 1 263 ? 72.713 4.338 -4.507 1.00 42.70 450 ASP C C 1
ATOM 6862 O O . ASP C 1 263 ? 72.437 5.438 -4.999 1.00 42.59 450 ASP C O 1
ATOM 6867 N N . LEU C 1 264 ? 72.034 3.230 -4.818 1.00 42.75 451 LEU C N 1
ATOM 6868 C CA . LEU C 1 264 ? 70.902 3.314 -5.737 1.00 42.80 451 LEU C CA 1
ATOM 6869 C C . LEU C 1 264 ? 69.817 4.234 -5.198 1.00 42.99 451 LEU C C 1
ATOM 6870 O O . LEU C 1 264 ? 69.065 4.833 -5.977 1.00 43.02 451 LEU C O 1
ATOM 6875 N N . VAL C 1 265 ? 69.724 4.367 -3.875 1.00 42.94 452 VAL C N 1
ATOM 6876 C CA . VAL C 1 265 ? 68.780 5.316 -3.297 1.00 42.97 452 VAL C CA 1
ATOM 6877 C C . VAL C 1 265 ? 69.149 6.736 -3.713 1.00 43.11 452 VAL C C 1
ATOM 6878 O O . VAL C 1 265 ? 68.313 7.484 -4.230 1.00 43.36 452 VAL C O 1
ATOM 6882 N N . GLN C 1 266 ? 70.426 7.105 -3.553 1.00 43.03 453 GLN C N 1
ATOM 6883 C CA . GLN C 1 266 ? 70.852 8.474 -3.832 1.00 43.02 453 GLN C CA 1
ATOM 6884 C C . GLN C 1 266 ? 70.880 8.781 -5.321 1.00 43.05 453 GLN C C 1
ATOM 6885 O O . GLN C 1 266 ? 70.799 9.953 -5.704 1.00 43.28 453 GLN C O 1
ATOM 6891 N N . ILE C 1 267 ? 71.003 7.757 -6.165 1.00 42.93 454 ILE C N 1
ATOM 6892 C CA . ILE C 1 267 ? 70.826 7.953 -7.602 1.00 42.90 454 ILE C CA 1
ATOM 6893 C C . ILE C 1 267 ? 69.400 8.402 -7.895 1.00 43.26 454 ILE C C 1
ATOM 6894 O O . ILE C 1 267 ? 69.168 9.343 -8.664 1.00 43.29 454 ILE C O 1
ATOM 6899 N N . LYS C 1 268 ? 68.425 7.736 -7.272 1.00 43.15 455 LYS C N 1
ATOM 6900 C CA . LYS C 1 268 ? 67.022 8.086 -7.473 1.00 43.66 455 LYS C CA 1
ATOM 6901 C C . LYS C 1 268 ? 66.750 9.532 -7.080 1.00 43.77 455 LYS C C 1
ATOM 6902 O O . LYS C 1 268 ? 66.146 10.290 -7.848 1.00 43.93 455 LYS C O 1
ATOM 6908 N N . GLN C 1 269 ? 67.184 9.927 -5.878 1.00 43.70 456 GLN C N 1
ATOM 6909 C CA . GLN C 1 269 ? 66.956 11.290 -5.403 1.00 43.70 456 GLN C CA 1
ATOM 6910 C C . GLN C 1 269 ? 67.421 12.316 -6.425 1.00 44.09 456 GLN C C 1
ATOM 6911 O O . GLN C 1 269 ? 66.661 13.207 -6.821 1.00 44.36 456 GLN C O 1
ATOM 6917 N N . MET C 1 270 ? 68.669 12.198 -6.874 1.00 43.94 457 MET C N 1
ATOM 6918 C CA . MET C 1 270 ? 69.194 13.177 -7.813 1.00 44.00 457 MET C CA 1
ATOM 6919 C C . MET C 1 270 ? 68.567 13.050 -9.192 1.00 43.73 457 MET C C 1
ATOM 6920 O O . MET C 1 270 ? 68.549 14.033 -9.938 1.00 43.93 457 MET C O 1
ATOM 6925 N N . PHE C 1 271 ? 68.050 11.874 -9.550 1.00 43.65 458 PHE C N 1
ATOM 6926 C CA . PHE C 1 271 ? 67.303 11.769 -10.798 1.00 44.04 458 PHE C CA 1
ATOM 6927 C C . PHE C 1 271 ? 66.053 12.638 -10.754 1.00 43.95 458 PHE C C 1
ATOM 6928 O O . PHE C 1 271 ? 65.693 13.273 -11.752 1.00 43.56 458 PHE C O 1
ATOM 6936 N N . ALA C 1 272 ? 65.388 12.690 -9.600 1.00 43.89 459 ALA C N 1
ATOM 6937 C CA . ALA C 1 272 ? 64.188 13.508 -9.469 1.00 44.19 459 ALA C CA 1
ATOM 6938 C C . ALA C 1 272 ? 64.521 14.988 -9.582 1.00 44.16 459 ALA C C 1
ATOM 6939 O O . ALA C 1 272 ? 63.885 15.726 -10.341 1.00 44.04 459 ALA C O 1
ATOM 6941 N N . GLN C 1 273 ? 65.517 15.438 -8.818 1.00 44.34 460 GLN C N 1
ATOM 6942 C CA . GLN C 1 273 ? 65.914 16.840 -8.848 1.00 44.33 460 GLN C CA 1
ATOM 6943 C C . GLN C 1 273 ? 66.208 17.304 -10.268 1.00 44.06 460 GLN C C 1
ATOM 6944 O O . GLN C 1 273 ? 65.800 18.398 -10.668 1.00 43.95 460 GLN C O 1
ATOM 6950 N N . MET C 1 274 ? 66.876 16.465 -11.058 1.00 43.78 461 MET C N 1
ATOM 6951 C CA . MET C 1 274 ? 67.361 16.885 -12.366 1.00 43.44 461 MET C CA 1
ATOM 6952 C C . MET C 1 274 ? 66.274 16.859 -13.438 1.00 43.29 461 MET C C 1
ATOM 6953 O O . MET C 1 274 ? 66.338 17.636 -14.401 1.00 43.50 461 MET C O 1
ATOM 6958 N N . TYR C 1 275 ? 65.263 16.003 -13.293 1.00 43.46 462 TYR C N 1
ATOM 6959 C CA . TYR C 1 275 ? 64.370 15.728 -14.408 1.00 43.62 462 TYR C CA 1
ATOM 6960 C C . TYR C 1 275 ? 62.889 15.879 -14.081 1.00 43.65 462 TYR C C 1
ATOM 6961 O O . TYR C 1 275 ? 62.053 15.575 -14.942 1.00 43.68 462 TYR C O 1
ATOM 6970 N N . GLN C 1 276 ? 62.536 16.353 -12.881 1.00 43.74 463 GLN C N 1
ATOM 6971 C CA . GLN C 1 276 ? 61.133 16.558 -12.500 1.00 43.74 463 GLN C CA 1
ATOM 6972 C C . GLN C 1 276 ? 60.297 15.304 -12.752 1.00 43.71 463 GLN C C 1
ATOM 6973 O O . GLN C 1 276 ? 59.110 15.384 -13.074 1.00 43.24 463 GLN C O 1
ATOM 6979 N N . LYS C 1 277 ? 60.935 14.140 -12.622 1.00 43.73 464 LYS C N 1
ATOM 6980 C CA . LYS C 1 277 ? 60.324 12.847 -12.900 1.00 43.21 464 LYS C CA 1
ATOM 6981 C C . LYS C 1 277 ? 61.199 11.751 -12.301 1.00 43.31 464 LYS C C 1
ATOM 6982 O O . LYS C 1 277 ? 62.426 11.784 -12.452 1.00 43.66 464 LYS C O 1
ATOM 6988 N N . THR C 1 278 ? 60.595 10.780 -11.623 1.00 43.38 465 THR C N 1
ATOM 6989 C CA . THR C 1 278 ? 61.380 9.789 -10.899 1.00 43.69 465 THR C CA 1
ATOM 6990 C C . THR C 1 278 ? 61.946 8.729 -11.838 1.00 44.00 465 THR C C 1
ATOM 6991 O O . THR C 1 278 ? 61.394 8.448 -12.906 1.00 43.85 465 THR C O 1
ATOM 6995 N N . LEU C 1 279 ? 63.066 8.134 -11.412 1.00 44.03 466 LEU C N 1
ATOM 6996 C CA . LEU C 1 279 ? 63.728 7.098 -12.200 1.00 43.98 466 LEU C CA 1
ATOM 6997 C C . LEU C 1 279 ? 62.816 5.901 -12.437 1.00 44.10 466 LEU C C 1
ATOM 6998 O O . LEU C 1 279 ? 62.946 5.214 -13.458 1.00 43.75 466 LEU C O 1
ATOM 7003 N N . GLY C 1 280 ? 61.889 5.637 -11.514 1.00 44.29 467 GLY C N 1
ATOM 7004 C CA . GLY C 1 280 ? 60.934 4.561 -11.727 1.00 43.99 467 GLY C CA 1
ATOM 7005 C C . GLY C 1 280 ? 59.958 4.861 -12.849 1.00 43.97 467 GLY C C 1
ATOM 7006 O O . GLY C 1 280 ? 59.668 3.993 -13.678 1.00 44.15 467 GLY C O 1
ATOM 7007 N N . THR C 1 281 ? 59.428 6.088 -12.883 1.00 43.88 468 THR C N 1
ATOM 7008 C CA . THR C 1 281 ? 58.580 6.507 -13.996 1.00 43.71 468 THR C CA 1
ATOM 7009 C C . THR C 1 281 ? 59.313 6.361 -15.322 1.00 43.83 468 THR C C 1
ATOM 7010 O O . THR C 1 281 ? 58.777 5.807 -16.288 1.00 43.88 468 THR C O 1
ATOM 7014 N N . MET C 1 282 ? 60.552 6.855 -15.380 1.00 43.68 469 MET C N 1
ATOM 7015 C CA . MET C 1 282 ? 61.322 6.802 -16.618 1.00 43.75 469 MET C CA 1
ATOM 7016 C C . MET C 1 282 ? 61.545 5.363 -17.070 1.00 43.62 469 MET C C 1
ATOM 7017 O O . MET C 1 282 ? 61.433 5.056 -18.263 1.00 43.47 469 MET C O 1
ATOM 7022 N N . ILE C 1 283 ? 61.857 4.467 -16.132 1.00 43.47 470 ILE C N 1
ATOM 7023 C CA . ILE C 1 283 ? 62.092 3.070 -16.487 1.00 43.66 470 ILE C CA 1
ATOM 7024 C C . ILE C 1 283 ? 60.792 2.402 -16.922 1.00 43.74 470 ILE C C 1
ATOM 7025 O O . ILE C 1 283 ? 60.768 1.631 -17.890 1.00 43.53 470 ILE C O 1
ATOM 7030 N N . ALA C 1 284 ? 59.689 2.698 -16.228 1.00 43.78 471 ALA C N 1
ATOM 7031 C CA . ALA C 1 284 ? 58.417 2.052 -16.538 1.00 43.84 471 ALA C CA 1
ATOM 7032 C C . ALA C 1 284 ? 57.929 2.395 -17.940 1.00 43.57 471 ALA C C 1
ATOM 7033 O O . ALA C 1 284 ? 57.257 1.577 -18.579 1.00 43.49 471 ALA C O 1
ATOM 7035 N N . GLY C 1 285 ? 58.249 3.588 -18.431 1.00 43.62 472 GLY C N 1
ATOM 7036 C CA . GLY C 1 285 ? 57.867 4.006 -19.763 1.00 43.11 472 GLY C CA 1
ATOM 7037 C C . GLY C 1 285 ? 58.854 3.664 -20.854 1.00 43.29 472 GLY C C 1
ATOM 7038 O O . GLY C 1 285 ? 58.608 3.969 -22.025 1.00 43.22 472 GLY C O 1
ATOM 7039 N N . ASP C 1 286 ? 59.977 3.038 -20.503 1.00 43.34 473 ASP C N 1
ATOM 7040 C CA . ASP C 1 286 ? 60.986 2.631 -21.465 1.00 43.40 473 ASP C CA 1
ATOM 7041 C C . ASP C 1 286 ? 61.145 1.123 -21.557 1.00 43.67 473 ASP C C 1
ATOM 7042 O O . ASP C 1 286 ? 61.784 0.642 -22.500 1.00 43.71 473 ASP C O 1
ATOM 7047 N N . THR C 1 287 ? 60.581 0.370 -20.618 1.00 43.78 474 THR C N 1
ATOM 7048 C CA . THR C 1 287 ? 60.783 -1.065 -20.520 1.00 43.88 474 THR C CA 1
ATOM 7049 C C . THR C 1 287 ? 59.440 -1.757 -20.307 1.00 44.16 474 THR C C 1
ATOM 7050 O O . THR C 1 287 ? 58.452 -1.130 -19.913 1.00 43.96 474 THR C O 1
ATOM 7054 N N . SER C 1 288 ? 59.410 -3.061 -20.576 1.00 44.24 475 SER C N 1
ATOM 7055 C CA . SER C 1 288 ? 58.182 -3.842 -20.474 1.00 44.32 475 SER C CA 1
ATOM 7056 C C . SER C 1 288 ? 58.536 -5.254 -20.015 1.00 44.75 475 SER C C 1
ATOM 7057 O O . SER C 1 288 ? 59.647 -5.511 -19.540 1.00 44.69 475 SER C O 1
ATOM 7060 N N . GLY C 1 289 ? 57.580 -6.173 -20.158 1.00 44.84 476 GLY C N 1
ATOM 7061 C CA . GLY C 1 289 ? 57.712 -7.576 -19.801 1.00 44.56 476 GLY C CA 1
ATOM 7062 C C . GLY C 1 289 ? 58.119 -7.773 -18.347 1.00 44.82 476 GLY C C 1
ATOM 7063 O O . GLY C 1 289 ? 57.911 -6.917 -17.483 1.00 44.93 476 GLY C O 1
ATOM 7064 N N . ASP C 1 290 ? 58.701 -8.946 -18.081 1.00 44.95 477 ASP C N 1
ATOM 7065 C CA . ASP C 1 290 ? 59.340 -9.185 -16.792 1.00 44.95 477 ASP C CA 1
ATOM 7066 C C . ASP C 1 290 ? 60.682 -8.479 -16.673 1.00 44.67 477 ASP C C 1
ATOM 7067 O O . ASP C 1 290 ? 61.205 -8.359 -15.560 1.00 44.72 477 ASP C O 1
ATOM 7072 N N . TYR C 1 291 ? 61.246 -8.019 -17.791 1.00 44.37 478 TYR C N 1
ATOM 7073 C CA . TYR C 1 291 ? 62.462 -7.215 -17.741 1.00 44.02 478 TYR C CA 1
ATOM 7074 C C . TYR C 1 291 ? 62.232 -5.944 -16.933 1.00 44.13 478 TYR C C 1
ATOM 7075 O O . TYR C 1 291 ? 63.012 -5.612 -16.033 1.00 44.02 478 TYR C O 1
ATOM 7084 N N . ARG C 1 292 ? 61.153 -5.223 -17.241 1.00 44.22 479 ARG C N 1
ATOM 7085 C CA . ARG C 1 292 ? 60.802 -4.037 -16.469 1.00 44.46 479 ARG C CA 1
ATOM 7086 C C . ARG C 1 292 ? 60.395 -4.401 -15.047 1.00 44.84 479 ARG C C 1
ATOM 7087 O O . ARG C 1 292 ? 60.783 -3.718 -14.092 1.00 45.09 479 ARG C O 1
ATOM 7095 N N . ARG C 1 293 ? 59.604 -5.468 -14.891 1.00 44.85 480 ARG C N 1
ATOM 7096 C CA . ARG C 1 293 ? 59.132 -5.873 -13.569 1.00 45.02 480 ARG C CA 1
ATOM 7097 C C . ARG C 1 293 ? 60.294 -6.079 -12.610 1.00 45.30 480 ARG C C 1
ATOM 7098 O O . ARG C 1 293 ? 60.282 -5.581 -11.478 1.00 45.93 480 ARG C O 1
ATOM 7106 N N . LEU C 1 294 ? 61.307 -6.827 -13.048 1.00 45.04 481 LEU C N 1
ATOM 7107 C CA . LEU C 1 294 ? 62.495 -7.004 -12.225 1.00 45.07 481 LEU C CA 1
ATOM 7108 C C . LEU C 1 294 ? 63.171 -5.668 -11.951 1.00 45.37 481 LEU C C 1
ATOM 7109 O O . LEU C 1 294 ? 63.578 -5.393 -10.817 1.00 45.48 481 LEU C O 1
ATOM 7114 N N . LEU C 1 295 ? 63.274 -4.815 -12.974 1.00 45.35 482 LEU C N 1
ATOM 7115 C CA . LEU C 1 295 ? 63.943 -3.525 -12.823 1.00 45.44 482 LEU C CA 1
ATOM 7116 C C . LEU C 1 295 ? 63.298 -2.691 -11.722 1.00 45.91 482 LEU C C 1
ATOM 7117 O O . LEU C 1 295 ? 63.971 -2.269 -10.775 1.00 46.08 482 LEU C O 1
ATOM 7122 N N . LEU C 1 296 ? 61.986 -2.439 -11.828 1.00 45.98 483 LEU C N 1
ATOM 7123 C CA . LEU C 1 296 ? 61.325 -1.604 -10.828 1.00 46.29 483 LEU C CA 1
ATOM 7124 C C . LEU C 1 296 ? 61.375 -2.238 -9.449 1.00 46.69 483 LEU C C 1
ATOM 7125 O O . LEU C 1 296 ? 61.350 -1.525 -8.439 1.00 47.21 483 LEU C O 1
ATOM 7130 N N . ALA C 1 297 ? 61.435 -3.571 -9.384 1.00 46.30 484 ALA C N 1
ATOM 7131 C CA . ALA C 1 297 ? 61.582 -4.236 -8.095 1.00 46.38 484 ALA C CA 1
ATOM 7132 C C . ALA C 1 297 ? 62.881 -3.833 -7.413 1.00 46.53 484 ALA C C 1
ATOM 7133 O O . ALA C 1 297 ? 62.919 -3.673 -6.191 1.00 46.80 484 ALA C O 1
ATOM 7135 N N . ILE C 1 298 ? 63.960 -3.674 -8.180 1.00 46.41 485 ILE C N 1
ATOM 7136 C CA . ILE C 1 298 ? 65.251 -3.345 -7.581 1.00 46.36 485 ILE C CA 1
ATOM 7137 C C . ILE C 1 298 ? 65.289 -1.876 -7.168 1.00 46.13 485 ILE C C 1
ATOM 7138 O O . ILE C 1 298 ? 65.602 -1.549 -6.017 1.00 46.11 485 ILE C O 1
ATOM 7143 N N . VAL C 1 299 ? 65.018 -0.991 -8.132 1.00 46.19 486 VAL C N 1
ATOM 7144 C CA . VAL C 1 299 ? 65.036 0.474 -7.848 1.00 46.57 486 VAL C CA 1
ATOM 7145 C C . VAL C 1 299 ? 63.844 0.803 -6.948 1.00 47.06 486 VAL C C 1
ATOM 7146 O O . VAL C 1 299 ? 63.658 1.994 -6.632 1.00 47.41 486 VAL C O 1
ATOM 7150 N N . GLY C 1 300 ? 63.067 -0.213 -6.562 1.00 47.32 487 GLY C N 1
ATOM 7151 C CA . GLY C 1 300 ? 61.858 0.036 -5.754 1.00 48.31 487 GLY C CA 1
ATOM 7152 C C . GLY C 1 300 ? 60.968 1.071 -6.419 1.00 49.86 487 GLY C C 1
ATOM 7153 O O . GLY C 1 300 ? 60.991 1.160 -7.663 1.00 49.44 487 GLY C O 1
ATOM 7154 N N . GLN C 1 301 ? 60.211 1.829 -5.622 1.00 50.60 488 GLN C N 1
ATOM 7155 C CA . GLN C 1 301 ? 59.287 2.853 -6.180 1.00 51.41 488 GLN C CA 1
ATOM 7156 C C . GLN C 1 301 ? 59.419 4.145 -5.367 1.00 51.21 488 GLN C C 1
ATOM 7157 O O . GLN C 1 301 ? 60.538 4.694 -5.355 1.00 51.58 488 GLN C O 1
#

Foldseek 3Di:
DVLLVQQVVQLPDPAGDLVSVLVRLLVAALVRLQVSQVVNCVVPVDGSLVSLPVRDDDLSNVLSVLSNDDLLVSLLVQLCVQLPDPHGDVVSLLLRLQQDALVSLVSNQVCNCVPVVDGSLVSLPVSDDDVSNVLSNLSNNSAADDPLDEDQVCLLVLLVVQCCQFVVDPAGPSVSLSVCLSHYDLNHLVSNQVNNCVVVVDTPLVSLVVRHDDSSNVNSNLSNVVSVPVLLSLLVVCVVQLPDQAGVSVSVSNSLNSCLVPCLVVNQVNNCVVPVDGSLRSLVVRDDDVSNVSSCSSSND/DVLLVQQCVQQPDDQGPLPSVLVSLLPDAQVVLVVSQVVNCVVPVDGPLVSLVVRDDDLSNVQSNLSNDHLLLSLLVLLCVQQPDAAGVLVSLLVPLLQDALVSLVSNQVSNCPPVVDGSLVSLPVHDDDLSNVQSNLSNNSQADADLDADLVCLLVLLVVCCCQFVVDPAGVSVSLSVPLRHYHLNHVVSNQVNNCVPVVDGVLVRLVVRDDDVSNVNSNLSNCCSVPVLLSLLVVLVVQQPDDAGPSNSNSNSCSSCLPPCLVVNQVNNCVVPVAGSLRSLVVHDDDVSNVSSDSSSDD/DVLLVQQVVQQPDPAGVLVSNLVVLLVDQLVVLAVSQVVNCVVPVDGSLVSLVVRDDDLSNVLSNLSNDDLLVSLLVQLCVQQPDPAHNLVSLLVRLLQDALVSLVSNQVCNCPVVVDGSLVSLPVRDDDCSNVLSNLSNNNAADPDQDEDLVVLLVLLVVLCVQFVVDPAGPLVSLSVPLRHYDLNNVVSNQVSNCVPVVDGSLVRLPVRDDDSSNVNSNLSNCCSVPNLLSLLVVCCVQQPDDAGVSNSVSVSLSNCLPPPLVVNQVNNCVVPVDTPLVSLVVRDDDSSNVSSCSSSPD

B-factor: mean 39.11, std 3.18, range [32.57, 75.91]